Protein AF-0000000071635641 (afdb_homodimer)

Organism: Cannabis sativa (NCBI:txid3483)

Solvent-accessible surface area (backbone atoms only — not comparable to full-atom values): 49180 Å² total; per-residue (Å²): 114,95,38,60,38,54,33,76,76,49,72,54,64,50,75,26,35,30,40,36,37,22,28,14,36,19,24,20,24,27,49,13,51,50,11,67,81,34,40,28,39,36,31,14,57,19,48,56,54,81,81,41,60,44,49,42,29,59,92,30,42,60,55,54,38,51,50,77,66,79,86,70,42,48,49,39,73,48,61,37,75,84,66,41,44,42,65,47,42,29,22,45,6,13,44,48,36,66,54,74,35,61,32,28,29,50,28,67,64,42,58,69,66,42,60,38,84,74,53,64,67,59,50,51,50,27,43,48,60,49,44,77,69,36,49,30,77,68,83,76,48,72,66,53,46,30,50,50,50,12,38,45,73,58,64,36,47,53,80,65,48,80,44,42,67,55,58,75,5,23,33,34,39,31,20,20,37,40,92,85,31,42,51,38,39,24,47,60,42,38,71,76,24,35,62,89,27,32,41,30,25,26,38,22,42,67,55,34,58,37,69,41,72,87,51,98,41,41,26,45,44,31,35,35,28,29,24,86,85,66,48,71,27,38,43,31,42,39,94,92,24,35,42,34,35,15,41,34,31,63,43,34,31,50,42,36,44,62,40,11,37,20,30,56,71,57,35,54,75,61,70,40,69,77,69,40,78,33,75,48,45,18,34,54,17,27,49,30,45,19,42,67,50,37,33,45,38,45,38,86,56,83,54,39,69,47,46,43,37,34,32,55,94,46,32,33,37,40,40,37,30,41,68,44,48,32,34,60,74,68,65,45,64,29,76,57,39,85,84,66,52,60,34,74,44,19,35,42,35,43,36,36,36,38,54,62,49,77,25,48,26,37,50,43,78,66,45,86,80,45,72,86,49,72,56,46,34,33,34,44,83,58,66,32,64,66,43,40,51,30,44,38,53,47,53,45,49,50,56,45,30,68,68,25,74,50,44,48,77,52,36,26,63,36,98,85,64,53,67,47,77,44,48,53,33,80,67,77,71,80,64,58,85,52,59,66,61,60,45,46,49,47,50,68,68,41,42,34,53,65,75,46,50,22,8,10,35,28,39,78,70,35,13,37,59,82,28,33,33,66,76,47,38,38,35,32,50,51,40,40,12,31,28,84,51,66,27,42,87,40,46,60,42,46,34,32,27,69,19,84,114,96,36,60,38,56,33,76,76,51,71,54,64,49,74,26,35,29,38,37,38,22,27,14,36,18,24,20,24,27,49,12,52,49,11,66,79,33,39,28,37,36,30,14,57,19,48,57,53,83,82,40,60,44,48,42,30,58,94,30,41,59,56,53,39,50,49,79,66,79,85,71,43,49,49,40,71,47,62,37,74,85,64,41,44,42,62,46,41,29,23,46,6,13,43,49,36,67,55,74,35,60,32,28,31,52,28,68,64,43,58,69,65,42,59,36,86,75,54,66,69,60,49,50,52,27,43,47,60,50,44,77,69,36,49,29,77,70,80,76,48,73,66,53,47,31,49,51,50,12,40,45,72,57,65,36,45,54,80,65,47,80,42,42,65,54,58,76,5,22,33,33,39,31,20,21,36,41,93,86,32,42,50,37,36,26,48,61,41,39,72,76,23,35,61,90,27,34,42,33,26,25,37,21,42,68,54,33,57,36,68,42,73,86,50,97,41,42,25,46,46,33,35,36,29,30,23,86,85,68,49,73,27,39,43,32,42,39,93,93,24,35,42,33,36,15,41,35,30,62,42,32,30,50,42,36,43,60,39,12,37,18,29,56,71,58,35,53,76,62,71,39,68,78,68,40,78,33,76,47,44,17,33,54,17,27,49,28,47,19,42,67,49,36,32,45,38,47,37,86,57,83,57,38,70,47,49,43,38,35,31,56,94,46,31,33,36,41,41,36,31,41,68,45,47,31,35,62,75,69,64,45,64,30,77,58,41,86,83,67,52,60,33,72,45,17,34,42,38,43,36,36,36,37,53,62,50,77,26,48,26,35,51,43,77,67,45,86,81,45,70,85,49,70,55,46,34,32,36,44,83,57,68,32,65,66,43,40,52,30,45,37,52,48,52,43,47,50,57,45,29,69,67,25,74,51,44,48,78,52,35,27,63,36,97,84,64,52,68,46,78,44,49,54,34,79,66,76,70,81,58,58,89,39,64,68,60,62,46,47,49,49,49,68,69,39,41,36,53,66,75,46,51,23,7,9,34,28,38,79,70,34,13,37,60,82,28,33,33,65,75,47,37,38,35,32,51,51,42,40,13,32,28,84,52,66,28,41,88,38,45,60,42,45,34,32,26,69,19,82

Foldseek 3Di:
DVQEAAPVPDDQEEAWQEEEEALALQRLLLLQVCQQPIFYEYEAQAEACVVPVLLFFLQSLVVLVVDDCPLHRQWAWDAAPVGFIDTWGRYRHIRQSRALFFAAFFAPVQCVVQQFDDDVVLLVVLLCLVCVQQWEADDDFLLQVLLLVLCVVLPQDDEPEEDRYFDGGKYFYIGSAYPRRTGDGSNRSNVSHDSVSYHYHYSKAWQAFDWDPPDPFTATFWTWIAGPVGRIHTYGYDVNGFYEYANAQQQRLQRCLLHQEEAPVQNVVQVRHHRYHFHFFFWFKAFWKKFKWKFWFPDDDDWFGWGMWRDDPFKIKIKTKHKDFDDDPDDDPPPDDPPDGTDIIIMIMMMMTTFLDPQAWGWDAPHSGDSSDGIHHDRRQCVDVSSLVSQLVVLVSVLSSQPDPSCQVRWDQDPVRDTDTHTDPDDRDNPSVPDSVVSSVSSVVRIHGPNQIEARQADPRQADNVQHGPRYHRYGYQYRNHGSTAGRPHNSSVSSSSSD/DVQEAAPVPDDQEEAWQEEEEALALQRLLLLQVCQQPIFYEYEAQAEACVVPVLLFFLQSLVVLVVDDCPLHRQWAWDAAPVGFIDTWGRYRHIRQSRALFFAAFFDPCQCVVQQFDDDVVLLVVLLCLVCVQQWEADDDFLLQVLLLVLCVVLPQDDEPEEDRYFDGGKYFYIGSAYPRRTGDGSNRSNVSHDSVSYHYHYSKAWQAFDWDPPDPFTATFWTWIAGPVGRIHTYGYDDNGFYEYANAQQQRLQRCLLHQEEAPVQNVVQVRHHRYHFHFFFWFKAFWKKFKWKFWFPDDDDWFGWGMWRDDPFKIKIKTKHKDFDDDPDDDPPPDDPPDGTDIIIMIMMMMTTFLDPQAWGWDAPHSGDSSDGIHHDRRQCVDVSSLVSQLVVLVSVLSSQPDPSNQVRWDQDPVRDTDTHTDPDDRDNCSVPDSVVSSVSSVVRIHGPNQIEASQADPRQAHNVQHGPRYHRYGYQYRRHGSTAGRPHNSSVSSSSSD

InterPro domains:
  IPR000172 Glucose-methanol-choline oxidoreductase, N-terminal [PF00732] (16-286)
  IPR000172 Glucose-methanol-choline oxidoreductase, N-terminal [PS00624] (248-262)
  IPR007867 Glucose-methanol-choline oxidoreductase, C-terminal [PF05199] (357-499)
  IPR012132 Glucose-methanol-choline oxidoreductase [PIRSF000137] (14-499)
  IPR036188 FAD/NAD(P)-binding domain superfamily [G3DSA:3.50.50.60] (16-499)
  IPR036188 FAD/NAD(P)-binding domain superfamily [SSF51905] (14-500)
  IPR051871 GMC Oxidoreductase-Related Enzymes [PTHR45968] (3-500)

Structure (mmCIF, N/CA/C/O backbone):
data_AF-0000000071635641-model_v1
#
loop_
_entity.id
_entity.type
_entity.pdbx_description
1 polymer '(R)-mandelonitrile lyase'
#
loop_
_atom_site.group_PDB
_atom_site.id
_atom_site.type_symbol
_atom_site.label_atom_id
_atom_site.label_alt_id
_atom_site.label_comp_id
_atom_site.label_asym_id
_atom_site.label_entity_id
_atom_site.label_seq_id
_atom_site.pdbx_PDB_ins_code
_atom_site.Cartn_x
_atom_site.Cartn_y
_atom_site.Cartn_z
_atom_site.occupancy
_atom_site.B_iso_or_equiv
_atom_site.auth_seq_id
_atom_site.auth_comp_id
_atom_site.auth_asym_id
_atom_site.auth_atom_id
_atom_site.pdbx_PDB_model_num
ATOM 1 N N . MET A 1 1 ? 13.797 -38 6.281 1 60.38 1 MET A N 1
ATOM 2 C CA . MET A 1 1 ? 13.688 -39.062 5.309 1 60.38 1 MET A CA 1
ATOM 3 C C . MET A 1 1 ? 15.031 -39.781 5.137 1 60.38 1 MET A C 1
ATOM 5 O O . MET A 1 1 ? 16.031 -39.156 4.77 1 60.38 1 MET A O 1
ATOM 9 N N . LYS A 1 2 ? 15.234 -40.906 5.574 1 65.62 2 LYS A N 1
ATOM 10 C CA . LYS A 1 2 ? 16.469 -41.688 5.688 1 65.62 2 LYS A CA 1
ATOM 11 C C . LYS A 1 2 ? 17.109 -41.906 4.32 1 65.62 2 LYS A C 1
ATOM 13 O O . LYS A 1 2 ? 18.312 -42.125 4.227 1 65.62 2 LYS A O 1
ATOM 18 N N . SER A 1 3 ? 16.531 -41.5 3.287 1 87.69 3 SER A N 1
ATOM 19 C CA . SER A 1 3 ? 17.078 -41.812 1.966 1 87.69 3 SER A CA 1
ATOM 20 C C . SER A 1 3 ? 17.406 -40.531 1.21 1 87.69 3 SER A C 1
ATOM 22 O O . SER A 1 3 ? 17.672 -40.562 0.009 1 87.69 3 SER A O 1
ATOM 24 N N . VAL A 1 4 ? 17.375 -39.406 1.879 1 94.56 4 VAL A N 1
ATOM 25 C CA . VAL A 1 4 ? 17.688 -38.094 1.285 1 94.56 4 VAL A CA 1
ATOM 26 C C . VAL A 1 4 ? 19.094 -37.656 1.697 1 94.56 4 VAL A C 1
ATOM 28 O O . VAL A 1 4 ? 19.422 -37.656 2.887 1 94.56 4 VAL A O 1
ATOM 31 N N . TYR A 1 5 ? 19.906 -37.344 0.801 1 96.56 5 TYR A N 1
ATOM 32 C CA . TYR A 1 5 ? 21.281 -36.906 1.033 1 96.56 5 TYR A CA 1
ATOM 33 C C . TYR A 1 5 ? 21.562 -35.594 0.341 1 96.56 5 TYR A C 1
ATOM 35 O O . TYR A 1 5 ? 21.031 -35.312 -0.734 1 96.56 5 TYR A O 1
ATOM 43 N N . ASN A 1 6 ? 22.344 -34.812 1.031 1 97.44 6 ASN A N 1
ATOM 44 C CA . ASN A 1 6 ? 22.953 -33.719 0.268 1 97.44 6 ASN A CA 1
ATOM 45 C C . ASN A 1 6 ? 23.906 -34.25 -0.802 1 97.44 6 ASN A C 1
ATOM 47 O O . ASN A 1 6 ? 24.672 -35.188 -0.553 1 97.44 6 ASN A O 1
ATOM 51 N N . ALA A 1 7 ? 23.812 -33.688 -1.946 1 97.69 7 ALA A N 1
ATOM 52 C CA . ALA A 1 7 ? 24.656 -34.156 -3.039 1 97.69 7 ALA A CA 1
ATOM 53 C C . ALA A 1 7 ? 26.125 -34.188 -2.623 1 97.69 7 ALA A C 1
ATOM 55 O O . ALA A 1 7 ? 26.906 -35.031 -3.088 1 97.69 7 ALA A O 1
ATOM 56 N N . THR A 1 8 ? 26.516 -33.281 -1.779 1 97.31 8 THR A N 1
ATOM 57 C CA . THR A 1 8 ? 27.906 -33.219 -1.312 1 97.31 8 THR A CA 1
ATOM 58 C C . THR A 1 8 ? 28.297 -34.5 -0.591 1 97.31 8 THR A C 1
ATOM 60 O O . THR A 1 8 ? 29.484 -34.781 -0.458 1 97.31 8 THR A O 1
ATOM 63 N N . ASP A 1 9 ? 27.344 -35.219 -0.092 1 96.62 9 ASP A N 1
ATOM 64 C CA . ASP A 1 9 ? 27.625 -36.406 0.734 1 96.62 9 ASP A CA 1
ATOM 65 C C . ASP A 1 9 ? 27.672 -37.656 -0.111 1 96.62 9 ASP A C 1
ATOM 67 O O . ASP A 1 9 ? 27.969 -38.75 0.403 1 96.62 9 ASP A O 1
ATOM 71 N N . LEU A 1 10 ? 27.359 -37.594 -1.36 1 96.81 10 LEU A N 1
ATOM 72 C CA . LEU A 1 10 ? 27.344 -38.75 -2.232 1 96.81 10 LEU A CA 1
ATOM 73 C C . LEU A 1 10 ? 28.719 -38.969 -2.863 1 96.81 10 LEU A C 1
ATOM 75 O O . LEU A 1 10 ? 29.516 -38.031 -2.977 1 96.81 10 LEU A O 1
ATOM 79 N N . PRO A 1 11 ? 28.984 -40.219 -3.275 1 95.75 11 PRO A N 1
ATOM 80 C CA . PRO A 1 11 ? 30.266 -40.5 -3.957 1 95.75 11 PRO A CA 1
ATOM 81 C C . PRO A 1 11 ? 30.375 -39.781 -5.293 1 95.75 11 PRO A C 1
ATOM 83 O O . PRO A 1 11 ? 29.359 -39.438 -5.91 1 95.75 11 PRO A O 1
ATOM 86 N N . LEU A 1 12 ? 31.641 -39.594 -5.707 1 96.94 12 LEU A N 1
ATOM 87 C CA . LEU A 1 12 ? 31.906 -38.875 -6.957 1 96.94 12 LEU A CA 1
ATOM 88 C C . LEU A 1 12 ? 31.484 -39.719 -8.156 1 96.94 12 LEU A C 1
ATOM 90 O O . LEU A 1 12 ? 31.172 -39.188 -9.219 1 96.94 12 LEU A O 1
ATOM 94 N N . VAL A 1 13 ? 31.562 -41 -8.008 1 97.62 13 VAL A N 1
ATOM 95 C CA . VAL A 1 13 ? 31.125 -41.906 -9.062 1 97.62 13 VAL A CA 1
ATOM 96 C C . VAL A 1 13 ? 30.344 -43.062 -8.461 1 97.62 13 VAL A C 1
ATOM 98 O O . VAL A 1 13 ? 30.781 -43.656 -7.488 1 97.62 13 VAL A O 1
ATOM 101 N N . GLU A 1 14 ? 29.203 -43.344 -9.047 1 96.88 14 GLU A N 1
ATOM 102 C CA . GLU A 1 14 ? 28.375 -44.438 -8.594 1 96.88 14 GLU A CA 1
ATOM 103 C C . GLU A 1 14 ? 27.469 -44.938 -9.711 1 96.88 14 GLU A C 1
ATOM 105 O O . GLU A 1 14 ? 27.25 -44.219 -10.703 1 96.88 14 GLU A O 1
ATOM 110 N N . GLU A 1 15 ? 26.938 -46.188 -9.547 1 97.75 15 GLU A N 1
ATOM 111 C CA . GLU A 1 15 ? 26.078 -46.781 -10.57 1 97.75 15 GLU A CA 1
ATOM 112 C C . GLU A 1 15 ? 24.719 -47.156 -10.008 1 97.75 15 GLU A C 1
ATOM 114 O O . GLU A 1 15 ? 24.609 -47.625 -8.867 1 97.75 15 GLU A O 1
ATOM 119 N N . TYR A 1 16 ? 23.734 -47.062 -10.781 1 98.38 16 TYR A N 1
ATOM 120 C CA . TYR A 1 16 ? 22.344 -47.375 -10.445 1 98.38 16 TYR A CA 1
ATOM 121 C C . TYR A 1 16 ? 21.641 -48.031 -11.633 1 98.38 16 TYR A C 1
ATOM 123 O O . TYR A 1 16 ? 22.094 -47.906 -12.773 1 98.38 16 TYR A O 1
ATOM 131 N N . ASP A 1 17 ? 20.531 -48.75 -11.398 1 98.5 17 ASP A N 1
ATOM 132 C CA . ASP A 1 17 ? 19.703 -49.219 -12.492 1 98.5 17 ASP A CA 1
ATOM 133 C C . ASP A 1 17 ? 19.016 -48.062 -13.211 1 98.5 17 ASP A C 1
ATOM 135 O O . ASP A 1 17 ? 19.031 -48 -14.438 1 98.5 17 ASP A O 1
ATOM 139 N N . TYR A 1 18 ? 18.422 -47.156 -12.445 1 98.75 18 TYR A N 1
ATOM 140 C CA . TYR A 1 18 ? 17.75 -46 -13.008 1 98.75 18 TYR A CA 1
ATOM 141 C C . TYR A 1 18 ? 18.234 -44.719 -12.352 1 98.75 18 TYR A C 1
ATOM 143 O O . TYR A 1 18 ? 18.484 -44.688 -11.141 1 98.75 18 TYR A O 1
ATOM 151 N N . ILE A 1 19 ? 18.406 -43.688 -13.125 1 98.88 19 ILE A N 1
ATOM 152 C CA . ILE A 1 19 ? 18.656 -42.344 -12.672 1 98.88 19 ILE A CA 1
ATOM 153 C C . ILE A 1 19 ? 17.5 -41.438 -13.086 1 98.88 19 ILE A C 1
ATOM 155 O O . ILE A 1 19 ? 17.219 -41.281 -14.281 1 98.88 19 ILE A O 1
ATOM 159 N N . VAL A 1 20 ? 16.797 -40.906 -12.133 1 98.88 20 VAL A N 1
ATOM 160 C CA . VAL A 1 20 ? 15.703 -39.969 -12.383 1 98.88 20 VAL A CA 1
ATOM 161 C C . VAL A 1 20 ? 16.172 -38.531 -12.109 1 98.88 20 VAL A C 1
ATOM 163 O O . VAL A 1 20 ? 16.609 -38.219 -11 1 98.88 20 VAL A O 1
ATOM 166 N N . ILE A 1 21 ? 16.078 -37.688 -13.141 1 98.88 21 ILE A N 1
ATOM 167 C CA . ILE A 1 21 ? 16.516 -36.312 -13.023 1 98.88 21 ILE A CA 1
ATOM 168 C C . ILE A 1 21 ? 15.305 -35.406 -12.75 1 98.88 21 ILE A C 1
ATOM 170 O O . ILE A 1 21 ? 14.508 -35.156 -13.648 1 98.88 21 ILE A O 1
ATOM 174 N N . GLY A 1 22 ? 15.242 -34.875 -11.531 1 98.69 22 GLY A N 1
ATOM 175 C CA . GLY A 1 22 ? 14.125 -34.062 -11.102 1 98.69 22 GLY A CA 1
ATOM 176 C C . GLY A 1 22 ? 13.203 -34.75 -10.125 1 98.69 22 GLY A C 1
ATOM 177 O O . GLY A 1 22 ? 12.43 -35.625 -10.516 1 98.69 22 GLY A O 1
ATOM 178 N N . GLY A 1 23 ? 13.305 -34.375 -8.922 1 98.56 23 GLY A N 1
ATOM 179 C CA . GLY A 1 23 ? 12.398 -34.844 -7.902 1 98.56 23 GLY A CA 1
ATOM 180 C C . GLY A 1 23 ? 11.125 -34.031 -7.793 1 98.56 23 GLY A C 1
ATOM 181 O O . GLY A 1 23 ? 10.766 -33.594 -6.703 1 98.56 23 GLY A O 1
ATOM 182 N N . GLY A 1 24 ? 10.5 -33.844 -8.906 1 98.5 24 GLY A N 1
ATOM 183 C CA . GLY A 1 24 ? 9.297 -33.031 -8.969 1 98.5 24 GLY A CA 1
ATOM 184 C C . GLY A 1 24 ? 8.023 -33.844 -8.938 1 98.5 24 GLY A C 1
ATOM 185 O O . GLY A 1 24 ? 7.98 -34.906 -8.32 1 98.5 24 GLY A O 1
ATOM 186 N N . THR A 1 25 ? 6.996 -33.344 -9.586 1 98.75 25 THR A N 1
ATOM 187 C CA . THR A 1 25 ? 5.645 -33.875 -9.531 1 98.75 25 THR A CA 1
ATOM 188 C C . THR A 1 25 ? 5.594 -35.281 -10.148 1 98.75 25 THR A C 1
ATOM 190 O O . THR A 1 25 ? 4.91 -36.188 -9.641 1 98.75 25 THR A O 1
ATOM 193 N N . ALA A 1 26 ? 6.27 -35.5 -11.203 1 98.75 26 ALA A N 1
ATOM 194 C CA . ALA A 1 26 ? 6.297 -36.812 -11.836 1 98.75 26 ALA A CA 1
ATOM 195 C C . ALA A 1 26 ? 7.469 -37.656 -11.328 1 98.75 26 ALA A C 1
ATOM 197 O O . ALA A 1 26 ? 7.363 -38.875 -11.203 1 98.75 26 ALA A O 1
ATOM 198 N N . GLY A 1 27 ? 8.57 -37.031 -11 1 98.81 27 GLY A N 1
ATOM 199 C CA . GLY A 1 27 ? 9.797 -37.719 -10.641 1 98.81 27 GLY A CA 1
ATOM 200 C C . GLY A 1 27 ? 9.695 -38.469 -9.336 1 98.81 27 GLY A C 1
ATOM 201 O O . GLY A 1 27 ? 10.242 -39.562 -9.203 1 98.81 27 GLY A O 1
ATOM 202 N N . CYS A 1 28 ? 9.031 -37.938 -8.398 1 98.69 28 CYS A N 1
ATOM 203 C CA . CYS A 1 28 ? 8.914 -38.594 -7.09 1 98.69 28 CYS A CA 1
ATOM 204 C C . CYS A 1 28 ? 8.156 -39.906 -7.188 1 98.69 28 CYS A C 1
ATOM 206 O O . CYS A 1 28 ? 8.68 -40.938 -6.805 1 98.69 28 CYS A O 1
ATOM 208 N N . PRO A 1 29 ? 6.938 -39.875 -7.703 1 98.69 29 PRO A N 1
ATOM 209 C CA . PRO A 1 29 ? 6.254 -41.188 -7.816 1 98.69 29 PRO A CA 1
ATOM 210 C C . PRO A 1 29 ? 6.988 -42.156 -8.734 1 98.69 29 PRO A C 1
ATOM 212 O O . PRO A 1 29 ? 6.941 -43.375 -8.508 1 98.69 29 PRO A O 1
ATOM 215 N N . LEU A 1 30 ? 7.633 -41.656 -9.766 1 98.69 30 LEU A N 1
ATOM 216 C CA . LEU A 1 30 ? 8.391 -42.531 -10.664 1 98.69 30 LEU A CA 1
ATOM 217 C C . LEU A 1 30 ? 9.516 -43.25 -9.922 1 98.69 30 LEU A C 1
ATOM 219 O O . LEU A 1 30 ? 9.672 -44.469 -10.047 1 98.69 30 LEU A O 1
ATOM 223 N N . ALA A 1 31 ? 10.266 -42.469 -9.188 1 98.69 31 ALA A N 1
ATOM 224 C CA . ALA A 1 31 ? 11.352 -43.062 -8.398 1 98.69 31 ALA A CA 1
ATOM 225 C C . ALA A 1 31 ? 10.812 -44.094 -7.402 1 98.69 31 ALA A C 1
ATOM 227 O O . ALA A 1 31 ? 11.406 -45.156 -7.23 1 98.69 31 ALA A O 1
ATOM 228 N N . ALA A 1 32 ? 9.734 -43.75 -6.789 1 98.38 32 ALA A N 1
ATOM 229 C CA . ALA A 1 32 ? 9.109 -44.656 -5.855 1 98.38 32 ALA A CA 1
ATOM 230 C C . ALA A 1 32 ? 8.742 -45.969 -6.543 1 98.38 32 ALA A C 1
ATOM 232 O O . ALA A 1 32 ? 9.062 -47.062 -6.039 1 98.38 32 ALA A O 1
ATOM 233 N N . THR A 1 33 ? 8.086 -45.875 -7.641 1 98.19 33 THR A N 1
ATOM 234 C CA . THR A 1 33 ? 7.621 -47.031 -8.383 1 98.19 33 THR A CA 1
ATOM 235 C C . THR A 1 33 ? 8.797 -47.906 -8.836 1 98.19 33 THR A C 1
ATOM 237 O O . THR A 1 33 ? 8.789 -49.125 -8.648 1 98.19 33 THR A O 1
ATOM 240 N N . LEU A 1 34 ? 9.82 -47.312 -9.398 1 98 34 LEU A N 1
ATOM 241 C CA . LEU A 1 34 ? 10.992 -48 -9.898 1 98 34 LEU A CA 1
ATOM 242 C C . LEU A 1 34 ? 11.742 -48.688 -8.758 1 98 34 LEU A C 1
ATOM 244 O O . LEU A 1 34 ? 12.297 -49.781 -8.93 1 98 34 LEU A O 1
ATOM 248 N N . SER A 1 35 ? 11.789 -48.094 -7.648 1 97.88 35 SER A N 1
ATOM 249 C CA . SER A 1 35 ? 12.586 -48.562 -6.52 1 97.88 35 SER A CA 1
ATOM 250 C C . SER A 1 35 ? 12.055 -49.906 -5.984 1 97.88 35 SER A C 1
ATOM 252 O O . SER A 1 35 ? 12.734 -50.562 -5.211 1 97.88 35 SER A O 1
ATOM 254 N N . GLU A 1 36 ? 10.805 -50.156 -6.336 1 96.88 36 GLU A N 1
ATOM 255 C CA . GLU A 1 36 ? 10.234 -51.438 -5.898 1 96.88 36 GLU A CA 1
ATOM 256 C C . GLU A 1 36 ? 11.094 -52.625 -6.348 1 96.88 36 GLU A C 1
ATOM 258 O O . GLU A 1 36 ? 11.164 -53.625 -5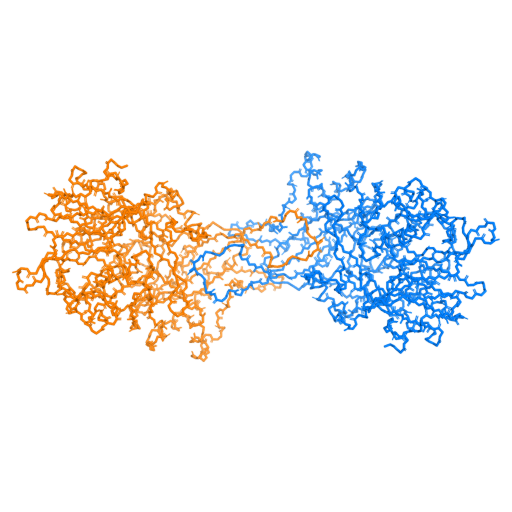.66 1 96.88 36 GLU A O 1
ATOM 263 N N . LYS A 1 37 ? 11.75 -52.438 -7.438 1 96.75 37 LYS A N 1
ATOM 264 C CA . LYS A 1 37 ? 12.477 -53.594 -7.996 1 96.75 37 LYS A CA 1
ATOM 265 C C . LYS A 1 37 ? 13.914 -53.219 -8.336 1 96.75 37 LYS A C 1
ATOM 267 O O . LYS A 1 37 ? 14.766 -54.094 -8.484 1 96.75 37 LYS A O 1
ATOM 272 N N . TYR A 1 38 ? 14.203 -51.969 -8.43 1 97.94 38 TYR A N 1
ATOM 273 C CA . TYR A 1 38 ? 15.484 -51.562 -8.984 1 97.94 38 TYR A CA 1
ATOM 274 C C . TYR A 1 38 ? 16.156 -50.531 -8.07 1 97.94 38 TYR A C 1
ATOM 276 O O . TYR A 1 38 ? 15.492 -49.906 -7.25 1 97.94 38 TYR A O 1
ATOM 284 N N . SER A 1 39 ? 17.484 -50.438 -8.18 1 97.81 39 SER A N 1
ATOM 285 C CA . SER A 1 39 ? 18.188 -49.344 -7.531 1 97.81 39 SER A CA 1
ATOM 286 C C . SER A 1 39 ? 18 -48.031 -8.289 1 97.81 39 SER A C 1
ATOM 288 O O . SER A 1 39 ? 18.156 -48 -9.508 1 97.81 39 SER A O 1
ATOM 290 N N . VAL A 1 40 ? 17.609 -47 -7.57 1 98.38 40 VAL A N 1
ATOM 291 C CA . VAL A 1 40 ? 17.234 -45.75 -8.211 1 98.38 40 VAL A CA 1
ATOM 292 C C . VAL A 1 40 ? 17.953 -44.594 -7.539 1 98.38 40 VAL A C 1
ATOM 294 O O . VAL A 1 40 ? 18.047 -44.531 -6.312 1 98.38 40 VAL A O 1
ATOM 297 N N . LEU A 1 41 ? 18.578 -43.656 -8.336 1 98.62 41 LEU A N 1
ATOM 298 C CA . LEU A 1 41 ? 19.047 -42.344 -7.879 1 98.62 41 LEU A CA 1
ATOM 299 C C . LEU A 1 41 ? 18.109 -41.25 -8.352 1 98.62 41 LEU A C 1
ATOM 301 O O . LEU A 1 41 ? 17.875 -41.094 -9.547 1 98.62 41 LEU A O 1
ATOM 305 N N . LEU A 1 42 ? 17.516 -40.594 -7.426 1 98.75 42 LEU A N 1
ATOM 306 C CA . LEU A 1 42 ? 16.719 -39.406 -7.719 1 98.75 42 LEU A CA 1
ATOM 307 C C . LEU A 1 42 ? 17.5 -38.125 -7.43 1 98.75 42 LEU A C 1
ATOM 309 O O . LEU A 1 42 ? 18 -37.938 -6.32 1 98.75 42 LEU A O 1
ATOM 313 N N . LEU A 1 43 ? 17.641 -37.25 -8.453 1 98.81 43 LEU A N 1
ATOM 314 C CA . LEU A 1 43 ? 18.391 -36.031 -8.32 1 98.81 43 LEU A CA 1
ATOM 315 C C . LEU A 1 43 ? 17.469 -34.812 -8.297 1 98.81 43 LEU A C 1
ATOM 317 O O . LEU A 1 43 ? 16.609 -34.656 -9.164 1 98.81 43 LEU A O 1
ATOM 321 N N . GLU A 1 44 ? 17.547 -33.969 -7.301 1 98.69 44 GLU A N 1
ATOM 322 C CA . GLU A 1 44 ? 16.75 -32.781 -7.133 1 98.69 44 GLU A CA 1
ATOM 323 C C . GLU A 1 44 ? 17.625 -31.547 -6.848 1 98.69 44 GLU A C 1
ATOM 325 O O . GLU A 1 44 ? 18.453 -31.578 -5.945 1 98.69 44 GLU A O 1
ATOM 330 N N . ARG A 1 45 ? 17.391 -30.5 -7.625 1 97.44 45 ARG A N 1
ATOM 331 C CA . ARG A 1 45 ? 18.219 -29.312 -7.52 1 97.44 45 ARG A CA 1
ATOM 332 C C . ARG A 1 45 ? 17.891 -28.516 -6.262 1 97.44 45 ARG A C 1
ATOM 334 O O . ARG A 1 45 ? 18.719 -27.766 -5.754 1 97.44 45 ARG A O 1
ATOM 341 N N . GLY A 1 46 ? 16.688 -28.641 -5.773 1 97.44 46 GLY A N 1
ATOM 342 C CA . GLY A 1 46 ? 16.25 -27.891 -4.605 1 97.44 46 GLY A CA 1
ATOM 343 C C . GLY A 1 46 ? 16.5 -28.609 -3.299 1 97.44 46 GLY A C 1
ATOM 344 O O . GLY A 1 46 ? 17.125 -29.688 -3.287 1 97.44 46 GLY A O 1
ATOM 345 N N . ASN A 1 47 ? 16.016 -28.031 -2.205 1 97.62 47 ASN A N 1
ATOM 346 C CA . ASN A 1 47 ? 16.109 -28.578 -0.861 1 97.62 47 ASN A CA 1
ATOM 347 C C . ASN A 1 47 ? 14.867 -29.406 -0.518 1 97.62 47 ASN A C 1
ATOM 349 O O . ASN A 1 47 ? 13.992 -29.594 -1.361 1 97.62 47 ASN A O 1
ATOM 353 N N . THR A 1 48 ? 14.852 -30 0.649 1 97.38 48 THR A N 1
ATOM 354 C CA . THR A 1 48 ? 13.664 -30.703 1.147 1 97.38 48 THR A CA 1
ATOM 355 C C . THR A 1 48 ? 12.594 -29.703 1.566 1 97.38 48 THR A C 1
ATOM 357 O O . THR A 1 48 ? 12.891 -28.531 1.84 1 97.38 48 THR A O 1
ATOM 360 N N . PRO A 1 49 ? 11.336 -30.172 1.594 1 96.81 49 PRO A N 1
ATOM 361 C CA . PRO A 1 49 ? 10.258 -29.266 2.021 1 96.81 49 PRO A CA 1
ATOM 362 C C . PRO A 1 49 ? 10.445 -28.766 3.451 1 96.81 49 PRO A C 1
ATOM 364 O O . PRO A 1 49 ? 10.039 -27.641 3.771 1 96.81 49 PRO A O 1
ATOM 367 N N . LEU A 1 50 ? 11.078 -29.484 4.32 1 95.56 50 LEU A N 1
ATOM 368 C CA . LEU A 1 50 ? 11.258 -29.109 5.723 1 95.56 50 LEU A CA 1
ATOM 369 C C . LEU A 1 50 ? 12.117 -27.859 5.852 1 95.56 50 LEU A C 1
ATOM 371 O O . LEU A 1 50 ? 12 -27.125 6.828 1 95.56 50 LEU A O 1
ATOM 375 N N . ALA A 1 51 ? 12.938 -27.656 4.832 1 95.94 51 ALA A N 1
ATOM 376 C CA . ALA A 1 51 ? 13.781 -26.453 4.832 1 95.94 51 ALA A CA 1
ATOM 377 C C . ALA A 1 51 ? 12.961 -25.203 4.488 1 95.94 51 ALA A C 1
ATOM 379 O O . ALA A 1 51 ? 13.422 -24.078 4.688 1 95.94 51 ALA A O 1
ATOM 380 N N . HIS A 1 52 ? 11.781 -25.375 3.965 1 95.94 52 HIS A N 1
ATOM 381 C CA . HIS A 1 52 ? 10.852 -24.312 3.594 1 95.94 52 HIS A CA 1
ATOM 382 C C . HIS A 1 52 ? 9.477 -24.547 4.215 1 95.94 52 HIS A C 1
ATOM 384 O O . HIS A 1 52 ? 8.516 -24.844 3.506 1 95.94 52 HIS A O 1
ATOM 390 N N . PRO A 1 53 ? 9.336 -24.281 5.426 1 94.94 53 PRO A N 1
ATOM 391 C CA . PRO A 1 53 ? 8.125 -24.688 6.141 1 94.94 53 PRO A CA 1
ATOM 392 C C . PRO A 1 53 ? 6.848 -24.109 5.527 1 94.94 53 PRO A C 1
ATOM 394 O O . PRO A 1 53 ? 5.785 -24.734 5.617 1 94.94 53 PRO A O 1
ATOM 397 N N . ASN A 1 54 ? 6.914 -22.984 4.871 1 95 54 ASN A N 1
ATOM 398 C CA . ASN A 1 54 ? 5.73 -22.375 4.285 1 95 54 ASN A CA 1
ATOM 399 C C . ASN A 1 54 ? 5.117 -23.25 3.201 1 95 54 ASN A C 1
ATOM 401 O O . ASN A 1 54 ? 3.916 -23.188 2.945 1 95 54 ASN A O 1
ATOM 405 N N . VAL A 1 55 ? 5.895 -24.156 2.557 1 97.31 55 VAL A N 1
ATOM 406 C CA . VAL A 1 55 ? 5.383 -24.953 1.443 1 97.31 55 VAL A CA 1
ATOM 407 C C . VAL A 1 55 ? 4.465 -26.047 1.973 1 97.31 55 VAL A C 1
ATOM 409 O O . VAL A 1 55 ? 3.732 -26.672 1.205 1 97.31 55 VAL A O 1
ATOM 412 N N . LEU A 1 56 ? 4.484 -26.281 3.309 1 96.88 56 LEU A N 1
ATOM 413 C CA . LEU A 1 56 ? 3.762 -27.406 3.902 1 96.88 56 LEU A CA 1
ATOM 414 C C . LEU A 1 56 ? 2.387 -26.969 4.395 1 96.88 56 LEU A C 1
ATOM 416 O O . LEU A 1 56 ? 1.562 -27.812 4.773 1 96.88 56 LEU A O 1
ATOM 420 N N . ILE A 1 57 ? 2.168 -25.656 4.312 1 95.19 57 ILE A N 1
ATOM 421 C CA . ILE A 1 57 ? 0.983 -25.094 4.965 1 95.19 57 ILE A CA 1
ATOM 422 C C . ILE A 1 57 ? 0.16 -24.312 3.951 1 95.19 57 ILE A C 1
ATOM 424 O O . ILE A 1 57 ? 0.672 -23.391 3.309 1 95.19 57 ILE A O 1
ATOM 428 N N . ALA A 1 58 ? -1.157 -24.625 3.906 1 92.38 58 ALA A N 1
ATOM 429 C CA . ALA A 1 58 ? -2.059 -24 2.943 1 92.38 58 ALA A CA 1
ATOM 430 C C . ALA A 1 58 ? -2.129 -22.484 3.16 1 92.38 58 ALA A C 1
ATOM 432 O O . ALA A 1 58 ? -2.062 -21.703 2.203 1 92.38 58 ALA A O 1
ATOM 433 N N . SER A 1 59 ? -2.217 -22.016 4.387 1 89.25 59 SER A N 1
ATOM 434 C CA . SER A 1 59 ? -2.41 -20.609 4.711 1 89.25 59 SER A CA 1
ATOM 435 C C . SER A 1 59 ? -1.155 -19.797 4.414 1 89.25 59 SER A C 1
ATOM 437 O O . SER A 1 59 ? -1.191 -18.562 4.426 1 89.25 59 SER A O 1
ATOM 439 N N . LYS A 1 60 ? -0.054 -20.469 4.105 1 90.38 60 LYS A N 1
ATOM 440 C CA . LYS A 1 60 ? 1.198 -19.781 3.836 1 90.38 60 LYS A CA 1
ATOM 441 C C . LYS A 1 60 ? 1.604 -19.922 2.371 1 90.38 60 LYS A C 1
ATOM 443 O O . LYS A 1 60 ? 2.742 -19.625 2.004 1 90.38 60 LYS A O 1
ATOM 448 N N . ASN A 1 61 ? 0.702 -20.391 1.619 1 89.44 61 ASN A N 1
ATOM 449 C CA . ASN A 1 61 ? 0.989 -20.594 0.204 1 89.44 61 ASN A CA 1
ATOM 450 C C . ASN A 1 61 ? 1.404 -19.297 -0.482 1 89.44 61 ASN A C 1
ATOM 452 O O . ASN A 1 61 ? 2.391 -19.266 -1.219 1 89.44 61 ASN A O 1
ATOM 456 N N . LEU A 1 62 ? 0.697 -18.25 -0.204 1 89.56 62 LEU A N 1
ATOM 457 C CA . LEU A 1 62 ? 1.012 -16.969 -0.83 1 89.56 62 LEU A CA 1
ATOM 458 C C . LEU A 1 62 ? 2.338 -16.422 -0.312 1 89.56 62 LEU A C 1
ATOM 460 O O . LEU A 1 62 ? 3.051 -15.727 -1.035 1 89.56 62 LEU A O 1
ATOM 464 N N . ALA A 1 63 ? 2.631 -16.719 0.921 1 90.56 63 ALA A N 1
ATOM 465 C CA . ALA A 1 63 ? 3.883 -16.266 1.515 1 90.56 63 ALA A CA 1
ATOM 466 C C . ALA A 1 63 ? 5.086 -16.766 0.717 1 90.56 63 ALA A C 1
ATOM 468 O O . ALA A 1 63 ? 6.086 -16.047 0.583 1 90.56 63 ALA A O 1
ATOM 469 N N . ASN A 1 64 ? 4.977 -17.938 0.12 1 92.25 64 ASN A N 1
ATOM 470 C CA . ASN A 1 64 ? 6.039 -18.484 -0.717 1 92.25 64 ASN A CA 1
ATOM 471 C C . ASN A 1 64 ? 6.297 -17.609 -1.937 1 92.25 64 ASN A C 1
ATOM 473 O O . ASN A 1 64 ? 7.445 -17.422 -2.342 1 92.25 64 ASN A O 1
ATOM 477 N N . LEU A 1 65 ? 5.266 -17.047 -2.4 1 93.06 65 LEU A N 1
ATOM 478 C CA . LEU A 1 65 ? 5.348 -16.266 -3.627 1 93.06 65 LEU A CA 1
ATOM 479 C C . LEU A 1 65 ? 5.703 -14.82 -3.32 1 93.06 65 LEU A C 1
ATOM 481 O O . LEU A 1 65 ? 6.031 -14.047 -4.227 1 93.06 65 LEU A O 1
ATOM 485 N N . MET A 1 66 ? 5.664 -14.484 -2.084 1 92.88 66 MET A N 1
ATOM 486 C CA . MET A 1 66 ? 6.004 -13.125 -1.687 1 92.88 66 MET A CA 1
ATOM 487 C C . MET A 1 66 ? 7.473 -13.023 -1.282 1 92.88 66 MET A C 1
ATOM 489 O O . MET A 1 66 ? 8.023 -11.922 -1.197 1 92.88 66 MET A O 1
ATOM 493 N N . GLU A 1 67 ? 8.047 -14.156 -1.052 1 91.75 67 GLU A N 1
ATOM 494 C CA . GLU A 1 67 ? 9.461 -14.172 -0.688 1 91.75 67 GLU A CA 1
ATOM 495 C C . GLU A 1 67 ? 10.344 -13.781 -1.872 1 91.75 67 GLU A C 1
ATOM 497 O O . GLU A 1 67 ? 10.086 -14.188 -3.006 1 91.75 67 GLU A O 1
ATOM 502 N N . GLU A 1 68 ? 11.336 -12.969 -1.589 1 91.38 68 GLU A N 1
ATOM 503 C CA . GLU A 1 68 ? 12.312 -12.656 -2.627 1 91.38 68 GLU A CA 1
ATOM 504 C C . GLU A 1 68 ? 13.109 -13.898 -3.02 1 91.38 68 GLU A C 1
ATOM 506 O O . GLU A 1 68 ? 13.539 -14.664 -2.156 1 91.38 68 GLU A O 1
ATOM 511 N N . ASP A 1 69 ? 13.195 -14.133 -4.262 1 92.75 69 ASP A N 1
ATOM 512 C CA . ASP A 1 69 ? 13.961 -15.281 -4.746 1 92.75 69 ASP A CA 1
ATOM 513 C C . ASP A 1 69 ? 15.469 -15.023 -4.629 1 92.75 69 ASP A C 1
ATOM 515 O O . ASP A 1 69 ? 16.031 -14.258 -5.414 1 92.75 69 ASP A O 1
ATOM 519 N N . ASP A 1 70 ? 16.156 -15.672 -3.727 1 90.75 70 ASP A N 1
ATOM 520 C CA . ASP A 1 70 ? 17.578 -15.484 -3.486 1 90.75 70 ASP A CA 1
ATOM 521 C C . ASP A 1 70 ? 18.391 -16.625 -4.094 1 90.75 70 ASP A C 1
ATOM 523 O O . ASP A 1 70 ? 19.578 -16.781 -3.797 1 90.75 70 ASP A O 1
ATOM 527 N N . GLY A 1 71 ? 17.766 -17.5 -4.836 1 91.06 71 GLY A N 1
ATOM 528 C CA . GLY A 1 71 ? 18.453 -18.641 -5.438 1 91.06 71 GLY A CA 1
ATOM 529 C C . GLY A 1 71 ? 18.203 -19.938 -4.699 1 91.06 71 GLY A C 1
ATOM 530 O O . GLY A 1 71 ? 18.531 -21.016 -5.215 1 91.06 71 GLY A O 1
ATOM 531 N N . ASP A 1 72 ? 17.578 -19.828 -3.578 1 91.44 72 ASP A N 1
ATOM 532 C CA . ASP A 1 72 ? 17.375 -21.031 -2.795 1 91.44 72 ASP A CA 1
ATOM 533 C C . ASP A 1 72 ? 15.914 -21.188 -2.381 1 91.44 72 ASP A C 1
ATOM 535 O O . ASP A 1 72 ? 15.531 -22.203 -1.8 1 91.44 72 ASP A O 1
ATOM 539 N N . THR A 1 73 ? 15.133 -20.234 -2.662 1 95.12 73 THR A N 1
ATOM 540 C CA . THR A 1 73 ? 13.719 -20.297 -2.299 1 95.12 73 THR A CA 1
ATOM 541 C C . THR A 1 73 ? 13.016 -21.406 -3.082 1 95.12 73 THR A C 1
ATOM 543 O O . THR A 1 73 ? 13.461 -21.781 -4.168 1 95.12 73 THR A O 1
ATOM 546 N N . PRO A 1 74 ? 11.938 -21.938 -2.547 1 97 74 PRO A N 1
ATOM 547 C CA . PRO A 1 74 ? 11.258 -23.062 -3.207 1 97 74 PRO A CA 1
ATOM 548 C C . PRO A 1 74 ? 10.555 -22.656 -4.5 1 97 74 PRO A C 1
ATOM 550 O O . PRO A 1 74 ? 10.305 -23.484 -5.363 1 97 74 PRO A O 1
ATOM 553 N N . ALA A 1 75 ? 10.203 -21.406 -4.559 1 96.69 75 ALA A N 1
ATOM 554 C CA . ALA A 1 75 ? 9.625 -20.875 -5.797 1 96.69 75 ALA A CA 1
ATOM 555 C C . ALA A 1 75 ? 10.672 -20.125 -6.617 1 96.69 75 ALA A C 1
ATOM 557 O O . ALA A 1 75 ? 11.031 -19 -6.285 1 96.69 75 ALA A O 1
ATOM 558 N N . GLN A 1 76 ? 11.133 -20.766 -7.664 1 96.75 76 GLN A N 1
ATOM 559 C CA . GLN A 1 76 ? 12.055 -20.094 -8.57 1 96.75 76 GLN A CA 1
ATOM 560 C C . GLN A 1 76 ? 11.312 -19.156 -9.523 1 96.75 76 GLN A C 1
ATOM 562 O O . GLN A 1 76 ? 10.477 -19.609 -10.312 1 96.75 76 GLN A O 1
ATOM 567 N N . ARG A 1 77 ? 11.664 -17.922 -9.453 1 96.25 77 ARG A N 1
ATOM 568 C CA . ARG A 1 77 ? 10.977 -16.922 -10.258 1 96.25 77 ARG A CA 1
ATOM 569 C C . ARG A 1 77 ? 11.609 -16.797 -11.641 1 96.25 77 ARG A C 1
ATOM 571 O O . ARG A 1 77 ? 12.82 -16.969 -11.789 1 96.25 77 ARG A O 1
ATOM 578 N N . PHE A 1 78 ? 10.727 -16.562 -12.656 1 96.25 78 PHE A N 1
ATOM 579 C CA . PHE A 1 78 ? 11.195 -16.156 -13.977 1 96.25 78 PHE A CA 1
ATOM 580 C C . PHE A 1 78 ? 10.125 -15.359 -14.711 1 96.25 78 PHE A C 1
ATOM 582 O O . PHE A 1 78 ? 8.961 -15.344 -14.297 1 96.25 78 PHE A O 1
ATOM 589 N N . THR A 1 79 ? 10.484 -14.625 -15.688 1 96.62 79 THR A N 1
ATOM 590 C CA . THR A 1 79 ? 9.562 -13.883 -16.547 1 96.62 79 THR A CA 1
ATOM 591 C C . THR A 1 79 ? 9.656 -14.359 -17.984 1 96.62 79 THR A C 1
ATOM 593 O O . THR A 1 79 ? 10.758 -14.445 -18.547 1 96.62 79 THR A O 1
ATOM 596 N N . SER A 1 80 ? 8.562 -14.805 -18.516 1 97.31 80 SER A N 1
ATOM 597 C CA . SER A 1 80 ? 8.57 -15.211 -19.922 1 97.31 80 SER A CA 1
ATOM 598 C C . SER A 1 80 ? 8.969 -14.047 -20.828 1 97.31 80 SER A C 1
ATOM 600 O O . SER A 1 80 ? 9.008 -12.898 -20.391 1 97.31 80 SER A O 1
ATOM 602 N N . MET A 1 81 ? 9.281 -14.312 -22.031 1 96.88 81 MET A N 1
ATOM 603 C CA . MET A 1 81 ? 9.781 -13.289 -22.953 1 96.88 81 MET A CA 1
ATOM 604 C C . MET A 1 81 ? 8.711 -12.25 -23.25 1 96.88 81 MET A C 1
ATOM 606 O O . MET A 1 81 ? 9.023 -11.125 -23.641 1 96.88 81 MET A O 1
ATOM 610 N N . GLU A 1 82 ? 7.453 -12.602 -23 1 93.62 82 GLU A N 1
ATOM 611 C CA . GLU A 1 82 ? 6.344 -11.68 -23.219 1 93.62 82 GLU A CA 1
ATOM 612 C C . GLU A 1 82 ? 6.133 -10.781 -22 1 93.62 82 GLU A C 1
ATOM 614 O O . GLU A 1 82 ? 5.297 -9.875 -22.016 1 93.62 82 GLU A O 1
ATOM 619 N N . GLY A 1 83 ? 6.785 -11.062 -21.016 1 94.69 83 GLY A N 1
ATOM 620 C CA . GLY A 1 83 ? 6.711 -10.188 -19.844 1 94.69 83 GLY A CA 1
ATOM 621 C C . GLY A 1 83 ? 5.805 -10.727 -18.75 1 94.69 83 GLY A C 1
ATOM 622 O O . GLY A 1 83 ? 5.52 -10.031 -17.781 1 94.69 83 GLY A O 1
ATOM 623 N N . VAL A 1 84 ? 5.332 -11.922 -18.797 1 96.31 84 VAL A N 1
ATOM 624 C CA . VAL A 1 84 ? 4.473 -12.523 -17.781 1 96.31 84 VAL A CA 1
ATOM 625 C C . VAL A 1 84 ? 5.328 -13.133 -16.672 1 96.31 84 VAL A C 1
ATOM 627 O O . VAL A 1 84 ? 6.273 -13.883 -16.953 1 96.31 84 VAL A O 1
ATOM 630 N N . GLN A 1 85 ? 5.043 -12.789 -15.422 1 96.06 85 GLN A N 1
ATOM 631 C CA . GLN A 1 85 ? 5.762 -13.32 -14.266 1 96.06 85 GLN A CA 1
ATOM 632 C C . GLN A 1 85 ? 5.34 -14.758 -13.969 1 96.06 85 GLN A C 1
ATOM 634 O O . GLN A 1 85 ? 4.148 -15.055 -13.875 1 96.06 85 GLN A O 1
ATOM 639 N N . ASN A 1 86 ? 6.336 -15.625 -13.867 1 96.81 86 ASN A N 1
ATOM 640 C CA . ASN A 1 86 ? 6.125 -17.047 -13.648 1 96.81 86 ASN A CA 1
ATOM 641 C C . ASN A 1 86 ? 7 -17.578 -12.516 1 96.81 86 ASN A C 1
ATOM 643 O O . ASN A 1 86 ? 7.867 -16.859 -12.008 1 96.81 86 ASN A O 1
ATOM 647 N N . PHE A 1 87 ? 6.664 -18.797 -12.094 1 96.62 87 PHE A N 1
ATOM 648 C CA . PHE A 1 87 ? 7.523 -19.484 -11.141 1 96.62 87 PHE A CA 1
ATOM 649 C C . PHE A 1 87 ? 7.473 -21 -11.344 1 96.62 87 PHE A C 1
ATOM 651 O O . PHE A 1 87 ? 6.555 -21.516 -11.992 1 96.62 87 PHE A O 1
ATOM 658 N N . ARG A 1 88 ? 8.438 -21.703 -10.938 1 97 88 ARG A N 1
ATOM 659 C CA . ARG A 1 88 ? 8.469 -23.172 -10.891 1 97 88 ARG A CA 1
ATOM 660 C C . ARG A 1 88 ? 9.141 -23.656 -9.617 1 97 88 ARG A C 1
ATOM 662 O O . ARG A 1 88 ? 9.938 -22.953 -9.008 1 97 88 ARG A O 1
ATOM 669 N N . GLY A 1 89 ? 8.82 -24.812 -9.266 1 97.19 89 GLY A N 1
ATOM 670 C CA . GLY A 1 89 ? 9.289 -25.344 -7.992 1 97.19 89 GLY A CA 1
ATOM 671 C C . GLY A 1 89 ? 10.766 -25.672 -7.992 1 97.19 89 GLY A C 1
ATOM 672 O O . GLY A 1 89 ? 11.289 -26.188 -8.984 1 97.19 89 GLY A O 1
ATOM 673 N N . ARG A 1 90 ? 11.445 -25.297 -6.949 1 97.44 90 ARG A N 1
ATOM 674 C CA . ARG A 1 90 ? 12.812 -25.672 -6.602 1 97.44 90 ARG A CA 1
ATOM 675 C C . ARG A 1 90 ? 12.875 -26.266 -5.203 1 97.44 90 ARG A C 1
ATOM 677 O O . ARG A 1 90 ? 13.414 -25.641 -4.281 1 97.44 90 ARG A O 1
ATOM 684 N N . VAL A 1 91 ? 12.312 -27.375 -5.105 1 98.25 91 VAL A N 1
ATOM 685 C CA . VAL A 1 91 ? 12.141 -28.109 -3.857 1 98.25 91 VAL A CA 1
ATOM 686 C C . VAL A 1 91 ? 11.773 -29.562 -4.156 1 98.25 91 VAL A C 1
ATOM 688 O O . VAL A 1 91 ? 11.078 -29.844 -5.137 1 98.25 91 VAL A O 1
ATOM 691 N N . LEU A 1 92 ? 12.242 -30.469 -3.314 1 98.56 92 LEU A N 1
ATOM 692 C CA . LEU A 1 92 ? 11.836 -31.859 -3.484 1 98.56 92 LEU A CA 1
ATOM 693 C C . LEU A 1 92 ? 10.32 -32 -3.473 1 98.56 92 LEU A C 1
ATOM 695 O O . LEU A 1 92 ? 9.664 -31.531 -2.537 1 98.56 92 LEU A O 1
ATOM 699 N N . GLY A 1 93 ? 9.781 -32.531 -4.477 1 98.25 93 GLY A N 1
ATOM 700 C CA . GLY A 1 93 ? 8.352 -32.531 -4.75 1 98.25 93 GLY A CA 1
ATOM 701 C C . GLY A 1 93 ? 7.969 -31.578 -5.875 1 98.25 93 GLY A C 1
ATOM 702 O O . GLY A 1 93 ? 6.863 -31.656 -6.414 1 98.25 93 GLY A O 1
ATOM 703 N N . GLY A 1 94 ? 8.867 -30.688 -6.184 1 97.88 94 GLY A N 1
ATOM 704 C CA . GLY A 1 94 ? 8.695 -29.781 -7.305 1 97.88 94 GLY A CA 1
ATOM 705 C C . GLY A 1 94 ? 7.555 -28.797 -7.102 1 97.88 94 GLY A C 1
ATOM 706 O O . GLY A 1 94 ? 7.34 -28.312 -5.988 1 97.88 94 GLY A O 1
ATOM 707 N N . THR A 1 95 ? 6.852 -28.484 -8.211 1 97.69 95 THR A N 1
ATOM 708 C CA . THR A 1 95 ? 5.816 -27.453 -8.188 1 97.69 95 THR A CA 1
ATOM 709 C C . THR A 1 95 ? 4.594 -27.922 -7.41 1 97.69 95 THR A C 1
ATOM 711 O O . THR A 1 95 ? 3.777 -27.109 -6.969 1 97.69 95 THR A O 1
ATOM 714 N N . SER A 1 96 ? 4.477 -29.219 -7.117 1 97.81 96 SER A N 1
ATOM 715 C CA . SER A 1 96 ? 3.391 -29.734 -6.289 1 97.81 96 SER A CA 1
ATOM 716 C C . SER A 1 96 ? 3.512 -29.234 -4.852 1 97.81 96 SER A C 1
ATOM 718 O O . SER A 1 96 ? 2.557 -29.328 -4.078 1 97.81 96 SER A O 1
ATOM 720 N N . MET A 1 97 ? 4.688 -28.656 -4.5 1 97.56 97 MET A N 1
ATOM 721 C CA . MET A 1 97 ? 4.938 -28.203 -3.137 1 97.56 97 MET A CA 1
ATOM 722 C C . MET A 1 97 ? 4.656 -26.703 -3.006 1 97.56 97 MET A C 1
ATOM 724 O O . MET A 1 97 ? 4.695 -26.156 -1.903 1 97.56 97 MET A O 1
ATOM 728 N N . ILE A 1 98 ? 4.32 -26.062 -4.125 1 96.31 98 ILE A N 1
ATOM 729 C CA . ILE A 1 98 ? 4.137 -24.609 -4.035 1 96.31 98 ILE A CA 1
ATOM 730 C C . ILE A 1 98 ? 2.869 -24.203 -4.781 1 96.31 98 ILE A C 1
ATOM 732 O O . ILE A 1 98 ? 2.557 -23.016 -4.883 1 96.31 98 ILE A O 1
ATOM 736 N N . ASN A 1 99 ? 2.129 -25.172 -5.344 1 95.62 99 ASN A N 1
ATOM 737 C CA . ASN A 1 99 ? 0.918 -24.844 -6.086 1 95.62 99 ASN A CA 1
ATOM 738 C C . ASN A 1 99 ? -0.295 -24.734 -5.168 1 95.62 99 ASN A C 1
ATOM 740 O O . ASN A 1 99 ? -0.156 -24.766 -3.943 1 95.62 99 ASN A O 1
ATOM 744 N N . GLY A 1 100 ? -1.477 -24.609 -5.77 1 93.62 100 GLY A N 1
ATOM 745 C CA . GLY A 1 100 ? -2.697 -24.375 -5.016 1 93.62 100 GLY A CA 1
ATOM 746 C C . GLY A 1 100 ? -3.32 -25.656 -4.488 1 93.62 100 GLY A C 1
ATOM 747 O O . GLY A 1 100 ? -4.324 -25.625 -3.773 1 93.62 100 GLY A O 1
ATOM 748 N N . GLY A 1 101 ? -2.771 -26.781 -4.824 1 95.31 101 GLY A N 1
ATOM 749 C CA . GLY A 1 101 ? -3.146 -28.047 -4.23 1 95.31 101 GLY A CA 1
ATOM 750 C C . GLY A 1 101 ? -4.406 -28.641 -4.832 1 95.31 101 GLY A C 1
ATOM 751 O O . GLY A 1 101 ? -4.938 -29.625 -4.32 1 95.31 101 GLY A O 1
ATOM 752 N N . PHE A 1 102 ? -4.934 -28.047 -5.891 1 95.19 102 PHE A N 1
ATOM 753 C CA . PHE A 1 102 ? -6.141 -28.547 -6.543 1 95.19 102 PHE A CA 1
ATOM 754 C C . PHE A 1 102 ? -5.855 -29.859 -7.273 1 95.19 102 PHE A C 1
ATOM 756 O O . PHE A 1 102 ? -4.848 -29.969 -7.969 1 95.19 102 PHE A O 1
ATOM 763 N N . PHE A 1 103 ? -6.664 -30.891 -7.066 1 96.5 103 PHE A N 1
ATOM 764 C CA . PHE A 1 103 ? -6.434 -32.219 -7.617 1 96.5 103 PHE A CA 1
ATOM 765 C C . PHE A 1 103 ? -7.578 -32.625 -8.539 1 96.5 103 PHE A C 1
ATOM 767 O O . PHE A 1 103 ? -8.703 -32.844 -8.086 1 96.5 103 PHE A O 1
ATOM 774 N N . SER A 1 104 ? -7.281 -32.812 -9.773 1 96.06 104 SER A N 1
ATOM 775 C CA . SER A 1 104 ? -8.242 -33.219 -10.797 1 96.06 104 SER A CA 1
ATOM 776 C C . SER A 1 104 ? -7.586 -34.125 -11.836 1 96.06 104 SER A C 1
ATOM 778 O O . SER A 1 104 ? -6.449 -33.875 -12.242 1 96.06 104 SER A O 1
ATOM 780 N N . GLU A 1 105 ? -8.352 -35.125 -12.281 1 97.69 105 GLU A N 1
ATOM 781 C CA . GLU A 1 105 ? -7.824 -36.094 -13.234 1 97.69 105 GLU A CA 1
ATOM 782 C C . GLU A 1 105 ? -7.953 -35.594 -14.672 1 97.69 105 GLU A C 1
ATOM 784 O O . GLU A 1 105 ? -8.586 -34.562 -14.914 1 97.69 105 GLU A O 1
ATOM 789 N N . ALA A 1 106 ? -7.316 -36.281 -15.578 1 97.38 106 ALA A N 1
ATOM 790 C CA . ALA A 1 106 ? -7.273 -35.875 -16.969 1 97.38 106 ALA A CA 1
ATOM 791 C C . ALA A 1 106 ? -8.633 -36.062 -17.641 1 97.38 106 ALA A C 1
ATOM 793 O O . ALA A 1 106 ? -9.453 -36.875 -17.172 1 97.38 106 ALA A O 1
ATOM 794 N N . ASP A 1 107 ? -8.875 -35.344 -18.625 1 94.81 107 ASP A N 1
ATOM 795 C CA . ASP A 1 107 ? -10.039 -35.531 -19.484 1 94.81 107 ASP A CA 1
ATOM 796 C C . ASP A 1 107 ? -9.758 -36.562 -20.594 1 94.81 107 ASP A C 1
ATOM 798 O O . ASP A 1 107 ? -8.609 -36.938 -20.812 1 94.81 107 ASP A O 1
ATOM 802 N N . ASN A 1 108 ? -10.781 -36.969 -21.25 1 92.06 108 ASN A N 1
ATOM 803 C CA . ASN A 1 108 ? -10.648 -37.906 -22.344 1 92.06 108 ASN A CA 1
ATOM 804 C C . ASN A 1 108 ? -9.852 -37.344 -23.516 1 92.06 108 ASN A C 1
ATOM 806 O O . ASN A 1 108 ? -9.156 -38.062 -24.219 1 92.06 108 ASN A O 1
ATOM 810 N N . ASP A 1 109 ? -10.016 -36.094 -23.688 1 91.94 109 ASP A N 1
ATOM 811 C CA . ASP A 1 109 ? -9.289 -35.469 -24.781 1 91.94 109 ASP A CA 1
ATOM 812 C C . ASP A 1 109 ? -7.781 -35.656 -24.625 1 91.94 109 ASP A C 1
ATOM 814 O O . ASP A 1 109 ? -7.094 -36.031 -25.594 1 91.94 109 ASP A O 1
ATOM 818 N N . PHE A 1 110 ? -7.324 -35.406 -23.469 1 94.81 110 PHE A N 1
ATOM 819 C CA . PHE A 1 110 ? -5.906 -35.625 -23.219 1 94.81 110 PHE A CA 1
ATOM 820 C C . PHE A 1 110 ? -5.523 -37.094 -23.469 1 94.81 110 PHE A C 1
ATOM 822 O O . PHE A 1 110 ? -4.535 -37.344 -24.156 1 94.81 110 PHE A O 1
ATOM 829 N N . LEU A 1 111 ? -6.18 -38 -22.953 1 94.44 111 LEU A N 1
ATOM 830 C CA . LEU A 1 111 ? -5.855 -39.438 -23.047 1 94.44 111 LEU A CA 1
ATOM 831 C C . LEU A 1 111 ? -5.859 -39.875 -24.5 1 94.44 111 LEU A C 1
ATOM 833 O O . LEU A 1 111 ? -5.035 -40.719 -24.906 1 94.44 111 LEU A O 1
ATOM 837 N N . THR A 1 112 ? -6.723 -39.25 -25.25 1 94.12 112 THR A N 1
ATOM 838 C CA . THR A 1 112 ? -6.863 -39.688 -26.625 1 94.12 112 THR A CA 1
ATOM 839 C C . THR A 1 112 ? -5.852 -39 -27.531 1 94.12 112 THR A C 1
ATOM 841 O O . THR A 1 112 ? -5.352 -39.562 -28.484 1 94.12 112 THR A O 1
ATOM 844 N N . LYS A 1 113 ? -5.496 -37.781 -27.172 1 93.88 113 LYS A N 1
ATOM 845 C CA . LYS A 1 113 ? -4.699 -36.969 -28.078 1 93.88 113 LYS A CA 1
ATOM 846 C C . LYS A 1 113 ? -3.234 -36.938 -27.656 1 93.88 113 LYS A C 1
ATOM 848 O O . LYS A 1 113 ? -2.391 -36.375 -28.344 1 93.88 113 LYS A O 1
ATOM 853 N N . SER A 1 114 ? -2.891 -37.562 -26.609 1 94.31 114 SER A N 1
ATOM 854 C CA . SER A 1 114 ? -1.554 -37.469 -26.031 1 94.31 114 SER A CA 1
ATOM 855 C C . SER A 1 114 ? -0.539 -38.25 -26.875 1 94.31 114 SER A C 1
ATOM 857 O O . SER A 1 114 ? 0.67 -38.062 -26.703 1 94.31 114 SER A O 1
ATOM 859 N N . GLY A 1 115 ? -0.917 -39.062 -27.766 1 94.38 115 GLY A N 1
ATOM 860 C CA . GLY A 1 115 ? -0.021 -39.906 -28.562 1 94.38 115 GLY A CA 1
ATOM 861 C C . GLY A 1 115 ? 0.446 -41.156 -27.812 1 94.38 115 GLY A C 1
ATOM 862 O O . GLY A 1 115 ? 1.267 -41.906 -28.328 1 94.38 115 GLY A O 1
ATOM 863 N N . VAL A 1 116 ? 0.011 -41.375 -26.641 1 96.38 116 VAL A N 1
ATOM 864 C CA . VAL A 1 116 ? 0.327 -42.531 -25.828 1 96.38 116 VAL A CA 1
ATOM 865 C C . VAL A 1 116 ? -0.829 -43.531 -25.875 1 96.38 116 VAL A C 1
ATOM 867 O O . VAL A 1 116 ? -1.997 -43.156 -25.812 1 96.38 116 VAL A O 1
ATOM 870 N N . GLU A 1 117 ? -0.516 -44.781 -26.109 1 95.44 117 GLU A N 1
ATOM 871 C CA . GLU A 1 117 ? -1.536 -45.812 -26 1 95.44 117 GLU A CA 1
ATOM 872 C C . GLU A 1 117 ? -1.754 -46.219 -24.531 1 95.44 117 GLU A C 1
ATOM 874 O O . GLU A 1 117 ? -1.086 -47.125 -24.031 1 95.44 117 GLU A O 1
ATOM 879 N N . TRP A 1 118 ? -2.756 -45.656 -23.984 1 96.06 118 TRP A N 1
ATOM 880 C CA . TRP A 1 118 ? -3 -45.812 -22.547 1 96.06 118 TRP A CA 1
ATOM 881 C C . TRP A 1 118 ? -3.766 -47.094 -22.266 1 96.06 118 TRP A C 1
ATOM 883 O O . TRP A 1 118 ? -4.715 -47.438 -22.984 1 96.06 118 TRP A O 1
ATOM 893 N N . ASP A 1 119 ? -3.352 -47.844 -21.312 1 95.88 119 ASP A N 1
ATOM 894 C CA . ASP A 1 119 ? -4.191 -48.844 -20.656 1 95.88 119 ASP A CA 1
ATOM 895 C C . ASP A 1 119 ? -5.07 -48.219 -19.594 1 95.88 119 ASP A C 1
ATOM 897 O O . ASP A 1 119 ? -4.602 -47.938 -18.484 1 95.88 119 ASP A O 1
ATOM 901 N N . LEU A 1 120 ? -6.309 -48.094 -19.891 1 96 120 LEU A N 1
ATOM 902 C CA . LEU A 1 120 ? -7.203 -47.281 -19.062 1 96 120 LEU A CA 1
ATOM 903 C C . LEU A 1 120 ? -7.359 -47.906 -17.688 1 96 120 LEU A C 1
ATOM 905 O O . LEU A 1 120 ? -7.551 -47.188 -16.703 1 96 120 LEU A O 1
ATOM 909 N N . ASP A 1 121 ? -7.289 -49.188 -17.609 1 96.94 121 ASP A N 1
ATOM 910 C CA . ASP A 1 121 ? -7.332 -49.875 -16.312 1 96.94 121 ASP A CA 1
ATOM 911 C C . ASP A 1 121 ? -6.109 -49.5 -15.469 1 96.94 121 ASP A C 1
ATOM 913 O O . ASP A 1 121 ? -6.234 -49.219 -14.273 1 96.94 121 ASP A O 1
ATOM 917 N N . GLU A 1 122 ? -4.977 -49.5 -16.078 1 96.44 122 GLU A N 1
ATOM 918 C CA . GLU A 1 122 ? -3.754 -49.125 -15.375 1 96.44 122 GLU A CA 1
ATOM 919 C C . GLU A 1 122 ? -3.76 -47.656 -14.992 1 96.44 122 GLU A C 1
ATOM 921 O O . GLU A 1 122 ? -3.223 -47.281 -13.953 1 96.44 122 GLU A O 1
ATOM 926 N N . VAL A 1 123 ? -4.332 -46.875 -15.914 1 97.5 123 VAL A N 1
ATOM 927 C CA . VAL A 1 123 ? -4.461 -45.469 -15.633 1 97.5 123 VAL A CA 1
ATOM 928 C C . VAL A 1 123 ? -5.293 -45.25 -14.367 1 97.5 123 VAL A C 1
ATOM 930 O O . VAL A 1 123 ? -4.883 -44.531 -13.461 1 97.5 123 VAL A O 1
ATOM 933 N N . GLU A 1 124 ? -6.391 -45.906 -14.281 1 97.5 124 GLU A N 1
ATOM 934 C CA . GLU A 1 124 ? -7.266 -45.75 -13.117 1 97.5 124 GLU A CA 1
ATOM 935 C C . GLU A 1 124 ? -6.578 -46.25 -11.844 1 97.5 124 GLU A C 1
ATOM 937 O O . GLU A 1 124 ? -6.691 -45.625 -10.789 1 97.5 124 GLU A O 1
ATOM 942 N N . LYS A 1 125 ? -5.914 -47.344 -11.961 1 98.06 125 LYS A N 1
ATOM 943 C CA . LYS A 1 125 ? -5.184 -47.875 -10.805 1 98.06 125 LYS A CA 1
ATOM 944 C C . LYS A 1 125 ? -4.121 -46.875 -10.336 1 98.06 125 LYS A C 1
ATOM 946 O O . LYS A 1 125 ? -3.908 -46.719 -9.133 1 98.06 125 LYS A O 1
ATOM 951 N N . ALA A 1 126 ? -3.479 -46.281 -11.281 1 98.12 126 ALA A N 1
ATOM 952 C CA . ALA A 1 126 ? -2.439 -45.312 -10.945 1 98.12 126 ALA A CA 1
ATOM 953 C C . ALA A 1 126 ? -3.035 -44.062 -10.281 1 98.12 126 ALA A C 1
ATOM 955 O O . ALA A 1 126 ? -2.5 -43.594 -9.289 1 98.12 126 ALA A O 1
ATOM 956 N N . TYR A 1 127 ? -4.156 -43.594 -10.828 1 98.12 127 TYR A N 1
ATOM 957 C CA . TYR A 1 127 ? -4.84 -42.469 -10.195 1 98.12 127 TYR A CA 1
ATOM 958 C C . TYR A 1 127 ? -5.25 -42.812 -8.773 1 98.12 127 TYR A C 1
ATOM 960 O O . TYR A 1 127 ? -5.09 -42 -7.855 1 98.12 127 TYR A O 1
ATOM 968 N N . LYS A 1 128 ? -5.793 -43.969 -8.617 1 97.94 128 LYS A N 1
ATOM 969 C CA . LYS A 1 128 ? -6.219 -44.406 -7.297 1 97.94 128 LYS A CA 1
ATOM 970 C C . LYS A 1 128 ? -5.043 -44.469 -6.328 1 97.94 128 LYS A C 1
ATOM 972 O O . LYS A 1 128 ? -5.164 -44.094 -5.168 1 97.94 128 LYS A O 1
ATOM 977 N N . TRP A 1 129 ? -3.928 -45 -6.82 1 97.88 129 TRP A N 1
ATOM 978 C CA . TRP A 1 129 ? -2.701 -45.094 -6.035 1 97.88 129 TRP A CA 1
ATOM 979 C C . TRP A 1 129 ? -2.312 -43.688 -5.504 1 97.88 129 TRP A C 1
ATOM 981 O O . TRP A 1 129 ? -1.922 -43.562 -4.344 1 97.88 129 TRP A O 1
ATOM 991 N N . VAL A 1 130 ? -2.459 -42.688 -6.32 1 98.06 130 VAL A N 1
ATOM 992 C CA . VAL A 1 130 ? -2.127 -41.312 -5.949 1 98.06 130 VAL A CA 1
ATOM 993 C C . VAL A 1 130 ? -3.193 -40.75 -5.008 1 98.06 130 VAL A C 1
ATOM 995 O O . VAL A 1 130 ? -2.881 -40.281 -3.908 1 98.06 130 VAL A O 1
ATOM 998 N N . ARG A 1 131 ? -4.465 -40.844 -5.359 1 96.31 131 ARG A N 1
ATOM 999 C CA . ARG A 1 131 ? -5.59 -40.281 -4.621 1 96.31 131 ARG A CA 1
ATOM 1000 C C . ARG A 1 131 ? -5.637 -40.812 -3.193 1 96.31 131 ARG A C 1
ATOM 1002 O O . ARG A 1 131 ? -5.82 -40.031 -2.244 1 96.31 131 ARG A O 1
ATOM 1009 N N . ASP A 1 132 ? -5.41 -42.062 -3.074 1 95.75 132 ASP A N 1
ATOM 1010 C CA . ASP A 1 132 ? -5.52 -42.719 -1.77 1 95.75 132 ASP A CA 1
ATOM 1011 C C . ASP A 1 132 ? -4.379 -42.312 -0.848 1 95.75 132 ASP A C 1
ATOM 1013 O O . ASP A 1 132 ? -4.457 -42.5 0.368 1 95.75 132 ASP A O 1
ATOM 1017 N N . SER A 1 133 ? -3.4 -41.719 -1.431 1 95.44 133 SER A N 1
ATOM 1018 C CA . SER A 1 133 ? -2.213 -41.375 -0.646 1 95.44 133 SER A CA 1
ATOM 1019 C C . SER A 1 133 ? -2.232 -39.938 -0.189 1 95.44 133 SER A C 1
ATOM 1021 O O . SER A 1 133 ? -1.814 -39.625 0.928 1 95.44 133 SER A O 1
ATOM 1023 N N . ILE A 1 134 ? -2.748 -39.031 -1.07 1 96.56 134 ILE A N 1
ATOM 1024 C CA . ILE A 1 134 ? -2.393 -37.656 -0.758 1 96.56 134 ILE A CA 1
ATOM 1025 C C . ILE A 1 134 ? -3.619 -36.75 -0.909 1 96.56 134 ILE A C 1
ATOM 1027 O O . ILE A 1 134 ? -3.551 -35.562 -0.661 1 96.56 134 ILE A O 1
ATOM 1031 N N . VAL A 1 135 ? -4.738 -37.219 -1.356 1 97.19 135 VAL A N 1
ATOM 1032 C CA . VAL A 1 135 ? -5.859 -36.375 -1.706 1 97.19 135 VAL A CA 1
ATOM 1033 C C . VAL A 1 135 ? -6.887 -36.375 -0.574 1 97.19 135 VAL A C 1
ATOM 1035 O O . VAL A 1 135 ? -7.184 -37.406 0.003 1 97.19 135 VAL A O 1
ATOM 1038 N N . SER A 1 136 ? -7.371 -35.219 -0.227 1 96.38 136 SER A N 1
ATOM 1039 C CA . SER A 1 136 ? -8.43 -35.031 0.753 1 96.38 136 SER A CA 1
ATOM 1040 C C . SER A 1 136 ? -9.594 -34.219 0.159 1 96.38 136 SER A C 1
ATOM 1042 O O . SER A 1 136 ? -9.453 -33.625 -0.899 1 96.38 136 SER A O 1
ATOM 1044 N N . TYR A 1 137 ? -10.688 -34.344 0.8 1 93.69 137 TYR A N 1
ATOM 1045 C CA . TYR A 1 137 ? -11.891 -33.594 0.44 1 93.69 137 TYR A CA 1
ATOM 1046 C C . TYR A 1 137 ? -12.414 -32.781 1.624 1 93.69 137 TYR A C 1
ATOM 1048 O O . TYR A 1 137 ? -12.719 -33.344 2.68 1 93.69 137 TYR A O 1
ATOM 1056 N N . SER A 1 138 ? -12.391 -31.578 1.521 1 90.31 138 SER A N 1
ATOM 1057 C CA . SER A 1 138 ? -12.805 -30.734 2.631 1 90.31 138 SER A CA 1
ATOM 1058 C C . SER A 1 138 ? -14.156 -30.078 2.348 1 90.31 138 SER A C 1
ATOM 1060 O O . SER A 1 138 ? -14.609 -30.047 1.202 1 90.31 138 SER A O 1
ATOM 1062 N N . ASN A 1 139 ? -14.75 -29.609 3.441 1 93.19 139 ASN A N 1
ATOM 1063 C CA . ASN A 1 139 ? -15.945 -28.797 3.277 1 93.19 139 ASN A CA 1
ATOM 1064 C C . ASN A 1 139 ? -15.656 -27.5 2.525 1 93.19 139 ASN A C 1
ATOM 1066 O O . ASN A 1 139 ? -14.57 -26.938 2.654 1 93.19 139 ASN A O 1
ATOM 1070 N N . LEU A 1 140 ? -16.656 -27.156 1.809 1 95.25 140 LEU A N 1
ATOM 1071 C CA . LEU A 1 140 ? -16.484 -25.938 1.036 1 95.25 140 LEU A CA 1
ATOM 1072 C C . LEU A 1 140 ? -16.438 -24.719 1.952 1 95.25 140 LEU A C 1
ATOM 1074 O O . LEU A 1 140 ? -17.203 -24.625 2.916 1 95.25 140 LEU A O 1
ATOM 1078 N N . SER A 1 141 ? -15.539 -23.844 1.706 1 94.44 141 SER A N 1
ATOM 1079 C CA . SER A 1 141 ? -15.531 -22.547 2.365 1 94.44 141 SER A CA 1
ATOM 1080 C C . SER A 1 141 ? -16.719 -21.703 1.924 1 94.44 141 SER A C 1
ATOM 1082 O O . SER A 1 141 ? -17.375 -22 0.921 1 94.44 141 SER A O 1
ATOM 1084 N N . VAL A 1 142 ? -17 -20.656 2.602 1 94.75 142 VAL A N 1
ATOM 1085 C CA . VAL A 1 142 ? -18.109 -19.75 2.289 1 94.75 142 VAL A CA 1
ATOM 1086 C C . VAL A 1 142 ? -17.906 -19.156 0.896 1 94.75 142 VAL A C 1
ATOM 1088 O O . VAL A 1 142 ? -18.844 -19.125 0.096 1 94.75 142 VAL A O 1
ATOM 1091 N N . TRP A 1 143 ? -16.75 -18.703 0.613 1 96.88 143 TRP A N 1
ATOM 1092 C CA . TRP A 1 143 ? -16.469 -18.109 -0.685 1 96.88 143 TRP A CA 1
ATOM 1093 C C . TRP A 1 143 ? -16.672 -19.109 -1.81 1 96.88 143 TRP A C 1
ATOM 1095 O O . TRP A 1 143 ? -17.344 -18.828 -2.799 1 96.88 143 TRP A O 1
ATOM 1105 N N . ASN A 1 144 ? -16.078 -20.297 -1.659 1 97.38 144 ASN A N 1
ATOM 1106 C CA . ASN A 1 144 ? -16.188 -21.328 -2.689 1 97.38 144 ASN A CA 1
ATOM 1107 C C . ASN A 1 144 ? -17.641 -21.75 -2.895 1 97.38 144 ASN A C 1
ATOM 1109 O O . ASN A 1 144 ? -18.078 -22 -4.023 1 97.38 144 ASN A O 1
ATOM 1113 N N . LEU A 1 145 ? -18.359 -21.844 -1.833 1 97.5 145 LEU A N 1
ATOM 1114 C CA . LEU A 1 145 ? -19.766 -22.188 -1.939 1 97.5 145 LEU A CA 1
ATOM 1115 C C . LEU A 1 145 ? -20.531 -21.125 -2.717 1 97.5 145 LEU A C 1
ATOM 1117 O O . LEU A 1 145 ? -21.344 -21.438 -3.592 1 97.5 145 LEU A O 1
ATOM 1121 N N . ALA A 1 146 ? -20.312 -19.859 -2.381 1 97.69 146 ALA A N 1
ATOM 1122 C CA . ALA A 1 146 ? -20.984 -18.75 -3.064 1 97.69 146 ALA A CA 1
ATOM 1123 C C . ALA A 1 146 ? -20.672 -18.766 -4.559 1 97.69 146 ALA A C 1
ATOM 1125 O O . ALA A 1 146 ? -21.562 -18.594 -5.391 1 97.69 146 ALA A O 1
ATOM 1126 N N . VAL A 1 147 ? -19.422 -18.953 -4.895 1 98.56 147 VAL A N 1
ATOM 1127 C CA . VAL A 1 147 ? -19.031 -18.938 -6.301 1 98.56 147 VAL A CA 1
ATOM 1128 C C . VAL A 1 147 ? -19.578 -20.172 -7.008 1 98.56 147 VAL A C 1
ATOM 1130 O O . VAL A 1 147 ? -19.969 -20.109 -8.18 1 98.56 147 VAL A O 1
ATOM 1133 N N . LYS A 1 148 ? -19.578 -21.328 -6.297 1 98.69 148 LYS A N 1
ATOM 1134 C CA . LYS A 1 148 ? -20.188 -22.516 -6.871 1 98.69 148 LYS A CA 1
ATOM 1135 C C . LYS A 1 148 ? -21.641 -22.234 -7.277 1 98.69 148 LYS A C 1
ATOM 1137 O O . LYS A 1 148 ? -22.031 -22.531 -8.406 1 98.69 148 LYS A O 1
ATOM 1142 N N . GLU A 1 149 ? -22.391 -21.703 -6.398 1 98.69 149 GLU A N 1
ATOM 1143 C CA . GLU A 1 149 ? -23.781 -21.375 -6.68 1 98.69 149 GLU A CA 1
ATOM 1144 C C . GLU A 1 149 ? -23.891 -20.344 -7.801 1 98.69 149 GLU A C 1
ATOM 1146 O O . GLU A 1 149 ? -24.797 -20.438 -8.648 1 98.69 149 GLU A O 1
ATOM 1151 N N . ALA A 1 150 ? -23.016 -19.391 -7.789 1 98.81 150 ALA A N 1
ATOM 1152 C CA . ALA A 1 150 ? -23 -18.375 -8.844 1 98.81 150 ALA A CA 1
ATOM 1153 C C . ALA A 1 150 ? -22.766 -19.016 -10.211 1 98.81 150 ALA A C 1
ATOM 1155 O O . ALA A 1 150 ? -23.391 -18.625 -11.203 1 98.81 150 ALA A O 1
ATOM 1156 N N . LEU A 1 151 ? -21.797 -19.953 -10.258 1 98.88 151 LEU A N 1
ATOM 1157 C CA . LEU A 1 151 ? -21.516 -20.672 -11.5 1 98.88 151 LEU A CA 1
ATOM 1158 C C . LEU A 1 151 ? -22.766 -21.375 -12 1 98.88 151 LEU A C 1
ATOM 1160 O O . LEU A 1 151 ? -23.109 -21.281 -13.188 1 98.88 151 LEU A O 1
ATOM 1164 N N . LEU A 1 152 ? -23.484 -22 -11.102 1 98.75 152 LEU A N 1
ATOM 1165 C CA . LEU A 1 152 ? -24.703 -22.719 -11.461 1 98.75 152 LEU A CA 1
ATOM 1166 C C . LEU A 1 152 ? -25.797 -21.75 -11.914 1 98.75 152 LEU A C 1
ATOM 1168 O O . LEU A 1 152 ? -26.469 -21.984 -12.922 1 98.75 152 LEU A O 1
ATOM 1172 N N . GLU A 1 153 ? -25.938 -20.625 -11.211 1 98.56 153 GLU A N 1
ATOM 1173 C CA . GLU A 1 153 ? -26.891 -19.594 -11.578 1 98.56 153 GLU A CA 1
ATOM 1174 C C . GLU A 1 153 ? -26.578 -19.031 -12.969 1 98.56 153 GLU A C 1
ATOM 1176 O O . GLU A 1 153 ? -27.5 -18.672 -13.711 1 98.56 153 GLU A O 1
ATOM 1181 N N . ALA A 1 154 ? -25.344 -18.969 -13.266 1 97.94 154 ALA A N 1
ATOM 1182 C CA . ALA A 1 154 ? -24.906 -18.391 -14.531 1 97.94 154 ALA A CA 1
ATOM 1183 C C . ALA A 1 154 ? -24.906 -19.422 -15.648 1 97.94 154 ALA A C 1
ATOM 1185 O O . ALA A 1 154 ? -24.422 -19.172 -16.75 1 97.94 154 ALA A O 1
ATOM 1186 N N . GLY A 1 155 ? -25.266 -20.625 -15.383 1 98.19 155 GLY A N 1
ATOM 1187 C CA . GLY A 1 155 ? -25.516 -21.609 -16.422 1 98.19 155 GLY A CA 1
ATOM 1188 C C . GLY A 1 155 ? -24.359 -22.578 -16.625 1 98.19 155 GLY A C 1
ATOM 1189 O O . GLY A 1 155 ? -24.328 -23.312 -17.609 1 98.19 155 GLY A O 1
ATOM 1190 N N . VAL A 1 156 ? -23.375 -22.609 -15.719 1 98.62 156 VAL A N 1
ATOM 1191 C CA . VAL A 1 156 ? -22.266 -23.562 -15.828 1 98.62 156 VAL A CA 1
ATOM 1192 C C . VAL A 1 156 ? -22.609 -24.844 -15.078 1 98.62 156 VAL A C 1
ATOM 1194 O O . VAL A 1 156 ? -21.969 -25.188 -14.078 1 98.62 156 VAL A O 1
ATOM 1197 N N . GLY A 1 157 ? -23.594 -25.516 -15.5 1 97.44 157 GLY A N 1
ATOM 1198 C CA . GLY A 1 157 ? -24.047 -26.781 -14.93 1 97.44 157 GLY A CA 1
ATOM 1199 C C . GLY A 1 157 ? -23.672 -27.984 -15.766 1 97.44 157 GLY A C 1
ATOM 1200 O O . GLY A 1 157 ? -23.094 -27.844 -16.844 1 97.44 157 GLY A O 1
ATOM 1201 N N . PRO A 1 158 ? -24 -29.172 -15.328 1 98.31 158 PRO A N 1
ATOM 1202 C CA . PRO A 1 158 ? -24.703 -29.453 -14.078 1 98.31 158 PRO A CA 1
ATOM 1203 C C . PRO A 1 158 ? -23.766 -29.406 -12.859 1 98.31 158 PRO A C 1
ATOM 1205 O O . PRO A 1 158 ? -22.562 -29.188 -13 1 98.31 158 PRO A O 1
ATOM 1208 N N . ASP A 1 159 ? -24.375 -29.469 -11.68 1 98.62 159 ASP A N 1
ATOM 1209 C CA . ASP A 1 159 ? -23.625 -29.734 -10.461 1 98.62 159 ASP A CA 1
ATOM 1210 C C . ASP A 1 159 ? -23.172 -31.188 -10.406 1 98.62 159 ASP A C 1
ATOM 1212 O O . ASP A 1 159 ? -23.984 -32.094 -10.18 1 98.62 159 ASP A O 1
ATOM 1216 N N . ASN A 1 160 ? -21.906 -31.453 -10.547 1 98.38 160 ASN A N 1
ATOM 1217 C CA . ASN A 1 160 ? -21.359 -32.812 -10.609 1 98.38 160 ASN A CA 1
ATOM 1218 C C . ASN A 1 160 ? -20.953 -33.312 -9.219 1 98.38 160 ASN A C 1
ATOM 1220 O O . ASN A 1 160 ? -20.344 -34.375 -9.094 1 98.38 160 ASN A O 1
ATOM 1224 N N . GLY A 1 161 ? -21.188 -32.5 -8.18 1 97.88 161 GLY A N 1
ATOM 1225 C CA . GLY A 1 161 ? -20.828 -32.906 -6.828 1 97.88 161 GLY A CA 1
ATOM 1226 C C . GLY A 1 161 ? -19.328 -33 -6.617 1 97.88 161 GLY A C 1
ATOM 1227 O O . GLY A 1 161 ? -18.562 -32.188 -7.113 1 97.88 161 GLY A O 1
ATOM 1228 N N . VAL A 1 162 ? -18.922 -33.906 -5.723 1 97.75 162 VAL A N 1
ATOM 1229 C CA . VAL A 1 162 ? -17.516 -34.094 -5.383 1 97.75 162 VAL A CA 1
ATOM 1230 C C . VAL A 1 162 ? -16.938 -35.219 -6.242 1 97.75 162 VAL A C 1
ATOM 1232 O O . VAL A 1 162 ? -17.328 -36.375 -6.113 1 97.75 162 VAL A O 1
ATOM 1235 N N . THR A 1 163 ? -16.016 -34.875 -7.125 1 97.25 163 THR A N 1
ATOM 1236 C CA . THR A 1 163 ? -15.391 -35.875 -7.984 1 97.25 163 THR A CA 1
ATOM 1237 C C . THR A 1 163 ? -14.031 -35.375 -8.469 1 97.25 163 THR A C 1
ATOM 1239 O O . THR A 1 163 ? -13.844 -34.188 -8.727 1 97.25 163 THR A O 1
ATOM 1242 N N . THR A 1 164 ? -13.078 -36.312 -8.594 1 97.19 164 THR A N 1
ATOM 1243 C CA . THR A 1 164 ? -11.773 -35.969 -9.148 1 97.19 164 THR A CA 1
ATOM 1244 C C . THR A 1 164 ? -11.781 -36.094 -10.672 1 97.19 164 THR A C 1
ATOM 1246 O O . THR A 1 164 ? -10.82 -35.719 -11.336 1 97.19 164 THR A O 1
ATOM 1249 N N . LYS A 1 165 ? -12.859 -36.594 -11.234 1 96.94 165 LYS A N 1
ATOM 1250 C CA . LYS A 1 165 ? -12.977 -36.75 -12.68 1 96.94 165 LYS A CA 1
ATOM 1251 C C . LYS A 1 165 ? -13.219 -35.406 -13.383 1 96.94 165 LYS A C 1
ATOM 1253 O O . LYS A 1 165 ? -13.836 -34.531 -12.805 1 96.94 165 LYS A O 1
ATOM 1258 N N . HIS A 1 166 ? -12.688 -35.344 -14.539 1 96.81 166 HIS A N 1
ATOM 1259 C CA . HIS A 1 166 ? -12.953 -34.156 -15.359 1 96.81 166 HIS A CA 1
ATOM 1260 C C . HIS A 1 166 ? -14.32 -34.25 -16.031 1 96.81 166 HIS A C 1
ATOM 1262 O O . HIS A 1 166 ? -14.516 -35.094 -16.922 1 96.81 166 HIS A O 1
ATOM 1268 N N . LYS A 1 167 ? -15.211 -33.406 -15.617 1 96.75 167 LYS A N 1
ATOM 1269 C CA . LYS A 1 167 ? -16.578 -33.406 -16.141 1 96.75 167 LYS A CA 1
ATOM 1270 C C . LYS A 1 167 ? -17.062 -32 -16.406 1 96.75 167 LYS A C 1
ATOM 1272 O O . LYS A 1 167 ? -16.922 -31.109 -15.555 1 96.75 167 LYS A O 1
ATOM 1277 N N . VAL A 1 168 ? -17.656 -31.812 -17.578 1 97.56 168 VAL A N 1
ATOM 1278 C CA . VAL A 1 168 ? -18.25 -30.516 -17.891 1 97.56 168 VAL A CA 1
ATOM 1279 C C . VAL A 1 168 ? -19.312 -30.156 -16.828 1 97.56 168 VAL A C 1
ATOM 1281 O O . VAL A 1 168 ? -20.078 -31.016 -16.406 1 97.56 168 VAL A O 1
ATOM 1284 N N . GLY A 1 169 ? -19.391 -28.938 -16.469 1 98.56 169 GLY A N 1
ATOM 1285 C CA . GLY A 1 169 ? -20.219 -28.484 -15.352 1 98.56 169 GLY A CA 1
ATOM 1286 C C . GLY A 1 169 ? -19.406 -28 -14.164 1 98.56 169 GLY A C 1
ATOM 1287 O O . GLY A 1 169 ? -18.219 -27.703 -14.297 1 98.56 169 GLY A O 1
ATOM 1288 N N . THR A 1 170 ? -20.094 -27.812 -13.07 1 98.81 170 THR A N 1
ATOM 1289 C CA . THR A 1 170 ? -19.453 -27.344 -11.844 1 98.81 170 THR A CA 1
ATOM 1290 C C . THR A 1 170 ? -19.234 -28.5 -10.867 1 98.81 170 THR A C 1
ATOM 1292 O O . THR A 1 170 ? -20.109 -29.344 -10.695 1 98.81 170 THR A O 1
ATOM 1295 N N . LYS A 1 171 ? -18.062 -28.5 -10.281 1 98.31 171 LYS A N 1
ATOM 1296 C CA . LYS A 1 171 ? -17.766 -29.578 -9.336 1 98.31 171 LYS A CA 1
ATOM 1297 C C . LYS A 1 171 ? -16.844 -29.094 -8.227 1 98.31 171 LYS A C 1
ATOM 1299 O O . LYS A 1 171 ? -16.141 -28.094 -8.383 1 98.31 171 LYS A O 1
ATOM 1304 N N . GLN A 1 172 ? -16.922 -29.766 -7.098 1 97.94 172 GLN A N 1
ATOM 1305 C CA . GLN A 1 172 ? -15.867 -29.75 -6.098 1 97.94 172 GLN A CA 1
ATOM 1306 C C . GLN A 1 172 ? -14.852 -30.859 -6.375 1 97.94 172 GLN A C 1
ATOM 1308 O O . GLN A 1 172 ? -15.219 -31.969 -6.746 1 97.94 172 GLN A O 1
ATOM 1313 N N . SER A 1 173 ? -13.562 -30.531 -6.285 1 96.31 173 SER A N 1
ATOM 1314 C CA . SER A 1 173 ? -12.555 -31.547 -6.562 1 96.31 173 SER A CA 1
ATOM 1315 C C . SER A 1 173 ? -11.711 -31.844 -5.328 1 96.31 173 SER A C 1
ATOM 1317 O O . SER A 1 173 ? -12.016 -31.359 -4.234 1 96.31 173 SER A O 1
ATOM 1319 N N . GLY A 1 174 ? -10.766 -32.781 -5.484 1 95.38 174 GLY A N 1
ATOM 1320 C CA . GLY A 1 174 ? -9.859 -33.125 -4.398 1 95.38 174 GLY A CA 1
ATOM 1321 C C . GLY A 1 174 ? -8.766 -32.094 -4.195 1 95.38 174 GLY A C 1
ATOM 1322 O O . GLY A 1 174 ? -8.594 -31.188 -5.02 1 95.38 174 GLY A O 1
ATOM 1323 N N . SER A 1 175 ? -8.125 -32.156 -3.053 1 96.56 175 SER A N 1
ATOM 1324 C CA . SER A 1 175 ? -7.043 -31.266 -2.684 1 96.56 175 SER A CA 1
ATOM 1325 C C . SER A 1 175 ? -5.875 -32.031 -2.064 1 96.56 175 SER A C 1
ATOM 1327 O O . SER A 1 175 ? -6.078 -33.031 -1.388 1 96.56 175 SER A O 1
ATOM 1329 N N . THR A 1 176 ? -4.703 -31.516 -2.314 1 97.5 176 THR A N 1
ATOM 1330 C CA . THR A 1 176 ? -3.537 -32.094 -1.666 1 97.5 176 THR A CA 1
ATOM 1331 C C . THR A 1 176 ? -3.338 -31.516 -0.273 1 97.5 176 THR A C 1
ATOM 1333 O O . THR A 1 176 ? -2.385 -31.859 0.426 1 97.5 176 THR A O 1
ATOM 1336 N N . PHE A 1 177 ? -4.191 -30.594 0.11 1 96.12 177 PHE A N 1
ATOM 1337 C CA . PHE A 1 177 ? -4.242 -30.125 1.49 1 96.12 177 PHE A CA 1
ATOM 1338 C C . PHE A 1 177 ? -5.254 -30.938 2.297 1 96.12 177 PHE A C 1
ATOM 1340 O O . PHE A 1 177 ? -6.355 -31.219 1.82 1 96.12 177 PHE A O 1
ATOM 1347 N N . ASP A 1 178 ? -4.871 -31.266 3.461 1 95.19 178 ASP A N 1
ATOM 1348 C CA . ASP A 1 178 ? -5.816 -31.984 4.312 1 95.19 178 ASP A CA 1
ATOM 1349 C C . ASP A 1 178 ? -6.652 -31.016 5.145 1 95.19 178 ASP A C 1
ATOM 1351 O O . ASP A 1 178 ? -6.613 -29.812 4.922 1 95.19 178 ASP A O 1
ATOM 1355 N N . ASP A 1 179 ? -7.461 -31.547 6 1 90.56 179 ASP A N 1
ATOM 1356 C CA . ASP A 1 179 ? -8.43 -30.75 6.754 1 90.56 179 ASP A CA 1
ATOM 1357 C C . ASP A 1 179 ? -7.727 -29.781 7.695 1 90.56 179 ASP A C 1
ATOM 1359 O O . ASP A 1 179 ? -8.32 -28.797 8.141 1 90.56 179 ASP A O 1
ATOM 1363 N N . LYS A 1 180 ? -6.438 -30.047 8.047 1 91.94 180 LYS A N 1
ATOM 1364 C CA . LYS A 1 180 ? -5.68 -29.172 8.938 1 91.94 180 LYS A CA 1
ATOM 1365 C C . LYS A 1 180 ? -4.859 -28.156 8.148 1 91.94 180 LYS A C 1
ATOM 1367 O O . LYS A 1 180 ? -4.125 -27.359 8.734 1 91.94 180 LYS A O 1
ATOM 1372 N N . GLY A 1 181 ? -5.012 -28.234 6.812 1 92.88 181 GLY A N 1
ATOM 1373 C CA . GLY A 1 181 ? -4.285 -27.297 5.977 1 92.88 181 GLY A CA 1
ATOM 1374 C C . GLY A 1 181 ? -2.871 -27.75 5.656 1 92.88 181 GLY A C 1
ATOM 1375 O O . GLY A 1 181 ? -2.061 -26.969 5.156 1 92.88 181 GLY A O 1
ATOM 1376 N N . ARG A 1 182 ? -2.523 -28.938 6.031 1 95.12 182 ARG A N 1
ATOM 1377 C CA . ARG A 1 182 ? -1.195 -29.469 5.738 1 95.12 182 ARG A CA 1
ATOM 1378 C C . ARG A 1 182 ? -1.117 -30.016 4.312 1 95.12 182 ARG A C 1
ATOM 1380 O O . ARG A 1 182 ? -2.002 -30.75 3.871 1 95.12 182 ARG A O 1
ATOM 1387 N N . ARG A 1 183 ? -0.104 -29.719 3.609 1 97.06 183 ARG A N 1
ATOM 1388 C CA . ARG A 1 183 ? 0.087 -30.141 2.225 1 97.06 183 ARG A CA 1
ATOM 1389 C C . ARG A 1 183 ? 0.634 -31.562 2.148 1 97.06 183 ARG A C 1
ATOM 1391 O O . ARG A 1 183 ? 1.536 -31.922 2.906 1 97.06 183 ARG A O 1
ATOM 1398 N N . HIS A 1 184 ? 0.146 -32.25 1.235 1 97 184 HIS A N 1
ATOM 1399 C CA . HIS A 1 184 ? 0.67 -33.562 0.83 1 97 184 HIS A CA 1
ATOM 1400 C C . HIS A 1 184 ? 1.007 -33.562 -0.658 1 97 184 HIS A C 1
ATOM 1402 O O . HIS A 1 184 ? 0.172 -33.938 -1.483 1 97 184 HIS A O 1
ATOM 1408 N N . GLY A 1 185 ? 2.23 -33.219 -1.003 1 96.69 185 GLY A N 1
ATOM 1409 C CA . GLY A 1 185 ? 2.639 -33.125 -2.396 1 96.69 185 GLY A CA 1
ATOM 1410 C C . GLY A 1 185 ? 3.305 -34.375 -2.898 1 96.69 185 GLY A C 1
ATOM 1411 O O . GLY A 1 185 ? 3.18 -35.438 -2.281 1 96.69 185 GLY A O 1
ATOM 1412 N N . ALA A 1 186 ? 3.947 -34.344 -4.051 1 98.06 186 ALA A N 1
ATOM 1413 C CA . ALA A 1 186 ? 4.551 -35.5 -4.723 1 98.06 186 ALA A CA 1
ATOM 1414 C C . ALA A 1 186 ? 5.613 -36.156 -3.846 1 98.06 186 ALA A C 1
ATOM 1416 O O . ALA A 1 186 ? 5.84 -37.344 -3.932 1 98.06 186 ALA A O 1
ATOM 1417 N N . VAL A 1 187 ? 6.234 -35.375 -2.988 1 97.62 187 VAL A N 1
ATOM 1418 C CA . VAL A 1 187 ? 7.297 -35.844 -2.111 1 97.62 187 VAL A CA 1
ATOM 1419 C C . VAL A 1 187 ? 6.762 -36.969 -1.229 1 97.62 187 VAL A C 1
ATOM 1421 O O . VAL A 1 187 ? 7.484 -37.938 -0.912 1 97.62 187 VAL A O 1
ATOM 1424 N N . GLU A 1 188 ? 5.562 -36.938 -0.857 1 97 188 GLU A N 1
ATOM 1425 C CA . GLU A 1 188 ? 4.973 -37.938 0.021 1 97 188 GLU A CA 1
ATOM 1426 C C . GLU A 1 188 ? 4.859 -39.312 -0.683 1 97 188 GLU A C 1
ATOM 1428 O O . GLU A 1 188 ? 4.887 -40.344 -0.034 1 97 188 GLU A O 1
ATOM 1433 N N . LEU A 1 189 ? 4.75 -39.281 -1.946 1 97.69 189 LEU A N 1
ATOM 1434 C CA . LEU A 1 189 ? 4.621 -40.531 -2.711 1 97.69 189 LEU A CA 1
ATOM 1435 C C . LEU A 1 189 ? 5.926 -41.312 -2.693 1 97.69 189 LEU A C 1
ATOM 1437 O O . LEU A 1 189 ? 5.934 -42.531 -2.977 1 97.69 189 LEU A O 1
ATOM 1441 N N . LEU A 1 190 ? 7.027 -40.656 -2.402 1 97.25 190 LEU A N 1
ATOM 1442 C CA . LEU A 1 190 ? 8.305 -41.344 -2.264 1 97.25 190 LEU A CA 1
ATOM 1443 C C . LEU A 1 190 ? 8.227 -42.406 -1.175 1 97.25 190 LEU A C 1
ATOM 1445 O O . LEU A 1 190 ? 8.906 -43.438 -1.256 1 97.25 190 LEU A O 1
ATOM 1449 N N . ASN A 1 191 ? 7.406 -42.188 -0.229 1 95.19 191 ASN A N 1
ATOM 1450 C CA . ASN A 1 191 ? 7.27 -43.125 0.902 1 95.19 191 ASN A CA 1
ATOM 1451 C C . ASN A 1 191 ? 6.66 -44.438 0.477 1 95.19 191 ASN A C 1
ATOM 1453 O O . ASN A 1 191 ? 6.715 -45.438 1.226 1 95.19 191 ASN A O 1
ATOM 1457 N N . LYS A 1 192 ? 6.117 -44.469 -0.638 1 95.69 192 LYS A N 1
ATOM 1458 C CA . LYS A 1 192 ? 5.488 -45.688 -1.128 1 95.69 192 LYS A CA 1
ATOM 1459 C C . LYS A 1 192 ? 6.504 -46.594 -1.832 1 95.69 192 LYS A C 1
ATOM 1461 O O . LYS A 1 192 ? 6.191 -47.75 -2.193 1 95.69 192 LYS A O 1
ATOM 1466 N N . GLY A 1 193 ? 7.688 -46.094 -2.062 1 95.88 193 GLY A N 1
ATOM 1467 C CA . GLY A 1 193 ? 8.742 -46.875 -2.672 1 95.88 193 GLY A CA 1
ATOM 1468 C C . GLY A 1 193 ? 9.578 -47.625 -1.66 1 95.88 193 GLY A C 1
ATOM 1469 O O . GLY A 1 193 ? 9.297 -47.594 -0.46 1 95.88 193 GLY A O 1
ATOM 1470 N N . ASP A 1 194 ? 10.578 -48.438 -2.152 1 96.5 194 ASP A N 1
ATOM 1471 C CA . ASP A 1 194 ? 11.547 -49.125 -1.3 1 96.5 194 ASP A CA 1
ATOM 1472 C C . ASP A 1 194 ? 12.742 -48.219 -0.988 1 96.5 194 ASP A C 1
ATOM 1474 O O . ASP A 1 194 ? 13.625 -48.031 -1.826 1 96.5 194 ASP A O 1
ATOM 1478 N N . LEU A 1 195 ? 12.781 -47.781 0.137 1 90.62 195 LEU A N 1
ATOM 1479 C CA . LEU A 1 195 ? 13.773 -46.781 0.547 1 90.62 195 LEU A CA 1
ATOM 1480 C C . LEU A 1 195 ? 15.18 -47.375 0.521 1 90.62 195 LEU A C 1
ATOM 1482 O O . LEU A 1 195 ? 16.172 -46.656 0.454 1 90.62 195 LEU A O 1
ATOM 1486 N N . LYS A 1 196 ? 15.297 -48.688 0.562 1 94.44 196 LYS A N 1
ATOM 1487 C CA . LYS A 1 196 ? 16.594 -49.344 0.507 1 94.44 196 LYS A CA 1
ATOM 1488 C C . LYS A 1 196 ? 17.188 -49.281 -0.903 1 94.44 196 LYS A C 1
ATOM 1490 O O . LYS A 1 196 ? 18.406 -49.312 -1.08 1 94.44 196 LYS A O 1
ATOM 1495 N N . ASN A 1 197 ? 16.281 -49.188 -1.836 1 96.56 197 ASN A N 1
ATOM 1496 C CA . ASN A 1 197 ? 16.703 -49.188 -3.234 1 96.56 197 ASN A CA 1
ATOM 1497 C C . ASN A 1 197 ? 16.75 -47.781 -3.807 1 96.56 197 ASN A C 1
ATOM 1499 O O . ASN A 1 197 ? 17 -47.594 -5 1 96.56 197 ASN A O 1
ATOM 1503 N N . MET A 1 198 ? 16.5 -46.781 -2.965 1 96.44 198 MET A N 1
ATOM 1504 C CA . MET A 1 198 ? 16.359 -45.438 -3.48 1 96.44 198 MET A CA 1
ATOM 1505 C C . MET A 1 198 ? 17.297 -44.469 -2.768 1 96.44 198 MET A C 1
ATOM 1507 O O . MET A 1 198 ? 17.375 -44.469 -1.537 1 96.44 198 MET A O 1
ATOM 1511 N N . LYS A 1 199 ? 18.047 -43.719 -3.5 1 97.06 199 LYS A N 1
ATOM 1512 C CA . LYS A 1 199 ? 18.844 -42.594 -2.998 1 97.06 199 LYS A CA 1
ATOM 1513 C C . LYS A 1 199 ? 18.375 -41.281 -3.594 1 97.06 199 LYS A C 1
ATOM 1515 O O . LYS A 1 199 ? 18.25 -41.156 -4.812 1 97.06 199 LYS A O 1
ATOM 1520 N N . ILE A 1 200 ? 18.078 -40.344 -2.715 1 98.31 200 ILE A N 1
ATOM 1521 C CA . ILE A 1 200 ? 17.656 -39.031 -3.139 1 98.31 200 ILE A CA 1
ATOM 1522 C C . ILE A 1 200 ? 18.75 -38 -2.84 1 98.31 200 ILE A C 1
ATOM 1524 O O . ILE A 1 200 ? 19.125 -37.812 -1.683 1 98.31 200 ILE A O 1
ATOM 1528 N N . ALA A 1 201 ? 19.234 -37.406 -3.867 1 98.56 201 ALA A N 1
ATOM 1529 C CA . ALA A 1 201 ? 20.25 -36.344 -3.709 1 98.56 201 ALA A CA 1
ATOM 1530 C C . ALA A 1 201 ? 19.641 -34.969 -3.914 1 98.56 201 ALA A C 1
ATOM 1532 O O . ALA A 1 201 ? 19.172 -34.656 -5.012 1 98.56 201 ALA A O 1
ATOM 1533 N N . ILE A 1 202 ? 19.656 -34.156 -2.908 1 98.31 202 ILE A N 1
ATOM 1534 C CA . ILE A 1 202 ? 19.203 -32.781 -3.004 1 98.31 202 ILE A CA 1
ATOM 1535 C C . ILE A 1 202 ? 20.391 -31.859 -3.252 1 98.31 202 ILE A C 1
ATOM 1537 O O . ILE A 1 202 ? 21.547 -32.281 -3.127 1 98.31 202 ILE A O 1
ATOM 1541 N N . HIS A 1 203 ? 20.078 -30.656 -3.658 1 97.81 203 HIS A N 1
ATOM 1542 C CA . HIS A 1 203 ? 21.109 -29.719 -4.07 1 97.81 203 HIS A CA 1
ATOM 1543 C C . HIS A 1 203 ? 22 -30.312 -5.152 1 97.81 203 HIS A C 1
ATOM 1545 O O . HIS A 1 203 ? 23.219 -30.141 -5.121 1 97.81 203 HIS A O 1
ATOM 1551 N N . ALA A 1 204 ? 21.375 -31.047 -5.996 1 98.25 204 ALA A N 1
ATOM 1552 C CA . ALA A 1 204 ? 22.062 -31.703 -7.109 1 98.25 204 ALA A CA 1
ATOM 1553 C C . ALA A 1 204 ? 21.625 -31.109 -8.445 1 98.25 204 ALA A C 1
ATOM 1555 O O . ALA A 1 204 ? 20.516 -31.375 -8.914 1 98.25 204 ALA A O 1
ATOM 1556 N N . TYR A 1 205 ? 22.484 -30.375 -9.055 1 97.31 205 TYR A N 1
ATOM 1557 C CA . TYR A 1 205 ? 22.203 -29.781 -10.352 1 97.31 205 TYR A CA 1
ATOM 1558 C C . TYR A 1 205 ? 22.766 -30.625 -11.477 1 97.31 205 TYR A C 1
ATOM 1560 O O . TYR A 1 205 ? 23.984 -30.719 -11.648 1 97.31 205 TYR A O 1
ATOM 1568 N N . VAL A 1 206 ? 21.891 -31.266 -12.195 1 98.38 206 VAL A N 1
ATOM 1569 C CA . VAL A 1 206 ? 22.359 -32.094 -13.305 1 98.38 206 VAL A CA 1
ATOM 1570 C C . VAL A 1 206 ? 22.781 -31.188 -14.469 1 98.38 206 VAL A C 1
ATOM 1572 O O . VAL A 1 206 ? 21.984 -30.344 -14.93 1 98.38 206 VAL A O 1
ATOM 1575 N N . LYS A 1 207 ? 23.953 -31.375 -14.945 1 96.25 207 LYS A N 1
ATOM 1576 C CA . LYS A 1 207 ? 24.547 -30.516 -15.969 1 96.25 207 LYS A CA 1
ATOM 1577 C C . LYS A 1 207 ? 24.359 -31.109 -17.359 1 96.25 207 LYS A C 1
ATOM 1579 O O . LYS A 1 207 ? 24.125 -30.391 -18.328 1 96.25 207 LYS A O 1
ATOM 1584 N N . LYS A 1 208 ? 24.578 -32.406 -17.359 1 96.25 208 LYS A N 1
ATOM 1585 C CA . LYS A 1 208 ? 24.562 -33.031 -18.688 1 96.25 208 LYS A CA 1
ATOM 1586 C C . LYS A 1 208 ? 24.328 -34.531 -18.578 1 96.25 208 LYS A C 1
ATOM 1588 O O . LYS A 1 208 ? 24.641 -35.156 -17.562 1 96.25 208 LYS A O 1
ATOM 1593 N N . ILE A 1 209 ? 23.734 -35.062 -19.656 1 98.25 209 ILE A N 1
ATOM 1594 C CA . ILE A 1 209 ? 23.625 -36.5 -19.828 1 98.25 209 ILE A CA 1
ATOM 1595 C C . ILE A 1 209 ? 24.844 -37.031 -20.594 1 98.25 209 ILE A C 1
ATOM 1597 O O . ILE A 1 209 ? 25.297 -36.406 -21.547 1 98.25 209 ILE A O 1
ATOM 1601 N N . ILE A 1 210 ? 25.359 -38.156 -20.125 1 97.94 210 ILE A N 1
ATOM 1602 C CA . ILE A 1 210 ? 26.516 -38.781 -20.766 1 97.94 210 ILE A CA 1
ATOM 1603 C C . ILE A 1 210 ? 26.047 -39.812 -21.797 1 97.94 210 ILE A C 1
ATOM 1605 O O . ILE A 1 210 ? 25.203 -40.656 -21.484 1 97.94 210 ILE A O 1
ATOM 1609 N N . PHE A 1 211 ? 26.641 -39.75 -23.016 1 97.69 211 PHE A N 1
ATOM 1610 C CA . PHE A 1 211 ? 26.234 -40.688 -24.078 1 97.69 211 PHE A CA 1
ATOM 1611 C C . PHE A 1 211 ? 27.422 -41.5 -24.547 1 97.69 211 PHE A C 1
ATOM 1613 O O . PHE A 1 211 ? 28.547 -41.031 -24.578 1 97.69 211 PHE A O 1
ATOM 1620 N N . SER A 1 212 ? 27.141 -42.75 -24.844 1 95.5 212 SER A N 1
ATOM 1621 C CA . SER A 1 212 ? 28.047 -43.594 -25.594 1 95.5 212 SER A CA 1
ATOM 1622 C C . SER A 1 212 ? 27.641 -43.656 -27.062 1 95.5 212 SER A C 1
ATOM 1624 O O . SER A 1 212 ? 26.469 -43.781 -27.391 1 95.5 212 SER A O 1
ATOM 1626 N N . THR A 1 213 ? 28.609 -43.531 -27.969 1 88.44 213 THR A N 1
ATOM 1627 C CA . THR A 1 213 ? 28.312 -43.562 -29.406 1 88.44 213 THR A CA 1
ATOM 1628 C C . THR A 1 213 ? 28.844 -44.844 -30.031 1 88.44 213 THR A C 1
ATOM 1630 O O . THR A 1 213 ? 29.125 -44.906 -31.234 1 88.44 213 THR A O 1
ATOM 1633 N N . LYS A 1 214 ? 28.938 -45.875 -29.344 1 86.94 214 LYS A N 1
ATOM 1634 C CA . LYS A 1 214 ? 29.484 -47.125 -29.828 1 86.94 214 LYS A CA 1
ATOM 1635 C C . LYS A 1 214 ? 28.469 -47.906 -30.656 1 86.94 214 LYS A C 1
ATOM 1637 O O . LYS A 1 214 ? 28.828 -48.781 -31.438 1 86.94 214 LYS A O 1
ATOM 1642 N N . SER A 1 215 ? 27.25 -47.656 -30.406 1 85.88 215 SER A N 1
ATOM 1643 C CA . SER A 1 215 ? 26.156 -48.312 -31.125 1 85.88 215 SER A CA 1
ATOM 1644 C C . SER A 1 215 ? 25.562 -47.375 -32.188 1 85.88 215 SER A C 1
ATOM 1646 O O . SER A 1 215 ? 26.016 -46.25 -32.344 1 85.88 215 SER A O 1
ATOM 1648 N N . SER A 1 216 ? 24.672 -47.906 -33 1 89.38 216 SER A N 1
ATOM 1649 C CA . SER A 1 216 ? 24.047 -47.156 -34.062 1 89.38 216 SER A CA 1
ATOM 1650 C C . SER A 1 216 ? 23.391 -45.906 -33.562 1 89.38 216 SER A C 1
ATOM 1652 O O . SER A 1 216 ? 23.531 -44.812 -34.156 1 89.38 216 SER A O 1
ATOM 1654 N N . ASN A 1 217 ? 22.703 -46 -32.438 1 94.56 217 ASN A N 1
ATOM 1655 C CA . ASN A 1 217 ? 22.125 -44.844 -31.766 1 94.56 217 ASN A CA 1
ATOM 1656 C C . ASN A 1 217 ? 22.938 -44.438 -30.531 1 94.56 217 ASN A C 1
ATOM 1658 O O . ASN A 1 217 ? 23.516 -45.281 -29.859 1 94.56 217 ASN A O 1
ATOM 1662 N N . PRO A 1 218 ? 23.047 -43.094 -30.344 1 97 218 PRO A N 1
ATOM 1663 C CA . PRO A 1 218 ? 23.625 -42.719 -29.062 1 97 218 PRO A CA 1
ATOM 1664 C C . PRO A 1 218 ? 22.875 -43.344 -27.875 1 97 218 PRO A C 1
ATOM 1666 O O . PRO A 1 218 ? 21.641 -43.344 -27.859 1 97 218 PRO A O 1
ATOM 1669 N N . THR A 1 219 ? 23.641 -43.875 -26.953 1 97.5 219 THR A N 1
ATOM 1670 C CA . THR A 1 219 ? 23.078 -44.531 -25.781 1 97.5 219 THR A CA 1
ATOM 1671 C C . THR A 1 219 ? 23.438 -43.75 -24.516 1 97.5 219 THR A C 1
ATOM 1673 O O . THR A 1 219 ? 24.609 -43.5 -24.25 1 97.5 219 THR A O 1
ATOM 1676 N N . ALA A 1 220 ? 22.391 -43.344 -23.766 1 98.44 220 ALA A N 1
ATOM 1677 C CA . ALA A 1 220 ? 22.656 -42.719 -22.484 1 98.44 220 ALA A CA 1
ATOM 1678 C C . ALA A 1 220 ? 23.312 -43.688 -21.516 1 98.44 220 ALA A C 1
ATOM 1680 O O . ALA A 1 220 ? 22.844 -44.812 -21.328 1 98.44 220 ALA A O 1
ATOM 1681 N N . ILE A 1 221 ? 24.375 -43.219 -20.812 1 98.19 221 ILE A N 1
ATOM 1682 C CA . ILE A 1 221 ? 25.078 -44.156 -19.938 1 98.19 221 ILE A CA 1
ATOM 1683 C C . ILE A 1 221 ? 25.188 -43.562 -18.547 1 98.19 221 ILE A C 1
ATOM 1685 O O . ILE A 1 221 ? 25.688 -44.219 -17.609 1 98.19 221 ILE A O 1
ATOM 1689 N N . GLY A 1 222 ? 24.797 -42.344 -18.375 1 98.56 222 GLY A N 1
ATOM 1690 C CA . GLY A 1 222 ? 24.844 -41.688 -17.078 1 98.56 222 GLY A CA 1
ATOM 1691 C C . GLY A 1 222 ? 24.641 -40.188 -17.156 1 98.56 222 GLY A C 1
ATOM 1692 O O . GLY A 1 222 ? 24.125 -39.688 -18.141 1 98.56 222 GLY A O 1
ATOM 1693 N N . VAL A 1 223 ? 24.938 -39.5 -15.977 1 98.75 223 VAL A N 1
ATOM 1694 C CA . VAL A 1 223 ? 24.766 -38.062 -15.898 1 98.75 223 VAL A CA 1
ATOM 1695 C C . VAL A 1 223 ? 25.922 -37.469 -15.094 1 98.75 223 VAL A C 1
ATOM 1697 O O . VAL A 1 223 ? 26.562 -38.156 -14.297 1 98.75 223 VAL A O 1
ATOM 1700 N N . ILE A 1 224 ? 26.188 -36.219 -15.383 1 98.25 224 ILE A N 1
ATOM 1701 C CA . ILE A 1 224 ? 27.062 -35.406 -14.562 1 98.25 224 ILE A CA 1
ATOM 1702 C C . ILE A 1 224 ? 26.25 -34.375 -13.797 1 98.25 224 ILE A C 1
ATOM 1704 O O . ILE A 1 224 ? 25.406 -33.656 -14.383 1 98.25 224 ILE A O 1
ATOM 1708 N N . TYR A 1 225 ? 26.391 -34.312 -12.484 1 98.06 225 TYR A N 1
ATOM 1709 C CA . TYR A 1 225 ? 25.734 -33.281 -11.695 1 98.06 225 TYR A CA 1
ATOM 1710 C C . TYR A 1 225 ? 26.719 -32.625 -10.727 1 98.06 225 TYR A C 1
ATOM 1712 O O . TYR A 1 225 ? 27.781 -33.156 -10.445 1 98.06 225 TYR A O 1
ATOM 1720 N N . THR A 1 226 ? 26.359 -31.406 -10.359 1 97 226 THR A N 1
ATOM 1721 C CA . THR A 1 226 ? 27.219 -30.641 -9.461 1 97 226 THR A CA 1
ATOM 1722 C C . THR A 1 226 ? 26.531 -30.453 -8.109 1 97 226 THR A C 1
ATOM 1724 O O . THR A 1 226 ? 25.312 -30.266 -8.039 1 97 226 THR A O 1
ATOM 1727 N N . ASP A 1 227 ? 27.297 -30.453 -7.035 1 96.81 227 ASP A N 1
ATOM 1728 C CA . ASP A 1 227 ? 26.781 -30.203 -5.695 1 96.81 227 ASP A CA 1
ATOM 1729 C C . ASP A 1 227 ? 26.953 -28.734 -5.309 1 96.81 227 ASP A C 1
ATOM 1731 O O . ASP A 1 227 ? 27.297 -27.906 -6.145 1 96.81 227 ASP A O 1
ATOM 1735 N N . THR A 1 228 ? 26.594 -28.328 -4.074 1 94.19 228 THR A N 1
ATOM 1736 C CA . THR A 1 228 ? 26.578 -26.938 -3.639 1 94.19 228 THR A CA 1
ATOM 1737 C C . THR A 1 228 ? 28 -26.406 -3.484 1 94.19 228 THR A C 1
ATOM 1739 O O . THR A 1 228 ? 28.203 -25.188 -3.402 1 94.19 228 THR A O 1
ATOM 1742 N N . LYS A 1 229 ? 28.953 -27.234 -3.424 1 95.19 229 LYS A N 1
ATOM 1743 C CA . LYS A 1 229 ? 30.344 -26.812 -3.301 1 95.19 229 LYS A CA 1
ATOM 1744 C C . LYS A 1 229 ? 31.016 -26.703 -4.672 1 95.19 229 LYS A C 1
ATOM 1746 O O . LYS A 1 229 ? 32.219 -26.406 -4.77 1 95.19 229 LYS A O 1
ATOM 1751 N N . GLY A 1 230 ? 30.312 -27.047 -5.676 1 93.25 230 GLY A N 1
ATOM 1752 C CA . GLY A 1 230 ? 30.844 -26.938 -7.027 1 93.25 230 GLY A CA 1
ATOM 1753 C C . GLY A 1 230 ? 31.516 -28.203 -7.52 1 93.25 230 GLY A C 1
ATOM 1754 O O . GLY A 1 230 ? 32.062 -28.234 -8.625 1 93.25 230 GLY A O 1
ATOM 1755 N N . LYS A 1 231 ? 31.453 -29.219 -6.766 1 96.25 231 LYS A N 1
ATOM 1756 C CA . LYS A 1 231 ? 32.062 -30.484 -7.16 1 96.25 231 LYS A CA 1
ATOM 1757 C C . LYS A 1 231 ? 31.188 -31.25 -8.141 1 96.25 231 LYS A C 1
ATOM 1759 O O . LYS A 1 231 ? 29.969 -31.297 -7.969 1 96.25 231 LYS A O 1
ATOM 1764 N N . SER A 1 232 ? 31.859 -31.844 -9.109 1 96.62 232 SER A N 1
ATOM 1765 C CA . SER A 1 232 ? 31.156 -32.625 -10.117 1 96.62 232 SER A CA 1
ATOM 1766 C C . SER A 1 232 ? 31.078 -34.094 -9.719 1 96.62 232 SER A C 1
ATOM 1768 O O . SER A 1 232 ? 32.062 -34.688 -9.281 1 96.62 232 SER A O 1
ATOM 1770 N N . HIS A 1 233 ? 29.891 -34.625 -9.852 1 98.12 233 HIS A N 1
ATOM 1771 C CA . HIS A 1 233 ? 29.625 -36.031 -9.625 1 98.12 233 HIS A CA 1
ATOM 1772 C C . HIS A 1 233 ? 29.203 -36.719 -10.914 1 98.12 233 HIS A C 1
ATOM 1774 O O . HIS A 1 233 ? 28.609 -36.094 -11.797 1 98.12 233 HIS A O 1
ATOM 1780 N N . LYS A 1 234 ? 29.578 -38.031 -11.055 1 98.12 234 LYS A N 1
ATOM 1781 C CA . LYS A 1 234 ? 29.141 -38.844 -12.172 1 98.12 234 LYS A CA 1
ATOM 1782 C C . LYS A 1 234 ? 28.297 -40.031 -11.688 1 98.12 234 LYS A C 1
ATOM 1784 O O . LYS A 1 234 ? 28.766 -40.844 -10.891 1 98.12 234 LYS A O 1
ATOM 1789 N N . ALA A 1 235 ? 27.094 -40.062 -12.047 1 98.56 235 ALA A N 1
ATOM 1790 C CA . ALA A 1 235 ? 26.234 -41.219 -11.82 1 98.56 235 ALA A CA 1
ATOM 1791 C C . ALA A 1 235 ? 26.031 -42 -13.109 1 98.56 235 ALA A C 1
ATOM 1793 O O . ALA A 1 235 ? 25.656 -41.438 -14.141 1 98.56 235 ALA A O 1
ATOM 1794 N N . LEU A 1 236 ? 26.281 -43.25 -13.094 1 98.38 236 LEU A N 1
ATOM 1795 C CA . LEU A 1 236 ? 26.203 -44.125 -14.266 1 98.38 236 LEU A CA 1
ATOM 1796 C C . LEU A 1 236 ? 25.078 -45.156 -14.125 1 98.38 236 LEU A C 1
ATOM 1798 O O . LEU A 1 236 ? 24.625 -45.406 -13.016 1 98.38 236 LEU A O 1
ATOM 1802 N N . ILE A 1 237 ? 24.562 -45.625 -15.273 1 98 237 ILE A N 1
ATOM 1803 C CA . ILE A 1 237 ? 23.516 -46.625 -15.203 1 98 237 ILE A CA 1
ATOM 1804 C C . ILE A 1 237 ? 24.125 -48 -15.453 1 98 237 ILE A C 1
ATOM 1806 O O . ILE A 1 237 ? 25.094 -48.156 -16.219 1 98 237 ILE A O 1
ATOM 1810 N N . CYS A 1 238 ? 23.547 -49 -14.812 1 94.69 238 CYS A N 1
ATOM 1811 C CA . CYS A 1 238 ? 23.906 -50.375 -15.047 1 94.69 238 CYS A CA 1
ATOM 1812 C C . CYS A 1 238 ? 23.406 -50.844 -16.406 1 94.69 238 CYS A C 1
ATOM 1814 O O . CYS A 1 238 ? 22.656 -50.156 -17.078 1 94.69 238 CYS A O 1
ATOM 1816 N N . ASN A 1 239 ? 23.875 -52.125 -16.688 1 86.44 239 ASN A N 1
ATOM 1817 C CA . ASN A 1 239 ? 23.406 -52.719 -17.938 1 86.44 239 ASN A CA 1
ATOM 1818 C C . ASN A 1 239 ? 21.875 -52.812 -17.969 1 86.44 239 ASN A C 1
ATOM 1820 O O . ASN A 1 239 ? 21.25 -53.188 -16.984 1 86.44 239 ASN A O 1
ATOM 1824 N N . LYS A 1 240 ? 21.172 -52.312 -18.938 1 88.88 240 LYS A N 1
ATOM 1825 C CA . LYS A 1 240 ? 19.734 -52.312 -19.172 1 88.88 240 LYS A CA 1
ATOM 1826 C C . LYS A 1 240 ? 19.047 -51.188 -18.391 1 88.88 240 LYS A C 1
ATOM 1828 O O . LYS A 1 240 ? 17.812 -51.156 -18.297 1 88.88 240 LYS A O 1
ATOM 1833 N N . GLY A 1 241 ? 19.844 -50.406 -17.734 1 96.25 241 GLY A N 1
ATOM 1834 C CA . GLY A 1 241 ? 19.281 -49.281 -17.016 1 96.25 241 GLY A CA 1
ATOM 1835 C C . GLY A 1 241 ? 18.922 -48.125 -17.922 1 96.25 241 GLY A C 1
ATOM 1836 O O . GLY A 1 241 ? 19.156 -48.188 -19.141 1 96.25 241 GLY A O 1
ATOM 1837 N N . GLU A 1 242 ? 18.25 -47.094 -17.375 1 98.38 242 GLU A N 1
ATOM 1838 C CA . GLU A 1 242 ? 17.859 -45.906 -18.156 1 98.38 242 GLU A CA 1
ATOM 1839 C C . GLU A 1 242 ? 18.047 -44.625 -17.359 1 98.38 242 GLU A C 1
ATOM 1841 O O . GLU A 1 242 ? 18 -44.656 -16.125 1 98.38 242 GLU A O 1
ATOM 1846 N N . VAL A 1 243 ? 18.359 -43.625 -18.078 1 98.81 243 VAL A N 1
ATOM 1847 C CA . VAL A 1 243 ? 18.25 -42.25 -17.562 1 98.81 243 VAL A CA 1
ATOM 1848 C C . VAL A 1 243 ? 16.875 -41.656 -17.906 1 98.81 243 VAL A C 1
ATOM 1850 O O . VAL A 1 243 ? 16.438 -41.719 -19.047 1 98.81 243 VAL A O 1
ATOM 1853 N N . ILE A 1 244 ? 16.188 -41.188 -16.891 1 98.94 244 ILE A N 1
ATOM 1854 C CA . ILE A 1 244 ? 14.852 -40.656 -17.109 1 98.94 244 ILE A CA 1
ATOM 1855 C C . ILE A 1 244 ? 14.836 -39.156 -16.703 1 98.94 244 ILE A C 1
ATOM 1857 O O . ILE A 1 244 ? 15.039 -38.844 -15.531 1 98.94 244 ILE A O 1
ATOM 1861 N N . VAL A 1 245 ? 14.547 -38.312 -17.688 1 98.88 245 VAL A N 1
ATOM 1862 C CA . VAL A 1 245 ? 14.5 -36.875 -17.469 1 98.88 245 VAL A CA 1
ATOM 1863 C C . VAL A 1 245 ? 13.102 -36.469 -17.016 1 98.88 245 VAL A C 1
ATOM 1865 O O . VAL A 1 245 ? 12.133 -36.656 -17.766 1 98.88 245 VAL A O 1
ATOM 1868 N N . SER A 1 246 ? 12.977 -36 -15.852 1 98.88 246 SER A N 1
ATOM 1869 C CA . SER A 1 246 ? 11.742 -35.469 -15.266 1 98.88 246 SER A CA 1
ATOM 1870 C C . SER A 1 246 ? 11.961 -34.094 -14.633 1 98.88 246 SER A C 1
ATOM 1872 O O . SER A 1 246 ? 11.594 -33.875 -13.477 1 98.88 246 SER A O 1
ATOM 1874 N N . ALA A 1 247 ? 12.586 -33.25 -15.352 1 98.31 247 ALA A N 1
ATOM 1875 C CA . ALA A 1 247 ? 13.023 -31.938 -14.844 1 98.31 247 ALA A CA 1
ATOM 1876 C C . ALA A 1 247 ? 11.977 -30.859 -15.109 1 98.31 247 ALA A C 1
ATOM 1878 O O . ALA A 1 247 ? 12.258 -29.672 -14.977 1 98.31 247 ALA A O 1
ATOM 1879 N N . GLY A 1 248 ? 10.75 -31.281 -15.562 1 97.69 248 GLY A N 1
ATOM 1880 C CA . GLY A 1 248 ? 9.656 -30.344 -15.781 1 97.69 248 GLY A CA 1
ATOM 1881 C C . GLY A 1 248 ? 9.609 -29.797 -17.188 1 97.69 248 GLY A C 1
ATOM 1882 O O . GLY A 1 248 ? 10.523 -30.047 -17.984 1 97.69 248 GLY A O 1
ATOM 1883 N N . ALA A 1 249 ? 8.617 -29.016 -17.453 1 97.62 249 ALA A N 1
ATOM 1884 C CA . ALA A 1 249 ? 8.344 -28.516 -18.797 1 97.62 249 ALA A CA 1
ATOM 1885 C C . ALA A 1 249 ? 9.492 -27.656 -19.312 1 97.62 249 ALA A C 1
ATOM 1887 O O . ALA A 1 249 ? 9.75 -27.609 -20.516 1 97.62 249 ALA A O 1
ATOM 1888 N N . LEU A 1 250 ? 10.18 -26.984 -18.438 1 98.06 250 LEU A N 1
ATOM 1889 C CA . LEU A 1 250 ? 11.281 -26.125 -18.859 1 98.06 250 LEU A CA 1
ATOM 1890 C C . LEU A 1 250 ? 12.617 -26.859 -18.75 1 98.06 250 LEU A C 1
ATOM 1892 O O . LEU A 1 250 ? 13.461 -26.766 -19.641 1 98.06 250 LEU A O 1
ATOM 1896 N N . GLY A 1 251 ? 12.727 -27.578 -17.688 1 97.69 251 GLY A N 1
ATOM 1897 C CA . GLY A 1 251 ? 14.016 -28.188 -17.375 1 97.69 251 GLY A CA 1
ATOM 1898 C C . GLY A 1 251 ? 14.383 -29.312 -18.328 1 97.69 251 GLY A C 1
ATOM 1899 O O . GLY A 1 251 ? 15.555 -29.5 -18.656 1 97.69 251 GLY A O 1
ATOM 1900 N N . SER A 1 252 ? 13.43 -30.094 -18.719 1 98.62 252 SER A N 1
ATOM 1901 C CA . SER A 1 252 ? 13.719 -31.281 -19.531 1 98.62 252 SER A CA 1
ATOM 1902 C C . SER A 1 252 ? 14.234 -30.875 -20.922 1 98.62 252 SER A C 1
ATOM 1904 O O . SER A 1 252 ? 15.297 -31.328 -21.344 1 98.62 252 SER A O 1
ATOM 1906 N N . PRO A 1 253 ? 13.531 -30 -21.672 1 98.56 253 PRO A N 1
ATOM 1907 C CA . PRO A 1 253 ? 14.133 -29.578 -22.938 1 98.56 253 PRO A CA 1
ATOM 1908 C C . PRO A 1 253 ? 15.461 -28.844 -22.75 1 98.56 253 PRO A C 1
ATOM 1910 O O . PRO A 1 253 ? 16.375 -28.984 -23.578 1 98.56 253 PRO A O 1
ATOM 1913 N N . GLN A 1 254 ? 15.594 -28.031 -21.734 1 98.19 254 GLN A N 1
ATOM 1914 C CA . GLN A 1 254 ? 16.859 -27.359 -21.453 1 98.19 254 GLN A CA 1
ATOM 1915 C C . GLN A 1 254 ? 18 -28.375 -21.328 1 98.19 254 GLN A C 1
ATOM 1917 O O . GLN A 1 254 ? 19.047 -28.203 -21.938 1 98.19 254 GLN A O 1
ATOM 1922 N N . LEU A 1 255 ? 17.734 -29.391 -20.516 1 98 255 LEU A N 1
ATOM 1923 C CA . LEU A 1 255 ? 18.766 -30.375 -20.266 1 98 255 LEU A CA 1
ATOM 1924 C C . LEU A 1 255 ? 19.109 -31.156 -21.531 1 98 255 LEU A C 1
ATOM 1926 O O . LEU A 1 255 ? 20.266 -31.453 -21.797 1 98 255 LEU A O 1
ATOM 1930 N N . LEU A 1 256 ? 18.109 -31.516 -22.328 1 98.38 256 LEU A N 1
ATOM 1931 C CA . LEU A 1 256 ? 18.375 -32.188 -23.594 1 98.38 256 LEU A CA 1
ATOM 1932 C C . LEU A 1 256 ? 19.25 -31.328 -24.5 1 98.38 256 LEU A C 1
ATOM 1934 O O . LEU A 1 256 ? 20.234 -31.828 -25.062 1 98.38 256 LEU A O 1
ATOM 1938 N N . LEU A 1 257 ? 18.953 -30.062 -24.594 1 98.12 257 LEU A N 1
ATOM 1939 C CA . LEU A 1 257 ? 19.75 -29.141 -25.406 1 98.12 257 LEU A CA 1
ATOM 1940 C C . LEU A 1 257 ? 21.188 -29.078 -24.906 1 98.12 257 LEU A C 1
ATOM 1942 O O . LEU A 1 257 ? 22.125 -29.203 -25.688 1 98.12 257 LEU A O 1
ATOM 1946 N N . LEU A 1 258 ? 21.297 -28.906 -23.641 1 97.25 258 LEU A N 1
ATOM 1947 C CA . LEU A 1 258 ? 22.625 -28.797 -23.047 1 97.25 258 LEU A CA 1
ATOM 1948 C C . LEU A 1 258 ? 23.422 -30.078 -23.25 1 97.25 258 LEU A C 1
ATOM 1950 O O . LEU A 1 258 ? 24.656 -30.078 -23.203 1 97.25 258 LEU A O 1
ATOM 1954 N N . SER A 1 259 ? 22.688 -31.219 -23.438 1 97.62 259 SER A N 1
ATOM 1955 C CA . SER A 1 259 ? 23.328 -32.531 -23.578 1 97.62 259 SER A CA 1
ATOM 1956 C C . SER A 1 259 ? 23.547 -32.875 -25.047 1 97.62 259 SER A C 1
ATOM 1958 O O . SER A 1 259 ? 23.938 -34 -25.375 1 97.62 259 SER A O 1
ATOM 1960 N N . GLY A 1 260 ? 23.25 -31.969 -25.938 1 97.19 260 GLY A N 1
ATOM 1961 C CA . GLY A 1 260 ? 23.562 -32.125 -27.344 1 97.19 260 GLY A CA 1
ATOM 1962 C C . GLY A 1 260 ? 22.438 -32.781 -28.125 1 97.19 260 GLY A C 1
ATOM 1963 O O . GLY A 1 260 ? 22.641 -33.25 -29.25 1 97.19 260 GLY A O 1
ATOM 1964 N N . ILE A 1 261 ? 21.297 -32.906 -27.594 1 98.31 261 ILE A N 1
ATOM 1965 C CA . ILE A 1 261 ? 20.109 -33.406 -28.281 1 98.31 261 ILE A CA 1
ATOM 1966 C C . ILE A 1 261 ? 19.188 -32.219 -28.641 1 98.31 261 ILE A C 1
ATOM 1968 O O . ILE A 1 261 ? 18.547 -31.641 -27.766 1 98.31 261 ILE A O 1
ATOM 1972 N N . GLY A 1 262 ? 19.047 -31.812 -29.906 1 98.38 262 GLY A N 1
ATOM 1973 C CA . GLY A 1 262 ? 18.266 -30.672 -30.344 1 98.38 262 GLY A CA 1
ATOM 1974 C C . GLY A 1 262 ? 18.469 -30.328 -31.797 1 98.38 262 GLY A C 1
ATOM 1975 O O . GLY A 1 262 ? 19.109 -31.078 -32.531 1 98.38 262 GLY A O 1
ATOM 1976 N N . PRO A 1 263 ? 17.875 -29.234 -32.188 1 98.19 263 PRO A N 1
ATOM 1977 C CA . PRO A 1 263 ? 18.094 -28.812 -33.562 1 98.19 263 PRO A CA 1
ATOM 1978 C C . PRO A 1 263 ? 19.562 -28.578 -33.875 1 98.19 263 PRO A C 1
ATOM 1980 O O . PRO A 1 263 ? 20.234 -27.812 -33.188 1 98.19 263 PRO A O 1
ATOM 1983 N N . LYS A 1 264 ? 19.969 -29.203 -34.938 1 97.88 264 LYS A N 1
ATOM 1984 C CA . LYS A 1 264 ? 21.391 -29.188 -35.312 1 97.88 264 LYS A CA 1
ATOM 1985 C C . LYS A 1 264 ? 21.922 -27.766 -35.438 1 97.88 264 LYS A C 1
ATOM 1987 O O . LYS A 1 264 ? 22.938 -27.422 -34.844 1 97.88 264 LYS A O 1
ATOM 1992 N N . SER A 1 265 ? 21.234 -26.969 -36.219 1 97.69 265 SER A N 1
ATOM 1993 C CA . SER A 1 265 ? 21.672 -25.594 -36.469 1 97.69 265 SER A CA 1
ATOM 1994 C C . SER A 1 265 ? 21.766 -24.797 -35.188 1 97.69 265 SER A C 1
ATOM 1996 O O . SER A 1 265 ? 22.688 -24.016 -34.969 1 97.69 265 SER A O 1
ATOM 1998 N N . TYR A 1 266 ? 20.844 -25 -34.344 1 97 266 TYR A N 1
ATOM 1999 C CA . TYR A 1 266 ? 20.812 -24.281 -33.094 1 97 266 TYR A CA 1
ATOM 2000 C C . TYR A 1 266 ? 21.969 -24.719 -32.188 1 97 266 TYR A C 1
ATOM 2002 O O . TYR A 1 266 ? 22.672 -23.875 -31.625 1 97 266 TYR A O 1
ATOM 2010 N N . LEU A 1 267 ? 22.156 -25.984 -32 1 97.31 267 LEU A N 1
ATOM 2011 C CA . LEU A 1 267 ? 23.25 -26.5 -31.172 1 97.31 267 LEU A CA 1
ATOM 2012 C C . LEU A 1 267 ? 24.594 -26 -31.688 1 97.31 267 LEU A C 1
ATOM 2014 O O . LEU A 1 267 ? 25.453 -25.594 -30.891 1 97.31 267 LEU A O 1
ATOM 2018 N N . SER A 1 268 ? 24.688 -26.016 -33 1 97.38 268 SER A N 1
ATOM 2019 C CA . SER A 1 268 ? 25.922 -25.531 -33.594 1 97.38 268 SER A CA 1
ATOM 2020 C C . SER A 1 268 ? 26.141 -24.047 -33.281 1 97.38 268 SER A C 1
ATOM 2022 O O . SER A 1 268 ? 27.266 -23.641 -32.969 1 97.38 268 SER A O 1
ATOM 2024 N N . SER A 1 269 ? 25.141 -23.344 -33.406 1 96.5 269 SER A N 1
ATOM 2025 C CA . SER A 1 269 ? 25.234 -21.906 -33.156 1 96.5 269 SER A CA 1
ATOM 2026 C C . SER A 1 269 ? 25.625 -21.641 -31.688 1 96.5 269 SER A C 1
ATOM 2028 O O . SER A 1 269 ? 26.234 -20.625 -31.375 1 96.5 269 SER A O 1
ATOM 2030 N N . GLN A 1 270 ? 25.281 -22.531 -30.781 1 95.5 270 GLN A N 1
ATOM 2031 C CA . GLN A 1 270 ? 25.594 -22.406 -29.359 1 95.5 270 GLN A CA 1
ATOM 2032 C C . GLN A 1 270 ? 26.922 -23.078 -29.016 1 95.5 270 GLN A C 1
ATOM 2034 O O . GLN A 1 270 ? 27.344 -23.109 -27.859 1 95.5 270 GLN A O 1
ATOM 2039 N N . HIS A 1 271 ? 27.531 -23.656 -29.984 1 96.38 271 HIS A N 1
ATOM 2040 C CA . HIS A 1 271 ? 28.797 -24.391 -29.812 1 96.38 271 HIS A CA 1
ATOM 2041 C C . HIS A 1 271 ? 28.641 -25.547 -28.844 1 96.38 271 HIS A C 1
ATOM 2043 O O . HIS A 1 271 ? 29.516 -25.797 -28.016 1 96.38 271 HIS A O 1
ATOM 2049 N N . ILE A 1 272 ? 27.516 -26.203 -28.906 1 96.44 272 ILE A N 1
ATOM 2050 C CA . ILE A 1 272 ? 27.266 -27.406 -28.141 1 96.44 272 ILE A CA 1
ATOM 2051 C C . ILE A 1 272 ? 27.5 -28.641 -29.016 1 96.44 272 ILE A C 1
ATOM 2053 O O . ILE A 1 272 ? 26.953 -28.75 -30.109 1 96.44 272 ILE A O 1
ATOM 2057 N N . PRO A 1 273 ? 28.391 -29.547 -28.547 1 96 273 PRO A N 1
ATOM 2058 C CA . PRO A 1 273 ? 28.594 -30.766 -29.344 1 96 273 PRO A CA 1
ATOM 2059 C C . PRO A 1 273 ? 27.297 -31.516 -29.625 1 96 273 PRO A C 1
ATOM 2061 O O . PRO A 1 273 ? 26.5 -31.734 -28.703 1 96 273 PRO A O 1
ATOM 2064 N N . ILE A 1 274 ? 27.125 -31.938 -30.906 1 97.12 274 ILE A N 1
ATOM 2065 C CA . ILE A 1 274 ? 25.875 -32.562 -31.312 1 97.12 274 ILE A CA 1
ATOM 2066 C C . ILE A 1 274 ? 25.938 -34.062 -31.078 1 97.12 274 ILE A C 1
ATOM 2068 O O . ILE A 1 274 ? 26.812 -34.75 -31.609 1 97.12 274 ILE A O 1
ATOM 2072 N N . VAL A 1 275 ? 25.094 -34.531 -30.281 1 97.75 275 VAL A N 1
ATOM 2073 C CA . VAL A 1 275 ? 24.938 -35.969 -30.047 1 97.75 275 VAL A CA 1
ATOM 2074 C C . VAL A 1 275 ? 23.891 -36.562 -31 1 97.75 275 VAL A C 1
ATOM 2076 O O . VAL A 1 275 ? 24.094 -37.594 -31.594 1 97.75 275 VAL A O 1
ATOM 2079 N N . LEU A 1 276 ? 22.75 -35.875 -31.078 1 97.69 276 LEU A N 1
ATOM 2080 C CA . LEU A 1 276 ? 21.656 -36.281 -31.938 1 97.69 276 LEU A CA 1
ATOM 2081 C C . LEU A 1 276 ? 20.875 -35.062 -32.438 1 97.69 276 LEU A C 1
ATOM 2083 O O . LEU A 1 276 ? 20.484 -34.219 -31.641 1 97.69 276 LEU A O 1
ATOM 2087 N N . SER A 1 277 ? 20.688 -35.031 -33.719 1 97.69 277 SER A N 1
ATOM 2088 C CA . SER A 1 277 ? 19.812 -34 -34.281 1 97.69 277 SER A CA 1
ATOM 2089 C C . SER A 1 277 ? 18.344 -34.312 -34 1 97.69 277 SER A C 1
ATOM 2091 O O . SER A 1 277 ? 17.828 -35.344 -34.438 1 97.69 277 SER A O 1
ATOM 2093 N N . GLN A 1 278 ? 17.75 -33.562 -33.25 1 97.69 278 GLN A N 1
ATOM 2094 C CA . GLN A 1 278 ? 16.328 -33.594 -32.906 1 97.69 278 GLN A CA 1
ATOM 2095 C C . GLN A 1 278 ? 15.68 -32.25 -33.094 1 97.69 278 GLN A C 1
ATOM 2097 O O . GLN A 1 278 ? 15.641 -31.438 -32.125 1 97.69 278 GLN A O 1
ATOM 2102 N N . PRO A 1 279 ? 14.977 -31.938 -34.125 1 97.88 279 PRO A N 1
ATOM 2103 C CA . PRO A 1 279 ? 14.586 -30.578 -34.5 1 97.88 279 PRO A CA 1
ATOM 2104 C C . PRO A 1 279 ? 13.5 -30.016 -33.625 1 97.88 279 PRO A C 1
ATOM 2106 O O . PRO A 1 279 ? 13.273 -28.797 -33.594 1 97.88 279 PRO A O 1
ATOM 2109 N N . ASN A 1 280 ? 12.82 -30.828 -32.844 1 98.56 280 ASN A N 1
ATOM 2110 C CA . ASN A 1 280 ? 11.617 -30.344 -32.156 1 98.56 280 ASN A CA 1
ATOM 2111 C C . ASN A 1 280 ? 11.867 -30.094 -30.688 1 98.56 280 ASN A C 1
ATOM 2113 O O . ASN A 1 280 ? 10.969 -29.641 -29.969 1 98.56 280 ASN A O 1
ATOM 2117 N N . VAL A 1 281 ? 13.094 -30.375 -30.203 1 98.81 281 VAL A N 1
ATOM 2118 C CA . VAL A 1 281 ? 13.391 -30.094 -28.797 1 98.81 281 VAL A CA 1
ATOM 2119 C C . VAL A 1 281 ? 13.266 -28.609 -28.531 1 98.81 281 VAL A C 1
ATOM 2121 O O . VAL A 1 281 ? 13.844 -27.781 -29.25 1 98.81 281 VAL A O 1
ATOM 2124 N N . GLY A 1 282 ? 12.477 -28.203 -27.531 1 98.56 282 GLY A N 1
ATOM 2125 C CA . GLY A 1 282 ? 12.312 -26.797 -27.156 1 98.56 282 GLY A CA 1
ATOM 2126 C C . GLY A 1 282 ? 11.234 -26.094 -27.953 1 98.56 282 GLY A C 1
ATOM 2127 O O . GLY A 1 282 ? 10.992 -24.906 -27.75 1 98.56 282 GLY A O 1
ATOM 2128 N N . LYS A 1 283 ? 10.586 -26.812 -28.812 1 98.44 283 LYS A N 1
ATOM 2129 C CA . LYS A 1 283 ? 9.516 -26.234 -29.609 1 98.44 283 LYS A CA 1
ATOM 2130 C C . LYS A 1 283 ? 8.148 -26.547 -29.016 1 98.44 283 LYS A C 1
ATOM 2132 O O . LYS A 1 283 ? 8.039 -27.375 -28.094 1 98.44 283 LYS A O 1
ATOM 2137 N N . PHE A 1 284 ? 7.098 -25.812 -29.359 1 98.38 284 PHE A N 1
ATOM 2138 C CA . PHE A 1 284 ? 5.703 -26.016 -29 1 98.38 284 PHE A CA 1
ATOM 2139 C C . PHE A 1 284 ? 5.492 -25.781 -27.516 1 98.38 284 PHE A C 1
ATOM 2141 O O . PHE A 1 284 ? 4.676 -26.469 -26.875 1 98.38 284 PHE A O 1
ATOM 2148 N N . MET A 1 285 ? 6.305 -24.891 -26.953 1 98.69 285 MET A N 1
ATOM 2149 C CA . MET A 1 285 ? 6.082 -24.516 -25.562 1 98.69 285 MET A CA 1
ATOM 2150 C C . MET A 1 285 ? 4.727 -23.828 -25.406 1 98.69 285 MET A C 1
ATOM 2152 O O . MET A 1 285 ? 4.375 -22.938 -26.188 1 98.69 285 MET A O 1
ATOM 2156 N N . ALA A 1 286 ? 3.975 -24.234 -24.375 1 98.5 286 ALA A N 1
ATOM 2157 C CA . ALA A 1 286 ? 2.674 -23.609 -24.141 1 98.5 286 ALA A CA 1
ATOM 2158 C C . ALA A 1 286 ? 2.391 -23.484 -22.641 1 98.5 286 ALA A C 1
ATOM 2160 O O . ALA A 1 286 ? 2.992 -24.188 -21.828 1 98.5 286 ALA A O 1
ATOM 2161 N N . ASP A 1 287 ? 1.608 -22.547 -22.281 1 98.25 287 ASP A N 1
ATOM 2162 C CA . ASP A 1 287 ? 1.014 -22.344 -20.953 1 98.25 287 ASP A CA 1
ATOM 2163 C C . ASP A 1 287 ? -0.445 -21.906 -21.078 1 98.25 287 ASP A C 1
ATOM 2165 O O . ASP A 1 287 ? -0.829 -21.266 -22.062 1 98.25 287 ASP A O 1
ATOM 2169 N N . ASN A 1 288 ? -1.238 -22.344 -20.172 1 97.94 288 ASN A N 1
ATOM 2170 C CA . ASN A 1 288 ? -2.623 -21.891 -20.172 1 97.94 288 ASN A CA 1
ATOM 2171 C C . ASN A 1 288 ? -2.738 -20.438 -19.703 1 97.94 288 ASN A C 1
ATOM 2173 O O . ASN A 1 288 ? -2.379 -20.125 -18.562 1 97.94 288 ASN A O 1
ATOM 2177 N N . PRO A 1 289 ? -3.283 -19.578 -20.625 1 97.31 289 PRO A N 1
ATOM 2178 C CA . PRO A 1 289 ? -3.504 -18.203 -20.172 1 97.31 289 PRO A CA 1
ATOM 2179 C C . PRO A 1 289 ? -4.527 -18.109 -19.031 1 97.31 289 PRO A C 1
ATOM 2181 O O . PRO A 1 289 ? -5.52 -18.828 -19.031 1 97.31 289 PRO A O 1
ATOM 2184 N N . ARG A 1 290 ? -4.246 -17.219 -18.094 1 97.5 290 ARG A N 1
ATOM 2185 C CA . ARG A 1 290 ? -5.148 -16.953 -16.984 1 97.5 290 ARG A CA 1
ATOM 2186 C C . ARG A 1 290 ? -5.547 -15.477 -16.938 1 97.5 290 ARG A C 1
ATOM 2188 O O . ARG A 1 290 ? -4.691 -14.594 -17.016 1 97.5 290 ARG A O 1
ATOM 2195 N N . ASN A 1 291 ? -6.738 -15.203 -16.922 1 96 291 ASN A N 1
ATOM 2196 C CA . ASN A 1 291 ? -7.312 -13.898 -16.641 1 96 291 ASN A CA 1
ATOM 2197 C C . ASN A 1 291 ? -8.336 -13.969 -15.508 1 96 291 ASN A C 1
ATOM 2199 O O . ASN A 1 291 ? -8.898 -15.031 -15.242 1 96 291 ASN A O 1
ATOM 2203 N N . GLY A 1 292 ? -8.477 -12.914 -14.82 1 94.12 292 GLY A N 1
ATOM 2204 C CA . GLY A 1 292 ? -9.438 -12.977 -13.727 1 94.12 292 GLY A CA 1
ATOM 2205 C C . GLY A 1 292 ? -9.805 -11.602 -13.188 1 94.12 292 GLY A C 1
ATOM 2206 O O . GLY A 1 292 ? -9.484 -10.586 -13.797 1 94.12 292 GLY A O 1
ATOM 2207 N N . ILE A 1 293 ? -10.664 -11.609 -12.195 1 94.5 293 ILE A N 1
ATOM 2208 C CA . ILE A 1 293 ? -11.047 -10.422 -11.438 1 94.5 293 ILE A CA 1
ATOM 2209 C C . ILE A 1 293 ? -10.758 -10.641 -9.953 1 94.5 293 ILE A C 1
ATOM 2211 O O . ILE A 1 293 ? -10.867 -11.766 -9.453 1 94.5 293 ILE A O 1
ATOM 2215 N N . ASP A 1 294 ? -10.352 -9.617 -9.336 1 94.94 294 ASP A N 1
ATOM 2216 C CA . ASP A 1 294 ? -10.133 -9.594 -7.891 1 94.94 294 ASP A CA 1
ATOM 2217 C C . ASP A 1 294 ? -11.086 -8.617 -7.207 1 94.94 294 ASP A C 1
ATOM 2219 O O . ASP A 1 294 ? -11.086 -7.426 -7.516 1 94.94 294 ASP A O 1
ATOM 2223 N N . LEU A 1 295 ? -11.875 -9.125 -6.34 1 96.19 295 LEU A N 1
ATOM 2224 C CA . LEU A 1 295 ? -12.859 -8.328 -5.621 1 96.19 295 LEU A CA 1
ATOM 2225 C C . LEU A 1 295 ? -12.391 -8.039 -4.203 1 96.19 295 LEU A C 1
ATOM 2227 O O . LEU A 1 295 ? -12.031 -8.953 -3.461 1 96.19 295 LEU A O 1
ATOM 2231 N N . ILE A 1 296 ? -12.375 -6.816 -3.848 1 95.44 296 ILE A N 1
ATOM 2232 C CA . ILE A 1 296 ? -12.164 -6.449 -2.451 1 95.44 296 ILE A CA 1
ATOM 2233 C C . ILE A 1 296 ? -13.469 -6.633 -1.672 1 95.44 296 ILE A C 1
ATOM 2235 O O . ILE A 1 296 ? -14.445 -5.926 -1.916 1 95.44 296 ILE A O 1
ATOM 2239 N N . ILE A 1 297 ? -13.477 -7.547 -0.758 1 96.5 297 ILE A N 1
ATOM 2240 C CA . ILE A 1 297 ? -14.656 -7.84 0.05 1 96.5 297 ILE A CA 1
ATOM 2241 C C . ILE A 1 297 ? -14.789 -6.805 1.165 1 96.5 297 ILE A C 1
ATOM 2243 O O . ILE A 1 297 ? -13.82 -6.535 1.886 1 96.5 297 ILE A O 1
ATOM 2247 N N . PRO A 1 298 ? -15.969 -6.172 1.297 1 95.06 298 PRO A N 1
ATOM 2248 C CA . PRO A 1 298 ? -16.094 -5.023 2.199 1 95.06 298 PRO A CA 1
ATOM 2249 C C . PRO A 1 298 ? -16.188 -5.434 3.666 1 95.06 298 PRO A C 1
ATOM 2251 O O . PRO A 1 298 ? -16.594 -4.633 4.512 1 95.06 298 PRO A O 1
ATOM 2254 N N . PHE A 1 299 ? -15.883 -6.668 4.086 1 95.19 299 PHE A N 1
ATOM 2255 C CA . PHE A 1 299 ? -15.82 -7.184 5.445 1 95.19 299 PHE A CA 1
ATOM 2256 C C . PHE A 1 299 ? -14.773 -8.281 5.562 1 95.19 299 PHE A C 1
ATOM 2258 O O . PHE A 1 299 ? -14.391 -8.898 4.562 1 95.19 299 PHE A O 1
ATOM 2265 N N . PRO A 1 300 ? -14.219 -8.484 6.785 1 90.75 300 PRO A N 1
ATOM 2266 C CA . PRO A 1 300 ? -13.258 -9.578 6.949 1 90.75 300 PRO A CA 1
ATOM 2267 C C . PRO A 1 300 ? -13.867 -10.945 6.645 1 90.75 300 PRO A C 1
ATOM 2269 O O . PRO A 1 300 ? -15.031 -11.195 6.961 1 90.75 300 PRO A O 1
ATOM 2272 N N . PHE A 1 301 ? -13.016 -11.648 5.957 1 88 301 PHE A N 1
ATOM 2273 C CA . PHE A 1 301 ? -13.477 -12.984 5.598 1 88 301 PHE A CA 1
ATOM 2274 C C . PHE A 1 301 ? -12.32 -13.977 5.59 1 88 301 PHE A C 1
ATOM 2276 O O . PHE A 1 301 ? -11.164 -13.586 5.395 1 88 301 PHE A O 1
ATOM 2283 N N . GLN A 1 302 ? -12.648 -15.258 5.859 1 88.5 302 GLN A N 1
ATOM 2284 C CA . GLN A 1 302 ? -11.602 -16.266 5.91 1 88.5 302 GLN A CA 1
ATOM 2285 C C . GLN A 1 302 ? -11.125 -16.641 4.508 1 88.5 302 GLN A C 1
ATOM 2287 O O . GLN A 1 302 ? -11.945 -16.922 3.625 1 88.5 302 GLN A O 1
ATOM 2292 N N . GLY A 1 303 ? -9.812 -16.641 4.371 1 90.69 303 GLY A N 1
ATOM 2293 C CA . GLY A 1 303 ? -9.25 -17.094 3.105 1 90.69 303 GLY A CA 1
ATOM 2294 C C . GLY A 1 303 ? -9.492 -18.562 2.828 1 90.69 303 GLY A C 1
ATOM 2295 O O . GLY A 1 303 ? -9.805 -19.328 3.742 1 90.69 303 GLY A O 1
ATOM 2296 N N . SER A 1 304 ? -9.375 -18.922 1.559 1 92.5 304 SER A N 1
ATOM 2297 C CA . SER A 1 304 ? -9.562 -20.312 1.161 1 92.5 304 SER A CA 1
ATOM 2298 C C . SER A 1 304 ? -8.852 -20.609 -0.156 1 92.5 304 SER A C 1
ATOM 2300 O O . SER A 1 304 ? -8.828 -19.781 -1.059 1 92.5 304 SER A O 1
ATOM 2302 N N . SER A 1 305 ? -8.312 -21.812 -0.217 1 92.5 305 SER A N 1
ATOM 2303 C CA . SER A 1 305 ? -7.758 -22.312 -1.474 1 92.5 305 SER A CA 1
ATOM 2304 C C . SER A 1 305 ? -8.859 -22.688 -2.457 1 92.5 305 SER A C 1
ATOM 2306 O O . SER A 1 305 ? -10.047 -22.641 -2.115 1 92.5 305 SER A O 1
ATOM 2308 N N . ALA A 1 306 ? -8.469 -22.984 -3.686 1 94.81 306 ALA A N 1
ATOM 2309 C CA . ALA A 1 306 ? -9.422 -23.406 -4.699 1 94.81 306 ALA A CA 1
ATOM 2310 C C . ALA A 1 306 ? -10.016 -24.766 -4.344 1 94.81 306 ALA A C 1
ATOM 2312 O O . ALA A 1 306 ? -9.289 -25.703 -4.004 1 94.81 306 ALA A O 1
ATOM 2313 N N . GLN A 1 307 ? -11.352 -24.906 -4.43 1 96.31 307 GLN A N 1
ATOM 2314 C CA . GLN A 1 307 ? -12.039 -26.141 -4.102 1 96.31 307 GLN A CA 1
ATOM 2315 C C . GLN A 1 307 ? -12.992 -26.562 -5.215 1 96.31 307 GLN A C 1
ATOM 2317 O O . GLN A 1 307 ? -13.359 -27.734 -5.332 1 96.31 307 GLN A O 1
ATOM 2322 N N . ILE A 1 308 ? -13.414 -25.562 -5.973 1 98.06 308 ILE A N 1
ATOM 2323 C CA . ILE A 1 308 ? -14.406 -25.828 -7.012 1 98.06 308 ILE A CA 1
ATOM 2324 C C . ILE A 1 308 ? -13.867 -25.406 -8.367 1 98.06 308 ILE A C 1
ATOM 2326 O O . ILE A 1 308 ? -12.906 -24.641 -8.445 1 98.06 308 ILE A O 1
ATOM 2330 N N . VAL A 1 309 ? -14.453 -25.922 -9.406 1 98.56 309 VAL A N 1
ATOM 2331 C CA . VAL A 1 309 ? -14.141 -25.516 -10.773 1 98.56 309 VAL A CA 1
ATOM 2332 C C . VAL A 1 309 ? -15.383 -25.625 -11.648 1 98.56 309 VAL A C 1
ATOM 2334 O O . VAL A 1 309 ? -16.172 -26.562 -11.5 1 98.56 309 VAL A O 1
ATOM 2337 N N . GLY A 1 310 ? -15.688 -24.562 -12.391 1 98.81 310 GLY A N 1
ATOM 2338 C CA . GLY A 1 310 ? -16.625 -24.625 -13.5 1 98.81 310 GLY A CA 1
ATOM 2339 C C . GLY A 1 310 ? -15.961 -24.984 -14.82 1 98.81 310 GLY A C 1
ATOM 2340 O O . GLY A 1 310 ? -15.055 -24.297 -15.273 1 98.81 310 GLY A O 1
ATOM 2341 N N . ILE A 1 311 ? -16.406 -26.109 -15.438 1 98.56 311 ILE A N 1
ATOM 2342 C CA . ILE A 1 311 ? -15.773 -26.625 -16.641 1 98.56 311 ILE A CA 1
ATOM 2343 C C . ILE A 1 311 ? -16.703 -26.453 -17.844 1 98.56 311 ILE A C 1
ATOM 2345 O O . ILE A 1 311 ? -17.844 -26.922 -17.828 1 98.56 311 ILE A O 1
ATOM 2349 N N . THR A 1 312 ? -16.234 -25.719 -18.797 1 98.12 312 THR A N 1
ATOM 2350 C CA . THR A 1 312 ? -16.891 -25.594 -20.094 1 98.12 312 THR A CA 1
ATOM 2351 C C . THR A 1 312 ? -16.016 -26.125 -21.219 1 98.12 312 THR A C 1
ATOM 2353 O O . THR A 1 312 ? -14.898 -26.594 -20.969 1 98.12 312 THR A O 1
ATOM 2356 N N . LYS A 1 313 ? -16.5 -26.047 -22.438 1 94.5 313 LYS A N 1
ATOM 2357 C CA . LYS A 1 313 ? -15.75 -26.516 -23.594 1 94.5 313 LYS A CA 1
ATOM 2358 C C . LYS A 1 313 ? -14.602 -25.562 -23.922 1 94.5 313 LYS A C 1
ATOM 2360 O O . LYS A 1 313 ? -13.578 -25.984 -24.453 1 94.5 313 LYS A O 1
ATOM 2365 N N . ASP A 1 314 ? -14.766 -24.344 -23.5 1 95.88 314 ASP A N 1
ATOM 2366 C CA . ASP A 1 314 ? -13.844 -23.312 -23.969 1 95.88 314 ASP A CA 1
ATOM 2367 C C . ASP A 1 314 ? -12.938 -22.828 -22.844 1 95.88 314 ASP A C 1
ATOM 2369 O O . ASP A 1 314 ? -11.828 -22.359 -23.078 1 95.88 314 ASP A O 1
ATOM 2373 N N . TYR A 1 315 ? -13.383 -22.844 -21.672 1 97.62 315 TYR A N 1
ATOM 2374 C CA . TYR A 1 315 ? -12.648 -22.297 -20.531 1 97.62 315 TYR A CA 1
ATOM 2375 C C . TYR A 1 315 ? -13.062 -23 -19.234 1 97.62 315 TYR A C 1
ATOM 2377 O O . TYR A 1 315 ? -14.125 -23.609 -19.172 1 97.62 315 TYR A O 1
ATOM 2385 N N . TYR A 1 316 ? -12.211 -22.969 -18.25 1 98.5 316 TYR A N 1
ATOM 2386 C CA . TYR A 1 316 ? -12.484 -23.391 -16.891 1 98.5 316 TYR A CA 1
ATOM 2387 C C . TYR A 1 316 ? -12.445 -22.188 -15.938 1 98.5 316 TYR A C 1
ATOM 2389 O O . TYR A 1 316 ? -11.648 -21.266 -16.125 1 98.5 316 TYR A O 1
ATOM 2397 N N . ILE A 1 317 ? -13.305 -22.125 -14.961 1 98.69 317 ILE A N 1
ATOM 2398 C CA . ILE A 1 317 ? -13.328 -21.062 -13.969 1 98.69 317 ILE A CA 1
ATOM 2399 C C . ILE A 1 317 ? -13.016 -21.625 -12.586 1 98.69 317 ILE A C 1
ATOM 2401 O O . ILE A 1 317 ? -13.641 -22.594 -12.148 1 98.69 317 ILE A O 1
ATOM 2405 N N . GLU A 1 318 ? -12.047 -21.094 -11.953 1 97.94 318 GLU A N 1
ATOM 2406 C CA . GLU A 1 318 ? -11.68 -21.422 -10.578 1 97.94 318 GLU A CA 1
ATOM 2407 C C . GLU A 1 318 ? -11.719 -20.172 -9.695 1 97.94 318 GLU A C 1
ATOM 2409 O O . GLU A 1 318 ? -11.898 -19.062 -10.188 1 97.94 318 GLU A O 1
ATOM 2414 N N . THR A 1 319 ? -11.648 -20.469 -8.375 1 97.62 319 THR A N 1
ATOM 2415 C CA . THR A 1 319 ? -11.766 -19.344 -7.441 1 97.62 319 THR A CA 1
ATOM 2416 C C . THR A 1 319 ? -10.992 -19.641 -6.156 1 97.62 319 THR A C 1
ATOM 2418 O O . THR A 1 319 ? -10.742 -20.797 -5.828 1 97.62 319 THR A O 1
ATOM 2421 N N . PHE A 1 320 ? -10.562 -18.641 -5.488 1 95.5 320 PHE A N 1
ATOM 2422 C CA . PHE A 1 320 ? -9.977 -18.688 -4.156 1 95.5 320 PHE A CA 1
ATOM 2423 C C . PHE A 1 320 ? -10.094 -17.344 -3.459 1 95.5 320 PHE A C 1
ATOM 2425 O O . PHE A 1 320 ? -10.453 -16.344 -4.086 1 95.5 320 PHE A O 1
ATOM 2432 N N . ALA A 1 321 ? -9.953 -17.359 -2.186 1 95.69 321 ALA A N 1
ATOM 2433 C CA . ALA A 1 321 ? -9.984 -16.156 -1.371 1 95.69 321 ALA A CA 1
ATOM 2434 C C . ALA A 1 321 ? -8.734 -16.047 -0.502 1 95.69 321 ALA A C 1
ATOM 2436 O O . ALA A 1 321 ? -8.18 -17.062 -0.078 1 95.69 321 ALA A O 1
ATOM 2437 N N . TYR A 1 322 ? -8.305 -14.883 -0.294 1 93.38 322 TYR A N 1
ATOM 2438 C CA . TYR A 1 322 ? -7.133 -14.68 0.549 1 93.38 322 TYR A CA 1
ATOM 2439 C C . TYR A 1 322 ? -7.152 -13.305 1.197 1 93.38 322 TYR A C 1
ATOM 2441 O O . TYR A 1 322 ? -8 -12.469 0.874 1 93.38 322 TYR A O 1
ATOM 2449 N N . ASN A 1 323 ? -6.309 -13.117 2.197 1 93.12 323 ASN A N 1
ATOM 2450 C CA . ASN A 1 323 ? -6.105 -11.852 2.893 1 93.12 323 ASN A CA 1
ATOM 2451 C C . ASN A 1 323 ? -4.707 -11.289 2.639 1 93.12 323 ASN A C 1
ATOM 2453 O O . ASN A 1 323 ? -3.723 -12.031 2.668 1 93.12 323 ASN A O 1
ATOM 2457 N N . LEU A 1 324 ? -4.672 -10.047 2.303 1 91.88 324 LEU A N 1
ATOM 2458 C CA . LEU A 1 324 ? -3.396 -9.375 2.086 1 91.88 324 LEU A CA 1
ATOM 2459 C C . LEU A 1 324 ? -3.318 -8.086 2.896 1 91.88 324 LEU A C 1
ATOM 2461 O O . LEU A 1 324 ? -4.316 -7.375 3.041 1 91.88 324 LEU A O 1
ATOM 2465 N N . PRO A 1 325 ? -2.107 -7.824 3.418 1 91.62 325 PRO A N 1
ATOM 2466 C CA . PRO A 1 325 ? -1.92 -6.5 4.008 1 91.62 325 PRO A CA 1
ATOM 2467 C C . PRO A 1 325 ? -1.883 -5.387 2.963 1 91.62 325 PRO A C 1
ATOM 2469 O O . PRO A 1 325 ? -1.2 -5.516 1.944 1 91.62 325 PRO A O 1
ATOM 2472 N N . PHE A 1 326 ? -2.641 -4.383 3.213 1 91.94 326 PHE A N 1
ATOM 2473 C CA . PHE A 1 326 ? -2.662 -3.227 2.326 1 91.94 326 PHE A CA 1
ATOM 2474 C C . PHE A 1 326 ? -2.129 -1.988 3.037 1 91.94 326 PHE A C 1
ATOM 2476 O O . PHE A 1 326 ? -2.318 -1.83 4.242 1 91.94 326 PHE A O 1
ATOM 2483 N N . SER A 1 327 ? -1.463 -1.151 2.275 1 90.31 327 SER A N 1
ATOM 2484 C CA . SER A 1 327 ? -1.014 0.148 2.764 1 90.31 327 SER A CA 1
ATOM 2485 C C . SER A 1 327 ? -1.277 1.245 1.738 1 90.31 327 SER A C 1
ATOM 2487 O O . SER A 1 327 ? -1.35 0.976 0.537 1 90.31 327 SER A O 1
ATOM 2489 N N . PRO A 1 328 ? -1.441 2.416 2.279 1 88.81 328 PRO A N 1
ATOM 2490 C CA . PRO A 1 328 ? -1.453 3.51 1.305 1 88.81 328 PRO A CA 1
ATOM 2491 C C . PRO A 1 328 ? -0.185 3.557 0.456 1 88.81 328 PRO A C 1
ATOM 2493 O O . PRO A 1 328 ? 0.912 3.307 0.963 1 88.81 328 PRO A O 1
ATOM 2496 N N . THR A 1 329 ? -0.36 3.771 -0.863 1 85.5 329 THR A N 1
ATOM 2497 C CA . THR A 1 329 ? 0.791 3.832 -1.757 1 85.5 329 THR A CA 1
ATOM 2498 C C . THR A 1 329 ? 1.762 4.922 -1.317 1 85.5 329 THR A C 1
ATOM 2500 O O . THR A 1 329 ? 2.979 4.746 -1.387 1 85.5 329 THR A O 1
ATOM 2503 N N . LYS A 1 330 ? 1.226 6.008 -0.894 1 86.25 330 LYS A N 1
ATOM 2504 C CA . LYS A 1 330 ? 1.952 7.133 -0.307 1 86.25 330 LYS A CA 1
ATOM 2505 C C . LYS A 1 330 ? 1.184 7.73 0.868 1 86.25 330 LYS A C 1
ATOM 2507 O O . LYS A 1 330 ? -0.029 7.934 0.784 1 86.25 330 LYS A O 1
ATOM 2512 N N . LEU A 1 331 ? 1.869 7.918 1.928 1 86.69 331 LEU A N 1
ATOM 2513 C CA . LEU A 1 331 ? 1.249 8.492 3.115 1 86.69 331 LEU A CA 1
ATOM 2514 C C . LEU A 1 331 ? 1.523 9.992 3.201 1 86.69 331 LEU A C 1
ATOM 2516 O O . LEU A 1 331 ? 2.654 10.43 2.984 1 86.69 331 LEU A O 1
ATOM 2520 N N . PRO A 1 332 ? 0.493 10.695 3.414 1 89.88 332 PRO A N 1
ATOM 2521 C CA . PRO A 1 332 ? 0.77 12.102 3.693 1 89.88 332 PRO A CA 1
ATOM 2522 C C . PRO A 1 332 ? 1.643 12.297 4.934 1 89.88 332 PRO A C 1
ATOM 2524 O O . PRO A 1 332 ? 1.305 11.812 6.012 1 89.88 332 PRO A O 1
ATOM 2527 N N . PHE A 1 333 ? 2.684 13.047 4.793 1 88.38 333 PHE A N 1
ATOM 2528 C CA . PHE A 1 333 ? 3.684 13.266 5.832 1 88.38 333 PHE A CA 1
ATOM 2529 C C . PHE A 1 333 ? 3.07 13.969 7.035 1 88.38 333 PHE A C 1
ATOM 2531 O O . PHE A 1 333 ? 2.412 15 6.887 1 88.38 333 PHE A O 1
ATOM 2538 N N . GLY A 1 334 ? 3.18 13.352 8.188 1 90 334 GLY A N 1
ATOM 2539 C CA . GLY A 1 334 ? 2.783 14 9.43 1 90 334 GLY A CA 1
ATOM 2540 C C . GLY A 1 334 ? 1.357 13.68 9.836 1 90 334 GLY A C 1
ATOM 2541 O O . GLY A 1 334 ? 0.932 14.023 10.938 1 90 334 GLY A O 1
ATOM 2542 N N . LEU A 1 335 ? 0.59 13.078 8.961 1 90.69 335 LEU A N 1
ATOM 2543 C CA . LEU A 1 335 ? -0.824 12.852 9.242 1 90.69 335 LEU A CA 1
ATOM 2544 C C . LEU A 1 335 ? -1.017 11.594 10.078 1 90.69 335 LEU A C 1
ATOM 2546 O O . LEU A 1 335 ? -2.006 11.469 10.805 1 90.69 335 LEU A O 1
ATOM 2550 N N . TYR A 1 336 ? -0.065 10.656 9.969 1 89.81 336 TYR A N 1
ATOM 2551 C CA . TYR A 1 336 ? -0.192 9.375 10.648 1 89.81 336 TYR A CA 1
ATOM 2552 C C . TYR A 1 336 ? 1.019 9.109 11.539 1 89.81 336 TYR A C 1
ATOM 2554 O O . TYR A 1 336 ? 2.111 9.617 11.273 1 89.81 336 TYR A O 1
ATOM 2562 N N . PRO A 1 337 ? 0.663 8.305 12.617 1 85.81 337 PRO A N 1
ATOM 2563 C CA . PRO A 1 337 ? 1.825 7.828 13.367 1 85.81 337 PRO A CA 1
ATOM 2564 C C . PRO A 1 337 ? 2.715 6.891 12.555 1 85.81 337 PRO A C 1
ATOM 2566 O O . PRO A 1 337 ? 2.256 6.293 11.578 1 85.81 337 PRO A O 1
ATOM 2569 N N . ASN A 1 338 ? 3.957 6.91 12.859 1 78.38 338 ASN A N 1
ATOM 2570 C CA . ASN A 1 338 ? 4.949 6.051 12.227 1 78.38 338 ASN A CA 1
ATOM 2571 C C . ASN A 1 338 ? 5.613 5.117 13.227 1 78.38 338 ASN A C 1
ATOM 2573 O O . ASN A 1 338 ? 6.25 5.574 14.18 1 78.38 338 ASN A O 1
ATOM 2577 N N . PRO A 1 339 ? 5.473 3.707 13.062 1 79.12 339 PRO A N 1
ATOM 2578 C CA . PRO A 1 339 ? 4.953 3.041 11.867 1 79.12 339 PRO A CA 1
ATOM 2579 C C . PRO A 1 339 ? 3.436 2.863 11.898 1 79.12 339 PRO A C 1
ATOM 2581 O O . PRO A 1 339 ? 2.842 2.811 12.977 1 79.12 339 PRO A O 1
ATOM 2584 N N . LEU A 1 340 ? 2.898 2.877 10.703 1 84.81 340 LEU A N 1
ATOM 2585 C CA . LEU A 1 340 ? 1.478 2.582 10.539 1 84.81 340 LEU A CA 1
ATOM 2586 C C . LEU A 1 340 ? 1.254 1.091 10.312 1 84.81 340 LEU A C 1
ATOM 2588 O O . LEU A 1 340 ? 1.898 0.488 9.453 1 84.81 340 LEU A O 1
ATOM 2592 N N . THR A 1 341 ? 0.395 0.501 11.078 1 84.25 341 THR A N 1
ATOM 2593 C CA . THR A 1 341 ? 0.039 -0.897 10.859 1 84.25 341 THR A CA 1
ATOM 2594 C C . THR A 1 341 ? -0.92 -1.034 9.68 1 84.25 341 THR A C 1
ATOM 2596 O O . THR A 1 341 ? -1.997 -0.433 9.672 1 84.25 341 THR A O 1
ATOM 2599 N N . PRO A 1 342 ? -0.555 -1.871 8.742 1 88.62 342 PRO A N 1
ATOM 2600 C CA . PRO A 1 342 ? -1.453 -2.027 7.598 1 88.62 342 PRO A CA 1
ATOM 2601 C C . PRO A 1 342 ? -2.682 -2.875 7.922 1 88.62 342 PRO A C 1
ATOM 2603 O O . PRO A 1 342 ? -2.59 -3.832 8.695 1 88.62 342 PRO A O 1
ATOM 2606 N N . PRO A 1 343 ? -3.779 -2.506 7.332 1 89.44 343 PRO A N 1
ATOM 2607 C CA . PRO A 1 343 ? -4.953 -3.371 7.465 1 89.44 343 PRO A CA 1
ATOM 2608 C C . PRO A 1 343 ? -4.867 -4.617 6.586 1 89.44 343 PRO A C 1
ATOM 2610 O O . PRO A 1 343 ? -4.152 -4.621 5.582 1 89.44 343 PRO A O 1
ATOM 2613 N N . GLN A 1 344 ? -5.582 -5.668 7.062 1 91 344 GLN A N 1
ATOM 2614 C CA . GLN A 1 344 ? -5.781 -6.848 6.227 1 91 344 GLN A CA 1
ATOM 2615 C C . GLN A 1 344 ? -7.086 -6.75 5.441 1 91 344 GLN A C 1
ATOM 2617 O O . GLN A 1 344 ? -8.164 -6.633 6.031 1 91 344 GLN A O 1
ATOM 2622 N N . LEU A 1 345 ? -6.953 -6.797 4.16 1 93.38 345 LEU A N 1
ATOM 2623 C CA . LEU A 1 345 ? -8.164 -6.781 3.35 1 93.38 345 LEU A CA 1
ATOM 2624 C C . LEU A 1 345 ? -8.445 -8.164 2.766 1 93.38 345 LEU A C 1
ATOM 2626 O O . LEU A 1 345 ? -7.52 -8.867 2.361 1 93.38 345 LEU A O 1
ATOM 2630 N N . SER A 1 346 ? -9.711 -8.531 2.816 1 95.5 346 SER A N 1
ATOM 2631 C CA . SER A 1 346 ? -10.148 -9.797 2.232 1 95.5 346 SER A CA 1
ATOM 2632 C C . SER A 1 346 ? -10.422 -9.648 0.738 1 95.5 346 SER A C 1
ATOM 2634 O O . SER A 1 346 ? -11.07 -8.695 0.31 1 95.5 346 SER A O 1
ATOM 2636 N N . LEU A 1 347 ? -9.898 -10.609 -0.004 1 95.75 347 LEU A N 1
ATOM 2637 C CA . LEU A 1 347 ? -10.055 -10.602 -1.454 1 95.75 347 LEU A CA 1
ATOM 2638 C C . LEU A 1 347 ? -10.695 -11.898 -1.936 1 95.75 347 LEU A C 1
ATOM 2640 O O . LEU A 1 347 ? -10.383 -12.977 -1.43 1 95.75 347 LEU A O 1
ATOM 2644 N N . GLY A 1 348 ? -11.633 -11.773 -2.793 1 96.94 348 GLY A N 1
ATOM 2645 C CA . GLY A 1 348 ? -12.141 -12.883 -3.578 1 96.94 348 GLY A CA 1
ATOM 2646 C C . GLY A 1 348 ? -11.703 -12.844 -5.027 1 96.94 348 GLY A C 1
ATOM 2647 O O . GLY A 1 348 ? -11.883 -11.836 -5.711 1 96.94 348 GLY A O 1
ATOM 2648 N N . THR A 1 349 ? -11.125 -13.922 -5.473 1 96.5 349 THR A N 1
ATOM 2649 C CA . THR A 1 349 ? -10.578 -13.984 -6.82 1 96.5 349 THR A CA 1
ATOM 2650 C C . THR A 1 349 ? -11.312 -15.023 -7.66 1 96.5 349 THR A C 1
ATOM 2652 O O . THR A 1 349 ? -11.562 -16.141 -7.195 1 96.5 349 THR A O 1
ATOM 2655 N N . ILE A 1 350 ? -11.742 -14.656 -8.812 1 97.69 350 ILE A N 1
ATOM 2656 C CA . ILE A 1 350 ? -12.281 -15.562 -9.82 1 97.69 350 ILE A CA 1
ATOM 2657 C C . ILE A 1 350 ? -11.406 -15.523 -11.07 1 97.69 350 ILE A C 1
ATOM 2659 O O . ILE A 1 350 ? -11.141 -14.445 -11.617 1 97.69 350 ILE A O 1
ATOM 2663 N N . VAL A 1 351 ? -10.961 -16.672 -11.484 1 97.5 351 VAL A N 1
ATOM 2664 C CA . VAL A 1 351 ? -10.023 -16.719 -12.609 1 97.5 351 VAL A CA 1
ATOM 2665 C C . VAL A 1 351 ? -10.531 -17.719 -13.656 1 97.5 351 VAL A C 1
ATOM 2667 O O . VAL A 1 351 ? -11.289 -18.625 -13.336 1 97.5 351 VAL A O 1
ATOM 2670 N N . GLU A 1 352 ? -10.117 -17.484 -14.859 1 97.75 352 GLU A N 1
ATOM 2671 C CA . GLU A 1 352 ? -10.414 -18.422 -15.945 1 97.75 352 GLU A CA 1
ATOM 2672 C C . GLU A 1 352 ? -9.141 -19 -16.547 1 97.75 352 GLU A C 1
ATOM 2674 O O . GLU A 1 352 ? -8.094 -18.344 -16.547 1 97.75 352 GLU A O 1
ATOM 2679 N N . LYS A 1 353 ? -9.234 -20.156 -16.938 1 97.62 353 LYS A N 1
ATOM 2680 C CA . LYS A 1 353 ? -8.203 -20.891 -17.672 1 97.62 353 LYS A CA 1
ATOM 2681 C C . LYS A 1 353 ? -8.664 -21.219 -19.094 1 97.62 353 LYS A C 1
ATOM 2683 O O . LYS A 1 353 ? -9.672 -21.922 -19.266 1 97.62 353 LYS A O 1
ATOM 2688 N N . VAL A 1 354 ? -7.922 -20.766 -20.094 1 96.81 354 VAL A N 1
ATOM 2689 C CA . VAL A 1 354 ? -8.211 -21.141 -21.484 1 96.81 354 VAL A CA 1
ATOM 2690 C C . VAL A 1 354 ? -7.809 -22.594 -21.719 1 96.81 354 VAL A C 1
ATOM 2692 O O . VAL A 1 354 ? -6.684 -23 -21.406 1 96.81 354 VAL A O 1
ATOM 2695 N N . VAL A 1 355 ? -8.75 -23.375 -22.281 1 93.25 355 VAL A N 1
ATOM 2696 C CA . VAL A 1 355 ? -8.523 -24.797 -22.484 1 93.25 355 VAL A CA 1
ATOM 2697 C C . VAL A 1 355 ? -7.562 -25.016 -23.656 1 93.25 355 VAL A C 1
ATOM 2699 O O . VAL A 1 355 ? -7.715 -24.375 -24.703 1 93.25 355 VAL A O 1
ATOM 2702 N N . GLY A 1 356 ? -6.637 -25.844 -23.531 1 91.5 356 GLY A N 1
ATOM 2703 C CA . GLY A 1 356 ? -5.82 -26.328 -24.641 1 91.5 356 GLY A CA 1
ATOM 2704 C C . GLY A 1 356 ? -5.336 -25.219 -25.547 1 91.5 356 GLY A C 1
ATOM 2705 O O . GLY A 1 356 ? -5.625 -25.219 -26.75 1 91.5 356 GLY A O 1
ATOM 2706 N N . PRO A 1 357 ? -4.625 -24.297 -25.047 1 96.12 357 PRO A N 1
ATOM 2707 C CA . PRO A 1 357 ? -4.199 -23.188 -25.906 1 96.12 357 PRO A CA 1
ATOM 2708 C C . PRO A 1 357 ? -3.547 -23.672 -27.203 1 96.12 357 PRO A C 1
ATOM 2710 O O . PRO A 1 357 ? -2.811 -24.656 -27.203 1 96.12 357 PRO A O 1
ATOM 2713 N N . LEU A 1 358 ? -3.902 -23 -28.281 1 97.5 358 LEU A N 1
ATOM 2714 C CA . LEU A 1 358 ? -3.332 -23.281 -29.609 1 97.5 358 LEU A CA 1
ATOM 2715 C C . LEU A 1 358 ? -2.062 -22.453 -29.828 1 97.5 358 LEU A C 1
ATOM 2717 O O . LEU A 1 358 ? -1.269 -22.766 -30.719 1 97.5 358 LEU A O 1
ATOM 2721 N N . SER A 1 359 ? -1.942 -21.438 -29.062 1 98.25 359 SER A N 1
ATOM 2722 C CA . SER A 1 359 ? -0.737 -20.625 -29.094 1 98.25 359 SER A CA 1
ATOM 2723 C C . SER A 1 359 ? 0.466 -21.375 -28.547 1 98.25 359 SER A C 1
ATOM 2725 O O . SER A 1 359 ? 0.407 -21.938 -27.453 1 98.25 359 SER A O 1
ATOM 2727 N N . THR A 1 360 ? 1.531 -21.5 -29.266 1 98.12 360 THR A N 1
ATOM 2728 C CA . THR A 1 360 ? 2.752 -22.156 -28.812 1 98.12 360 THR A CA 1
ATOM 2729 C C . THR A 1 360 ? 3.971 -21.281 -29.078 1 98.12 360 THR A C 1
ATOM 2731 O O . THR A 1 360 ? 3.904 -20.344 -29.875 1 98.12 360 THR A O 1
ATOM 2734 N N . GLY A 1 361 ? 4.965 -21.531 -28.344 1 98.5 361 GLY A N 1
ATOM 2735 C CA . GLY A 1 361 ? 6.23 -20.828 -28.516 1 98.5 361 GLY A CA 1
ATOM 2736 C C . GLY A 1 361 ? 7.434 -21.75 -28.469 1 98.5 361 GLY A C 1
ATOM 2737 O O . GLY A 1 361 ? 7.414 -22.844 -29.047 1 98.5 361 GLY A O 1
ATOM 2738 N N . SER A 1 362 ? 8.492 -21.219 -27.891 1 98.5 362 SER A N 1
ATOM 2739 C CA . SER A 1 362 ? 9.742 -21.984 -27.906 1 98.5 362 SER A CA 1
ATOM 2740 C C . SER A 1 362 ? 10.594 -21.656 -26.688 1 98.5 362 SER A C 1
ATOM 2742 O O . SER A 1 362 ? 10.32 -20.688 -25.953 1 98.5 362 SER A O 1
ATOM 2744 N N . LEU A 1 363 ? 11.523 -22.562 -26.453 1 98.5 363 LEU A N 1
ATOM 2745 C CA . LEU A 1 363 ? 12.5 -22.438 -25.375 1 98.5 363 LEU A CA 1
ATOM 2746 C C . LEU A 1 363 ? 13.914 -22.375 -25.922 1 98.5 363 LEU A C 1
ATOM 2748 O O . LEU A 1 363 ? 14.266 -23.125 -26.844 1 98.5 363 LEU A O 1
ATOM 2752 N N . ARG A 1 364 ? 14.688 -21.375 -25.453 1 97.25 364 ARG A N 1
ATOM 2753 C CA . ARG A 1 364 ? 16.094 -21.219 -25.812 1 97.25 364 ARG A CA 1
ATOM 2754 C C . ARG A 1 364 ? 16.969 -21.125 -24.562 1 97.25 364 ARG A C 1
ATOM 2756 O O . ARG A 1 364 ? 16.516 -20.656 -23.516 1 97.25 364 ARG A O 1
ATOM 2763 N N . LEU A 1 365 ? 18.141 -21.609 -24.75 1 97.75 365 LEU A N 1
ATOM 2764 C CA . LEU A 1 365 ? 19.062 -21.594 -23.609 1 97.75 365 LEU A CA 1
ATOM 2765 C C . LEU A 1 365 ? 19.453 -20.156 -23.266 1 97.75 365 LEU A C 1
ATOM 2767 O O . LEU A 1 365 ? 19.672 -19.328 -24.156 1 97.75 365 LEU A O 1
ATOM 2771 N N . ALA A 1 366 ? 19.453 -19.797 -21.953 1 96.19 366 ALA A N 1
ATOM 2772 C CA . ALA A 1 366 ? 20 -18.516 -21.484 1 96.19 366 ALA A CA 1
ATOM 2773 C C . ALA A 1 366 ? 21.516 -18.578 -21.359 1 96.19 366 ALA A C 1
ATOM 2775 O O . ALA A 1 366 ? 22.188 -17.547 -21.469 1 96.19 366 ALA A O 1
ATOM 2776 N N . SER A 1 367 ? 22.031 -19.766 -21.094 1 93.38 367 SER A N 1
ATOM 2777 C CA . SER A 1 367 ? 23.453 -20.031 -20.984 1 93.38 367 SER A CA 1
ATOM 2778 C C . SER A 1 367 ? 23.812 -21.391 -21.547 1 93.38 367 SER A C 1
ATOM 2780 O O . SER A 1 367 ? 23.078 -22.359 -21.359 1 93.38 367 SER A O 1
ATOM 2782 N N . LYS A 1 368 ? 25.016 -21.469 -22.156 1 90 368 LYS A N 1
ATOM 2783 C CA . LYS A 1 368 ? 25.469 -22.719 -22.75 1 90 368 LYS A CA 1
ATOM 2784 C C . LYS A 1 368 ? 26.188 -23.578 -21.719 1 90 368 LYS A C 1
ATOM 2786 O O . LYS A 1 368 ? 26.406 -24.781 -21.938 1 90 368 LYS A O 1
ATOM 2791 N N . THR A 1 369 ? 26.453 -22.969 -20.609 1 85 369 THR A N 1
ATOM 2792 C CA . THR A 1 369 ? 27.312 -23.688 -19.672 1 85 369 THR A CA 1
ATOM 2793 C C . THR A 1 369 ? 26.672 -23.75 -18.297 1 85 369 THR A C 1
ATOM 2795 O O . THR A 1 369 ? 27.031 -24.594 -17.469 1 85 369 THR A O 1
ATOM 2798 N N . ASP A 1 370 ? 25.766 -22.859 -18.016 1 86.06 370 ASP A N 1
ATOM 2799 C CA . ASP A 1 370 ? 25.188 -22.797 -16.672 1 86.06 370 ASP A CA 1
ATOM 2800 C C . ASP A 1 370 ? 23.766 -23.359 -16.672 1 86.06 370 ASP A C 1
ATOM 2802 O O . ASP A 1 370 ? 22.812 -22.688 -17.078 1 86.06 370 ASP A O 1
ATOM 2806 N N . VAL A 1 371 ? 23.594 -24.516 -16.078 1 85.5 371 VAL A N 1
ATOM 2807 C CA . VAL A 1 371 ? 22.297 -25.188 -16.062 1 85.5 371 VAL A CA 1
ATOM 2808 C C . VAL A 1 371 ? 21.375 -24.516 -15.055 1 85.5 371 VAL A C 1
ATOM 2810 O O . VAL A 1 371 ? 20.156 -24.672 -15.109 1 85.5 371 VAL A O 1
ATOM 2813 N N . LYS A 1 372 ? 21.891 -23.656 -14.141 1 89.38 372 LYS A N 1
ATOM 2814 C CA . LYS A 1 372 ? 21.078 -22.984 -13.125 1 89.38 372 LYS A CA 1
ATOM 2815 C C . LYS A 1 372 ? 20.297 -21.812 -13.727 1 89.38 372 LYS A C 1
ATOM 2817 O O . LYS A 1 372 ? 19.328 -21.344 -13.141 1 89.38 372 LYS A O 1
ATOM 2822 N N . ALA A 1 373 ? 20.812 -21.391 -14.883 1 93.12 373 ALA A N 1
ATOM 2823 C CA . ALA A 1 373 ? 20.141 -20.266 -15.547 1 93.12 373 ALA A CA 1
ATOM 2824 C C . ALA A 1 373 ? 18.812 -20.703 -16.141 1 93.12 373 ALA A C 1
ATOM 2826 O O . ALA A 1 373 ? 18.75 -21.625 -16.953 1 93.12 373 ALA A O 1
ATOM 2827 N N . THR A 1 374 ? 17.75 -20.062 -15.734 1 94.38 374 THR A N 1
ATOM 2828 C CA . THR A 1 374 ? 16.438 -20.344 -16.312 1 94.38 374 THR A CA 1
ATOM 2829 C C . THR A 1 374 ? 16.438 -20.031 -17.812 1 94.38 374 THR A C 1
ATOM 2831 O O . THR A 1 374 ? 16.859 -18.938 -18.219 1 94.38 374 THR A O 1
ATOM 2834 N N . PRO A 1 375 ? 16 -20.953 -18.594 1 97.5 375 PRO A N 1
ATOM 2835 C CA . PRO A 1 375 ? 15.984 -20.703 -20.031 1 97.5 375 PRO A CA 1
ATOM 2836 C C . PRO A 1 375 ? 14.984 -19.609 -20.422 1 97.5 375 PRO A C 1
ATOM 2838 O O . PRO A 1 375 ? 14.062 -19.312 -19.656 1 97.5 375 PRO A O 1
ATOM 2841 N N . HIS A 1 376 ? 15.273 -19 -21.578 1 97.88 376 HIS A N 1
ATOM 2842 C CA . HIS A 1 376 ? 14.305 -18.078 -22.172 1 97.88 376 HIS A CA 1
ATOM 2843 C C . HIS A 1 376 ? 13.117 -18.828 -22.75 1 97.88 376 HIS A C 1
ATOM 2845 O O . HIS A 1 376 ? 13.297 -19.734 -23.578 1 97.88 376 HIS A O 1
ATOM 2851 N N . VAL A 1 377 ? 11.992 -18.484 -22.234 1 98.44 377 VAL A N 1
ATOM 2852 C CA . VAL A 1 377 ? 10.828 -19.188 -22.75 1 98.44 377 VAL A CA 1
ATOM 2853 C C . VAL A 1 377 ? 9.789 -18.172 -23.234 1 98.44 377 VAL A C 1
ATOM 2855 O O . VAL A 1 377 ? 9.609 -17.125 -22.609 1 98.44 377 VAL A O 1
ATOM 2858 N N . ARG A 1 378 ? 9.188 -18.391 -24.344 1 97.94 378 ARG A N 1
ATOM 2859 C CA . ARG A 1 378 ? 8.031 -17.688 -24.906 1 97.94 378 ARG A CA 1
ATOM 2860 C C . ARG A 1 378 ? 6.852 -18.641 -25.094 1 97.94 378 ARG A C 1
ATOM 2862 O O . ARG A 1 378 ? 7.004 -19.719 -25.656 1 97.94 378 ARG A O 1
ATOM 2869 N N . PHE A 1 379 ? 5.68 -18.234 -24.656 1 98.38 379 PHE A N 1
ATOM 2870 C CA . PHE A 1 379 ? 4.492 -19.078 -24.766 1 98.38 379 PHE A CA 1
ATOM 2871 C C . PHE A 1 379 ? 3.545 -18.531 -25.828 1 98.38 379 PHE A C 1
ATOM 2873 O O . PHE A 1 379 ? 2.658 -19.25 -26.297 1 98.38 379 PHE A O 1
ATOM 2880 N N . ASN A 1 380 ? 3.684 -17.234 -26.156 1 98.12 380 ASN A N 1
ATOM 2881 C CA . ASN A 1 380 ? 2.893 -16.531 -27.172 1 98.12 380 ASN A CA 1
ATOM 2882 C C . ASN A 1 380 ? 1.41 -16.516 -26.812 1 98.12 380 ASN A C 1
ATOM 2884 O O . ASN A 1 380 ? 0.558 -16.844 -27.641 1 98.12 380 ASN A O 1
ATOM 2888 N N . TYR A 1 381 ? 1.156 -16.031 -25.578 1 97.81 381 TYR A N 1
ATOM 2889 C CA . TYR A 1 381 ? -0.222 -15.945 -25.109 1 97.81 381 TYR A CA 1
ATOM 2890 C C . TYR A 1 381 ? -1.094 -15.195 -26.109 1 97.81 381 TYR A C 1
ATOM 2892 O O . TYR A 1 381 ? -0.76 -14.078 -26.516 1 97.81 381 TYR A O 1
ATOM 2900 N N . PHE A 1 382 ? -2.17 -15.844 -26.578 1 97.56 382 PHE A N 1
ATOM 2901 C CA . PHE A 1 382 ? -3.238 -15.266 -27.391 1 97.56 382 PHE A CA 1
ATOM 2902 C C . PHE A 1 382 ? -2.742 -14.961 -28.797 1 97.56 382 PHE A C 1
ATOM 2904 O O . PHE A 1 382 ? -3.322 -14.125 -29.5 1 97.56 382 PHE A O 1
ATOM 2911 N N . SER A 1 383 ? -1.672 -15.562 -29.172 1 97.62 383 SER A N 1
ATOM 2912 C CA . SER A 1 383 ? -1.255 -15.422 -30.562 1 97.62 383 SER A CA 1
ATOM 2913 C C . SER A 1 383 ? -2.264 -16.062 -31.516 1 97.62 383 SER A C 1
ATOM 2915 O O . SER A 1 383 ? -2.451 -15.594 -32.625 1 97.62 383 SER A O 1
ATOM 2917 N N . HIS A 1 384 ? -2.824 -17.172 -31.156 1 97.81 384 HIS A N 1
ATOM 2918 C CA . HIS A 1 384 ? -3.902 -17.766 -31.938 1 97.81 384 HIS A CA 1
ATOM 2919 C C . HIS A 1 384 ? -5.246 -17.125 -31.594 1 97.81 384 HIS A C 1
ATOM 2921 O O . HIS A 1 384 ? -5.621 -17.031 -30.422 1 97.81 384 HIS A O 1
ATOM 2927 N N . PRO A 1 385 ? -6.004 -16.719 -32.5 1 97.06 385 PRO A N 1
ATOM 2928 C CA . PRO A 1 385 ? -7.25 -16 -32.25 1 97.06 385 PRO A CA 1
ATOM 2929 C C . PRO A 1 385 ? -8.266 -16.828 -31.469 1 97.06 385 PRO A C 1
ATOM 2931 O O . PRO A 1 385 ? -9.07 -16.266 -30.719 1 97.06 385 PRO A O 1
ATOM 2934 N N . THR A 1 386 ? -8.211 -18.109 -31.625 1 97.56 386 THR A N 1
ATOM 2935 C CA . THR A 1 386 ? -9.141 -18.969 -30.906 1 97.56 386 THR A CA 1
ATOM 2936 C C . THR A 1 386 ? -8.93 -18.844 -29.391 1 97.56 386 THR A C 1
ATOM 2938 O O . THR A 1 386 ? -9.898 -18.828 -28.625 1 97.56 386 THR A O 1
ATOM 2941 N N . ASP A 1 387 ? -7.723 -18.781 -28.984 1 98.19 387 ASP A N 1
ATOM 2942 C CA . ASP A 1 387 ? -7.426 -18.625 -27.578 1 98.19 387 ASP A CA 1
ATOM 2943 C C . ASP A 1 387 ? -8.008 -17.312 -27.031 1 98.19 387 ASP A C 1
ATOM 2945 O O . ASP A 1 387 ? -8.578 -17.297 -25.938 1 98.19 387 ASP A O 1
ATOM 2949 N N . LEU A 1 388 ? -7.828 -16.281 -27.812 1 97.19 388 LEU A N 1
ATOM 2950 C CA . LEU A 1 388 ? -8.344 -14.969 -27.422 1 97.19 388 LEU A CA 1
ATOM 2951 C C . LEU A 1 388 ? -9.867 -14.992 -27.344 1 97.19 388 LEU A C 1
ATOM 2953 O O . LEU A 1 388 ? -10.453 -14.445 -26.391 1 97.19 388 LEU A O 1
ATOM 2957 N N . SER A 1 389 ? -10.469 -15.609 -28.328 1 96.75 389 SER A N 1
ATOM 2958 C CA . SER A 1 389 ? -11.93 -15.711 -28.344 1 96.75 389 SER A CA 1
ATOM 2959 C C . SER A 1 389 ? -12.445 -16.469 -27.125 1 96.75 389 SER A C 1
ATOM 2961 O O . SER A 1 389 ? -13.492 -16.125 -26.562 1 96.75 389 SER A O 1
ATOM 2963 N N . ARG A 1 390 ? -11.758 -17.5 -26.703 1 97.38 390 ARG A N 1
ATOM 2964 C CA . ARG A 1 390 ? -12.141 -18.266 -25.5 1 97.38 390 ARG A CA 1
ATOM 2965 C C . ARG A 1 390 ? -12.047 -17.391 -24.266 1 97.38 390 ARG A C 1
ATOM 2967 O O . ARG A 1 390 ? -12.922 -17.453 -23.391 1 97.38 390 ARG A O 1
ATOM 2974 N N . CYS A 1 391 ? -11.023 -16.609 -24.188 1 97 391 CYS A N 1
ATOM 2975 C CA . CYS A 1 391 ? -10.883 -15.695 -23.062 1 97 391 CYS A CA 1
ATOM 2976 C C . CYS A 1 391 ? -12.031 -14.688 -23.016 1 97 391 CYS A C 1
ATOM 2978 O O . CYS A 1 391 ? -12.602 -14.438 -21.953 1 97 391 CYS A O 1
ATOM 2980 N N . VAL A 1 392 ? -12.336 -14.086 -24.172 1 95.31 392 VAL A N 1
ATOM 2981 C CA . VAL A 1 392 ? -13.422 -13.117 -24.25 1 95.31 392 VAL A CA 1
ATOM 2982 C C . VAL A 1 392 ? -14.727 -13.766 -23.781 1 95.31 392 VAL A C 1
ATOM 2984 O O . VAL A 1 392 ? -15.5 -13.156 -23.047 1 95.31 392 VAL A O 1
ATOM 2987 N N . SER A 1 393 ? -14.914 -14.992 -24.234 1 95.31 393 SER A N 1
ATOM 2988 C CA . SER A 1 393 ? -16.094 -15.734 -23.812 1 95.31 393 SER A CA 1
ATOM 2989 C C . SER A 1 393 ? -16.141 -15.891 -22.297 1 95.31 393 SER A C 1
ATOM 2991 O O . SER A 1 393 ? -17.188 -15.75 -21.672 1 95.31 393 SER A O 1
ATOM 2993 N N . ALA A 1 394 ? -15.062 -16.188 -21.719 1 96.5 394 ALA A N 1
ATOM 2994 C CA . ALA A 1 394 ? -14.977 -16.344 -20.266 1 96.5 394 ALA A CA 1
ATOM 2995 C C . ALA A 1 394 ? -15.273 -15.016 -19.562 1 96.5 394 ALA A C 1
ATOM 2997 O O . ALA A 1 394 ? -15.945 -14.992 -18.531 1 96.5 394 ALA A O 1
ATOM 2998 N N . MET A 1 395 ? -14.773 -13.891 -20.109 1 94.38 395 MET A N 1
ATOM 2999 C CA . MET A 1 395 ? -15.023 -12.578 -19.516 1 94.38 395 MET A CA 1
ATOM 3000 C C . MET A 1 395 ? -16.516 -12.25 -19.531 1 94.38 395 MET A C 1
ATOM 3002 O O . MET A 1 395 ? -17.031 -11.648 -18.578 1 94.38 395 MET A O 1
ATOM 3006 N N . ARG A 1 396 ? -17.141 -12.672 -20.562 1 93.81 396 ARG A N 1
ATOM 3007 C CA . ARG A 1 396 ? -18.594 -12.484 -20.609 1 93.81 396 ARG A CA 1
ATOM 3008 C C . ARG A 1 396 ? -19.281 -13.297 -19.516 1 93.81 396 ARG A C 1
ATOM 3010 O O . ARG A 1 396 ? -20.25 -12.828 -18.906 1 93.81 396 ARG A O 1
ATOM 3017 N N . LYS A 1 397 ? -18.828 -14.445 -19.328 1 95.56 397 LYS A N 1
ATOM 3018 C CA . LYS A 1 397 ? -19.375 -15.266 -18.25 1 95.56 397 LYS A CA 1
ATOM 3019 C C . LYS A 1 397 ? -19.141 -14.609 -16.891 1 95.56 397 LYS A C 1
ATOM 3021 O O . LYS A 1 397 ? -20.016 -14.664 -16.016 1 95.56 397 LYS A O 1
ATOM 3026 N N . PHE A 1 398 ? -17.938 -14.031 -16.656 1 96 398 PHE A N 1
ATOM 3027 C CA . PHE A 1 398 ? -17.672 -13.305 -15.422 1 96 398 PHE A CA 1
ATOM 3028 C C . PHE A 1 398 ? -18.734 -12.227 -15.188 1 96 398 PHE A C 1
ATOM 3030 O O . PHE A 1 398 ? -19.188 -12.031 -14.062 1 96 398 PHE A O 1
ATOM 3037 N N . SER A 1 399 ? -19.062 -11.531 -16.281 1 93.62 399 SER A N 1
ATOM 3038 C CA . SER A 1 399 ? -20.109 -10.508 -16.172 1 93.62 399 SER A CA 1
ATOM 3039 C C . SER A 1 399 ? -21.422 -11.102 -15.688 1 93.62 399 SER A C 1
ATOM 3041 O O . SER A 1 399 ? -22.109 -10.492 -14.875 1 93.62 399 SER A O 1
ATOM 3043 N N . GLU A 1 400 ? -21.734 -12.266 -16.188 1 95.56 400 GLU A N 1
ATOM 3044 C CA . GLU A 1 400 ? -22.953 -12.953 -15.75 1 95.56 400 GLU A CA 1
ATOM 3045 C C . GLU A 1 400 ? -22.844 -13.375 -14.289 1 95.56 400 GLU A C 1
ATOM 3047 O O . GLU A 1 400 ? -23.812 -13.234 -13.531 1 95.56 400 GLU A O 1
ATOM 3052 N N . LEU A 1 401 ? -21.703 -13.883 -13.898 1 96.81 401 LEU A N 1
ATOM 3053 C CA . LEU A 1 401 ? -21.484 -14.297 -12.516 1 96.81 401 LEU A CA 1
ATOM 3054 C C . LEU A 1 401 ? -21.703 -13.133 -11.555 1 96.81 401 LEU A C 1
ATOM 3056 O O . LEU A 1 401 ? -22.359 -13.289 -10.523 1 96.81 401 LEU A O 1
ATOM 3060 N N . LEU A 1 402 ? -21.234 -11.969 -11.883 1 95.69 402 LEU A N 1
ATOM 3061 C CA . LEU A 1 402 ? -21.281 -10.797 -11.016 1 95.69 402 LEU A CA 1
ATOM 3062 C C . LEU A 1 402 ? -22.719 -10.305 -10.852 1 95.69 402 LEU A C 1
ATOM 3064 O O . LEU A 1 402 ? -23.016 -9.516 -9.953 1 95.69 402 LEU A O 1
ATOM 3068 N N . LYS A 1 403 ? -23.641 -10.82 -11.688 1 95.44 403 LYS A N 1
ATOM 3069 C CA . LYS A 1 403 ? -25.047 -10.414 -11.625 1 95.44 403 LYS A CA 1
ATOM 3070 C C . LYS A 1 403 ? -25.891 -11.43 -10.859 1 95.44 403 LYS A C 1
ATOM 3072 O O . LYS A 1 403 ? -27.094 -11.234 -10.68 1 95.44 403 LYS A O 1
ATOM 3077 N N . THR A 1 404 ? -25.25 -12.461 -10.406 1 97.75 404 THR A N 1
ATOM 3078 C CA . THR A 1 404 ? -25.984 -13.516 -9.727 1 97.75 404 THR A CA 1
ATOM 3079 C C . THR A 1 404 ? -26.328 -13.102 -8.297 1 97.75 404 THR A C 1
ATOM 3081 O O . THR A 1 404 ? -25.672 -12.234 -7.723 1 97.75 404 THR A O 1
ATOM 3084 N N . LYS A 1 405 ? -27.359 -13.766 -7.77 1 97.75 405 LYS A N 1
ATOM 3085 C CA . LYS A 1 405 ? -27.766 -13.531 -6.387 1 97.75 405 LYS A CA 1
ATOM 3086 C C . LYS A 1 405 ? -26.703 -14 -5.406 1 97.75 405 LYS A C 1
ATOM 3088 O O . LYS A 1 405 ? -26.484 -13.359 -4.375 1 97.75 405 LYS A O 1
ATOM 3093 N N . SER A 1 406 ? -26.016 -15.07 -5.707 1 97.62 406 SER A N 1
ATOM 3094 C CA . SER A 1 406 ? -25.047 -15.695 -4.816 1 97.62 406 SER A CA 1
ATOM 3095 C C . SER A 1 406 ? -23.859 -14.773 -4.559 1 97.62 406 SER A C 1
ATOM 3097 O O . SER A 1 406 ? -23.297 -14.766 -3.461 1 97.62 406 SER A O 1
ATOM 3099 N N . LEU A 1 407 ? -23.484 -13.969 -5.566 1 97.75 407 LEU A N 1
ATOM 3100 C CA . LEU A 1 407 ? -22.344 -13.078 -5.375 1 97.75 407 LEU A CA 1
ATOM 3101 C C . LEU A 1 407 ? -22.797 -11.711 -4.863 1 97.75 407 LEU A C 1
ATOM 3103 O O . LEU A 1 407 ? -21.984 -10.898 -4.441 1 97.75 407 LEU A O 1
ATOM 3107 N N . ASP A 1 408 ? -24.094 -11.516 -4.871 1 96.88 408 ASP A N 1
ATOM 3108 C CA . ASP A 1 408 ? -24.656 -10.242 -4.438 1 96.88 408 ASP A CA 1
ATOM 3109 C C . ASP A 1 408 ? -24.266 -9.93 -2.998 1 96.88 408 ASP A C 1
ATOM 3111 O O . ASP A 1 408 ? -24.094 -8.758 -2.635 1 96.88 408 ASP A O 1
ATOM 3115 N N . GLU A 1 409 ? -24.078 -10.922 -2.209 1 94.31 409 GLU A N 1
ATOM 3116 C CA . GLU A 1 409 ? -23.797 -10.781 -0.783 1 94.31 409 GLU A CA 1
ATOM 3117 C C . GLU A 1 409 ? -22.422 -10.164 -0.55 1 94.31 409 GLU A C 1
ATOM 3119 O O . GLU A 1 409 ? -22.109 -9.719 0.556 1 94.31 409 GLU A O 1
ATOM 3124 N N . PHE A 1 410 ? -21.625 -10.102 -1.571 1 96.69 410 PHE A N 1
ATOM 3125 C CA . PHE A 1 410 ? -20.25 -9.625 -1.408 1 96.69 410 PHE A CA 1
ATOM 3126 C C . PHE A 1 410 ? -20.109 -8.203 -1.932 1 96.69 410 PHE A C 1
ATOM 3128 O O . PHE A 1 410 ? -19.016 -7.648 -1.945 1 96.69 410 PHE A O 1
ATOM 3135 N N . LYS A 1 411 ? -21.219 -7.621 -2.414 1 96.38 411 LYS A N 1
ATOM 3136 C CA . LYS A 1 411 ? -21.25 -6.219 -2.807 1 96.38 411 LYS A CA 1
ATOM 3137 C C . LYS A 1 411 ? -21.25 -5.305 -1.584 1 96.38 411 LYS A C 1
ATOM 3139 O O . LYS A 1 411 ? -21.766 -5.672 -0.528 1 96.38 411 LYS A O 1
ATOM 3144 N N . TYR A 1 412 ? -20.656 -4.141 -1.734 1 95.12 412 TYR A N 1
ATOM 3145 C CA . TYR A 1 412 ? -20.891 -3.104 -0.733 1 95.12 412 TYR A CA 1
ATOM 3146 C C . TYR A 1 412 ? -22.25 -2.451 -0.929 1 95.12 412 TYR A C 1
ATOM 3148 O O . TYR A 1 412 ? -22.859 -2.584 -1.992 1 95.12 412 TYR A O 1
ATOM 3156 N N . THR A 1 413 ? -22.812 -1.896 0.082 1 94.56 413 THR A N 1
ATOM 3157 C CA . THR A 1 413 ? -23.969 -1.013 0.04 1 94.56 413 THR A CA 1
ATOM 3158 C C . THR A 1 413 ? -23.594 0.391 0.507 1 94.56 413 THR A C 1
ATOM 3160 O O . THR A 1 413 ? -23.141 0.575 1.638 1 94.56 413 THR A O 1
ATOM 3163 N N . ASP A 1 414 ? -23.734 1.317 -0.399 1 93.69 414 ASP A N 1
ATOM 3164 C CA . ASP A 1 414 ? -23.391 2.678 0.007 1 93.69 414 ASP A CA 1
ATOM 3165 C C . ASP A 1 414 ? -24.562 3.344 0.735 1 93.69 414 ASP A C 1
ATOM 3167 O O . ASP A 1 414 ? -25.578 2.703 1.002 1 93.69 414 ASP A O 1
ATOM 3171 N N . LEU A 1 415 ? -24.422 4.57 1.121 1 92.94 415 LEU A N 1
ATOM 3172 C CA . LEU A 1 415 ? -25.391 5.266 1.965 1 92.94 415 LEU A CA 1
ATOM 3173 C C . LEU A 1 415 ? -26.719 5.449 1.235 1 92.94 415 LEU A C 1
ATOM 3175 O O . LEU A 1 415 ? -27.766 5.621 1.87 1 92.94 415 LEU A O 1
ATOM 3179 N N . ASN A 1 416 ? -26.703 5.469 -0.094 1 93.06 416 ASN A N 1
ATOM 3180 C CA . ASN A 1 416 ? -27.906 5.641 -0.89 1 93.06 416 ASN A CA 1
ATOM 3181 C C . ASN A 1 416 ? -28.547 4.297 -1.244 1 93.06 416 ASN A C 1
ATOM 3183 O O . ASN A 1 416 ? -29.5 4.242 -2.021 1 93.06 416 ASN A O 1
ATOM 3187 N N . GLY A 1 417 ? -27.953 3.283 -0.787 1 93.19 417 GLY A N 1
ATOM 3188 C CA . GLY A 1 417 ? -28.484 1.956 -1.039 1 93.19 417 GLY A CA 1
ATOM 3189 C C . GLY A 1 417 ? -27.953 1.331 -2.316 1 93.19 417 GLY A C 1
ATOM 3190 O O . GLY A 1 417 ? -28.406 0.255 -2.719 1 93.19 417 GLY A O 1
ATOM 3191 N N . VAL A 1 418 ? -27.078 2.033 -2.947 1 94.44 418 VAL A N 1
ATOM 3192 C CA . VAL A 1 418 ? -26.469 1.477 -4.156 1 94.44 418 VAL A CA 1
ATOM 3193 C C . VAL A 1 418 ? -25.531 0.341 -3.783 1 94.44 418 VAL A C 1
ATOM 3195 O O . VAL A 1 418 ? -24.719 0.474 -2.857 1 94.44 418 VAL A O 1
ATOM 3198 N N . ARG A 1 419 ? -25.672 -0.77 -4.473 1 95.56 419 ARG A N 1
ATOM 3199 C CA . ARG A 1 419 ? -24.844 -1.946 -4.227 1 95.56 419 ARG A CA 1
ATOM 3200 C C . ARG A 1 419 ? -23.938 -2.236 -5.414 1 95.56 419 ARG A C 1
ATOM 3202 O O . ARG A 1 419 ? -24.375 -2.203 -6.566 1 95.56 419 ARG A O 1
ATOM 3209 N N . ASP A 1 420 ? -22.672 -2.43 -5.168 1 95.62 420 ASP A N 1
ATOM 3210 C CA . ASP A 1 420 ? -21.719 -2.725 -6.23 1 95.62 420 ASP A CA 1
ATOM 3211 C C . ASP A 1 420 ? -20.484 -3.438 -5.672 1 95.62 420 ASP A C 1
ATOM 3213 O O . ASP A 1 420 ? -20.391 -3.658 -4.465 1 95.62 420 ASP A O 1
ATOM 3217 N N . PHE A 1 421 ? -19.625 -3.9 -6.578 1 95.75 421 PHE A N 1
ATOM 3218 C CA . PHE A 1 421 ? -18.375 -4.559 -6.199 1 95.75 421 PHE A CA 1
ATOM 3219 C C . PHE A 1 421 ? -17.234 -3.555 -6.148 1 95.75 421 PHE A C 1
ATOM 3221 O O . PHE A 1 421 ? -17.25 -2.535 -6.84 1 95.75 421 PHE A O 1
ATOM 3228 N N . MET A 1 422 ? -16.297 -3.756 -5.293 1 93.75 422 MET A N 1
ATOM 3229 C CA . MET A 1 422 ? -15 -3.076 -5.34 1 93.75 422 MET A CA 1
ATOM 3230 C C . MET A 1 422 ? -13.938 -3.967 -5.973 1 93.75 422 MET A C 1
ATOM 3232 O O . MET A 1 422 ? -13.797 -5.133 -5.598 1 93.75 422 MET A O 1
ATOM 3236 N N . PHE A 1 423 ? -13.164 -3.455 -6.945 1 93.12 423 PHE A N 1
ATOM 3237 C CA . PHE A 1 423 ? -12.203 -4.254 -7.699 1 93.12 423 PHE A CA 1
ATOM 3238 C C . PHE A 1 423 ? -10.773 -3.885 -7.316 1 93.12 423 PHE A C 1
ATOM 3240 O O . PHE A 1 423 ? -10.461 -2.711 -7.102 1 93.12 423 PHE A O 1
ATOM 3247 N N . LEU A 1 424 ? -9.914 -4.82 -7.117 1 93.06 424 LEU A N 1
ATOM 3248 C CA . LEU A 1 424 ? -8.469 -4.629 -7.172 1 93.06 424 LEU A CA 1
ATOM 3249 C C . LEU A 1 424 ? -7.953 -4.824 -8.594 1 93.06 424 LEU A C 1
ATOM 3251 O O . LEU A 1 424 ? -8.016 -5.93 -9.133 1 93.06 424 LEU A O 1
ATOM 3255 N N . GLY A 1 425 ? -7.395 -3.768 -9.188 1 87.06 425 GLY A N 1
ATOM 3256 C CA . GLY A 1 425 ? -7.066 -3.793 -10.602 1 87.06 425 GLY A CA 1
ATOM 3257 C C . GLY A 1 425 ? -8.203 -3.318 -11.484 1 87.06 425 GLY A C 1
ATOM 3258 O O . GLY A 1 425 ? -9.18 -2.736 -10.992 1 87.06 425 GLY A O 1
ATOM 3259 N N . PRO A 1 426 ? -8.141 -3.498 -12.773 1 82.88 426 PRO A N 1
ATOM 3260 C CA . PRO A 1 426 ? -9.172 -3.006 -13.688 1 82.88 426 PRO A CA 1
ATOM 3261 C C . PRO A 1 426 ? -10.492 -3.77 -13.555 1 82.88 426 PRO A C 1
ATOM 3263 O O . PRO A 1 426 ? -10.484 -4.996 -13.438 1 82.88 426 PRO A O 1
ATOM 3266 N N . PRO A 1 427 ? -11.531 -3.02 -13.508 1 84.12 427 PRO A N 1
ATOM 3267 C CA . PRO A 1 427 ? -12.828 -3.699 -13.531 1 84.12 427 PRO A CA 1
ATOM 3268 C C . PRO A 1 427 ? -13.125 -4.355 -14.883 1 84.12 427 PRO A C 1
ATOM 3270 O O . PRO A 1 427 ? -12.555 -3.965 -15.898 1 84.12 427 PRO A O 1
ATOM 3273 N N . LEU A 1 428 ? -13.953 -5.352 -14.805 1 87.94 428 LEU A N 1
ATOM 3274 C CA . LEU A 1 428 ? -14.438 -5.953 -16.047 1 87.94 428 LEU A CA 1
ATOM 3275 C C . LEU A 1 428 ? -15.141 -4.914 -16.922 1 87.94 428 LEU A C 1
ATOM 3277 O O . LEU A 1 428 ? -15.914 -4.098 -16.422 1 87.94 428 LEU A O 1
ATOM 3281 N N . PRO A 1 429 ? -14.781 -4.836 -18.141 1 82.5 429 PRO A N 1
ATOM 3282 C CA . PRO A 1 429 ? -15.453 -3.863 -19.016 1 82.5 429 PRO A CA 1
ATOM 3283 C C . PRO A 1 429 ? -16.969 -4.02 -19.016 1 82.5 429 PRO A C 1
ATOM 3285 O O . PRO A 1 429 ? -17.484 -5.141 -18.969 1 82.5 429 PRO A O 1
ATOM 3288 N N . THR A 1 430 ? -17.766 -3.094 -18.547 1 66.19 430 THR A N 1
ATOM 3289 C CA . THR A 1 430 ? -19.203 -3.051 -18.312 1 66.19 430 THR A CA 1
ATOM 3290 C C . THR A 1 430 ? -19.969 -3.51 -19.547 1 66.19 430 THR A C 1
ATOM 3292 O O . THR A 1 430 ? -21 -4.184 -19.422 1 66.19 430 THR A O 1
ATOM 3295 N N . ASN A 1 431 ? -19.797 -2.881 -20.734 1 59 431 ASN A N 1
ATOM 3296 C CA . ASN A 1 431 ? -20.594 -3.42 -21.844 1 59 431 ASN A CA 1
ATOM 3297 C C . ASN A 1 431 ? -19.922 -4.645 -22.469 1 59 431 ASN A C 1
ATOM 3299 O O . ASN A 1 431 ? -19.156 -4.52 -23.422 1 59 431 ASN A O 1
ATOM 3303 N N . PRO A 1 432 ? -19.906 -5.656 -21.688 1 54.66 432 PRO A N 1
ATOM 3304 C CA . PRO A 1 432 ? -19.219 -6.832 -22.234 1 54.66 432 PRO A CA 1
ATOM 3305 C C . PRO A 1 432 ? -19.766 -7.246 -23.609 1 54.66 432 PRO A C 1
ATOM 3307 O O . PRO A 1 432 ? -19.094 -7.98 -24.344 1 54.66 432 PRO A O 1
ATOM 3310 N N . ASN A 1 433 ? -21.094 -7.09 -23.672 1 52.19 433 ASN A N 1
ATOM 3311 C CA . ASN A 1 433 ? -21.703 -7.461 -24.953 1 52.19 433 ASN A CA 1
ATOM 3312 C C . ASN A 1 433 ? -21.25 -6.531 -26.078 1 52.19 433 ASN A C 1
ATOM 3314 O O . ASN A 1 433 ? -21.578 -6.754 -27.234 1 52.19 433 ASN A O 1
ATOM 3318 N N . SER A 1 434 ? -20.984 -5.324 -25.672 1 53.09 434 SER A N 1
ATOM 3319 C CA . SER A 1 434 ? -20.688 -4.48 -26.828 1 53.09 434 SER A CA 1
ATOM 3320 C C . SER A 1 434 ? -19.422 -4.945 -27.547 1 53.09 434 SER A C 1
ATOM 3322 O O . SER A 1 434 ? -18.875 -6 -27.219 1 53.09 434 SER A O 1
ATOM 3324 N N . ASN A 1 435 ? -18.219 -4.035 -27.594 1 64.5 435 ASN A N 1
ATOM 3325 C CA . ASN A 1 435 ? -17.172 -4.059 -28.609 1 64.5 435 ASN A CA 1
ATOM 3326 C C . ASN A 1 435 ? -16.094 -5.09 -28.281 1 64.5 435 ASN A C 1
ATOM 3328 O O . ASN A 1 435 ? -15.539 -5.09 -27.172 1 64.5 435 ASN A O 1
ATOM 3332 N N . ASN A 1 436 ? -16.156 -6.285 -28.875 1 78.56 436 ASN A N 1
ATOM 3333 C CA . ASN A 1 436 ? -15.148 -7.34 -28.906 1 78.56 436 ASN A CA 1
ATOM 3334 C C . ASN A 1 436 ? -13.742 -6.773 -28.719 1 78.56 436 ASN A C 1
ATOM 3336 O O . ASN A 1 436 ? -12.922 -7.359 -28.016 1 78.56 436 ASN A O 1
ATOM 3340 N N . SER A 1 437 ? -13.703 -5.652 -29.062 1 84.81 437 SER A N 1
ATOM 3341 C CA . SER A 1 437 ? -12.359 -5.086 -29.047 1 84.81 437 SER A CA 1
ATOM 3342 C C . SER A 1 437 ? -11.922 -4.742 -27.625 1 84.81 437 SER A C 1
ATOM 3344 O O . SER A 1 437 ? -10.781 -5.012 -27.25 1 84.81 437 SER A O 1
ATOM 3346 N N . SER A 1 438 ? -12.867 -4.254 -26.828 1 86.69 438 SER A N 1
ATOM 3347 C CA . SER A 1 438 ? -12.523 -3.889 -25.453 1 86.69 438 SER A CA 1
ATOM 3348 C C . SER A 1 438 ? -12.234 -5.121 -24.609 1 86.69 438 SER A C 1
ATOM 3350 O O . SER A 1 438 ? -11.328 -5.113 -23.781 1 86.69 438 SER A O 1
ATOM 3352 N N . MET A 1 439 ? -12.969 -6.176 -24.859 1 90.69 439 MET A N 1
ATOM 3353 C CA . MET A 1 439 ? -12.758 -7.41 -24.109 1 90.69 439 MET A CA 1
ATOM 3354 C C . MET A 1 439 ? -11.445 -8.07 -24.5 1 90.69 439 MET A C 1
ATOM 3356 O O . MET A 1 439 ? -10.742 -8.633 -23.656 1 90.69 439 MET A O 1
ATOM 3360 N N . GLU A 1 440 ? -11.188 -7.973 -25.766 1 93.75 440 GLU A N 1
ATOM 3361 C CA . GLU A 1 440 ? -9.914 -8.516 -26.234 1 93.75 440 GLU A CA 1
ATOM 3362 C C . GLU A 1 440 ? -8.734 -7.777 -25.625 1 93.75 440 GLU A C 1
ATOM 3364 O O . GLU A 1 440 ? -7.758 -8.406 -25.203 1 93.75 440 GLU A O 1
ATOM 3369 N N . ASP A 1 441 ? -8.859 -6.492 -25.594 1 91.25 441 ASP A N 1
ATOM 3370 C CA . ASP A 1 441 ? -7.809 -5.684 -24.984 1 91.25 441 ASP A CA 1
ATOM 3371 C C . ASP A 1 441 ? -7.641 -6.02 -23.5 1 91.25 441 ASP A C 1
ATOM 3373 O O . ASP A 1 441 ? -6.52 -6.086 -23 1 91.25 441 ASP A O 1
ATOM 3377 N N . TYR A 1 442 ? -8.766 -6.223 -22.891 1 91.75 442 TYR A N 1
ATOM 3378 C CA . TYR A 1 442 ? -8.734 -6.609 -21.5 1 91.75 442 TYR A CA 1
ATOM 3379 C C . TYR A 1 442 ? -7.992 -7.93 -21.312 1 91.75 442 TYR A C 1
ATOM 3381 O O . TYR A 1 442 ? -7.141 -8.055 -20.422 1 91.75 442 TYR A O 1
ATOM 3389 N N . CYS A 1 443 ? -8.312 -8.891 -22.109 1 94.81 443 CYS A N 1
ATOM 3390 C CA . CYS A 1 443 ? -7.668 -10.195 -22.047 1 94.81 443 CYS A CA 1
ATOM 3391 C C . CYS A 1 443 ? -6.164 -10.07 -22.25 1 94.81 443 CYS A C 1
ATOM 3393 O O . CYS A 1 443 ? -5.379 -10.594 -21.453 1 94.81 443 CYS A O 1
ATOM 3395 N N . ARG A 1 444 ? -5.762 -9.305 -23.188 1 94.44 444 ARG A N 1
ATOM 3396 C CA . ARG A 1 444 ? -4.344 -9.164 -23.516 1 94.44 444 ARG A CA 1
ATOM 3397 C C . ARG A 1 444 ? -3.594 -8.438 -22.406 1 94.44 444 ARG A C 1
ATOM 3399 O O . ARG A 1 444 ? -2.479 -8.82 -22.047 1 94.44 444 ARG A O 1
ATOM 3406 N N . SER A 1 445 ? -4.266 -7.461 -21.828 1 91.69 445 SER A N 1
ATOM 3407 C CA . SER A 1 445 ? -3.566 -6.602 -20.891 1 91.69 445 SER A CA 1
ATOM 3408 C C . SER A 1 445 ? -3.52 -7.23 -19.5 1 91.69 445 SER A C 1
ATOM 3410 O O . SER A 1 445 ? -2.678 -6.867 -18.672 1 91.69 445 SER A O 1
ATOM 3412 N N . SER A 1 446 ? -4.371 -8.156 -19.266 1 93.06 446 SER A N 1
ATOM 3413 C CA . SER A 1 446 ? -4.473 -8.68 -17.906 1 93.06 446 SER A CA 1
ATOM 3414 C C . SER A 1 446 ? -3.998 -10.125 -17.844 1 93.06 446 SER A C 1
ATOM 3416 O O . SER A 1 446 ? -4.102 -10.766 -16.797 1 93.06 446 SER A O 1
ATOM 3418 N N . VAL A 1 447 ? -3.418 -10.633 -18.906 1 96 447 VAL A N 1
ATOM 3419 C CA . VAL A 1 447 ? -3.068 -12.047 -18.953 1 96 447 VAL A CA 1
ATOM 3420 C C . VAL A 1 447 ? -1.939 -12.336 -17.969 1 96 447 VAL A C 1
ATOM 3422 O O . VAL A 1 447 ? -1 -11.547 -17.844 1 96 447 VAL A O 1
ATOM 3425 N N . THR A 1 448 ? -2.135 -13.359 -17.234 1 95.88 448 THR A N 1
ATOM 3426 C CA . THR A 1 448 ? -1.086 -13.977 -16.422 1 95.88 448 THR A CA 1
ATOM 3427 C C . THR A 1 448 ? -0.918 -15.445 -16.781 1 95.88 448 THR A C 1
ATOM 3429 O O . THR A 1 448 ? -1.113 -15.844 -17.938 1 95.88 448 THR A O 1
ATOM 3432 N N . THR A 1 449 ? -0.419 -16.219 -15.805 1 96.88 449 THR A N 1
ATOM 3433 C CA . THR A 1 449 ? -0.127 -17.625 -16 1 96.88 449 THR A CA 1
ATOM 3434 C C . THR A 1 449 ? -0.937 -18.5 -15.039 1 96.88 449 THR A C 1
ATOM 3436 O O . THR A 1 449 ? -1.145 -18.109 -13.883 1 96.88 449 THR A O 1
ATOM 3439 N N . PHE A 1 450 ? -1.385 -19.656 -15.539 1 96.56 450 PHE A N 1
ATOM 3440 C CA . PHE A 1 450 ? -1.941 -20.656 -14.641 1 96.56 450 PHE A CA 1
ATOM 3441 C C . PHE A 1 450 ? -0.857 -21.625 -14.164 1 96.56 450 PHE A C 1
ATOM 3443 O O . PHE A 1 450 ? -1.13 -22.531 -13.375 1 96.56 450 PHE A O 1
ATOM 3450 N N . TRP A 1 451 ? 0.388 -21.422 -14.711 1 97.25 451 TRP A N 1
ATOM 3451 C CA . TRP A 1 451 ? 1.562 -22.234 -14.383 1 97.25 451 TRP A CA 1
ATOM 3452 C C . TRP A 1 451 ? 1.38 -23.672 -14.836 1 97.25 451 TRP A C 1
ATOM 3454 O O . TRP A 1 451 ? 1.773 -24.609 -14.133 1 97.25 451 TRP A O 1
ATOM 3464 N N . HIS A 1 452 ? 0.636 -23.891 -15.844 1 97.88 452 HIS A N 1
ATOM 3465 C CA . HIS A 1 452 ? 0.473 -25.219 -16.438 1 97.88 452 HIS A CA 1
ATOM 3466 C C . HIS A 1 452 ? 1.299 -25.359 -17.703 1 97.88 452 HIS A C 1
ATOM 3468 O O . HIS A 1 452 ? 0.754 -25.641 -18.781 1 97.88 452 HIS A O 1
ATOM 3474 N N . TYR A 1 453 ? 2.557 -25.266 -17.547 1 97.88 453 TYR A N 1
ATOM 3475 C CA . TYR A 1 453 ? 3.48 -25.312 -18.688 1 97.88 453 TYR A CA 1
ATOM 3476 C C . TYR A 1 453 ? 3.523 -26.703 -19.297 1 97.88 453 TYR A C 1
ATOM 3478 O O . TYR A 1 453 ? 3.494 -27.703 -18.594 1 97.88 453 TYR A O 1
ATOM 3486 N N . HIS A 1 454 ? 3.619 -26.734 -20.578 1 98.44 454 HIS A N 1
ATOM 3487 C CA . HIS A 1 454 ? 3.801 -28 -21.281 1 98.44 454 HIS A CA 1
ATOM 3488 C C . HIS A 1 454 ? 4.414 -27.766 -22.672 1 98.44 454 HIS A C 1
ATOM 3490 O O . HIS A 1 454 ? 4.574 -26.625 -23.094 1 98.44 454 HIS A O 1
ATOM 3496 N N . GLY A 1 455 ? 4.867 -28.859 -23.234 1 98.31 455 GLY A N 1
ATOM 3497 C CA . GLY A 1 455 ? 5.559 -28.797 -24.5 1 98.31 455 GLY A CA 1
ATOM 3498 C C . GLY A 1 455 ? 7.066 -28.734 -24.359 1 98.31 455 GLY A C 1
ATOM 3499 O O . GLY A 1 455 ? 7.59 -28.578 -23.266 1 98.31 455 GLY A O 1
ATOM 3500 N N . GLY A 1 456 ? 7.785 -28.859 -25.5 1 98.56 456 GLY A N 1
ATOM 3501 C CA . GLY A 1 456 ? 9.242 -28.844 -25.547 1 98.56 456 GLY A CA 1
ATOM 3502 C C . GLY A 1 456 ? 9.844 -30.203 -25.875 1 98.56 456 GLY A C 1
ATOM 3503 O O . GLY A 1 456 ? 10.953 -30.281 -26.406 1 98.56 456 GLY A O 1
ATOM 3504 N N . CYS A 1 457 ? 9.18 -31.281 -25.422 1 98.81 457 CYS A N 1
ATOM 3505 C CA . CYS A 1 457 ? 9.602 -32.656 -25.703 1 98.81 457 CYS A CA 1
ATOM 3506 C C . CYS A 1 457 ? 8.406 -33.5 -26.078 1 98.81 457 CYS A C 1
ATOM 3508 O O . CYS A 1 457 ? 8.266 -34.625 -25.594 1 98.81 457 CYS A O 1
ATOM 3510 N N . LEU A 1 458 ? 7.637 -33.125 -27.016 1 98.62 458 LEU A N 1
ATOM 3511 C CA . LEU A 1 458 ? 6.328 -33.688 -27.344 1 98.62 458 LEU A CA 1
ATOM 3512 C C . LEU A 1 458 ? 6.441 -35.156 -27.703 1 98.62 458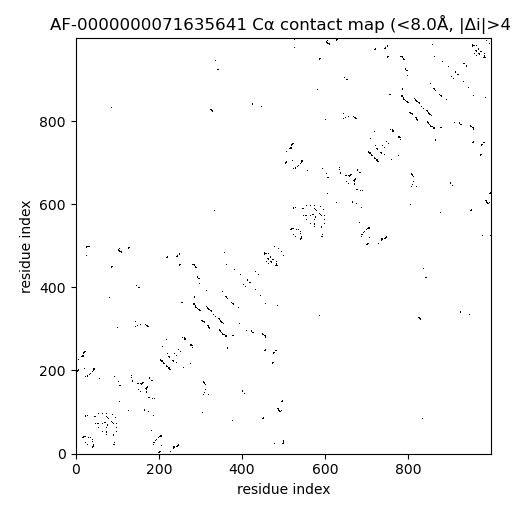 LEU A C 1
ATOM 3514 O O . LEU A 1 458 ? 7.379 -35.562 -28.406 1 98.62 458 LEU A O 1
ATOM 3518 N N . VAL A 1 459 ? 5.422 -35.906 -27.328 1 98.62 459 VAL A N 1
ATOM 3519 C CA . VAL A 1 459 ? 5.254 -37.25 -27.812 1 98.62 459 VAL A CA 1
ATOM 3520 C C . VAL A 1 459 ? 4.996 -37.219 -29.312 1 98.62 459 VAL A C 1
ATOM 3522 O O . VAL A 1 459 ? 4.203 -36.438 -29.812 1 98.62 459 VAL A O 1
ATOM 3525 N N . GLY A 1 460 ? 5.609 -38.156 -30.016 1 97.81 460 GLY A N 1
ATOM 3526 C CA . GLY A 1 460 ? 5.461 -38.188 -31.453 1 97.81 460 GLY A CA 1
ATOM 3527 C C . GLY A 1 460 ? 6.449 -37.312 -32.188 1 97.81 460 GLY A C 1
ATOM 3528 O O . GLY A 1 460 ? 6.582 -37.406 -33.406 1 97.81 460 GLY A O 1
ATOM 3529 N N . LYS A 1 461 ? 7.137 -36.5 -31.5 1 98.19 461 LYS A N 1
ATOM 3530 C CA . LYS A 1 461 ? 8.109 -35.625 -32.094 1 98.19 461 LYS A CA 1
ATOM 3531 C C . LYS A 1 461 ? 9.5 -35.812 -31.484 1 98.19 461 LYS A C 1
ATOM 3533 O O . LYS A 1 461 ? 10.438 -36.188 -32.188 1 98.19 461 LYS A O 1
ATOM 3538 N N . VAL A 1 462 ? 9.562 -35.656 -30.203 1 98.81 462 VAL A N 1
ATOM 3539 C CA . VAL A 1 462 ? 10.844 -35.812 -29.516 1 98.81 462 VAL A CA 1
ATOM 3540 C C . VAL A 1 462 ? 10.922 -37.188 -28.859 1 98.81 462 VAL A C 1
ATOM 3542 O O . VAL A 1 462 ? 11.961 -37.844 -28.906 1 98.81 462 VAL A O 1
ATOM 3545 N N . VAL A 1 463 ? 9.82 -37.594 -28.219 1 98.81 463 VAL A N 1
ATOM 3546 C CA . VAL A 1 463 ? 9.758 -38.906 -27.594 1 98.81 463 VAL A CA 1
ATOM 3547 C C . VAL A 1 463 ? 8.688 -39.75 -28.281 1 98.81 463 VAL A C 1
ATOM 3549 O O . VAL A 1 463 ? 7.793 -39.219 -28.938 1 98.81 463 VAL A O 1
ATOM 3552 N N . ASP A 1 464 ? 8.789 -41.031 -28.156 1 98.44 464 ASP A N 1
ATOM 3553 C CA . ASP A 1 464 ? 7.766 -41.938 -28.719 1 98.44 464 ASP A CA 1
ATOM 3554 C C . ASP A 1 464 ? 6.645 -42.188 -27.719 1 98.44 464 ASP A C 1
ATOM 3556 O O . ASP A 1 464 ? 6.555 -41.5 -26.688 1 98.44 464 ASP A O 1
ATOM 3560 N N . GLY A 1 465 ? 5.789 -43.094 -27.969 1 97.31 465 GLY A N 1
ATOM 3561 C CA . GLY A 1 465 ? 4.621 -43.375 -27.141 1 97.31 465 GLY A CA 1
ATOM 3562 C C . GLY A 1 465 ? 4.965 -44 -25.812 1 97.31 465 GLY A C 1
ATOM 3563 O O . GLY A 1 465 ? 4.117 -44.062 -24.922 1 97.31 465 GLY A O 1
ATOM 3564 N N . GLU A 1 466 ? 6.176 -44.406 -25.656 1 97.38 466 GLU A N 1
ATOM 3565 C CA . GLU A 1 466 ? 6.656 -44.969 -24.391 1 97.38 466 GLU A CA 1
ATOM 3566 C C . GLU A 1 466 ? 7.586 -44 -23.688 1 97.38 466 GLU A C 1
ATOM 3568 O O . GLU A 1 466 ? 8.328 -44.375 -22.781 1 97.38 466 GLU A O 1
ATOM 3573 N N . PHE A 1 467 ? 7.629 -42.75 -24.141 1 98.38 467 PHE A N 1
ATOM 3574 C CA . PHE A 1 467 ? 8.352 -41.625 -23.578 1 98.38 467 PHE A CA 1
ATOM 3575 C C . PHE A 1 467 ? 9.852 -41.781 -23.797 1 98.38 467 PHE A C 1
ATOM 3577 O O . PHE A 1 467 ? 10.648 -41.125 -23.125 1 98.38 467 PHE A O 1
ATOM 3584 N N . LYS A 1 468 ? 10.227 -42.688 -24.656 1 98.62 468 LYS A N 1
ATOM 3585 C CA . LYS A 1 468 ? 11.633 -42.844 -25.031 1 98.62 468 LYS A CA 1
ATOM 3586 C C . LYS A 1 468 ? 12.055 -41.75 -26.031 1 98.62 468 LYS A C 1
ATOM 3588 O O . LYS A 1 468 ? 11.328 -41.5 -26.984 1 98.62 468 LYS A O 1
ATOM 3593 N N . VAL A 1 469 ? 13.18 -41.156 -25.75 1 98.81 469 VAL A N 1
ATOM 3594 C CA . VAL A 1 469 ? 13.68 -40.156 -26.703 1 98.81 469 VAL A CA 1
ATOM 3595 C C . VAL A 1 469 ? 13.984 -40.812 -28.031 1 98.81 469 VAL A C 1
ATOM 3597 O O . VAL A 1 469 ? 14.82 -41.719 -28.109 1 98.81 469 VAL A O 1
ATOM 3600 N N . ILE A 1 470 ? 13.312 -40.375 -29.094 1 98.62 470 ILE A N 1
ATOM 3601 C CA . ILE A 1 470 ? 13.422 -40.969 -30.422 1 98.62 470 ILE A CA 1
ATOM 3602 C C . ILE A 1 470 ? 14.859 -40.844 -30.922 1 98.62 470 ILE A C 1
ATOM 3604 O O . ILE A 1 470 ? 15.445 -39.781 -30.906 1 98.62 470 ILE A O 1
ATOM 3608 N N . GLY A 1 471 ? 15.445 -41.938 -31.312 1 97.88 471 GLY A N 1
ATOM 3609 C CA . GLY A 1 471 ? 16.781 -41.938 -31.859 1 97.88 471 GLY A CA 1
ATOM 3610 C C . GLY A 1 471 ? 17.859 -42.219 -30.828 1 97.88 471 GLY A C 1
ATOM 3611 O O . GLY A 1 471 ? 19.062 -42.188 -31.156 1 97.88 471 GLY A O 1
ATOM 3612 N N . THR A 1 472 ? 17.5 -42.438 -29.578 1 97.94 472 THR A N 1
ATOM 3613 C CA . THR A 1 472 ? 18.453 -42.781 -28.531 1 97.94 472 THR A CA 1
ATOM 3614 C C . THR A 1 472 ? 18.062 -44.062 -27.844 1 97.94 472 THR A C 1
ATOM 3616 O O . THR A 1 472 ? 16.969 -44.594 -28.031 1 97.94 472 THR A O 1
ATOM 3619 N N . ASP A 1 473 ? 19.062 -44.594 -27.172 1 97.31 473 ASP A N 1
ATOM 3620 C CA . ASP A 1 473 ? 18.812 -45.75 -26.312 1 97.31 473 ASP A CA 1
ATOM 3621 C C . ASP A 1 473 ? 18.984 -45.375 -24.844 1 97.31 473 ASP A C 1
ATOM 3623 O O . ASP A 1 473 ? 19.812 -44.5 -24.516 1 97.31 473 ASP A O 1
ATOM 3627 N N . SER A 1 474 ? 18.141 -45.875 -23.969 1 98.12 474 SER A N 1
ATOM 3628 C CA . SER A 1 474 ? 18.266 -45.812 -22.516 1 98.12 474 SER A CA 1
ATOM 3629 C C . SER A 1 474 ? 17.984 -44.406 -22 1 98.12 474 SER A C 1
ATOM 3631 O O . SER A 1 474 ? 18.578 -43.969 -21.016 1 98.12 474 SER A O 1
ATOM 3633 N N . LEU A 1 475 ? 17.156 -43.688 -22.734 1 98.69 475 LEU A N 1
ATOM 3634 C CA . LEU A 1 475 ? 16.812 -42.312 -22.328 1 98.69 475 LEU A CA 1
ATOM 3635 C C . LEU A 1 475 ? 15.32 -42.062 -22.484 1 98.69 475 LEU A C 1
ATOM 3637 O O . LEU A 1 475 ? 14.75 -42.312 -23.547 1 98.69 475 LEU A O 1
ATOM 3641 N N . ARG A 1 476 ? 14.656 -41.656 -21.422 1 98.81 476 ARG A N 1
ATOM 3642 C CA . ARG A 1 476 ? 13.25 -41.281 -21.438 1 98.81 476 ARG A CA 1
ATOM 3643 C C . ARG A 1 476 ? 13.055 -39.844 -20.906 1 98.81 476 ARG A C 1
ATOM 3645 O O . ARG A 1 476 ? 13.938 -39.312 -20.234 1 98.81 476 ARG A O 1
ATOM 3652 N N . VAL A 1 477 ? 11.992 -39.219 -21.328 1 98.88 477 VAL A N 1
ATOM 3653 C CA . VAL A 1 477 ? 11.5 -37.969 -20.719 1 98.88 477 VAL A CA 1
ATOM 3654 C C . VAL A 1 477 ? 10.086 -38.188 -20.188 1 98.88 477 VAL A C 1
ATOM 3656 O O . VAL A 1 477 ? 9.188 -38.625 -20.922 1 98.88 477 VAL A O 1
ATOM 3659 N N . VAL A 1 478 ? 9.883 -37.969 -18.875 1 98.62 478 VAL A N 1
ATOM 3660 C CA . VAL A 1 478 ? 8.594 -38.188 -18.234 1 98.62 478 VAL A CA 1
ATOM 3661 C C . VAL A 1 478 ? 8.188 -36.969 -17.422 1 98.62 478 VAL A C 1
ATOM 3663 O O . VAL A 1 478 ? 8.492 -36.875 -16.234 1 98.62 478 VAL A O 1
ATOM 3666 N N . ASP A 1 479 ? 7.551 -36.062 -17.984 1 98.56 479 ASP A N 1
ATOM 3667 C CA . ASP A 1 479 ? 7.016 -34.875 -17.328 1 98.56 479 ASP A CA 1
ATOM 3668 C C . ASP A 1 479 ? 6.145 -34.062 -18.297 1 98.56 479 ASP A C 1
ATOM 3670 O O . ASP A 1 479 ? 5.766 -34.562 -19.359 1 98.56 479 ASP A O 1
ATOM 3674 N N . ALA A 1 480 ? 5.809 -32.875 -17.953 1 98.56 480 ALA A N 1
ATOM 3675 C CA . ALA A 1 480 ? 4.816 -32.094 -18.672 1 98.56 480 ALA A CA 1
ATOM 3676 C C . ALA A 1 480 ? 5.363 -31.625 -20.031 1 98.56 480 ALA A C 1
ATOM 3678 O O . ALA A 1 480 ? 4.602 -31.203 -20.891 1 98.56 480 ALA A O 1
ATOM 3679 N N . SER A 1 481 ? 6.707 -31.656 -20.219 1 98.69 481 SER A N 1
ATOM 3680 C CA . SER A 1 481 ? 7.289 -31.266 -21.5 1 98.69 481 SER A CA 1
ATOM 3681 C C . SER A 1 481 ? 6.82 -32.188 -22.625 1 98.69 481 SER A C 1
ATOM 3683 O O . SER A 1 481 ? 6.926 -31.828 -23.797 1 98.69 481 SER A O 1
ATOM 3685 N N . THR A 1 482 ? 6.246 -33.312 -22.312 1 98.69 482 THR A N 1
ATOM 3686 C CA . THR A 1 482 ? 5.863 -34.312 -23.312 1 98.69 482 THR A CA 1
ATOM 3687 C C . THR A 1 482 ? 4.402 -34.125 -23.719 1 98.69 482 THR A C 1
ATOM 3689 O O . THR A 1 482 ? 3.91 -34.812 -24.609 1 98.69 482 THR A O 1
ATOM 3692 N N . PHE A 1 483 ? 3.709 -33.188 -23.125 1 98.06 483 PHE A N 1
ATOM 3693 C CA . PHE A 1 483 ? 2.275 -33 -23.344 1 98.06 483 PHE A CA 1
ATOM 3694 C C . PHE A 1 483 ? 2.008 -32.062 -24.516 1 98.06 483 PHE A C 1
ATOM 3696 O O . PHE A 1 483 ? 2.695 -31.062 -24.672 1 98.06 483 PHE A O 1
ATOM 3703 N N . VAL A 1 484 ? 0.983 -32.375 -25.312 1 95.94 484 VAL A N 1
ATOM 3704 C CA . VAL A 1 484 ? 0.533 -31.469 -26.359 1 95.94 484 VAL A CA 1
ATOM 3705 C C . VAL A 1 484 ? -0.469 -30.469 -25.781 1 95.94 484 VAL A C 1
ATOM 3707 O O . VAL A 1 484 ? -0.723 -29.422 -26.375 1 95.94 484 VAL A O 1
ATOM 3710 N N . MET A 1 485 ? -1.045 -30.828 -24.688 1 96 485 MET A N 1
ATOM 3711 C CA . MET A 1 485 ? -1.985 -29.984 -23.953 1 96 485 MET A CA 1
ATOM 3712 C C . MET A 1 485 ? -1.974 -30.328 -22.469 1 96 485 MET A C 1
ATOM 3714 O O . MET A 1 485 ? -1.555 -31.422 -22.078 1 96 485 MET A O 1
ATOM 3718 N N . SER A 1 486 ? -2.361 -29.406 -21.672 1 96.31 486 SER A N 1
ATOM 3719 C CA . SER A 1 486 ? -2.475 -29.688 -20.25 1 96.31 486 SER A CA 1
ATOM 3720 C C . SER A 1 486 ? -3.672 -30.594 -19.953 1 96.31 486 SER A C 1
ATOM 3722 O O . SER A 1 486 ? -4.777 -30.344 -20.438 1 96.31 486 SER A O 1
ATOM 3724 N N . PRO A 1 487 ? -3.486 -31.672 -19.203 1 96.81 487 PRO A N 1
ATOM 3725 C CA . PRO A 1 487 ? -4.582 -32.594 -18.906 1 96.81 487 PRO A CA 1
ATOM 3726 C C . PRO A 1 487 ? -5.578 -32.031 -17.891 1 96.81 487 PRO A C 1
ATOM 3728 O O . PRO A 1 487 ? -5.176 -31.5 -16.859 1 96.81 487 PRO A O 1
ATOM 3731 N N . GLY A 1 488 ? -6.875 -32.156 -18.188 1 94.75 488 GLY A N 1
ATOM 3732 C CA . GLY A 1 488 ? -7.91 -31.781 -17.234 1 94.75 488 GLY A CA 1
ATOM 3733 C C . GLY A 1 488 ? -7.824 -30.344 -16.797 1 94.75 488 GLY A C 1
ATOM 3734 O O . GLY A 1 488 ? -7.441 -29.469 -17.594 1 94.75 488 GLY A O 1
ATOM 3735 N N . THR A 1 489 ? -8.266 -30.094 -15.531 1 95.38 489 THR A N 1
ATOM 3736 C CA . THR A 1 489 ? -8.242 -28.734 -14.992 1 95.38 489 THR A CA 1
ATOM 3737 C C . THR A 1 489 ? -6.828 -28.328 -14.602 1 95.38 489 THR A C 1
ATOM 3739 O O . THR A 1 489 ? -6.473 -27.156 -14.672 1 95.38 489 THR A O 1
ATOM 3742 N N . ASN A 1 490 ? -6.078 -29.234 -14.188 1 95.31 490 ASN A N 1
ATOM 3743 C CA . ASN A 1 490 ? -4.672 -29.031 -13.859 1 95.31 490 ASN A CA 1
ATOM 3744 C C . ASN A 1 490 ? -3.854 -30.312 -14.062 1 95.31 490 ASN A C 1
ATOM 3746 O O . ASN A 1 490 ? -4.402 -31.406 -14.047 1 95.31 490 ASN A O 1
ATOM 3750 N N . PRO A 1 491 ? -2.553 -30.172 -14.234 1 97.06 491 PRO A N 1
ATOM 3751 C CA . PRO A 1 491 ? -1.742 -31.312 -14.648 1 97.06 491 PRO A CA 1
ATOM 3752 C C . PRO A 1 491 ? -1.227 -32.125 -13.469 1 97.06 491 PRO A C 1
ATOM 3754 O O . PRO A 1 491 ? -0.675 -33.219 -13.656 1 97.06 491 PRO A O 1
ATOM 3757 N N . GLN A 1 492 ? -1.385 -31.75 -12.273 1 97.38 492 GLN A N 1
ATOM 3758 C CA . GLN A 1 492 ? -0.733 -32.312 -11.102 1 97.38 492 GLN A CA 1
ATOM 3759 C C . GLN A 1 492 ? -1.07 -33.812 -10.969 1 97.38 492 GLN A C 1
ATOM 3761 O O . GLN A 1 492 ? -0.173 -34.656 -10.844 1 97.38 492 GLN A O 1
ATOM 3766 N N . ALA A 1 493 ? -2.328 -34.125 -10.961 1 98 493 ALA A N 1
ATOM 3767 C CA . ALA A 1 493 ? -2.768 -35.5 -10.789 1 98 493 ALA A CA 1
ATOM 3768 C C . ALA A 1 493 ? -2.193 -36.406 -11.883 1 98 493 ALA A C 1
ATOM 3770 O O . ALA A 1 493 ? -1.705 -37.5 -11.602 1 98 493 ALA A O 1
ATOM 3771 N N . THR A 1 494 ? -2.277 -35.938 -13.078 1 98.31 494 THR A N 1
ATOM 3772 C CA . THR A 1 494 ? -1.852 -36.719 -14.234 1 98.31 494 THR A CA 1
ATOM 3773 C C . THR A 1 494 ? -0.341 -36.938 -14.219 1 98.31 494 THR A C 1
ATOM 3775 O O . THR A 1 494 ? 0.141 -38 -14.555 1 98.31 494 THR A O 1
ATOM 3778 N N . LEU A 1 495 ? 0.385 -35.906 -13.812 1 98.5 495 LEU A N 1
ATOM 3779 C CA . LEU A 1 495 ? 1.835 -36.062 -13.719 1 98.5 495 LEU A CA 1
ATOM 3780 C C . LEU A 1 495 ? 2.217 -37.094 -12.68 1 98.5 495 LEU A C 1
ATOM 3782 O O . LEU A 1 495 ? 3.135 -37.875 -12.891 1 98.5 495 LEU A O 1
ATOM 3786 N N . MET A 1 496 ? 1.524 -37.094 -11.555 1 98.62 496 MET A N 1
ATOM 3787 C CA . MET A 1 496 ? 1.777 -38.125 -10.539 1 98.62 496 MET A CA 1
ATOM 3788 C C . MET A 1 496 ? 1.371 -39.5 -11.039 1 98.62 496 MET A C 1
ATOM 3790 O O . MET A 1 496 ? 2.072 -40.469 -10.789 1 98.62 496 MET A O 1
ATOM 3794 N N . MET A 1 497 ? 0.25 -39.531 -11.727 1 98.31 497 MET A N 1
ATOM 3795 C CA . MET A 1 497 ? -0.246 -40.781 -12.297 1 98.31 497 MET A CA 1
ATOM 3796 C C . MET A 1 497 ? 0.772 -41.375 -13.266 1 98.31 497 MET A C 1
ATOM 3798 O O . MET A 1 497 ? 1.058 -42.562 -13.203 1 98.31 497 MET A O 1
ATOM 3802 N N . ILE A 1 498 ? 1.361 -40.531 -14.109 1 97.75 498 ILE A N 1
ATOM 3803 C CA . ILE A 1 498 ? 2.307 -41 -15.109 1 97.75 498 ILE A CA 1
ATOM 3804 C C . ILE A 1 498 ? 3.562 -41.531 -14.422 1 97.75 498 ILE A C 1
ATOM 3806 O O . ILE A 1 498 ? 4.184 -42.5 -14.906 1 97.75 498 ILE A O 1
ATOM 3810 N N . GLY A 1 499 ? 3.951 -40.938 -13.344 1 97.31 499 GLY A N 1
ATOM 3811 C CA . GLY A 1 499 ? 5.074 -41.438 -12.57 1 97.31 499 GLY A CA 1
ATOM 3812 C C . GLY A 1 499 ? 4.855 -42.844 -12.039 1 97.31 499 GLY A C 1
ATOM 3813 O O . GLY A 1 499 ? 5.801 -43.625 -11.93 1 97.31 499 GLY A O 1
ATOM 3814 N N . ARG A 1 500 ? 3.732 -43.188 -11.812 1 96.44 500 ARG A N 1
ATOM 3815 C CA . ARG A 1 500 ? 3.371 -44.531 -11.328 1 96.44 500 ARG A CA 1
ATOM 3816 C C . ARG A 1 500 ? 3.385 -45.531 -12.461 1 96.44 500 ARG A C 1
ATOM 3818 O O . ARG A 1 500 ? 3.846 -46.656 -12.289 1 96.44 500 ARG A O 1
ATOM 3825 N N . MET B 1 1 ? 0.82 39.156 -9.125 1 60.44 1 MET B N 1
ATOM 3826 C CA . MET B 1 1 ? 0.769 40.219 -8.117 1 60.44 1 MET B CA 1
ATOM 3827 C C . MET B 1 1 ? 1.856 41.281 -8.375 1 60.44 1 MET B C 1
ATOM 3829 O O . MET B 1 1 ? 3.043 40.938 -8.398 1 60.44 1 MET B O 1
ATOM 3833 N N . LYS B 1 2 ? 1.597 42.375 -8.781 1 65.38 2 LYS B N 1
ATOM 3834 C CA . LYS B 1 2 ? 2.48 43.438 -9.266 1 65.38 2 LYS B CA 1
ATOM 3835 C C . LYS B 1 2 ? 3.479 43.844 -8.195 1 65.38 2 LYS B C 1
ATOM 3837 O O . LYS B 1 2 ? 4.539 44.406 -8.5 1 65.38 2 LYS B O 1
ATOM 3842 N N . SER B 1 3 ? 3.402 43.406 -7.062 1 87.62 3 SER B N 1
ATOM 3843 C CA . SER B 1 3 ? 4.273 43.875 -5.992 1 87.62 3 SER B CA 1
ATOM 3844 C C . SER B 1 3 ? 5.152 42.75 -5.453 1 87.62 3 SER B C 1
ATOM 3846 O O . SER B 1 3 ? 5.793 42.906 -4.414 1 87.62 3 SER B O 1
ATOM 3848 N N . VAL B 1 4 ? 5.195 41.625 -6.152 1 94.56 4 VAL B N 1
ATOM 3849 C CA . VAL B 1 4 ? 6.008 40.469 -5.762 1 94.56 4 VAL B CA 1
ATOM 3850 C C . VAL B 1 4 ? 7.254 40.406 -6.641 1 94.56 4 VAL B C 1
ATOM 3852 O O . VAL B 1 4 ? 7.156 40.406 -7.867 1 94.56 4 VAL B O 1
ATOM 3855 N N . TYR B 1 5 ? 8.391 40.344 -6.078 1 96.5 5 TYR B N 1
ATOM 3856 C CA . TYR B 1 5 ? 9.664 40.25 -6.773 1 96.5 5 TYR B CA 1
ATOM 3857 C C . TYR B 1 5 ? 10.492 39.062 -6.273 1 96.5 5 TYR B C 1
ATOM 3859 O O . TYR B 1 5 ? 10.43 38.719 -5.098 1 96.5 5 TYR B O 1
ATOM 3867 N N . ASN B 1 6 ? 11.172 38.469 -7.223 1 97.38 6 ASN B N 1
ATOM 3868 C CA . ASN B 1 6 ? 12.25 37.625 -6.758 1 97.38 6 ASN B CA 1
ATOM 3869 C C . ASN B 1 6 ? 13.336 38.406 -6.039 1 97.38 6 ASN B C 1
ATOM 3871 O O . ASN B 1 6 ? 13.703 39.5 -6.48 1 97.38 6 ASN B O 1
ATOM 3875 N N . ALA B 1 7 ? 13.781 37.906 -4.961 1 97.69 7 ALA B N 1
ATOM 3876 C CA . ALA B 1 7 ? 14.797 38.625 -4.195 1 97.69 7 ALA B CA 1
ATOM 3877 C C . ALA B 1 7 ? 15.984 39 -5.074 1 97.69 7 ALA B C 1
ATOM 3879 O O . ALA B 1 7 ? 16.625 40.062 -4.859 1 97.69 7 ALA B O 1
ATOM 3880 N N . THR B 1 8 ? 16.281 38.219 -6.039 1 97.25 8 THR B N 1
ATOM 3881 C CA . THR B 1 8 ? 17.391 38.469 -6.945 1 97.25 8 THR B CA 1
ATOM 3882 C C . THR B 1 8 ? 17.203 39.781 -7.699 1 97.25 8 THR B C 1
ATOM 3884 O O . THR B 1 8 ? 18.156 40.344 -8.195 1 97.25 8 THR B O 1
ATOM 3887 N N . ASP B 1 9 ? 15.961 40.219 -7.809 1 96.62 9 ASP B N 1
ATOM 3888 C CA . ASP B 1 9 ? 15.656 41.375 -8.633 1 96.62 9 ASP B CA 1
ATOM 3889 C C . ASP B 1 9 ? 15.656 42.656 -7.793 1 96.62 9 ASP B C 1
ATOM 3891 O O . ASP B 1 9 ? 15.484 43.75 -8.328 1 96.62 9 ASP B O 1
ATOM 3895 N N . LEU B 1 10 ? 15.805 42.562 -6.512 1 96.81 10 LEU B N 1
ATOM 3896 C CA . LEU B 1 10 ? 15.789 43.719 -5.633 1 96.81 10 LEU B CA 1
ATOM 3897 C C . LEU B 1 10 ? 17.188 44.312 -5.484 1 96.81 10 LEU B C 1
ATOM 3899 O O . LEU B 1 10 ? 18.188 43.594 -5.68 1 96.81 10 LEU B O 1
ATOM 3903 N N . PRO B 1 11 ? 17.266 45.594 -5.137 1 95.75 11 PRO B N 1
ATOM 3904 C CA . PRO B 1 11 ? 18.594 46.188 -4.906 1 95.75 11 PRO B CA 1
ATOM 3905 C C . PRO B 1 11 ? 19.328 45.594 -3.717 1 95.75 11 PRO B C 1
ATOM 3907 O O . PRO B 1 11 ? 18.688 45.031 -2.811 1 95.75 11 PRO B O 1
ATOM 3910 N N . LEU B 1 12 ? 20.656 45.75 -3.762 1 96.88 12 LEU B N 1
ATOM 3911 C CA . LEU B 1 12 ? 21.5 45.188 -2.707 1 96.88 12 LEU B CA 1
ATOM 3912 C C . LEU B 1 12 ? 21.297 45.969 -1.397 1 96.88 12 LEU B C 1
ATOM 3914 O O . LEU B 1 12 ? 21.5 45.406 -0.317 1 96.88 12 LEU B O 1
ATOM 3918 N N . VAL B 1 13 ? 21 47.188 -1.512 1 97.62 13 VAL B N 1
ATOM 3919 C CA . VAL B 1 13 ? 20.734 48 -0.33 1 97.62 13 VAL B CA 1
ATOM 3920 C C . VAL B 1 13 ? 19.516 48.875 -0.583 1 97.62 13 VAL B C 1
ATOM 3922 O O . VAL B 1 13 ? 19.453 49.562 -1.612 1 97.62 13 VAL B O 1
ATOM 3925 N N . GLU B 1 14 ? 18.609 48.906 0.353 1 96.88 14 GLU B N 1
ATOM 3926 C CA . GLU B 1 14 ? 17.422 49.75 0.262 1 96.88 14 GLU B CA 1
ATOM 3927 C C . GLU B 1 14 ? 16.844 50.031 1.644 1 96.88 14 GLU B C 1
ATOM 3929 O O . GLU B 1 14 ? 17.172 49.344 2.617 1 96.88 14 GLU B O 1
ATOM 3934 N N . GLU B 1 15 ? 15.984 51.094 1.719 1 97.75 15 GLU B N 1
ATOM 3935 C CA . GLU B 1 15 ? 15.414 51.5 2.994 1 97.75 15 GLU B CA 1
ATOM 3936 C C . GLU B 1 15 ? 13.891 51.5 2.941 1 97.75 15 GLU B C 1
ATOM 3938 O O . GLU B 1 15 ? 13.297 51.875 1.926 1 97.75 15 GLU B O 1
ATOM 3943 N N . TYR B 1 16 ? 13.273 51.188 4 1 98.38 16 TYR B N 1
ATOM 3944 C CA . TYR B 1 16 ? 11.828 51.125 4.16 1 98.38 16 TYR B CA 1
ATOM 3945 C C . TYR B 1 16 ? 11.414 51.625 5.543 1 98.38 16 TYR B C 1
ATOM 3947 O O . TYR B 1 16 ? 12.242 51.688 6.461 1 98.38 16 TYR B O 1
ATOM 3955 N N . ASP B 1 17 ? 10.156 52.031 5.723 1 98.44 17 ASP B N 1
ATOM 3956 C CA . ASP B 1 17 ? 9.648 52.344 7.059 1 98.44 17 ASP B CA 1
ATOM 3957 C C . ASP B 1 17 ? 9.555 51.062 7.906 1 98.44 17 ASP B C 1
ATOM 3959 O O . ASP B 1 17 ? 10 51.062 9.055 1 98.44 17 ASP B O 1
ATOM 3963 N N . TYR B 1 18 ? 8.992 50.031 7.348 1 98.75 18 TYR B N 1
ATOM 3964 C CA . TYR B 1 18 ? 8.859 48.75 8.047 1 98.75 18 TYR B CA 1
ATOM 3965 C C . TYR B 1 18 ? 9.406 47.594 7.203 1 98.75 18 TYR B C 1
ATOM 3967 O O . TYR B 1 18 ? 9.242 47.594 5.98 1 98.75 18 TYR B O 1
ATOM 3975 N N . ILE B 1 19 ? 10.078 46.688 7.836 1 98.88 19 ILE B N 1
ATOM 3976 C CA . ILE B 1 19 ? 10.5 45.406 7.258 1 98.88 19 ILE B CA 1
ATOM 3977 C C . ILE B 1 19 ? 9.82 44.281 7.996 1 98.88 19 ILE B C 1
ATOM 3979 O O . ILE B 1 19 ? 10 44.094 9.203 1 98.88 19 ILE B O 1
ATOM 3983 N N . VAL B 1 20 ? 8.992 43.531 7.309 1 98.88 20 VAL B N 1
ATOM 3984 C CA . VAL B 1 20 ? 8.32 42.375 7.863 1 98.88 20 VAL B CA 1
ATOM 3985 C C . VAL B 1 20 ? 9.023 41.094 7.383 1 98.88 20 VAL B C 1
ATOM 3987 O O . VAL B 1 20 ? 9.125 40.875 6.18 1 98.88 20 VAL B O 1
ATOM 3990 N N . ILE B 1 21 ? 9.484 40.312 8.352 1 98.88 21 ILE B N 1
ATOM 3991 C CA . ILE B 1 21 ? 10.195 39.062 8.031 1 98.88 21 ILE B CA 1
ATOM 3992 C C . ILE B 1 21 ? 9.234 37.875 8.133 1 98.88 21 ILE B C 1
ATOM 3994 O O . ILE B 1 21 ? 8.891 37.438 9.234 1 98.88 21 ILE B O 1
ATOM 3998 N N . GLY B 1 22 ? 8.906 37.281 6.984 1 98.69 22 GLY B N 1
ATOM 3999 C CA . GLY B 1 22 ? 7.957 36.188 6.914 1 98.69 22 GLY B CA 1
ATOM 4000 C C . GLY B 1 22 ? 6.613 36.594 6.34 1 98.69 22 GLY B C 1
ATOM 4001 O O . GLY B 1 22 ? 5.82 37.25 7.012 1 98.69 22 GLY B O 1
ATOM 4002 N N . GLY B 1 23 ? 6.406 36.188 5.148 1 98.56 23 GLY B N 1
ATOM 4003 C CA . GLY B 1 23 ? 5.113 36.406 4.512 1 98.56 23 GLY B CA 1
ATOM 4004 C C . GLY B 1 23 ? 4.129 35.281 4.801 1 98.56 23 GLY B C 1
ATOM 4005 O O . GLY B 1 23 ? 3.555 34.688 3.875 1 98.56 23 GLY B O 1
ATOM 4006 N N . GLY B 1 24 ? 3.988 34.969 6.051 1 98.5 24 GLY B N 1
ATOM 4007 C CA . GLY B 1 24 ? 3.119 33.875 6.477 1 98.5 24 GLY B CA 1
ATOM 4008 C C . GLY B 1 24 ? 1.743 34.375 6.906 1 98.5 24 GLY B C 1
ATOM 4009 O O . GLY B 1 24 ? 1.231 35.344 6.391 1 98.5 24 GLY B O 1
ATOM 4010 N N . THR B 1 25 ? 1.154 33.656 7.824 1 98.75 25 THR B N 1
ATOM 4011 C CA . THR B 1 25 ? -0.23 33.812 8.25 1 98.75 25 THR B CA 1
ATOM 4012 C C . THR B 1 25 ? -0.418 35.188 8.914 1 98.75 25 THR B C 1
ATOM 4014 O O . THR B 1 25 ? -1.441 35.844 8.711 1 98.75 25 THR B O 1
ATOM 4017 N N . ALA B 1 26 ? 0.498 35.625 9.688 1 98.75 26 ALA B N 1
ATOM 4018 C CA . ALA B 1 26 ? 0.404 36.906 10.344 1 98.75 26 ALA B CA 1
ATOM 4019 C C . ALA B 1 26 ? 1.088 38 9.508 1 98.75 26 ALA B C 1
ATOM 4021 O O . ALA B 1 26 ? 0.643 39.156 9.484 1 98.75 26 ALA B O 1
ATOM 4022 N N . GLY B 1 27 ? 2.137 37.656 8.805 1 98.81 27 GLY B N 1
ATOM 4023 C CA . GLY B 1 27 ? 2.957 38.625 8.086 1 98.81 27 GLY B CA 1
ATOM 4024 C C . GLY B 1 27 ? 2.234 39.281 6.926 1 98.81 27 GLY B C 1
ATOM 4025 O O . GLY B 1 27 ? 2.41 40.469 6.672 1 98.81 27 GLY B O 1
ATOM 4026 N N . CYS B 1 28 ? 1.445 38.562 6.246 1 98.69 28 CYS B N 1
ATOM 4027 C CA . CYS B 1 28 ? 0.741 39.094 5.086 1 98.69 28 CYS B CA 1
ATOM 4028 C C . CYS B 1 28 ? -0.245 40.188 5.492 1 98.69 28 CYS B C 1
ATOM 4030 O O . CYS B 1 28 ? -0.169 41.312 4.996 1 98.69 28 CYS B O 1
ATOM 4032 N N . PRO B 1 29 ? -1.179 39.875 6.379 1 98.62 29 PRO B N 1
ATOM 4033 C CA . PRO B 1 29 ? -2.088 40.969 6.777 1 98.62 29 PRO B CA 1
ATOM 4034 C C . PRO B 1 29 ? -1.362 42.125 7.438 1 98.62 29 PRO B C 1
ATOM 4036 O O . PRO B 1 29 ? -1.784 43.281 7.297 1 98.62 29 PRO B O 1
ATOM 4039 N N . LEU B 1 30 ? -0.306 41.875 8.172 1 98.69 30 LEU B N 1
ATOM 4040 C CA . LEU B 1 30 ? 0.469 42.938 8.812 1 98.69 30 LEU B CA 1
ATOM 4041 C C . LEU B 1 30 ? 1.059 43.875 7.766 1 98.69 30 LEU B C 1
ATOM 4043 O O . LEU B 1 30 ? 0.955 45.094 7.898 1 98.69 30 LEU B O 1
ATOM 4047 N N . ALA B 1 31 ? 1.685 43.281 6.793 1 98.69 31 ALA B N 1
ATOM 4048 C CA . ALA B 1 31 ? 2.26 44.094 5.715 1 98.69 31 ALA B CA 1
ATOM 4049 C C . ALA B 1 31 ? 1.184 44.906 5.004 1 98.69 31 ALA B C 1
ATOM 4051 O O . ALA B 1 31 ? 1.395 46.062 4.68 1 98.69 31 ALA B O 1
ATOM 4052 N N . ALA B 1 32 ? 0.088 44.281 4.766 1 98.31 32 ALA B N 1
ATOM 4053 C CA . ALA B 1 32 ? -1.031 44.969 4.137 1 98.31 32 ALA B CA 1
ATOM 4054 C C . ALA B 1 32 ? -1.463 46.188 4.965 1 98.31 32 ALA B C 1
ATOM 4056 O O . ALA B 1 32 ? -1.625 47.281 4.434 1 98.31 32 ALA B O 1
ATOM 4057 N N . THR B 1 33 ? -1.663 45.938 6.211 1 98.19 33 THR B N 1
ATOM 4058 C CA . THR B 1 33 ? -2.137 47 7.117 1 98.19 33 THR B CA 1
ATOM 4059 C C . THR B 1 33 ? -1.134 48.125 7.191 1 98.19 33 THR B C 1
ATOM 4061 O O . THR B 1 33 ? -1.511 49.312 7.082 1 98.19 33 THR B O 1
ATOM 4064 N N . LEU B 1 34 ? 0.132 47.844 7.352 1 98 34 LEU B N 1
ATOM 4065 C CA . LEU B 1 34 ? 1.182 48.844 7.461 1 98 34 LEU B CA 1
ATOM 4066 C C . LEU B 1 34 ? 1.312 49.656 6.168 1 98 34 LEU B C 1
ATOM 4068 O O . LEU B 1 34 ? 1.597 50.844 6.195 1 98 34 LEU B O 1
ATOM 4072 N N . SER B 1 35 ? 1.136 49.031 5.082 1 97.88 35 SER B N 1
ATOM 4073 C CA . SER B 1 35 ? 1.357 49.656 3.773 1 97.88 35 SER B CA 1
ATOM 4074 C C . SER B 1 35 ? 0.361 50.781 3.506 1 97.88 35 SER B C 1
ATOM 4076 O O . SER B 1 35 ? 0.551 51.562 2.588 1 97.88 35 SER B O 1
ATOM 4078 N N . GLU B 1 36 ? -0.722 50.719 4.27 1 96.94 36 GLU B N 1
ATOM 4079 C CA . GLU B 1 36 ? -1.71 51.781 4.105 1 96.94 36 GLU B CA 1
ATOM 4080 C C . GLU B 1 36 ? -1.077 53.156 4.293 1 96.94 36 GLU B C 1
ATOM 4082 O O . GLU B 1 36 ? -1.5 54.156 3.668 1 96.94 36 GLU B O 1
ATOM 4087 N N . LYS B 1 37 ? -0.07 53.219 5.098 1 96.69 37 LYS B N 1
ATOM 4088 C CA . LYS B 1 37 ? 0.483 54.531 5.43 1 96.69 37 LYS B CA 1
ATOM 4089 C C . LYS B 1 37 ? 1.999 54.562 5.258 1 96.69 37 LYS B C 1
ATOM 4091 O O . LYS B 1 37 ? 2.604 55.625 5.145 1 96.69 37 LYS B O 1
ATOM 4096 N N . TYR B 1 38 ? 2.596 53.438 5.199 1 97.94 38 TYR B N 1
ATOM 4097 C CA . TYR B 1 38 ? 4.051 53.375 5.27 1 97.94 38 TYR B CA 1
ATOM 4098 C C . TYR B 1 38 ? 4.613 52.531 4.137 1 97.94 38 TYR B C 1
ATOM 4100 O O . TYR B 1 38 ? 3.904 51.688 3.557 1 97.94 38 TYR B O 1
ATOM 4108 N N . SER B 1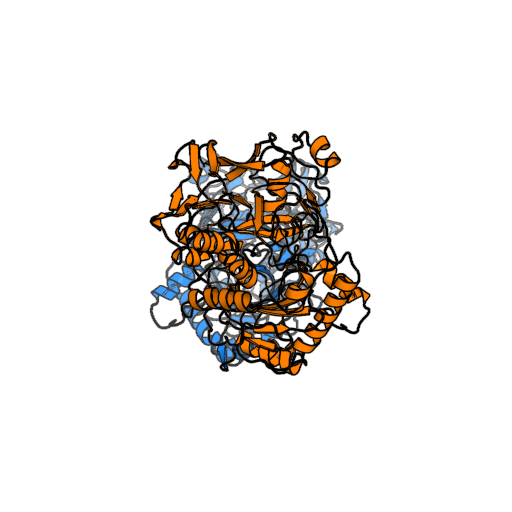 39 ? 5.883 52.75 3.791 1 97.81 39 SER B N 1
ATOM 4109 C CA . SER B 1 39 ? 6.59 51.844 2.895 1 97.81 39 SER B CA 1
ATOM 4110 C C . SER B 1 39 ? 6.996 50.562 3.611 1 97.81 39 SER B C 1
ATOM 4112 O O . SER B 1 39 ? 7.566 50.625 4.703 1 97.81 39 SER B O 1
ATOM 4114 N N . VAL B 1 40 ? 6.668 49.469 3.014 1 98.38 40 VAL B N 1
ATOM 4115 C CA . VAL B 1 40 ? 6.852 48.188 3.686 1 98.38 40 VAL B CA 1
ATOM 4116 C C . VAL B 1 40 ? 7.582 47.219 2.76 1 98.38 40 VAL B C 1
ATOM 4118 O O . VAL B 1 40 ? 7.266 47.125 1.571 1 98.38 40 VAL B O 1
ATOM 4121 N N . LEU B 1 41 ? 8.641 46.5 3.26 1 98.62 41 LEU B N 1
ATOM 4122 C CA . LEU B 1 41 ? 9.25 45.344 2.613 1 98.62 41 LEU B CA 1
ATOM 4123 C C . LEU B 1 41 ? 8.836 44.062 3.32 1 98.62 41 LEU B C 1
ATOM 4125 O O . LEU B 1 41 ? 9.062 43.906 4.523 1 98.62 41 LEU B O 1
ATOM 4129 N N . LEU B 1 42 ? 8.148 43.219 2.621 1 98.75 42 LEU B N 1
ATOM 4130 C CA . LEU B 1 42 ? 7.824 41.875 3.109 1 98.75 42 LEU B CA 1
ATOM 4131 C C . LEU B 1 42 ? 8.766 40.844 2.516 1 98.75 42 LEU B C 1
ATOM 4133 O O . LEU B 1 42 ? 8.891 40.75 1.294 1 98.75 42 LEU B O 1
ATOM 4137 N N . LEU B 1 43 ? 9.445 40.062 3.395 1 98.81 43 LEU B N 1
ATOM 4138 C CA . LEU B 1 43 ? 10.398 39.062 2.957 1 98.81 43 LEU B CA 1
ATOM 4139 C C . LEU B 1 43 ? 9.852 37.656 3.188 1 98.81 43 LEU B C 1
ATOM 4141 O O . LEU B 1 43 ? 9.398 37.344 4.289 1 98.81 43 LEU B O 1
ATOM 4145 N N . GLU B 1 44 ? 9.812 36.812 2.174 1 98.69 44 GLU B N 1
ATOM 4146 C CA . GLU B 1 44 ? 9.328 35.438 2.232 1 98.69 44 GLU B CA 1
ATOM 4147 C C . GLU B 1 44 ? 10.336 34.469 1.617 1 98.69 44 GLU B C 1
ATOM 4149 O O . GLU B 1 44 ? 10.781 34.688 0.485 1 98.69 44 GLU B O 1
ATOM 4154 N N . ARG B 1 45 ? 10.648 33.469 2.371 1 97.44 45 ARG B N 1
ATOM 4155 C CA . ARG B 1 45 ? 11.672 32.5 1.939 1 97.44 45 ARG B CA 1
ATOM 4156 C C . ARG B 1 45 ? 11.141 31.594 0.835 1 97.44 45 ARG B C 1
ATOM 4158 O O . ARG B 1 45 ? 11.922 31.062 0.045 1 97.44 45 ARG B O 1
ATOM 4165 N N . GLY B 1 46 ? 9.867 31.391 0.787 1 97.44 46 GLY B N 1
ATOM 4166 C CA . GLY B 1 46 ? 9.273 30.5 -0.199 1 97.44 46 GLY B CA 1
ATOM 4167 C C . GLY B 1 46 ? 8.875 31.203 -1.48 1 97.44 46 GLY B C 1
ATOM 4168 O O . GLY B 1 46 ? 9.172 32.406 -1.655 1 97.44 46 GLY B O 1
ATOM 4169 N N . ASN B 1 47 ? 8.219 30.469 -2.381 1 97.62 47 ASN B N 1
ATOM 4170 C CA . ASN B 1 47 ? 7.703 30.969 -3.65 1 97.62 47 ASN B CA 1
ATOM 4171 C C . ASN B 1 47 ? 6.258 31.438 -3.521 1 97.62 47 ASN B C 1
ATOM 4173 O O . ASN B 1 47 ? 5.695 31.438 -2.426 1 97.62 47 ASN B O 1
ATOM 4177 N N . THR B 1 48 ? 5.703 31.969 -4.582 1 97.25 48 THR B N 1
ATOM 4178 C CA . THR B 1 48 ? 4.289 32.312 -4.621 1 97.25 48 THR B CA 1
ATOM 4179 C C . THR B 1 48 ? 3.426 31.062 -4.703 1 97.25 48 THR B C 1
ATOM 4181 O O . THR B 1 48 ? 3.902 30 -5.117 1 97.25 48 THR B O 1
ATOM 4184 N N . PRO B 1 49 ? 2.16 31.188 -4.297 1 96.81 49 PRO B N 1
ATOM 4185 C CA . PRO B 1 49 ? 1.267 30.031 -4.383 1 96.81 49 PRO B CA 1
ATOM 4186 C C . PRO B 1 49 ? 1.086 29.531 -5.812 1 96.81 49 PRO B C 1
ATOM 4188 O O . PRO B 1 49 ? 0.892 28.328 -6.031 1 96.81 49 PRO B O 1
ATOM 4191 N N . LEU B 1 50 ? 1.186 30.344 -6.809 1 95.56 50 LEU B N 1
ATOM 4192 C CA . LEU B 1 50 ? 0.97 29.969 -8.203 1 95.56 50 LEU B CA 1
ATOM 4193 C C . LEU B 1 50 ? 2.025 28.984 -8.672 1 95.56 50 LEU B C 1
ATOM 4195 O O . LEU B 1 50 ? 1.779 28.188 -9.594 1 95.56 50 LEU B O 1
ATOM 4199 N N . ALA B 1 51 ? 3.164 29.016 -7.996 1 95.88 51 ALA B N 1
ATOM 4200 C CA . ALA B 1 51 ? 4.227 28.078 -8.328 1 95.88 51 ALA B CA 1
ATOM 4201 C C . ALA B 1 51 ? 3.91 26.688 -7.789 1 95.88 51 ALA B C 1
ATOM 4203 O O . ALA B 1 51 ? 4.535 25.703 -8.195 1 95.88 51 ALA B O 1
ATOM 4204 N N . HIS B 1 52 ? 2.969 26.578 -6.895 1 95.94 52 HIS B N 1
ATOM 4205 C CA . HIS B 1 52 ? 2.521 25.328 -6.281 1 95.94 52 HIS B CA 1
ATOM 4206 C C . HIS B 1 52 ? 1.009 25.172 -6.395 1 95.94 52 HIS B C 1
ATOM 4208 O O . HIS B 1 52 ? 0.293 25.25 -5.395 1 95.94 52 HIS B O 1
ATOM 4214 N N . PRO B 1 53 ? 0.537 24.812 -7.496 1 94.88 53 PRO B N 1
ATOM 4215 C CA . PRO B 1 53 ? -0.905 24.875 -7.75 1 94.88 53 PRO B CA 1
ATOM 4216 C C . PRO B 1 53 ? -1.712 24.031 -6.77 1 94.88 53 PRO B C 1
ATOM 4218 O O . PRO B 1 53 ? -2.863 24.359 -6.473 1 94.88 53 PRO B O 1
ATOM 4221 N N . ASN B 1 54 ? -1.153 22.984 -6.227 1 95 54 ASN B N 1
ATOM 4222 C CA . ASN B 1 54 ? -1.875 22.109 -5.301 1 95 54 ASN B CA 1
ATOM 4223 C C . ASN B 1 54 ? -2.293 22.859 -4.039 1 95 54 ASN B C 1
ATOM 4225 O O . ASN B 1 54 ? -3.283 22.5 -3.398 1 95 54 ASN B O 1
ATOM 4229 N N . VAL B 1 55 ? -1.599 23.969 -3.652 1 97.31 55 VAL B N 1
ATOM 4230 C CA . VAL B 1 55 ? -1.893 24.656 -2.4 1 97.31 55 VAL B CA 1
ATOM 4231 C C . VAL B 1 55 ? -3.18 25.469 -2.545 1 97.31 55 VAL B C 1
ATOM 4233 O O . VAL B 1 55 ? -3.75 25.922 -1.552 1 97.31 55 VAL B O 1
ATOM 4236 N N . LEU B 1 56 ? -3.674 25.641 -3.803 1 96.88 56 LEU B N 1
ATOM 4237 C CA . LEU B 1 56 ? -4.809 26.516 -4.074 1 96.88 56 LEU B CA 1
ATOM 4238 C C . LEU B 1 56 ? -6.113 25.719 -4.098 1 96.88 56 LEU B C 1
ATOM 4240 O O . LEU B 1 56 ? -7.199 26.312 -4.141 1 96.88 56 LEU B O 1
ATOM 4244 N N . ILE B 1 57 ? -5.945 24.391 -4.008 1 95.19 57 ILE B N 1
ATOM 4245 C CA . ILE B 1 57 ? -7.102 23.531 -4.25 1 95.19 57 ILE B CA 1
ATOM 4246 C C . ILE B 1 57 ? -7.309 22.609 -3.057 1 95.19 57 ILE B C 1
ATOM 4248 O O . ILE B 1 57 ? -6.402 21.875 -2.668 1 95.19 57 ILE B O 1
ATOM 4252 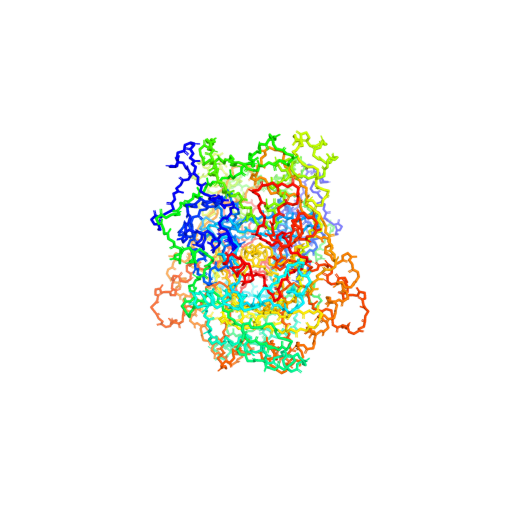N N . ALA B 1 58 ? -8.57 22.578 -2.553 1 92.44 58 ALA B N 1
ATOM 4253 C CA . ALA B 1 58 ? -8.906 21.781 -1.372 1 92.44 58 ALA B CA 1
ATOM 4254 C C . ALA B 1 58 ? -8.664 20.297 -1.62 1 92.44 58 ALA B C 1
ATOM 4256 O O . ALA B 1 58 ? -8.086 19.609 -0.779 1 92.44 58 ALA B O 1
ATOM 4257 N N . SER B 1 59 ? -9.039 19.781 -2.768 1 89.31 59 SER B N 1
ATOM 4258 C CA . SER B 1 59 ? -8.977 18.344 -3.07 1 89.31 59 SER B CA 1
ATOM 4259 C C . SER B 1 59 ? -7.531 17.891 -3.252 1 89.31 59 SER B C 1
ATOM 4261 O O . SER B 1 59 ? -7.254 16.688 -3.293 1 89.31 59 SER B O 1
ATOM 4263 N N . LYS B 1 60 ? -6.602 18.828 -3.311 1 90.5 60 LYS B N 1
ATOM 4264 C CA . LYS B 1 60 ? -5.199 18.484 -3.506 1 90.5 60 LYS B CA 1
ATOM 4265 C C . LYS B 1 60 ? -4.375 18.797 -2.262 1 90.5 60 LYS B C 1
ATOM 4267 O O . LYS B 1 60 ? -3.143 18.812 -2.312 1 90.5 60 LYS B O 1
ATOM 4272 N N . ASN B 1 61 ? -5.047 19.062 -1.233 1 89.5 61 ASN B N 1
ATOM 4273 C CA . ASN B 1 61 ? -4.363 19.406 0.006 1 89.5 61 ASN B CA 1
ATOM 4274 C C . ASN B 1 61 ? -3.426 18.297 0.464 1 89.5 61 ASN B C 1
ATOM 4276 O O . ASN B 1 61 ? -2.273 18.562 0.815 1 89.5 61 ASN B O 1
ATOM 4280 N N . LEU B 1 62 ? -3.893 17.094 0.396 1 89.56 62 LEU B N 1
ATOM 4281 C CA . LEU B 1 62 ? -3.074 15.969 0.835 1 89.56 62 LEU B CA 1
ATOM 4282 C C . LEU B 1 62 ? -1.9 15.75 -0.114 1 89.56 62 LEU B C 1
ATOM 4284 O O . LEU B 1 62 ? -0.835 15.289 0.304 1 89.56 62 LEU B O 1
ATOM 4288 N N . ALA B 1 63 ? -2.119 16.047 -1.361 1 90.75 63 ALA B N 1
ATOM 4289 C CA . ALA B 1 63 ? -1.062 15.883 -2.357 1 90.75 63 ALA B CA 1
ATOM 4290 C C . ALA B 1 63 ? 0.173 16.688 -1.983 1 90.75 63 ALA B C 1
ATOM 4292 O O . ALA B 1 63 ? 1.304 16.266 -2.225 1 90.75 63 ALA B O 1
ATOM 4293 N N . ASN B 1 64 ? -0.016 17.844 -1.332 1 92.31 64 ASN B N 1
ATOM 4294 C CA . ASN B 1 64 ? 1.097 18.672 -0.877 1 92.31 64 ASN B CA 1
ATOM 4295 C C . ASN B 1 64 ? 1.955 17.938 0.15 1 92.31 64 ASN B C 1
ATOM 4297 O O . ASN B 1 64 ? 3.182 18.062 0.146 1 92.31 64 ASN B O 1
ATOM 4301 N N . LEU B 1 65 ? 1.308 17.172 0.9 1 92.88 65 LEU B N 1
ATOM 4302 C CA . LEU B 1 65 ? 1.986 16.484 1.994 1 92.88 65 LEU B CA 1
ATOM 4303 C C . LEU B 1 65 ? 2.568 15.148 1.524 1 92.88 65 LEU B C 1
ATOM 4305 O O . LEU B 1 65 ? 3.35 14.523 2.242 1 92.88 65 LEU B O 1
ATOM 4309 N N . MET B 1 66 ? 2.207 14.758 0.36 1 92.88 66 MET B N 1
ATOM 4310 C CA . MET B 1 66 ? 2.723 13.508 -0.188 1 92.88 66 MET B CA 1
ATOM 4311 C C . MET B 1 66 ? 3.947 13.758 -1.061 1 92.88 66 MET B C 1
ATOM 4313 O O . MET B 1 66 ? 4.691 12.828 -1.375 1 92.88 66 MET B O 1
ATOM 4317 N N . GLU B 1 67 ? 4.117 14.992 -1.421 1 91.62 67 GLU B N 1
ATOM 4318 C CA . GLU B 1 67 ? 5.273 15.344 -2.238 1 91.62 67 GLU B CA 1
ATOM 4319 C C . GLU B 1 67 ? 6.566 15.234 -1.438 1 91.62 67 GLU B C 1
ATOM 4321 O O . GLU B 1 67 ? 6.609 15.609 -0.263 1 91.62 67 GLU B O 1
ATOM 4326 N N . GLU B 1 68 ? 7.582 14.695 -2.072 1 91.25 68 GLU B N 1
ATOM 4327 C CA . GLU B 1 68 ? 8.898 14.695 -1.44 1 91.25 68 GLU B CA 1
ATOM 4328 C C . GLU B 1 68 ? 9.438 16.125 -1.278 1 91.25 68 GLU B C 1
ATOM 4330 O O . GLU B 1 68 ? 9.32 16.938 -2.191 1 91.25 68 GLU B O 1
ATOM 4335 N N . ASP B 1 69 ? 9.883 16.406 -0.136 1 92.5 69 ASP B N 1
ATOM 4336 C CA . ASP B 1 69 ? 10.445 17.734 0.115 1 92.5 69 ASP B CA 1
ATOM 4337 C C . ASP B 1 69 ? 11.828 17.875 -0.514 1 92.5 69 ASP B C 1
ATOM 4339 O O . ASP B 1 69 ? 12.812 17.328 0.005 1 92.5 69 ASP B O 1
ATOM 4343 N N . ASP B 1 70 ? 11.977 18.625 -1.581 1 90.62 70 ASP B N 1
ATOM 4344 C CA . ASP B 1 70 ? 13.234 18.797 -2.301 1 90.62 70 ASP B CA 1
ATOM 4345 C C . ASP B 1 70 ? 13.883 20.125 -1.953 1 90.62 70 ASP B C 1
ATOM 4347 O O . ASP B 1 70 ? 14.812 20.578 -2.633 1 90.62 70 ASP B O 1
ATOM 4351 N N . GLY B 1 71 ? 13.336 20.844 -0.99 1 90.94 71 GLY B N 1
ATOM 4352 C CA . GLY B 1 71 ? 13.875 22.141 -0.604 1 90.94 71 GLY B CA 1
ATOM 4353 C C . GLY B 1 71 ? 13.07 23.312 -1.161 1 90.94 71 GLY B C 1
ATOM 4354 O O . GLY B 1 71 ? 13.258 24.453 -0.736 1 90.94 71 GLY B O 1
ATOM 4355 N N . ASP B 1 72 ? 12.148 22.984 -1.999 1 91.38 72 ASP B N 1
ATOM 4356 C CA . ASP B 1 72 ? 11.391 24.062 -2.615 1 91.38 72 ASP B CA 1
ATOM 4357 C C . ASP B 1 72 ? 9.883 23.828 -2.5 1 91.38 72 ASP B C 1
ATOM 4359 O O . ASP B 1 72 ? 9.078 24.688 -2.867 1 91.38 72 ASP B O 1
ATOM 4363 N N . THR B 1 73 ? 9.5 22.703 -2.004 1 95.06 73 THR B N 1
ATOM 4364 C CA . THR B 1 73 ? 8.078 22.406 -1.858 1 95.06 73 THR B CA 1
ATOM 4365 C C . THR B 1 73 ? 7.43 23.344 -0.843 1 95.06 73 THR B C 1
ATOM 4367 O O . THR B 1 73 ? 8.102 23.875 0.036 1 95.06 73 THR B O 1
ATOM 4370 N N . PRO B 1 74 ? 6.145 23.578 -0.97 1 97 74 PRO B N 1
ATOM 4371 C CA . PRO B 1 74 ? 5.473 24.516 -0.07 1 97 74 PRO B CA 1
ATOM 4372 C C . PRO B 1 74 ? 5.375 24 1.361 1 97 74 PRO B C 1
ATOM 4374 O O . PRO B 1 74 ? 5.23 24.781 2.301 1 97 74 PRO B O 1
ATOM 4377 N N . ALA B 1 75 ? 5.387 22.688 1.473 1 96.62 75 ALA B N 1
ATOM 4378 C CA . ALA B 1 75 ? 5.406 22.094 2.805 1 96.62 75 ALA B CA 1
ATOM 4379 C C . ALA B 1 75 ? 6.816 21.656 3.193 1 96.62 75 ALA B C 1
ATOM 4381 O O . ALA B 1 75 ? 7.309 20.625 2.73 1 96.62 75 ALA B O 1
ATOM 4382 N N . GLN B 1 76 ? 7.434 22.453 4.047 1 96.69 76 GLN B N 1
ATOM 4383 C CA . GLN B 1 76 ? 8.742 22.078 4.559 1 96.69 76 GLN B CA 1
ATOM 4384 C C . GLN B 1 76 ? 8.625 21.031 5.664 1 96.69 76 GLN B C 1
ATOM 4386 O O . GLN B 1 76 ? 8.008 21.297 6.703 1 96.69 76 GLN B O 1
ATOM 4391 N N . ARG B 1 77 ? 9.242 19.906 5.426 1 96.12 77 ARG B N 1
ATOM 4392 C CA . ARG B 1 77 ? 9.148 18.797 6.371 1 96.12 77 ARG B CA 1
ATOM 4393 C C . ARG B 1 77 ? 10.219 18.906 7.449 1 96.12 77 ARG B C 1
ATOM 4395 O O . ARG B 1 77 ? 11.32 19.391 7.195 1 96.12 77 ARG B O 1
ATOM 4402 N N . PHE B 1 78 ? 9.805 18.516 8.688 1 96.25 78 PHE B N 1
ATOM 4403 C CA . PHE B 1 78 ? 10.781 18.297 9.758 1 96.25 78 PHE B CA 1
ATOM 4404 C C . PHE B 1 78 ? 10.25 17.297 10.773 1 96.25 78 PHE B C 1
ATOM 4406 O O . PHE B 1 78 ? 9.07 16.953 10.766 1 96.25 78 PHE B O 1
ATOM 4413 N N . THR B 1 79 ? 11.086 16.703 11.539 1 96.62 79 THR B N 1
ATOM 4414 C CA . THR B 1 79 ? 10.727 15.797 12.617 1 96.62 79 THR B CA 1
ATOM 4415 C C . THR B 1 79 ? 11.18 16.344 13.969 1 96.62 79 THR B C 1
ATOM 4417 O O . THR B 1 79 ? 12.336 16.734 14.125 1 96.62 79 THR B O 1
ATOM 4420 N N . SER B 1 80 ? 10.25 16.516 14.852 1 97.25 80 SER B N 1
ATOM 4421 C CA . SER B 1 80 ? 10.633 16.969 16.188 1 97.25 80 SER B CA 1
ATOM 4422 C C . SER B 1 80 ? 11.594 15.992 16.844 1 97.25 80 SER B C 1
ATOM 4424 O O . SER B 1 80 ? 11.773 14.867 16.375 1 97.25 80 SER B O 1
ATOM 4426 N N . MET B 1 81 ? 12.219 16.375 17.891 1 96.81 81 MET B N 1
ATOM 4427 C CA . MET B 1 81 ? 13.242 15.555 18.547 1 96.81 81 MET B CA 1
ATOM 4428 C C . MET B 1 81 ? 12.625 14.289 19.125 1 96.81 81 MET B C 1
ATOM 4430 O O . MET B 1 81 ? 13.328 13.297 19.328 1 96.81 81 MET B O 1
ATOM 4434 N N . GLU B 1 82 ? 11.32 14.305 19.344 1 93.5 82 GLU B N 1
ATOM 4435 C CA . GLU B 1 82 ? 10.617 13.141 19.875 1 93.5 82 GLU B CA 1
ATOM 4436 C C . GLU B 1 82 ? 10.242 12.164 18.766 1 93.5 82 GLU B C 1
ATOM 4438 O O . GLU B 1 82 ? 9.719 11.086 19.016 1 93.5 82 GLU B O 1
ATOM 4443 N N . GLY B 1 83 ? 10.422 12.555 17.625 1 94.62 83 GLY B N 1
ATOM 4444 C CA . GLY B 1 83 ? 10.18 11.648 16.516 1 94.62 83 GLY B CA 1
ATOM 4445 C C . GLY B 1 83 ? 8.859 11.891 15.82 1 94.62 83 GLY B C 1
ATOM 4446 O O . GLY B 1 83 ? 8.445 11.102 14.969 1 94.62 83 GLY B O 1
ATOM 4447 N N . VAL B 1 84 ? 8.148 12.93 16.062 1 96.25 84 VAL B N 1
ATOM 4448 C CA . VAL B 1 84 ? 6.871 13.25 15.422 1 96.25 84 VAL B CA 1
ATOM 4449 C C . VAL B 1 84 ? 7.125 14.008 14.117 1 96.25 84 VAL B C 1
ATOM 4451 O O . VAL B 1 84 ? 7.883 14.977 14.094 1 96.25 84 VAL B O 1
ATOM 4454 N N . GLN B 1 85 ? 6.531 13.547 13.023 1 95.94 85 GLN B N 1
ATOM 4455 C CA . GLN B 1 85 ? 6.66 14.188 11.719 1 95.94 85 GLN B CA 1
ATOM 4456 C C . GLN B 1 85 ? 5.816 15.461 11.648 1 95.94 85 GLN B C 1
ATOM 4458 O O . GLN B 1 85 ? 4.633 15.445 11.992 1 95.94 85 GLN B O 1
ATOM 4463 N N . ASN B 1 86 ? 6.465 16.547 11.258 1 96.81 86 ASN B N 1
ATOM 4464 C CA . ASN B 1 86 ? 5.84 17.859 11.188 1 96.81 86 ASN B CA 1
ATOM 4465 C C . ASN B 1 86 ? 6.117 18.547 9.859 1 96.81 86 ASN B C 1
ATOM 4467 O O . ASN B 1 86 ? 6.914 18.062 9.055 1 96.81 86 ASN B O 1
ATOM 4471 N N . PHE B 1 87 ? 5.363 19.625 9.625 1 96.62 87 PHE B N 1
ATOM 4472 C CA . PHE B 1 87 ? 5.652 20.469 8.469 1 96.62 87 PHE B CA 1
ATOM 4473 C C . PHE B 1 87 ? 5.301 21.922 8.75 1 96.62 87 PHE B C 1
ATOM 4475 O O . PHE B 1 87 ? 4.562 22.219 9.695 1 96.62 87 PHE B O 1
ATOM 4482 N N . ARG B 1 88 ? 5.852 22.844 8.07 1 96.94 88 ARG B N 1
ATOM 4483 C CA . ARG B 1 88 ? 5.5 24.266 8.086 1 96.94 88 ARG B CA 1
ATOM 4484 C C . ARG B 1 88 ? 5.555 24.859 6.688 1 96.94 88 ARG B C 1
ATOM 4486 O O . ARG B 1 88 ? 6.262 24.344 5.816 1 96.94 88 ARG B O 1
ATOM 4493 N N . GLY B 1 89 ? 4.863 25.859 6.512 1 97.19 89 GLY B N 1
ATOM 4494 C CA . GLY B 1 89 ? 4.727 26.438 5.184 1 97.19 89 GLY B CA 1
ATOM 4495 C C . GLY B 1 89 ? 5.984 27.125 4.703 1 97.19 89 GLY B C 1
ATOM 4496 O O . GLY B 1 89 ? 6.66 27.797 5.48 1 97.19 89 GLY B O 1
ATOM 4497 N N . ARG B 1 90 ? 6.348 26.875 3.488 1 97.44 90 ARG B N 1
ATOM 4498 C CA . ARG B 1 90 ? 7.375 27.562 2.721 1 97.44 90 ARG B CA 1
ATOM 4499 C C . ARG B 1 90 ? 6.812 28.094 1.407 1 97.44 90 ARG B C 1
ATOM 4501 O O . ARG B 1 90 ? 7.148 27.594 0.332 1 97.44 90 ARG B O 1
ATOM 4508 N N . VAL B 1 91 ? 5.98 29.016 1.561 1 98.25 91 VAL B N 1
ATOM 4509 C CA . VAL B 1 91 ? 5.227 29.641 0.474 1 98.25 91 VAL B CA 1
ATOM 4510 C C . VAL B 1 91 ? 4.621 30.953 0.947 1 98.25 91 VAL B C 1
ATOM 4512 O O . VAL B 1 91 ? 4.254 31.094 2.115 1 98.25 91 VAL B O 1
ATOM 4515 N N . LEU B 1 92 ? 4.543 31.922 0.039 1 98.56 92 LEU B N 1
ATOM 4516 C CA . LEU B 1 92 ? 3.881 33.188 0.399 1 98.56 92 LEU B CA 1
ATOM 4517 C C . LEU B 1 92 ? 2.465 32.906 0.901 1 98.56 92 LEU B C 1
ATOM 4519 O O . LEU B 1 92 ? 1.674 32.25 0.223 1 98.56 92 LEU B O 1
ATOM 4523 N N . GLY B 1 93 ? 2.182 33.344 2.049 1 98.25 93 GLY B N 1
ATOM 4524 C CA . GLY B 1 93 ? 0.979 32.969 2.781 1 98.25 93 GLY B CA 1
ATOM 4525 C C . GLY B 1 93 ? 1.243 32.031 3.928 1 98.25 93 GLY B C 1
ATOM 4526 O O . GLY B 1 93 ? 0.396 31.844 4.805 1 98.25 93 GLY B O 1
ATOM 4527 N N . GLY B 1 94 ? 2.391 31.406 3.881 1 97.88 94 GLY B N 1
ATOM 4528 C CA . GLY B 1 94 ? 2.832 30.531 4.953 1 97.88 94 GLY B CA 1
ATOM 4529 C C . GLY B 1 94 ? 1.979 29.297 5.094 1 97.88 94 GLY B C 1
ATOM 4530 O O . GLY B 1 94 ? 1.542 28.719 4.094 1 97.88 94 GLY B O 1
ATOM 4531 N N . THR B 1 95 ? 1.788 28.844 6.355 1 97.69 95 THR B N 1
ATOM 4532 C CA . THR B 1 95 ? 1.104 27.594 6.629 1 97.69 95 THR B CA 1
ATOM 4533 C C . THR B 1 95 ? -0.388 27.703 6.328 1 97.69 95 THR B C 1
ATOM 4535 O O . THR B 1 95 ? -1.075 26.703 6.156 1 97.69 95 THR B O 1
ATOM 4538 N N . SER B 1 96 ? -0.917 28.922 6.152 1 97.81 96 SER B N 1
ATOM 4539 C CA . SER B 1 96 ? -2.311 29.109 5.758 1 97.81 96 SER B CA 1
ATOM 4540 C C . SER B 1 96 ? -2.555 28.594 4.344 1 97.81 96 SER B C 1
ATOM 4542 O O . SER B 1 96 ? -3.703 28.406 3.936 1 97.81 96 SER B O 1
ATOM 4544 N N . MET B 1 97 ? -1.465 28.312 3.592 1 97.56 97 MET B N 1
ATOM 4545 C CA . MET B 1 97 ? -1.576 27.875 2.205 1 97.56 97 MET B CA 1
ATOM 4546 C C . MET B 1 97 ? -1.503 26.359 2.111 1 97.56 97 MET B C 1
ATOM 4548 O O . MET B 1 97 ? -1.705 25.781 1.038 1 97.56 97 MET B O 1
ATOM 4552 N N . ILE B 1 98 ? -1.264 25.688 3.254 1 96.31 98 ILE B N 1
ATOM 4553 C CA . ILE B 1 98 ? -1.097 24.25 3.166 1 96.31 98 ILE B CA 1
ATOM 4554 C C . ILE B 1 98 ? -1.893 23.562 4.277 1 96.31 98 ILE B C 1
ATOM 4556 O O . ILE B 1 98 ? -1.836 22.344 4.43 1 96.31 98 ILE B O 1
ATOM 4560 N N . ASN B 1 99 ? -2.617 24.328 5.094 1 95.62 99 ASN B N 1
ATOM 4561 C CA . ASN B 1 99 ? -3.381 23.734 6.184 1 95.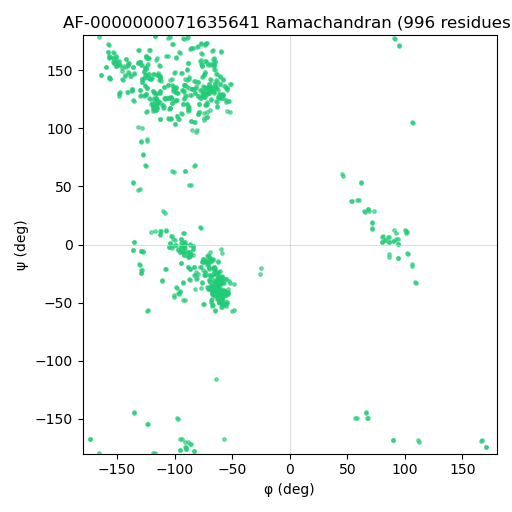62 99 ASN B CA 1
ATOM 4562 C C . ASN B 1 99 ? -4.762 23.281 5.719 1 95.62 99 ASN B C 1
ATOM 4564 O O . ASN B 1 99 ? -5.051 23.281 4.523 1 95.62 99 ASN B O 1
ATOM 4568 N N . GLY B 1 100 ? -5.602 22.891 6.672 1 93.62 100 GLY B N 1
ATOM 4569 C CA . GLY B 1 100 ? -6.906 22.328 6.359 1 93.62 100 GLY B CA 1
ATOM 4570 C C . GLY B 1 100 ? -7.969 23.391 6.125 1 93.62 100 GLY B C 1
ATOM 4571 O O . GLY B 1 100 ? -9.109 23.062 5.785 1 93.62 100 GLY B O 1
ATOM 4572 N N . GLY B 1 101 ? -7.641 24.625 6.297 1 95.38 101 GLY B N 1
ATOM 4573 C CA . GLY B 1 101 ? -8.508 25.734 5.918 1 95.38 101 GLY B CA 1
ATOM 4574 C C . GLY B 1 101 ? -9.594 26.016 6.934 1 95.38 101 GLY B C 1
ATOM 4575 O O . GLY B 1 101 ? -10.508 26.797 6.672 1 95.38 101 GLY B O 1
ATOM 4576 N N . PHE B 1 102 ? -9.562 25.344 8.086 1 95.25 102 PHE B N 1
ATOM 4577 C CA . PHE B 1 102 ? -10.562 25.547 9.125 1 95.25 102 PHE B CA 1
ATOM 4578 C C . PHE B 1 102 ? -10.391 26.922 9.773 1 95.25 102 PHE B C 1
ATOM 4580 O O . PHE B 1 102 ? -9.273 27.328 10.094 1 95.25 102 PHE B O 1
ATOM 4587 N N . PHE B 1 103 ? -11.469 27.719 9.898 1 96.56 103 PHE B N 1
ATOM 4588 C CA . PHE B 1 103 ? -11.414 29.094 10.398 1 96.56 103 PHE B CA 1
ATOM 4589 C C . PHE B 1 103 ? -12.242 29.234 11.664 1 96.56 103 PHE B C 1
ATOM 4591 O O . PHE B 1 103 ? -13.469 29.109 11.625 1 96.56 103 PHE B O 1
ATOM 4598 N N . SER B 1 104 ? -11.602 29.516 12.742 1 96.06 104 SER B N 1
ATOM 4599 C CA . SER B 1 104 ? -12.234 29.719 14.047 1 96.06 104 SER B CA 1
ATOM 4600 C C . SER B 1 104 ? -11.516 30.797 14.852 1 96.06 104 SER B C 1
ATOM 4602 O O . SER B 1 104 ? -10.289 30.875 14.836 1 96.06 104 SER B O 1
ATOM 4604 N N . GLU B 1 105 ? -12.32 31.609 15.578 1 97.69 105 GLU B N 1
ATOM 4605 C CA . GLU B 1 105 ? -11.766 32.719 16.344 1 97.69 105 GLU B CA 1
ATOM 4606 C C . GLU B 1 105 ? -11.273 32.25 17.719 1 97.69 105 GLU B C 1
ATOM 4608 O O . GLU B 1 105 ? -11.5 31.109 18.109 1 97.69 105 GLU B O 1
ATOM 4613 N N . ALA B 1 106 ? -10.562 33.125 18.391 1 97.31 106 ALA B N 1
ATOM 4614 C CA . ALA B 1 106 ? -9.953 32.781 19.672 1 97.31 106 ALA B CA 1
ATOM 4615 C C . ALA B 1 106 ? -11.008 32.656 20.766 1 97.31 106 ALA B C 1
ATOM 4617 O O . ALA B 1 106 ? -12.109 33.219 20.641 1 97.31 106 ALA B O 1
ATOM 4618 N N . ASP B 1 107 ? -10.727 31.953 21.734 1 94.75 107 ASP B N 1
ATOM 4619 C CA . ASP B 1 107 ? -11.539 31.875 22.953 1 94.75 107 ASP B CA 1
ATOM 4620 C C . ASP B 1 107 ? -11.172 32.969 23.938 1 94.75 107 ASP B C 1
ATOM 4622 O O . ASP B 1 107 ? -10.148 33.656 23.781 1 94.75 107 ASP B O 1
ATOM 4626 N N . ASN B 1 108 ? -11.977 33.125 24.938 1 92.06 108 ASN B N 1
ATOM 4627 C CA . ASN B 1 108 ? -11.742 34.125 25.953 1 92.06 108 ASN B CA 1
ATOM 4628 C C . ASN B 1 108 ? -10.477 33.812 26.75 1 92.06 108 ASN B C 1
ATOM 4630 O O . ASN B 1 108 ? -9.797 34.75 27.219 1 92.06 108 ASN B O 1
ATOM 4634 N N . ASP B 1 109 ? -10.242 32.594 26.922 1 91.88 109 ASP B N 1
ATOM 4635 C CA . ASP B 1 109 ? -9.047 32.219 27.672 1 91.88 109 ASP B CA 1
ATOM 4636 C C . ASP B 1 109 ? -7.785 32.781 27.031 1 91.88 109 ASP B C 1
ATOM 4638 O O . ASP B 1 109 ? -6.93 33.344 27.719 1 91.88 109 ASP B O 1
ATOM 4642 N N . PHE B 1 110 ? -7.707 32.594 25.781 1 94.69 110 PHE B N 1
ATOM 4643 C CA . PHE B 1 110 ? -6.559 33.156 25.078 1 94.69 110 PHE B CA 1
ATOM 4644 C C . PHE B 1 110 ? -6.492 34.688 25.266 1 94.69 110 PHE B C 1
ATOM 4646 O O . PHE B 1 110 ? -5.438 35.219 25.578 1 94.69 110 PHE B O 1
ATOM 4653 N N . LEU B 1 111 ? -7.504 35.375 25.031 1 94.38 111 LEU B N 1
ATOM 4654 C CA . LEU B 1 111 ? -7.539 36.844 25.094 1 94.38 111 LEU B CA 1
ATOM 4655 C C . LEU B 1 111 ? -7.168 37.344 26.484 1 94.38 111 LEU B C 1
ATOM 4657 O O . LEU B 1 111 ? -6.508 38.375 26.625 1 94.38 111 LEU B O 1
ATOM 4661 N N . THR B 1 112 ? -7.535 36.562 27.438 1 94 112 THR B N 1
ATOM 4662 C CA . THR B 1 112 ? -7.309 37 28.812 1 94 112 THR B CA 1
ATOM 4663 C C . THR B 1 112 ? -5.91 36.594 29.281 1 94 112 THR B C 1
ATOM 4665 O O . THR B 1 112 ? -5.285 37.312 30.062 1 94 112 THR B O 1
ATOM 4668 N N . LYS B 1 113 ? -5.402 35.531 28.766 1 93.81 113 LYS B N 1
ATOM 4669 C CA . LYS B 1 113 ? -4.168 34.969 29.312 1 93.81 113 LYS B CA 1
ATOM 4670 C C . LYS B 1 113 ? -2.975 35.312 28.422 1 93.81 113 LYS B C 1
ATOM 4672 O O . LYS B 1 113 ? -1.831 35 28.781 1 93.81 113 LYS B O 1
ATOM 4677 N N . SER B 1 114 ? -3.172 35.938 27.359 1 94.38 114 SER B N 1
ATOM 4678 C CA . SER B 1 114 ? -2.131 36.156 26.359 1 94.38 114 SER B CA 1
ATOM 4679 C C . SER B 1 114 ? -1.12 37.188 26.844 1 94.38 114 SER B C 1
ATOM 4681 O O . SER B 1 114 ? -0.036 37.344 26.281 1 94.38 114 SER B O 1
ATOM 4683 N N . GLY B 1 115 ? -1.369 37.938 27.859 1 94.44 115 GLY B N 1
ATOM 4684 C CA . GLY B 1 115 ? -0.498 39 28.344 1 94.44 115 GLY B CA 1
ATOM 4685 C C . GLY B 1 115 ? -0.637 40.281 27.547 1 94.44 115 GLY B C 1
ATOM 4686 O O . GLY B 1 115 ? 0.089 41.25 27.797 1 94.44 115 GLY B O 1
ATOM 4687 N N . VAL B 1 116 ? -1.496 40.344 26.594 1 96.38 116 VAL B N 1
ATOM 4688 C CA . VAL B 1 116 ? -1.778 41.531 25.781 1 96.38 116 VAL B CA 1
ATOM 4689 C C . VAL B 1 116 ? -3.062 42.188 26.266 1 96.38 116 VAL B C 1
ATOM 4691 O O . VAL B 1 116 ? -4.039 41.5 26.578 1 96.38 116 VAL B O 1
ATOM 4694 N N . GLU B 1 117 ? -3.018 43.469 26.422 1 95.44 117 GLU B N 1
ATOM 4695 C CA . GLU B 1 117 ? -4.246 44.219 26.703 1 95.44 117 GLU B CA 1
ATOM 4696 C C . GLU B 1 117 ? -5.031 44.5 25.438 1 95.44 117 GLU B C 1
ATOM 4698 O O . GLU B 1 117 ? -4.828 45.531 24.781 1 95.44 117 GLU B O 1
ATOM 4703 N N . TRP B 1 118 ? -5.984 43.656 25.219 1 96.06 118 TRP B N 1
ATOM 4704 C CA . TRP B 1 118 ? -6.723 43.688 23.953 1 96.06 118 TRP B CA 1
ATOM 4705 C C . TRP B 1 118 ? -7.84 44.75 24 1 96.06 118 TRP B C 1
ATOM 4707 O O . TRP B 1 118 ? -8.547 44.844 25.016 1 96.06 118 TRP B O 1
ATOM 4717 N N . ASP B 1 119 ? -7.969 45.531 23 1 95.75 119 ASP B N 1
ATOM 4718 C CA . ASP B 1 119 ? -9.195 46.25 22.719 1 95.75 119 ASP B CA 1
ATOM 4719 C C . ASP B 1 119 ? -10.195 45.375 21.969 1 95.75 119 ASP B C 1
ATOM 4721 O O . ASP B 1 119 ? -10.086 45.188 20.75 1 95.75 119 ASP B O 1
ATOM 4725 N N . LEU B 1 120 ? -11.195 44.938 22.656 1 95.94 120 LEU B N 1
ATOM 4726 C CA . LEU B 1 120 ? -12.086 43.906 22.141 1 95.94 120 LEU B CA 1
ATOM 4727 C C . LEU B 1 120 ? -12.844 44.406 20.922 1 95.94 120 LEU B C 1
ATOM 4729 O O . LEU B 1 120 ? -13.172 43.625 20.016 1 95.94 120 LEU B O 1
ATOM 4733 N N . ASP B 1 121 ? -13.133 45.688 20.891 1 96.88 121 ASP B N 1
ATOM 4734 C CA . ASP B 1 121 ? -13.766 46.281 19.703 1 96.88 121 ASP B CA 1
ATOM 4735 C C . ASP B 1 121 ? -12.844 46.188 18.5 1 96.88 121 ASP B C 1
ATOM 4737 O O . ASP B 1 121 ? -13.289 45.844 17.391 1 96.88 121 ASP B O 1
ATOM 4741 N N . GLU B 1 122 ? -11.609 46.5 18.688 1 96.38 122 GLU B N 1
ATOM 4742 C CA . GLU B 1 122 ? -10.641 46.438 17.594 1 96.38 122 GLU B CA 1
ATOM 4743 C C . GLU B 1 122 ? -10.398 44.969 17.172 1 96.38 122 GLU B C 1
ATOM 4745 O O . GLU B 1 122 ? -10.164 44.688 16 1 96.38 122 GLU B O 1
ATOM 4750 N N . VAL B 1 123 ? -10.422 44.125 18.188 1 97.44 123 VAL B N 1
ATOM 4751 C CA . VAL B 1 123 ? -10.273 42.688 17.906 1 97.44 123 VAL B CA 1
ATOM 4752 C C . VAL B 1 123 ? -11.398 42.219 16.984 1 97.44 123 VAL B C 1
ATOM 4754 O O . VAL B 1 123 ? -11.148 41.594 15.969 1 97.44 123 VAL B O 1
ATOM 4757 N N . GLU B 1 124 ? -12.594 42.594 17.312 1 97.5 124 GLU B N 1
ATOM 4758 C CA . GLU B 1 124 ? -13.742 42.188 16.5 1 97.5 124 GLU B CA 1
ATOM 4759 C C . GLU B 1 124 ? -13.664 42.781 15.094 1 97.5 124 GLU B C 1
ATOM 4761 O O . GLU B 1 124 ? -13.977 42.094 14.109 1 97.5 124 GLU B O 1
ATOM 4766 N N . LYS B 1 125 ? -13.297 44.031 15.023 1 98 125 LYS B N 1
ATOM 4767 C CA . LYS B 1 125 ? -13.156 44.656 13.719 1 98 125 LYS B CA 1
ATOM 4768 C C . LYS B 1 125 ? -12.102 43.938 12.875 1 98 125 LYS B C 1
ATOM 4770 O O . LYS B 1 125 ? -12.266 43.812 11.664 1 98 125 LYS B O 1
ATOM 4775 N N . ALA B 1 126 ? -11.047 43.562 13.523 1 98.12 126 ALA B N 1
ATOM 4776 C CA . ALA B 1 126 ? -9.969 42.875 12.812 1 98.12 126 ALA B CA 1
ATOM 4777 C C . ALA B 1 126 ? -10.422 41.5 12.328 1 98.12 126 ALA B C 1
ATOM 4779 O O . ALA B 1 126 ? -10.141 41.125 11.195 1 98.12 126 ALA B O 1
ATOM 4780 N N . TYR B 1 127 ? -11.133 40.781 13.195 1 98.12 127 TYR B N 1
ATOM 4781 C CA . TYR B 1 127 ? -11.688 39.469 12.781 1 98.12 127 TYR B CA 1
ATOM 4782 C C . TYR B 1 127 ? -12.625 39.656 11.594 1 98.12 127 TYR B C 1
ATOM 4784 O O . TYR B 1 127 ? -12.586 38.875 10.641 1 98.12 127 TYR B O 1
ATOM 4792 N N . LYS B 1 128 ? -13.453 40.625 11.68 1 97.94 128 LYS B N 1
ATOM 4793 C CA . LYS B 1 128 ? -14.398 40.906 10.602 1 97.94 128 LYS B CA 1
ATOM 4794 C C . LYS B 1 128 ? -13.672 41.219 9.297 1 97.94 128 LYS B C 1
ATOM 4796 O O . LYS B 1 128 ? -14.078 40.75 8.227 1 97.94 128 LYS B O 1
ATOM 4801 N N . TRP B 1 129 ? -12.633 42.031 9.414 1 97.88 129 TRP B N 1
ATOM 4802 C CA . TRP B 1 129 ? -11.797 42.375 8.266 1 97.88 129 TRP B CA 1
ATOM 4803 C C . TRP B 1 129 ? -11.281 41.125 7.57 1 97.88 129 TRP B C 1
ATOM 4805 O O . TRP B 1 129 ? -11.273 41.031 6.34 1 97.88 129 TRP B O 1
ATOM 4815 N N . VAL B 1 130 ? -10.883 40.125 8.336 1 98.06 130 VAL B N 1
ATOM 4816 C CA . VAL B 1 130 ? -10.359 38.875 7.816 1 98.06 130 VAL B CA 1
ATOM 4817 C C . VAL B 1 130 ? -11.5 38.031 7.262 1 98.06 130 VAL B C 1
ATOM 4819 O O . VAL B 1 130 ? -11.469 37.625 6.098 1 98.06 130 VAL B O 1
ATOM 4822 N N . ARG B 1 131 ? -12.555 37.812 8.016 1 96.31 131 ARG B N 1
ATOM 4823 C CA . ARG B 1 131 ? -13.68 36.938 7.672 1 96.31 131 ARG B CA 1
ATOM 4824 C C . ARG B 1 131 ? -14.336 37.375 6.367 1 96.31 131 ARG B C 1
ATOM 4826 O O . ARG B 1 131 ? -14.625 36.562 5.5 1 96.31 131 ARG B O 1
ATOM 4833 N N . ASP B 1 132 ? -14.5 38.656 6.242 1 95.75 132 ASP B N 1
ATOM 4834 C CA . ASP B 1 132 ? -15.195 39.219 5.082 1 95.75 132 ASP B CA 1
ATOM 4835 C C . ASP B 1 132 ? -14.359 39.062 3.812 1 95.75 132 ASP B C 1
ATOM 4837 O O . ASP B 1 132 ? -14.883 39.156 2.701 1 95.75 132 ASP B O 1
ATOM 4841 N N . SER B 1 133 ? -13.125 38.75 4.004 1 95.5 133 SER B N 1
ATOM 4842 C CA . SER B 1 133 ? -12.227 38.688 2.852 1 95.5 133 SER B CA 1
ATOM 4843 C C . SER B 1 133 ? -12.031 37.25 2.361 1 95.5 133 SER B C 1
ATOM 4845 O O . SER B 1 133 ? -11.953 37.031 1.155 1 95.5 133 SER B O 1
ATOM 4847 N N . ILE B 1 134 ? -11.984 36.312 3.322 1 96.56 134 ILE B N 1
ATOM 4848 C CA . ILE B 1 134 ? -11.414 35.062 2.846 1 96.56 134 ILE B CA 1
ATOM 4849 C C . ILE B 1 134 ? -12.25 33.875 3.357 1 96.56 134 ILE B C 1
ATOM 4851 O O . ILE B 1 134 ? -11.969 32.719 3.045 1 96.56 134 ILE B O 1
ATOM 4855 N N . VAL B 1 135 ? -13.227 34.062 4.168 1 97.25 135 VAL B N 1
ATOM 4856 C CA . VAL B 1 135 ? -13.914 32.969 4.836 1 97.25 135 VAL B CA 1
ATOM 4857 C C . VAL B 1 135 ? -15.227 32.656 4.113 1 97.25 135 VAL B C 1
ATOM 4859 O O . VAL B 1 135 ? -15.945 33.562 3.711 1 97.25 135 VAL B O 1
ATOM 4862 N N . SER B 1 136 ? -15.477 31.422 3.891 1 96.38 136 SER B N 1
ATOM 4863 C CA . SER B 1 136 ? -16.719 30.906 3.316 1 96.38 136 SER B CA 1
ATOM 4864 C C . SER B 1 136 ? -17.375 29.875 4.23 1 96.38 136 SER B C 1
ATOM 4866 O O . SER B 1 136 ? -16.734 29.375 5.152 1 96.38 136 SER B O 1
ATOM 4868 N N . TYR B 1 137 ? -18.609 29.672 3.996 1 93.75 137 TYR B N 1
ATOM 4869 C CA . TYR B 1 137 ? -19.391 28.656 4.707 1 93.75 137 TYR B CA 1
ATOM 4870 C C . TYR B 1 137 ? -20.062 27.703 3.73 1 93.75 137 TYR B C 1
ATOM 4872 O O . TYR B 1 137 ? -20.844 28.109 2.871 1 93.75 137 TYR B O 1
ATOM 4880 N N . SER B 1 138 ? -19.672 26.547 3.754 1 90.25 138 SER B N 1
ATOM 4881 C CA . SER B 1 138 ? -20.203 25.578 2.811 1 90.25 138 SER B CA 1
ATOM 4882 C C . SER B 1 138 ? -21.172 24.609 3.496 1 90.25 138 SER B C 1
ATOM 4884 O O . SER B 1 138 ? -21.188 24.5 4.723 1 90.25 138 SER B O 1
ATOM 4886 N N . ASN B 1 139 ? -21.953 23.953 2.643 1 93.12 139 ASN B N 1
ATOM 4887 C CA . ASN B 1 139 ? -22.797 22.875 3.16 1 93.12 139 ASN B CA 1
ATOM 4888 C C . ASN B 1 139 ? -21.953 21.734 3.715 1 93.12 139 ASN B C 1
ATOM 4890 O O . ASN B 1 139 ? -20.875 21.453 3.203 1 93.12 139 ASN B O 1
ATOM 4894 N N . LEU B 1 140 ? -22.547 21.172 4.711 1 95.19 140 LEU B N 1
ATOM 4895 C CA . LEU B 1 140 ? -21.812 20.078 5.324 1 95.19 140 LEU B CA 1
ATOM 4896 C C . LEU B 1 140 ? -21.781 18.859 4.395 1 95.19 140 LEU B C 1
ATOM 4898 O O . LEU B 1 140 ? -22.781 18.547 3.74 1 95.19 140 LEU B O 1
ATOM 4902 N N . SER B 1 141 ? -20.656 18.266 4.285 1 94.44 141 SER B N 1
ATOM 4903 C CA . SER B 1 141 ? -20.547 16.969 3.605 1 94.44 141 SER B CA 1
ATOM 4904 C C . SER B 1 141 ? -21.281 15.875 4.379 1 94.44 141 SER B C 1
ATOM 4906 O O . SER B 1 141 ? -21.609 16.047 5.555 1 94.44 141 SER B O 1
ATOM 4908 N N . VAL B 1 142 ? -21.484 14.758 3.783 1 94.81 142 VAL B N 1
ATOM 4909 C CA . VAL B 1 142 ? -22.156 13.625 4.406 1 94.81 142 VAL B CA 1
ATOM 4910 C C . VAL B 1 142 ? -21.375 13.156 5.629 1 94.81 142 VAL B C 1
ATOM 4912 O O . VAL B 1 142 ? -21.953 12.914 6.691 1 94.81 142 VAL B O 1
ATOM 4915 N N . TRP B 1 143 ? -20.109 13.023 5.488 1 96.88 143 TRP B N 1
ATOM 4916 C CA . TRP B 1 143 ? -19.266 12.578 6.586 1 96.88 143 TRP B CA 1
ATOM 4917 C C . TRP B 1 143 ? -19.328 13.547 7.758 1 96.88 143 TRP B C 1
ATOM 4919 O O . TRP B 1 143 ? -19.531 13.141 8.898 1 96.88 143 TRP B O 1
ATOM 4929 N N . ASN B 1 144 ? -19.125 14.844 7.469 1 97.31 144 ASN B N 1
ATOM 4930 C CA . ASN B 1 144 ? -19.156 15.844 8.523 1 97.31 144 ASN B CA 1
ATOM 4931 C C . ASN B 1 144 ? -20.516 15.898 9.219 1 97.31 144 ASN B C 1
ATOM 4933 O O . ASN B 1 144 ? -20.578 16.094 10.438 1 97.31 144 ASN B O 1
ATOM 4937 N N . LEU B 1 145 ? -21.531 15.766 8.461 1 97.5 145 LEU B N 1
ATOM 4938 C CA . LEU B 1 145 ? -22.875 15.75 9.047 1 97.5 145 LEU B CA 1
ATOM 4939 C C . LEU B 1 145 ? -23.031 14.555 9.984 1 97.5 145 LEU B C 1
ATOM 4941 O O . LEU B 1 145 ? -23.562 14.703 11.094 1 97.5 145 LEU B O 1
ATOM 4945 N N . ALA B 1 146 ? -22.625 13.375 9.547 1 97.69 146 ALA B N 1
ATOM 4946 C CA . ALA B 1 146 ? -22.719 12.172 10.367 1 97.69 146 ALA B CA 1
ATOM 4947 C C . ALA B 1 146 ? -21.938 12.32 11.664 1 97.69 146 ALA B C 1
ATOM 4949 O O . ALA B 1 146 ? -22.438 11.961 12.742 1 97.69 146 ALA B O 1
ATOM 4950 N N . VAL B 1 147 ? -20.75 12.836 11.578 1 98.56 147 VAL B N 1
ATOM 4951 C CA . VAL B 1 147 ? -19.922 12.977 12.766 1 98.56 147 VAL B CA 1
ATOM 4952 C C . VAL B 1 147 ? -20.484 14.062 13.672 1 98.56 147 VAL B C 1
ATOM 4954 O O . VAL B 1 147 ? -20.438 13.953 14.898 1 98.56 147 VAL B O 1
ATOM 4957 N N . LYS B 1 148 ? -21.016 15.156 13.047 1 98.69 148 LYS B N 1
ATOM 4958 C CA . LYS B 1 148 ? -21.688 16.172 13.852 1 98.69 148 LYS B CA 1
ATOM 4959 C C . LYS B 1 148 ? -22.781 15.562 14.703 1 98.69 148 LYS B C 1
ATOM 4961 O O . LYS B 1 148 ? -22.844 15.797 15.914 1 98.69 148 LYS B O 1
ATOM 4966 N N . GLU B 1 149 ? -23.625 14.805 14.102 1 98.69 149 GLU B N 1
ATOM 4967 C CA . GLU B 1 149 ? -24.719 14.148 14.82 1 98.69 149 GLU B CA 1
ATOM 4968 C C . GLU B 1 149 ? -24.188 13.18 15.867 1 98.69 149 GLU B C 1
ATOM 4970 O O . GLU B 1 149 ? -24.734 13.07 16.969 1 98.69 149 GLU B O 1
ATOM 4975 N N . ALA B 1 150 ? -23.141 12.477 15.516 1 98.75 150 ALA B N 1
ATOM 4976 C CA . ALA B 1 150 ? -22.531 11.547 16.469 1 98.75 150 ALA B CA 1
ATOM 4977 C C . ALA B 1 150 ? -22.016 12.281 17.688 1 98.75 150 ALA B C 1
ATOM 4979 O O . ALA B 1 150 ? -22.141 11.797 18.812 1 98.75 150 ALA B O 1
ATOM 4980 N N . LEU B 1 151 ? -21.344 13.43 17.469 1 98.88 151 LEU B N 1
ATOM 4981 C CA . LEU B 1 151 ? -20.875 14.25 18.578 1 98.88 151 LEU B CA 1
ATOM 4982 C C . LEU B 1 151 ? -22.016 14.641 19.5 1 98.88 151 LEU B C 1
ATOM 4984 O O . LEU B 1 151 ? -21.906 14.523 20.719 1 98.88 151 LEU B O 1
ATOM 4988 N N . LEU B 1 152 ? -23.125 15.031 18.906 1 98.75 152 LEU B N 1
ATOM 4989 C CA . LEU B 1 152 ? -24.281 15.43 19.688 1 98.75 152 LEU B CA 1
ATOM 4990 C C . LEU B 1 152 ? -24.875 14.234 20.438 1 98.75 152 LEU B C 1
ATOM 4992 O O . LEU B 1 152 ? -25.203 14.336 21.625 1 98.75 152 LEU B O 1
ATOM 4996 N N . GLU B 1 153 ? -24.953 13.086 19.781 1 98.56 153 GLU B N 1
ATOM 4997 C CA . GLU B 1 153 ? -25.438 11.852 20.391 1 98.56 153 GLU B CA 1
ATOM 4998 C C . GLU B 1 153 ? -24.547 11.453 21.578 1 98.56 153 GLU B C 1
ATOM 5000 O O . GLU B 1 153 ? -25.031 10.898 22.562 1 98.56 153 GLU B O 1
ATOM 5005 N N . ALA B 1 154 ? -23.312 11.719 21.438 1 97.94 154 ALA B N 1
ATOM 5006 C CA . ALA B 1 154 ? -22.344 11.32 22.453 1 97.94 154 ALA B CA 1
ATOM 5007 C C . ALA B 1 154 ? -22.234 12.375 23.547 1 97.94 154 ALA B C 1
ATOM 5009 O O . ALA B 1 154 ? -21.359 12.297 24.422 1 97.94 154 ALA B O 1
ATOM 5010 N N . GLY B 1 155 ? -22.953 13.43 23.484 1 98.12 155 GLY B N 1
ATOM 5011 C CA . GLY B 1 155 ? -23.078 14.359 24.594 1 98.12 155 GLY B CA 1
ATOM 5012 C C . GLY B 1 155 ? -22.203 15.594 24.438 1 98.12 155 GLY B C 1
ATOM 5013 O O . GLY B 1 155 ? -22.031 16.359 25.391 1 98.12 155 GLY B O 1
ATOM 5014 N N . VAL B 1 156 ? -21.625 15.844 23.266 1 98.56 156 VAL B N 1
ATOM 5015 C CA . VAL B 1 156 ? -20.828 17.047 23.031 1 98.56 156 VAL B CA 1
ATOM 5016 C C . VAL B 1 156 ? -21.719 18.172 22.5 1 98.56 156 VAL B C 1
ATOM 5018 O O . VAL B 1 156 ? -21.547 18.609 21.359 1 98.56 156 VAL B O 1
ATOM 5021 N N . GLY B 1 157 ? -22.641 18.594 23.266 1 97.44 157 GLY B N 1
ATOM 5022 C CA . GLY B 1 157 ? -23.562 19.656 22.922 1 97.44 157 GLY B CA 1
ATOM 5023 C C . GLY B 1 157 ? -23.266 20.953 23.641 1 97.44 157 GLY B C 1
ATOM 5024 O O . GLY B 1 157 ? -22.344 21.031 24.453 1 97.44 157 GLY B O 1
ATOM 5025 N N . PRO B 1 158 ? -23.984 22 23.391 1 98.31 158 PRO B N 1
ATOM 5026 C CA . PRO B 1 158 ? -25.109 22.047 22.453 1 98.31 158 PRO B CA 1
ATOM 5027 C C . PRO B 1 158 ? -24.672 22.188 21 1 98.31 158 PRO B C 1
ATOM 5029 O O . PRO B 1 158 ? -23.469 22.281 20.719 1 98.31 158 PRO B O 1
ATOM 5032 N N . ASP B 1 159 ? -25.625 22.031 20.094 1 98.62 159 ASP B N 1
ATOM 5033 C CA . ASP B 1 159 ? -25.406 22.422 18.703 1 98.62 159 ASP B CA 1
ATOM 5034 C C . ASP B 1 159 ? -25.391 23.953 18.562 1 98.62 159 ASP B C 1
ATOM 5036 O O . ASP B 1 159 ? -26.438 24.594 18.672 1 98.62 159 ASP B O 1
ATOM 5040 N N . ASN B 1 160 ? -24.266 24.531 18.297 1 98.38 160 ASN B N 1
ATOM 5041 C CA . ASN B 1 160 ? -24.094 25.969 18.234 1 98.38 160 ASN B CA 1
ATOM 5042 C C . ASN B 1 160 ? -24.312 26.5 16.812 1 98.38 160 ASN B C 1
ATOM 5044 O O . ASN B 1 160 ? -24.078 27.672 16.547 1 98.38 160 ASN B O 1
ATOM 5048 N N . GLY B 1 161 ? -24.656 25.625 15.875 1 97.88 161 GLY B N 1
ATOM 5049 C CA . GLY B 1 161 ? -24.891 26.031 14.5 1 97.88 161 GLY B CA 1
ATOM 5050 C C . GLY B 1 161 ? -23.625 26.516 13.805 1 97.88 161 GLY B C 1
ATOM 5051 O O . GLY B 1 161 ? -22.562 25.922 13.977 1 97.88 161 GLY B O 1
ATOM 5052 N N . VAL B 1 162 ? -23.797 27.438 12.883 1 97.75 162 VAL B N 1
ATOM 5053 C CA . VAL B 1 162 ? -22.688 27.969 12.102 1 97.75 162 VAL B CA 1
ATOM 5054 C C . VAL B 1 162 ? -22.141 29.234 12.758 1 97.75 162 VAL B C 1
ATOM 5056 O O . VAL B 1 162 ? -22.828 30.266 12.812 1 97.75 162 VAL B O 1
ATOM 5059 N N . THR B 1 163 ? -20.938 29.188 13.281 1 97.25 163 THR B N 1
ATOM 5060 C CA . THR B 1 163 ? -20.328 30.344 13.922 1 97.25 163 THR B CA 1
ATOM 5061 C C . THR B 1 163 ? -18.797 30.234 13.906 1 97.25 163 THR B C 1
ATOM 5063 O O . THR B 1 163 ? -18.25 29.141 14.016 1 97.25 163 THR B O 1
ATOM 5066 N N . THR B 1 164 ? -18.141 31.359 13.734 1 97.19 164 THR B N 1
ATOM 5067 C CA . THR B 1 164 ? -16.672 31.391 13.805 1 97.19 164 THR B CA 1
ATOM 5068 C C . THR B 1 164 ? -16.203 31.578 15.25 1 97.19 164 THR B C 1
ATOM 5070 O O . THR B 1 164 ? -15.016 31.469 15.539 1 97.19 164 THR B O 1
ATOM 5073 N N . LYS B 1 165 ? -17.125 31.812 16.156 1 96.94 165 LYS B N 1
ATOM 5074 C CA . LYS B 1 165 ? -16.797 32 17.562 1 96.94 165 LYS B CA 1
ATOM 5075 C C . LYS B 1 165 ? -16.438 30.688 18.25 1 96.94 165 LYS B C 1
ATOM 5077 O O . LYS B 1 165 ? -16.953 29.641 17.875 1 96.94 165 LYS B O 1
ATOM 5082 N N . HIS B 1 166 ? -15.547 30.781 19.156 1 96.75 166 HIS B N 1
ATOM 5083 C CA . HIS B 1 166 ? -15.219 29.609 19.953 1 96.75 166 HIS B CA 1
ATOM 5084 C C . HIS B 1 166 ? -16.25 29.391 21.062 1 96.75 166 HIS B C 1
ATOM 5086 O O . HIS B 1 166 ? -16.359 30.188 21.984 1 96.75 166 HIS B O 1
ATOM 5092 N N . LYS B 1 167 ? -16.984 28.344 20.922 1 96.69 167 LYS B N 1
ATOM 5093 C CA . LYS B 1 167 ? -18.047 28.031 21.875 1 96.69 167 LYS B CA 1
ATOM 5094 C C . LYS B 1 167 ? -18.047 26.547 22.219 1 96.69 167 LYS B C 1
ATOM 5096 O O . LYS B 1 167 ? -17.984 25.688 21.328 1 96.69 167 LYS B O 1
ATOM 5101 N N . VAL B 1 168 ? -18.156 26.25 23.516 1 97.56 168 VAL B N 1
ATOM 5102 C CA . VAL B 1 168 ? -18.266 24.875 23.953 1 97.56 168 VAL B CA 1
ATOM 5103 C C . VAL B 1 168 ? -19.484 24.219 23.297 1 97.56 168 VAL B C 1
ATOM 5105 O O . VAL B 1 168 ? -20.547 24.844 23.203 1 97.56 168 VAL B O 1
ATOM 5108 N N . GLY B 1 169 ? -19.359 23 22.922 1 98.5 169 GLY B N 1
ATOM 5109 C CA . GLY B 1 169 ? -20.375 22.312 22.125 1 98.5 169 GLY B CA 1
ATOM 5110 C C . GLY B 1 169 ? -19.906 22 20.719 1 98.5 169 GLY B C 1
ATOM 5111 O O . GLY B 1 169 ? -18.703 22.016 20.422 1 98.5 169 GLY B O 1
ATOM 5112 N N . THR B 1 170 ? -20.859 21.578 19.906 1 98.81 170 THR B N 1
ATOM 5113 C CA . THR B 1 170 ? -20.562 21.234 18.516 1 98.81 170 THR B CA 1
ATOM 5114 C C . THR B 1 170 ? -20.984 22.375 17.578 1 98.81 170 THR B C 1
ATOM 5116 O O . THR B 1 170 ? -22.047 22.969 17.75 1 98.81 170 THR B O 1
ATOM 5119 N N . LYS B 1 171 ? -20.109 22.656 16.641 1 98.31 171 LYS B N 1
ATOM 5120 C CA . LYS B 1 171 ? -20.438 23.734 15.703 1 98.31 171 LYS B CA 1
ATOM 5121 C C . LYS B 1 171 ? -19.844 23.453 14.32 1 98.31 171 LYS B C 1
ATOM 5123 O O . LYS B 1 171 ? -18.906 22.672 14.188 1 98.31 171 LYS B O 1
ATOM 5128 N N . GLN B 1 172 ? -20.469 24.016 13.312 1 97.94 172 GLN B N 1
ATOM 5129 C CA . GLN B 1 172 ? -19.844 24.234 12.016 1 97.94 172 GLN B CA 1
ATOM 5130 C C . GLN B 1 172 ? -19.109 25.578 11.984 1 97.94 172 GLN B C 1
ATOM 5132 O O 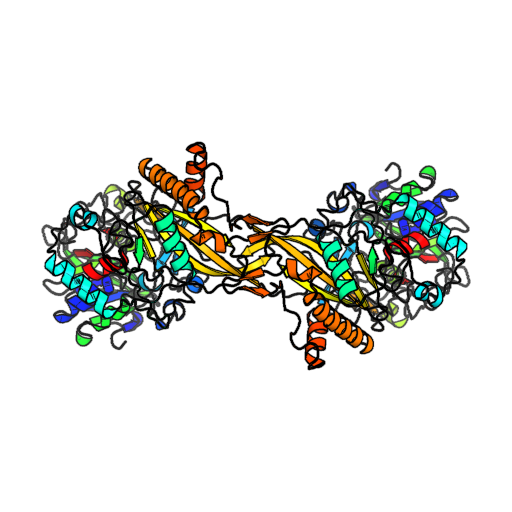. GLN B 1 172 ? -19.594 26.562 12.516 1 97.94 172 GLN B O 1
ATOM 5137 N N . SER B 1 173 ? -17.891 25.578 11.461 1 96.31 173 SER B N 1
ATOM 5138 C CA . SER B 1 173 ? -17.141 26.828 11.43 1 96.31 173 SER B CA 1
ATOM 5139 C C . SER B 1 173 ? -16.859 27.266 10 1 96.31 173 SER B C 1
ATOM 5141 O O . SER B 1 173 ? -17.391 26.688 9.047 1 96.31 173 SER B O 1
ATOM 5143 N N . GLY B 1 174 ? -16.188 28.422 9.867 1 95.44 174 GLY B N 1
ATOM 5144 C CA . GLY B 1 174 ? -15.82 28.922 8.555 1 95.44 174 GLY B CA 1
ATOM 5145 C C . GLY B 1 174 ? -14.633 28.203 7.953 1 95.44 174 GLY B C 1
ATOM 5146 O O . GLY B 1 174 ? -13.969 27.406 8.625 1 95.44 174 GLY B O 1
ATOM 5147 N N . SER B 1 175 ? -14.453 28.391 6.66 1 96.62 175 SER B N 1
ATOM 5148 C CA . SER B 1 175 ? -13.359 27.781 5.906 1 96.62 175 SER B CA 1
ATOM 5149 C C . SER B 1 175 ? -12.703 28.781 4.973 1 96.62 175 SER B C 1
ATOM 5151 O O . SER B 1 175 ? -13.367 29.688 4.449 1 96.62 175 SER B O 1
ATOM 5153 N N . THR B 1 176 ? -11.422 28.609 4.801 1 97.56 176 THR B N 1
ATOM 5154 C CA . THR B 1 176 ? -10.727 29.453 3.826 1 97.56 176 THR B CA 1
ATOM 5155 C C . THR B 1 176 ? -10.867 28.859 2.422 1 97.56 176 THR B C 1
ATOM 5157 O O . THR B 1 176 ? -10.32 29.422 1.461 1 97.56 176 THR B O 1
ATOM 5160 N N . PHE B 1 177 ? -11.531 27.734 2.305 1 96.19 177 PHE B N 1
ATOM 5161 C CA . PHE B 1 177 ? -11.93 27.219 1.002 1 96.19 177 PHE B CA 1
ATOM 5162 C C . PHE B 1 177 ? -13.32 27.703 0.621 1 96.19 177 PHE B C 1
ATOM 5164 O O . PHE B 1 177 ? -14.227 27.719 1.453 1 96.19 177 PHE B O 1
ATOM 5171 N N . ASP B 1 178 ? -13.453 28.078 -0.587 1 95.25 178 ASP B N 1
ATOM 5172 C CA . ASP B 1 178 ? -14.773 28.5 -1.035 1 95.25 178 ASP B CA 1
ATOM 5173 C C . ASP B 1 178 ? -15.57 27.328 -1.583 1 95.25 178 ASP B C 1
ATOM 5175 O O . ASP B 1 178 ? -15.164 26.172 -1.438 1 95.25 178 ASP B O 1
ATOM 5179 N N . ASP B 1 179 ? -16.734 27.594 -2.094 1 90.62 179 ASP B N 1
ATOM 5180 C CA . ASP B 1 179 ? -17.672 26.547 -2.514 1 90.62 179 ASP B CA 1
ATOM 5181 C C . ASP B 1 179 ? -17.109 25.75 -3.682 1 90.62 179 ASP B C 1
ATOM 5183 O O . ASP B 1 179 ? -17.547 24.625 -3.945 1 90.62 179 ASP B O 1
ATOM 5187 N N . LYS B 1 180 ? -16.125 26.312 -4.422 1 91.81 180 LYS B N 1
ATOM 5188 C CA . LYS B 1 180 ? -15.516 25.625 -5.555 1 91.81 180 LYS B CA 1
ATOM 5189 C C . LYS B 1 180 ? -14.25 24.891 -5.137 1 91.81 180 LYS B C 1
ATOM 5191 O O . LYS B 1 180 ? -13.578 24.266 -5.965 1 91.81 180 LYS B O 1
ATOM 5196 N N . GLY B 1 181 ? -13.945 24.984 -3.832 1 93 181 GLY B N 1
ATOM 5197 C CA . GLY B 1 181 ? -12.773 24.281 -3.332 1 93 181 GLY B CA 1
ATOM 5198 C C . GLY B 1 181 ? -11.492 25.094 -3.484 1 93 181 GLY B C 1
ATOM 5199 O O . GLY B 1 181 ? -10.391 24.562 -3.316 1 93 181 GLY B O 1
ATOM 5200 N N . ARG B 1 182 ? -11.602 26.312 -3.895 1 95.56 182 ARG B N 1
ATOM 5201 C CA . ARG B 1 182 ? -10.43 27.172 -4.039 1 95.56 182 ARG B CA 1
ATOM 5202 C C . ARG B 1 182 ? -10.023 27.766 -2.695 1 95.56 182 ARG B C 1
ATOM 5204 O O . ARG B 1 182 ? -10.859 28.266 -1.944 1 95.56 182 ARG B O 1
ATOM 5211 N N . ARG B 1 183 ? -8.789 27.781 -2.406 1 97.06 183 ARG B N 1
ATOM 5212 C CA . ARG B 1 183 ? -8.258 28.297 -1.146 1 97.06 183 ARG B CA 1
ATOM 5213 C C . ARG B 1 183 ? -8.094 29.812 -1.191 1 97.06 183 ARG B C 1
ATOM 5215 O O . ARG B 1 183 ? -7.633 30.359 -2.193 1 97.06 183 ARG B O 1
ATOM 5222 N N . HIS B 1 184 ? -8.406 30.406 -0.131 1 97.06 184 HIS B N 1
ATOM 5223 C CA . HIS B 1 184 ? -8.125 31.812 0.136 1 97.06 184 HIS B CA 1
ATOM 5224 C C . HIS B 1 184 ? -7.32 31.969 1.423 1 97.06 184 HIS B C 1
ATOM 5226 O O . HIS B 1 184 ? -7.895 32.156 2.498 1 97.06 184 HIS B O 1
ATOM 5232 N N . GLY B 1 185 ? -6 31.938 1.322 1 96.69 185 GLY B N 1
ATOM 5233 C CA . GLY B 1 185 ? -5.137 32.031 2.492 1 96.69 185 GLY B CA 1
ATOM 5234 C C . GLY B 1 185 ? -4.695 33.438 2.803 1 96.69 185 GLY B C 1
ATOM 5235 O O . GLY B 1 185 ? -5.289 34.406 2.316 1 96.69 185 GLY B O 1
ATOM 5236 N N . ALA B 1 186 ? -3.713 33.625 3.676 1 98 186 ALA B N 1
ATOM 5237 C CA . ALA B 1 186 ? -3.234 34.906 4.16 1 98 186 ALA B CA 1
ATOM 5238 C C . ALA B 1 186 ? -2.729 35.781 3.008 1 98 186 ALA B C 1
ATOM 5240 O O . ALA B 1 186 ? -2.801 37 3.068 1 98 186 ALA B O 1
ATOM 5241 N N . VAL B 1 187 ? -2.254 35.125 1.955 1 97.62 187 VAL B N 1
ATOM 5242 C CA . VAL B 1 187 ? -1.709 35.844 0.797 1 97.62 187 VAL B CA 1
ATOM 5243 C C . VAL B 1 187 ? -2.777 36.75 0.197 1 97.62 187 VAL B C 1
ATOM 5245 O O . VAL B 1 187 ? -2.467 37.844 -0.302 1 97.62 187 VAL B O 1
ATOM 5248 N N . GLU B 1 188 ? -3.982 36.406 0.248 1 97 188 GLU B N 1
ATOM 5249 C CA . GLU B 1 188 ? -5.07 37.188 -0.334 1 97 188 GLU B CA 1
ATOM 5250 C C . GLU B 1 188 ? -5.273 38.5 0.426 1 97 188 GLU B C 1
ATOM 5252 O O . GLU B 1 188 ? -5.734 39.469 -0.146 1 97 188 GLU B O 1
ATOM 5257 N N . LEU B 1 189 ? -4.941 38.5 1.647 1 97.69 189 LEU B N 1
ATOM 5258 C CA . LEU B 1 189 ? -5.113 39.688 2.467 1 97.69 189 LEU B CA 1
ATOM 5259 C C . LEU B 1 189 ? -4.133 40.781 2.051 1 97.69 189 LEU B C 1
ATOM 5261 O O . LEU B 1 189 ? -4.332 41.969 2.371 1 97.69 189 LEU B O 1
ATOM 5265 N N . LEU B 1 190 ? -3.072 40.406 1.388 1 97.25 190 LEU B N 1
ATOM 5266 C CA . LEU B 1 190 ? -2.133 41.406 0.86 1 97.25 190 LEU B CA 1
ATOM 5267 C C . LEU B 1 190 ? -2.834 42.375 -0.091 1 97.25 190 LEU B C 1
ATOM 5269 O O . LEU B 1 190 ? -2.445 43.531 -0.197 1 97.25 190 LEU B O 1
ATOM 5273 N N . ASN B 1 191 ? -3.844 41.906 -0.711 1 95.12 191 ASN B N 1
ATOM 5274 C CA . ASN B 1 191 ? -4.574 42.719 -1.688 1 95.12 191 ASN B CA 1
ATOM 5275 C C . ASN B 1 191 ? -5.324 43.875 -1.021 1 95.12 191 ASN B C 1
ATOM 5277 O O . ASN B 1 191 ? -5.77 44.812 -1.696 1 95.12 191 ASN B O 1
ATOM 5281 N N . LYS B 1 192 ? -5.449 43.812 0.212 1 95.69 192 LYS B N 1
ATOM 5282 C CA . LYS B 1 192 ? -6.168 44.844 0.942 1 95.69 192 LYS B CA 1
ATOM 5283 C C . LYS B 1 192 ? -5.234 46 1.31 1 95.69 192 LYS B C 1
ATOM 5285 O O . LYS B 1 192 ? -5.684 47.031 1.807 1 95.69 192 LYS B O 1
ATOM 5290 N N . GLY B 1 193 ? -3.955 45.812 1.103 1 95.75 193 GLY B N 1
ATOM 5291 C CA . GLY B 1 193 ? -2.99 46.875 1.358 1 95.75 193 GLY B CA 1
ATOM 5292 C C . GLY B 1 193 ? -2.768 47.781 0.162 1 95.75 193 GLY B C 1
ATOM 5293 O O . GLY B 1 193 ? -3.422 47.625 -0.871 1 95.75 193 GLY B O 1
ATOM 5294 N N . ASP B 1 194 ? -1.893 48.844 0.333 1 96.44 194 ASP B N 1
ATOM 5295 C CA . ASP B 1 194 ? -1.474 49.719 -0.762 1 96.44 194 ASP B CA 1
ATOM 5296 C C . ASP B 1 194 ? -0.272 49.125 -1.499 1 96.44 194 ASP B C 1
ATOM 5298 O O . ASP B 1 194 ? 0.861 49.219 -1.023 1 96.44 194 ASP B O 1
ATOM 5302 N N . LEU B 1 195 ? -0.509 48.656 -2.586 1 90.5 195 LEU B N 1
ATOM 5303 C CA . LEU B 1 195 ? 0.499 47.906 -3.352 1 90.5 195 LEU B CA 1
ATOM 5304 C C . LEU B 1 195 ? 1.635 48.844 -3.771 1 90.5 195 LEU B C 1
ATOM 5306 O O . LEU B 1 195 ? 2.74 48.375 -4.066 1 90.5 195 LEU B O 1
ATOM 5310 N N . LYS B 1 196 ? 1.396 50.156 -3.789 1 94.38 196 LYS B N 1
ATOM 5311 C CA . LYS B 1 196 ? 2.439 51.094 -4.148 1 94.38 196 LYS B CA 1
ATOM 5312 C C . LYS B 1 196 ? 3.453 51.281 -3.02 1 94.38 196 LYS B C 1
ATOM 5314 O O . LYS B 1 196 ? 4.609 51.625 -3.262 1 94.38 196 LYS B O 1
ATOM 5319 N N . ASN B 1 197 ? 2.99 50.969 -1.843 1 96.5 197 ASN B N 1
ATOM 5320 C CA . ASN B 1 197 ? 3.834 51.125 -0.666 1 96.5 197 ASN B CA 1
ATOM 5321 C C . ASN B 1 197 ? 4.426 49.812 -0.203 1 96.5 197 ASN B C 1
ATOM 5323 O O . ASN B 1 197 ? 5.109 49.75 0.821 1 96.5 197 ASN B O 1
ATOM 5327 N N . MET B 1 198 ? 4.18 48.781 -0.963 1 96.38 198 MET B N 1
ATOM 5328 C CA . MET B 1 198 ? 4.559 47.438 -0.487 1 96.38 198 MET B CA 1
ATOM 5329 C C . MET B 1 198 ? 5.418 46.719 -1.519 1 96.38 198 MET B C 1
ATOM 5331 O O . MET B 1 198 ? 5.066 46.656 -2.697 1 96.38 198 MET B O 1
ATOM 5335 N N . LYS B 1 199 ? 6.539 46.219 -1.121 1 97.12 199 LYS B N 1
ATOM 5336 C CA . LYS B 1 199 ? 7.371 45.312 -1.911 1 97.12 199 LYS B CA 1
ATOM 5337 C C . LYS B 1 199 ? 7.473 43.938 -1.251 1 97.12 199 LYS B C 1
ATOM 5339 O O . LYS B 1 199 ? 7.789 43.812 -0.065 1 97.12 199 LYS B O 1
ATOM 5344 N N . ILE B 1 200 ? 7.148 42.938 -2.025 1 98.31 200 ILE B N 1
ATOM 5345 C CA . ILE B 1 200 ? 7.23 41.562 -1.538 1 98.31 200 ILE B CA 1
ATOM 5346 C C . ILE B 1 200 ? 8.383 40.812 -2.232 1 98.31 200 ILE B C 1
ATOM 5348 O O . ILE B 1 200 ? 8.391 40.688 -3.457 1 98.31 200 ILE B O 1
ATOM 5352 N N . ALA B 1 201 ? 9.32 40.406 -1.454 1 98.56 201 ALA B N 1
ATOM 5353 C CA . ALA B 1 201 ? 10.453 39.656 -1.989 1 98.56 201 ALA B CA 1
ATOM 5354 C C . ALA B 1 201 ? 10.32 38.188 -1.658 1 98.56 201 ALA B C 1
ATOM 5356 O O . ALA B 1 201 ? 10.344 37.781 -0.487 1 98.56 201 ALA B O 1
ATOM 5357 N N . ILE B 1 202 ? 10.211 37.344 -2.648 1 98.25 202 ILE B N 1
ATOM 5358 C CA . ILE B 1 202 ? 10.172 35.906 -2.469 1 98.25 202 ILE B CA 1
ATOM 5359 C C . ILE B 1 202 ? 11.57 35.344 -2.67 1 98.25 202 ILE B C 1
ATOM 5361 O O . ILE B 1 202 ? 12.469 36.031 -3.152 1 98.25 202 ILE B O 1
ATOM 5365 N N . HIS B 1 203 ? 11.727 34.094 -2.244 1 97.81 203 HIS B N 1
ATOM 5366 C CA . HIS B 1 203 ? 13.039 33.469 -2.242 1 97.81 203 HIS B CA 1
ATOM 5367 C C . HIS B 1 203 ? 14.062 34.312 -1.497 1 97.81 203 HIS B C 1
ATOM 5369 O O . HIS B 1 203 ? 15.203 34.469 -1.942 1 97.81 203 HIS B O 1
ATOM 5375 N N . ALA B 1 204 ? 13.586 34.906 -0.455 1 98.31 204 ALA B N 1
ATOM 5376 C CA . ALA B 1 204 ? 14.414 35.75 0.393 1 98.31 204 ALA B CA 1
ATOM 5377 C C . ALA B 1 204 ? 14.609 35.125 1.772 1 98.31 204 ALA B C 1
ATOM 5379 O O . ALA B 1 204 ? 13.695 35.125 2.598 1 98.31 204 ALA B O 1
ATOM 5380 N N . TYR B 1 205 ? 15.789 34.656 2.016 1 97.38 205 TYR B N 1
ATOM 5381 C CA . TYR B 1 205 ? 16.109 34.062 3.309 1 97.38 205 TYR B CA 1
ATOM 5382 C C . TYR B 1 205 ? 16.797 35.094 4.219 1 97.38 205 TYR B C 1
ATOM 5384 O O . TYR B 1 205 ? 17.938 35.469 3.977 1 97.38 205 TYR B O 1
ATOM 5392 N N . VAL B 1 206 ? 16.062 35.531 5.219 1 98.38 206 VAL B N 1
ATOM 5393 C CA . VAL B 1 206 ? 16.656 36.469 6.148 1 98.38 206 VAL B CA 1
ATOM 5394 C C . VAL B 1 206 ? 17.656 35.75 7.055 1 98.38 206 VAL B C 1
ATOM 5396 O O . VAL B 1 206 ? 17.312 34.781 7.719 1 98.38 206 VAL B O 1
ATOM 5399 N N . LYS B 1 207 ? 18.844 36.25 7.125 1 96.25 207 LYS B N 1
ATOM 5400 C CA . LYS B 1 207 ? 19.938 35.625 7.852 1 96.25 207 LYS B CA 1
ATOM 5401 C C . LYS B 1 207 ? 20.094 36.219 9.25 1 96.25 207 LYS B C 1
ATOM 5403 O O . LYS B 1 207 ? 20.375 35.5 10.203 1 96.25 207 LYS B O 1
ATOM 5408 N N . LYS B 1 208 ? 19.953 37.531 9.242 1 96.31 208 LYS B N 1
ATOM 5409 C CA . LYS B 1 208 ? 20.234 38.188 10.516 1 96.31 208 LYS B CA 1
ATOM 5410 C C . LYS B 1 208 ? 19.594 39.562 10.57 1 96.31 208 LYS B C 1
ATOM 5412 O O . LYS B 1 208 ? 19.391 40.219 9.531 1 96.31 208 LYS B O 1
ATOM 5417 N N . ILE B 1 209 ? 19.297 39.969 11.789 1 98.25 209 ILE B N 1
ATOM 5418 C CA . ILE B 1 209 ? 18.891 41.344 12.07 1 98.25 209 ILE B CA 1
ATOM 5419 C C . ILE B 1 209 ? 20.109 42.188 12.398 1 98.25 209 ILE B C 1
ATOM 5421 O O . ILE B 1 209 ? 21 41.75 13.125 1 98.25 209 ILE B O 1
ATOM 5425 N N . ILE B 1 210 ? 20.141 43.406 11.844 1 97.94 210 ILE B N 1
ATOM 5426 C CA . ILE B 1 210 ? 21.25 44.312 12.086 1 97.94 210 ILE B CA 1
ATOM 5427 C C . ILE B 1 210 ? 20.922 45.219 13.258 1 97.94 210 ILE B C 1
ATOM 5429 O O . ILE B 1 210 ? 19.844 45.844 13.297 1 97.94 210 ILE B O 1
ATOM 5433 N N . PHE B 1 211 ? 21.875 45.375 14.211 1 97.69 211 PHE B N 1
ATOM 5434 C CA . PHE B 1 211 ? 21.625 46.219 15.383 1 97.69 211 PHE B CA 1
ATOM 5435 C C . PHE B 1 211 ? 22.656 47.344 15.469 1 97.69 211 PHE B C 1
ATOM 5437 O O . PHE B 1 211 ? 23.812 47.156 15.094 1 97.69 211 PHE B O 1
ATOM 5444 N N . SER B 1 212 ? 22.172 48.5 15.898 1 95.5 212 SER B N 1
ATOM 5445 C CA . SER B 1 212 ? 23.031 49.562 16.344 1 95.5 212 SER B CA 1
ATOM 5446 C C . SER B 1 212 ? 23.141 49.594 17.875 1 95.5 212 SER B C 1
ATOM 5448 O O . SER B 1 212 ? 22.141 49.438 18.562 1 95.5 212 SER B O 1
ATOM 5450 N N . THR B 1 213 ? 24.359 49.75 18.406 1 88.31 213 THR B N 1
ATOM 5451 C CA . THR B 1 213 ? 24.578 49.781 19.844 1 88.31 213 THR B CA 1
ATOM 5452 C C . THR B 1 213 ? 24.922 51.188 20.312 1 88.31 213 THR B C 1
ATOM 5454 O O . THR B 1 213 ? 25.578 51.344 21.344 1 88.31 213 THR B O 1
ATOM 5457 N N . LYS B 1 214 ? 24.516 52.156 19.688 1 86.31 214 LYS B N 1
ATOM 5458 C CA . LYS B 1 214 ? 24.875 53.531 20.016 1 86.31 214 LYS B CA 1
ATOM 5459 C C . LYS B 1 214 ? 24.016 54.062 21.156 1 86.31 214 LYS B C 1
ATOM 5461 O O . LYS B 1 214 ? 24.391 55.031 21.812 1 86.31 214 LYS B O 1
ATOM 5466 N N . SER B 1 215 ? 22.906 53.5 21.328 1 86 215 SER B N 1
ATOM 5467 C CA . SER B 1 215 ? 21.984 53.875 22.391 1 86 215 SER B CA 1
ATOM 5468 C C . SER B 1 215 ? 22.047 52.906 23.547 1 86 215 SER B C 1
ATOM 5470 O O . SER B 1 215 ? 22.812 51.906 23.516 1 86 215 SER B O 1
ATOM 5472 N N . SER B 1 216 ? 21.359 53.219 24.641 1 89.31 216 SER B N 1
ATOM 5473 C CA . SER B 1 216 ? 21.344 52.375 25.828 1 89.31 216 SER B CA 1
ATOM 5474 C C . SER B 1 216 ? 20.906 50.969 25.5 1 89.31 216 SER B C 1
ATOM 5476 O O . SER B 1 216 ? 21.5 50 25.984 1 89.31 216 SER B O 1
ATOM 5478 N N . ASN B 1 217 ? 19.875 50.812 24.688 1 94.5 217 ASN B N 1
ATOM 5479 C CA . ASN B 1 217 ? 19.422 49.531 24.188 1 94.5 217 ASN B CA 1
ATOM 5480 C C . ASN B 1 217 ? 19.859 49.281 22.75 1 94.5 217 ASN B C 1
ATOM 5482 O O . ASN B 1 217 ? 19.938 50.25 21.953 1 94.5 217 ASN B O 1
ATOM 5486 N N . PRO B 1 218 ? 20.219 48 22.469 1 97 218 PRO B N 1
ATOM 5487 C CA . PRO B 1 218 ? 20.406 47.719 21.047 1 97 218 PRO B CA 1
ATOM 5488 C C . PRO B 1 218 ? 19.188 48.094 20.203 1 97 218 PRO B C 1
ATOM 5490 O O . PRO B 1 218 ? 18.047 47.781 20.594 1 97 218 PRO B O 1
ATOM 5493 N N . THR B 1 219 ? 19.422 48.781 19.109 1 97.44 219 THR B N 1
ATOM 5494 C CA . THR B 1 219 ? 18.359 49.219 18.219 1 97.44 219 THR B CA 1
ATOM 5495 C C . THR B 1 219 ? 18.453 48.5 16.875 1 97.44 219 THR B C 1
ATOM 5497 O O . THR B 1 219 ? 19.484 48.531 16.219 1 97.44 219 THR B O 1
ATOM 5500 N N . ALA B 1 220 ? 17.359 47.812 16.5 1 98.44 220 ALA B N 1
ATOM 5501 C CA . ALA B 1 220 ? 17.328 47.188 15.164 1 98.44 220 ALA B CA 1
ATOM 5502 C C . ALA B 1 220 ? 17.344 48.281 14.078 1 98.44 220 ALA B C 1
ATOM 5504 O O . ALA B 1 220 ? 16.562 49.219 14.125 1 98.44 220 ALA B O 1
ATOM 5505 N N . ILE B 1 221 ? 18.203 48.062 13.062 1 98.19 221 ILE B N 1
ATOM 5506 C CA . ILE B 1 221 ? 18.312 49.125 12.039 1 98.19 221 ILE B CA 1
ATOM 5507 C C . ILE B 1 221 ? 18.094 48.5 10.656 1 98.19 221 ILE B C 1
ATOM 5509 O O . ILE B 1 221 ? 18.062 49.219 9.648 1 98.19 221 ILE B O 1
ATOM 5513 N N . GLY B 1 222 ? 17.969 47.219 10.586 1 98.56 222 GLY B N 1
ATOM 5514 C CA . GLY B 1 222 ? 17.75 46.562 9.312 1 98.56 222 GLY B CA 1
ATOM 5515 C C . GLY B 1 222 ? 17.953 45.062 9.383 1 98.56 222 GLY B C 1
ATOM 5516 O O . GLY B 1 222 ? 17.953 44.469 10.469 1 98.56 222 GLY B O 1
ATOM 5517 N N . VAL B 1 223 ? 18 44.406 8.148 1 98.75 223 VAL B N 1
ATOM 5518 C CA . VAL B 1 223 ? 18.203 42.969 8.062 1 98.75 223 VAL B CA 1
ATOM 5519 C C . VAL B 1 223 ? 19.125 42.656 6.895 1 98.75 223 VAL B C 1
ATOM 5521 O O . VAL B 1 223 ? 19.266 43.438 5.961 1 98.75 223 VAL B O 1
ATOM 5524 N N . ILE B 1 224 ? 19.781 41.531 7.02 1 98.25 224 ILE B N 1
ATOM 5525 C CA . ILE B 1 224 ? 20.516 40.906 5.914 1 98.25 224 ILE B CA 1
ATOM 5526 C C . ILE B 1 224 ? 19.781 39.688 5.422 1 98.25 224 ILE B C 1
ATOM 5528 O O . ILE B 1 224 ? 19.406 38.812 6.223 1 98.25 224 ILE B O 1
ATOM 5532 N N . TYR B 1 225 ? 19.484 39.594 4.137 1 98.06 225 TYR B N 1
ATOM 5533 C CA . TYR B 1 225 ? 18.891 38.406 3.564 1 98.06 225 TYR B CA 1
ATOM 5534 C C . TYR B 1 225 ? 19.609 37.969 2.295 1 98.06 225 TYR B C 1
ATOM 5536 O O . TYR B 1 225 ? 20.344 38.781 1.694 1 98.06 225 TYR B O 1
ATOM 5544 N N . THR B 1 226 ? 19.484 36.719 2.004 1 97 226 THR B N 1
ATOM 5545 C CA . THR B 1 226 ? 20.141 36.156 0.831 1 97 226 THR B CA 1
ATOM 5546 C C . THR B 1 226 ? 19.125 35.719 -0.22 1 97 226 THR B C 1
ATOM 5548 O O . THR B 1 226 ? 18.031 35.25 0.119 1 97 226 THR B O 1
ATOM 5551 N N . ASP B 1 227 ? 19.453 35.875 -1.49 1 96.75 227 ASP B N 1
ATOM 5552 C CA . ASP B 1 227 ? 18.594 35.438 -2.59 1 96.75 227 ASP B CA 1
ATOM 5553 C C . ASP B 1 227 ? 19 34.062 -3.082 1 96.75 227 ASP B C 1
ATOM 5555 O O . ASP B 1 227 ? 19.797 33.375 -2.445 1 96.75 227 ASP B O 1
ATOM 5559 N N . THR B 1 228 ? 18.359 33.531 -4.145 1 94.12 228 THR B N 1
ATOM 5560 C CA . THR B 1 228 ? 18.547 32.156 -4.617 1 94.12 228 THR B CA 1
ATOM 5561 C C . THR B 1 228 ? 19.922 31.984 -5.258 1 94.12 228 THR B C 1
ATOM 5563 O O . THR B 1 228 ? 20.391 30.859 -5.461 1 94.12 228 THR B O 1
ATOM 5566 N N . LYS B 1 229 ? 20.562 33.031 -5.598 1 95.25 229 LYS B N 1
ATOM 5567 C CA . LYS B 1 229 ? 21.906 33 -6.191 1 95.25 229 LYS B CA 1
ATOM 5568 C C . LYS B 1 229 ? 22.984 33.094 -5.125 1 95.25 229 LYS B C 1
ATOM 5570 O O . LYS B 1 229 ? 24.172 33.125 -5.445 1 95.25 229 LYS B O 1
ATOM 5575 N N . GLY B 1 230 ? 22.594 33.312 -3.936 1 93.25 230 GLY B N 1
ATOM 5576 C CA . GLY B 1 230 ? 23.547 33.375 -2.84 1 93.25 230 GLY B CA 1
ATOM 5577 C C . GLY B 1 230 ? 24 34.781 -2.541 1 93.25 230 GLY B C 1
ATOM 5578 O O . GLY B 1 230 ? 24.859 35 -1.677 1 93.25 230 GLY B O 1
ATOM 5579 N N . LYS B 1 231 ? 23.453 35.75 -3.186 1 96.31 231 LYS B N 1
ATOM 5580 C CA . LYS B 1 231 ? 23.828 37.125 -2.959 1 96.31 231 LYS B CA 1
ATOM 5581 C C . LYS B 1 231 ? 23.156 37.688 -1.705 1 96.31 231 LYS B C 1
ATOM 5583 O O . LYS B 1 231 ? 21.984 37.406 -1.457 1 96.31 231 LYS B O 1
ATOM 5588 N N . SER B 1 232 ? 23.938 38.469 -0.977 1 96.62 232 SER B N 1
ATOM 5589 C CA . SER B 1 232 ? 23.438 39.094 0.247 1 96.62 232 SER B CA 1
ATOM 5590 C C . SER B 1 232 ? 22.859 40.469 -0.03 1 96.62 232 SER B C 1
ATOM 5592 O O . SER B 1 232 ? 23.469 41.281 -0.736 1 96.62 232 SER B O 1
ATOM 5594 N N . HIS B 1 233 ? 21.703 40.688 0.488 1 98.12 233 HIS B N 1
ATOM 5595 C CA . HIS B 1 233 ? 21.016 41.969 0.434 1 98.12 233 HIS B CA 1
ATOM 5596 C C . HIS B 1 233 ? 20.891 42.594 1.823 1 98.12 233 HIS B C 1
ATOM 5598 O O . HIS B 1 233 ? 20.812 41.875 2.82 1 98.12 233 HIS B O 1
ATOM 5604 N N . LYS B 1 234 ? 20.953 43.938 1.879 1 98.12 234 LYS B N 1
ATOM 5605 C CA . LYS B 1 234 ? 20.734 44.688 3.117 1 98.12 234 LYS B CA 1
ATOM 5606 C C . LYS B 1 234 ? 19.5 45.562 2.996 1 98.12 234 LYS B C 1
ATOM 5608 O O . LYS B 1 234 ? 19.453 46.469 2.131 1 98.12 234 LYS B O 1
ATOM 5613 N N . ALA B 1 235 ? 18.531 45.312 3.74 1 98.56 235 ALA B N 1
ATOM 5614 C CA . ALA B 1 235 ? 17.375 46.219 3.873 1 98.56 235 ALA B CA 1
ATOM 5615 C C . ALA B 1 235 ? 17.422 47 5.184 1 98.56 235 ALA B C 1
ATOM 5617 O O . ALA B 1 235 ? 17.562 46.406 6.258 1 98.56 235 ALA B O 1
ATOM 5618 N N . LEU B 1 236 ? 17.344 48.25 5.137 1 98.38 236 LEU B N 1
ATOM 5619 C CA . LEU B 1 236 ? 17.453 49.125 6.309 1 98.38 236 LEU B CA 1
ATOM 5620 C C . LEU B 1 236 ? 16.125 49.812 6.598 1 98.38 236 LEU B C 1
ATOM 5622 O O . LEU B 1 236 ? 15.266 49.906 5.719 1 98.38 236 LEU B O 1
ATOM 5626 N N . ILE B 1 237 ? 15.906 50.188 7.883 1 98 237 ILE B N 1
ATOM 5627 C CA . ILE B 1 237 ? 14.68 50.906 8.211 1 98 237 ILE B CA 1
ATOM 5628 C C . ILE B 1 237 ? 14.969 52.406 8.305 1 98 237 ILE B C 1
ATOM 5630 O O . ILE B 1 237 ? 16.062 52.812 8.711 1 98 237 ILE B O 1
ATOM 5634 N N . CYS B 1 238 ? 13.961 53.188 7.949 1 94.75 238 CYS B N 1
ATOM 5635 C CA . CYS B 1 238 ? 14.016 54.625 8.117 1 94.75 238 CYS B CA 1
ATOM 5636 C C . CYS B 1 238 ? 13.898 55 9.586 1 94.75 238 CYS B C 1
ATOM 5638 O O . CYS B 1 238 ? 13.617 54.156 10.43 1 94.75 238 CYS B O 1
ATOM 5640 N N . ASN B 1 239 ? 14.102 56.375 9.742 1 86.12 239 ASN B N 1
ATOM 5641 C CA . ASN B 1 239 ? 13.945 56.875 11.102 1 86.12 239 ASN B CA 1
ATOM 5642 C C . ASN B 1 239 ? 12.555 56.562 11.656 1 86.12 239 ASN B C 1
ATOM 5644 O O . ASN B 1 239 ? 11.555 56.719 10.953 1 86.12 239 ASN B O 1
ATOM 5648 N N . LYS B 1 240 ? 12.367 55.938 12.773 1 88.88 240 LYS B N 1
ATOM 5649 C CA . LYS B 1 240 ? 11.141 55.594 13.484 1 88.88 240 LYS B CA 1
ATOM 5650 C C . LYS B 1 240 ? 10.531 54.312 12.922 1 88.88 240 LYS B C 1
ATOM 5652 O O . LYS B 1 240 ? 9.398 53.969 13.258 1 88.88 240 LYS B O 1
ATOM 5657 N N . GLY B 1 241 ? 11.242 53.75 12 1 96.25 241 GLY B N 1
ATOM 5658 C CA . GLY B 1 241 ? 10.766 52.469 11.469 1 96.25 241 GLY B CA 1
ATOM 5659 C C . GLY B 1 241 ? 11.039 51.312 12.391 1 96.25 241 GLY B C 1
ATOM 5660 O O . GLY B 1 241 ? 11.641 51.469 13.453 1 96.25 241 GLY B O 1
ATOM 5661 N N . GLU B 1 242 ? 10.508 50.094 12.039 1 98.38 242 GLU B N 1
ATOM 5662 C CA . GLU B 1 242 ? 10.711 48.906 12.852 1 98.38 242 GLU B CA 1
ATOM 5663 C C . GLU B 1 242 ? 10.938 47.688 11.977 1 98.38 242 GLU B C 1
ATOM 5665 O O . GLU B 1 242 ? 10.484 47.625 10.836 1 98.38 242 GLU B O 1
ATOM 5670 N N . VAL B 1 243 ? 11.719 46.812 12.508 1 98.81 243 VAL B N 1
ATOM 5671 C CA . VAL B 1 243 ? 11.797 45.438 12 1 98.81 243 VAL B CA 1
ATOM 5672 C C . VAL B 1 243 ? 10.812 44.562 12.742 1 98.81 243 VAL B C 1
ATOM 5674 O O . VAL B 1 243 ? 10.781 44.531 13.977 1 98.81 243 VAL B O 1
ATOM 5677 N N . ILE B 1 244 ? 9.961 43.875 12.008 1 98.94 244 ILE B N 1
ATOM 5678 C CA . ILE B 1 244 ? 8.969 43 12.625 1 98.94 244 ILE B CA 1
ATOM 5679 C C . ILE B 1 244 ? 9.195 41.562 12.18 1 98.94 244 ILE B C 1
ATOM 5681 O O . ILE B 1 244 ? 9.07 41.25 10.992 1 98.94 244 ILE B O 1
ATOM 5685 N N . VAL B 1 245 ? 9.477 40.719 13.172 1 98.88 245 VAL B N 1
ATOM 5686 C CA . VAL B 1 245 ? 9.719 39.281 12.906 1 98.88 245 VAL B CA 1
ATOM 5687 C C . VAL B 1 245 ? 8.398 38.531 12.938 1 98.88 245 VAL B C 1
ATOM 5689 O O . VAL B 1 245 ? 7.723 38.5 13.969 1 98.88 245 VAL B O 1
ATOM 5692 N N . SER B 1 246 ? 8.023 37.969 11.859 1 98.88 246 SER B N 1
ATOM 5693 C CA . SER B 1 246 ? 6.836 37.156 11.688 1 98.88 246 SER B CA 1
ATOM 5694 C C . SER B 1 246 ? 7.172 35.844 10.961 1 98.88 246 SER B C 1
ATOM 5696 O O . SER B 1 246 ? 6.512 35.5 9.984 1 98.88 246 SER B O 1
ATOM 5698 N N . ALA B 1 247 ? 8.195 35.219 11.391 1 98.31 247 ALA B N 1
ATOM 5699 C CA . ALA B 1 247 ? 8.758 34.031 10.711 1 98.31 247 ALA B CA 1
ATOM 5700 C C . ALA B 1 247 ? 8.164 32.75 11.258 1 98.31 247 ALA B C 1
ATOM 5702 O O . ALA B 1 247 ? 8.664 31.656 10.977 1 98.31 247 ALA B O 1
ATOM 5703 N N . GLY B 1 248 ? 7.098 32.844 12.102 1 97.69 248 GLY B N 1
ATOM 5704 C CA . GLY B 1 248 ? 6.414 31.688 12.633 1 97.69 248 GLY B CA 1
ATOM 5705 C C . GLY B 1 248 ? 6.98 31.203 13.953 1 97.69 248 GLY B C 1
ATOM 5706 O O . GLY B 1 248 ? 8.016 31.703 14.406 1 97.69 248 GLY B O 1
ATOM 5707 N N . ALA B 1 249 ? 6.371 30.203 14.492 1 97.62 249 ALA B N 1
ATOM 5708 C CA . ALA B 1 249 ? 6.695 29.719 15.828 1 97.62 249 ALA B CA 1
ATOM 5709 C C . ALA B 1 249 ? 8.133 29.188 15.891 1 97.62 249 ALA B C 1
ATOM 5711 O O . ALA B 1 249 ? 8.781 29.266 16.938 1 97.62 249 ALA B O 1
ATOM 5712 N N . LEU B 1 250 ? 8.633 28.672 14.805 1 98.06 250 LEU B N 1
ATOM 5713 C CA . LEU B 1 250 ? 9.992 28.141 14.789 1 98.06 250 LEU B CA 1
ATOM 5714 C C . LEU B 1 250 ? 10.977 29.188 14.273 1 98.06 250 LEU B C 1
ATOM 5716 O O . LEU B 1 250 ? 12.062 29.344 14.828 1 98.06 250 LEU B O 1
ATOM 5720 N N . GLY B 1 251 ? 10.531 29.875 13.281 1 97.69 251 GLY B N 1
ATOM 5721 C CA . GLY B 1 251 ? 11.445 30.766 12.594 1 97.69 251 GLY B CA 1
ATOM 5722 C C . GLY B 1 251 ? 11.812 32 13.406 1 97.69 251 GLY B C 1
ATOM 5723 O O . GLY B 1 251 ? 12.938 32.469 13.336 1 97.69 251 GLY B O 1
ATOM 5724 N N . SER B 1 252 ? 10.883 32.531 14.141 1 98.62 252 SER B N 1
ATOM 5725 C CA . SER B 1 252 ? 11.117 33.781 14.859 1 98.62 252 SER B CA 1
ATOM 5726 C C . SER B 1 252 ? 12.156 33.562 15.969 1 98.62 252 SER B C 1
ATOM 5728 O O . SER B 1 252 ? 13.141 34.312 16.031 1 98.62 252 SER B O 1
ATOM 5730 N N . PRO B 1 253 ? 12 32.594 16.875 1 98.56 253 PRO B N 1
ATOM 5731 C CA . PRO B 1 253 ? 13.07 32.375 17.844 1 98.56 253 PRO B CA 1
ATOM 5732 C C . PRO B 1 253 ? 14.398 32 17.188 1 98.56 253 PRO B C 1
ATOM 5734 O O . PRO B 1 253 ? 15.461 32.406 17.672 1 98.56 253 PRO B O 1
ATOM 5737 N N . GLN B 1 254 ? 14.375 31.203 16.141 1 98.25 254 GLN B N 1
ATOM 5738 C CA . GLN B 1 254 ? 15.594 30.859 15.422 1 98.25 254 GLN B CA 1
ATOM 5739 C C . GLN B 1 254 ? 16.328 32.125 14.969 1 98.25 254 GLN B C 1
ATOM 5741 O O . GLN B 1 254 ? 17.547 32.25 15.18 1 98.25 254 GLN B O 1
ATOM 5746 N N . LEU B 1 255 ? 15.562 33 14.352 1 98 255 LEU B N 1
ATOM 5747 C CA . LEU B 1 255 ? 16.172 34.219 13.812 1 98 255 LEU B CA 1
ATOM 5748 C C . LEU B 1 255 ? 16.703 35.094 14.93 1 98 255 LEU B C 1
ATOM 5750 O O . LEU B 1 255 ? 17.766 35.688 14.789 1 98 255 LEU B O 1
ATOM 5754 N N . LEU B 1 256 ? 15.984 35.219 16.031 1 98.44 256 LEU B N 1
ATOM 5755 C CA . LEU B 1 256 ? 16.469 36 17.172 1 98.44 256 LEU B CA 1
ATOM 5756 C C . LEU B 1 256 ? 17.797 35.438 17.688 1 98.44 256 LEU B C 1
ATOM 5758 O O . LEU B 1 256 ? 18.75 36.188 17.922 1 98.44 256 LEU B O 1
ATOM 5762 N N . LEU B 1 257 ? 17.875 34.125 17.812 1 98.19 257 LEU B N 1
ATOM 5763 C CA . LEU B 1 257 ? 19.094 33.469 18.266 1 98.19 257 LEU B CA 1
ATOM 5764 C C . LEU B 1 257 ? 20.25 33.75 17.312 1 98.19 257 LEU B C 1
ATOM 5766 O O . LEU B 1 257 ? 21.344 34.156 17.734 1 98.19 257 LEU B O 1
ATOM 5770 N N . LEU B 1 258 ? 19.984 33.594 16.078 1 97.31 258 LEU B N 1
ATOM 5771 C CA . LEU B 1 258 ? 21 33.781 15.07 1 97.31 258 LEU B CA 1
ATOM 5772 C C . LEU B 1 258 ? 21.469 35.25 15.047 1 97.31 258 LEU B C 1
ATOM 5774 O O . LEU B 1 258 ? 22.578 35.531 14.609 1 97.31 258 LEU B O 1
ATOM 5778 N N . SER B 1 259 ? 20.578 36.156 15.531 1 97.62 259 SER B N 1
ATOM 5779 C CA . SER B 1 259 ? 20.875 37.594 15.516 1 97.62 259 SER B CA 1
ATOM 5780 C C . SER B 1 259 ? 21.484 38.031 16.844 1 97.62 259 SER B C 1
ATOM 5782 O O . SER B 1 259 ? 21.641 39.25 17.062 1 97.62 259 SER B O 1
ATOM 5784 N N . GLY B 1 260 ? 21.734 37.125 17.719 1 97.25 260 GLY B N 1
ATOM 5785 C CA . GLY B 1 260 ? 22.453 37.438 18.953 1 97.25 260 GLY B CA 1
ATOM 5786 C C . GLY B 1 260 ? 21.531 37.781 20.094 1 97.25 260 GLY B C 1
ATOM 5787 O O . GLY B 1 260 ? 21.969 38.344 21.094 1 97.25 260 GLY B O 1
ATOM 5788 N N . ILE B 1 261 ? 20.281 37.594 19.984 1 98.31 261 ILE B N 1
ATOM 5789 C CA . ILE B 1 261 ? 19.312 37.781 21.062 1 98.31 261 ILE B CA 1
ATOM 5790 C C . ILE B 1 261 ? 18.891 36.438 21.641 1 98.31 261 ILE B C 1
ATOM 5792 O O . ILE B 1 261 ? 18.156 35.688 21.016 1 98.31 261 ILE B O 1
ATOM 5796 N N . GLY B 1 262 ? 19.297 36.062 22.859 1 98.38 262 GLY B N 1
ATOM 5797 C CA . GLY B 1 262 ? 19.016 34.781 23.469 1 98.38 262 GLY B CA 1
ATOM 5798 C C . GLY B 1 262 ? 19.797 34.562 24.766 1 98.38 262 GLY B C 1
ATOM 5799 O O . GLY B 1 262 ? 20.422 35.5 25.281 1 98.38 262 GLY B O 1
ATOM 5800 N N . PRO B 1 263 ? 19.656 33.375 25.266 1 98.19 263 PRO B N 1
ATOM 5801 C CA . PRO B 1 263 ? 20.422 33.094 26.484 1 98.19 263 PRO B CA 1
ATOM 5802 C C . PRO B 1 263 ? 21.922 33.25 26.281 1 98.19 263 PRO B C 1
ATOM 5804 O O . PRO B 1 263 ? 22.5 32.656 25.359 1 98.19 263 PRO B O 1
ATOM 5807 N N . LYS B 1 264 ? 22.5 34 27.172 1 97.88 264 LYS B N 1
ATOM 5808 C CA . LYS B 1 264 ? 23.906 34.375 27.031 1 97.88 264 LYS B CA 1
ATOM 5809 C C . LYS B 1 264 ? 24.781 33.125 26.922 1 97.88 264 LYS B C 1
ATOM 5811 O O . LYS B 1 264 ? 25.609 33.031 26.016 1 97.88 264 LYS B O 1
ATOM 5816 N N . SER B 1 265 ? 24.625 32.219 27.844 1 97.69 265 SER B N 1
ATOM 5817 C CA . SER B 1 265 ? 25.453 31.016 27.875 1 97.69 265 SER B CA 1
ATOM 5818 C C . SER B 1 265 ? 25.297 30.203 26.578 1 97.69 265 SER B C 1
ATOM 5820 O O . SER B 1 265 ? 26.266 29.688 26.047 1 97.69 265 SER B O 1
ATOM 5822 N N . TYR B 1 266 ? 24.141 30.141 26.125 1 97 266 TYR B N 1
ATOM 5823 C CA . TYR B 1 266 ? 23.859 29.391 24.906 1 97 266 TYR B CA 1
ATOM 5824 C C . TYR B 1 266 ? 24.5 30.062 23.703 1 97 266 TYR B C 1
ATOM 5826 O O . TYR B 1 266 ? 25.156 29.391 22.891 1 97 266 TYR B O 1
ATOM 5834 N N . LEU B 1 267 ? 24.281 31.328 23.516 1 97.38 267 LEU B N 1
ATOM 5835 C CA . LEU B 1 267 ? 24.875 32.062 22.406 1 97.38 267 LEU B CA 1
ATOM 5836 C C . LEU B 1 267 ? 26.391 31.953 22.406 1 97.38 267 LEU B C 1
ATOM 5838 O O . LEU B 1 267 ? 27 31.75 21.359 1 97.38 267 LEU B O 1
ATOM 5842 N N . SER B 1 268 ? 26.906 32.031 23.625 1 97.31 268 SER B N 1
ATOM 5843 C CA . SER B 1 268 ? 28.359 31.891 23.75 1 97.31 268 SER B CA 1
ATOM 5844 C C . SER B 1 268 ? 28.828 30.516 23.312 1 97.31 268 SER B C 1
ATOM 5846 O O . SER B 1 268 ? 29.844 30.391 22.609 1 97.31 268 SER B O 1
ATOM 5848 N N . SER B 1 269 ? 28.141 29.578 23.734 1 96.5 269 SER B N 1
ATOM 5849 C CA . SER B 1 269 ? 28.5 28.203 23.375 1 96.5 269 SER B CA 1
ATOM 5850 C C . SER B 1 269 ? 28.438 27.984 21.875 1 96.5 269 SER B C 1
ATOM 5852 O O . SER B 1 269 ? 29.141 27.141 21.328 1 96.5 269 SER B O 1
ATOM 5854 N N . GLN B 1 270 ? 27.578 28.734 21.156 1 95.56 270 GLN B N 1
ATOM 5855 C CA . GLN B 1 270 ? 27.422 28.625 19.719 1 95.56 270 GLN B CA 1
ATOM 5856 C C . GLN B 1 270 ? 28.344 29.609 18.984 1 95.56 270 GLN B C 1
ATOM 5858 O O . GLN B 1 270 ? 28.344 29.672 17.75 1 95.56 270 GLN B O 1
ATOM 5863 N N . HIS B 1 271 ? 29.094 30.359 19.703 1 96.38 271 HIS B N 1
ATOM 5864 C CA . HIS B 1 271 ? 29.984 31.375 19.172 1 96.38 271 HIS B CA 1
ATOM 5865 C C . HIS B 1 271 ? 29.234 32.406 18.359 1 96.38 271 HIS B C 1
ATOM 5867 O O . HIS B 1 271 ? 29.688 32.844 17.297 1 96.38 271 HIS B O 1
ATOM 5873 N N . ILE B 1 272 ? 28.062 32.75 18.828 1 96.44 272 ILE B N 1
ATOM 5874 C CA . ILE B 1 272 ? 27.266 33.812 18.234 1 96.44 272 ILE B CA 1
ATOM 5875 C C . ILE B 1 272 ? 27.469 35.125 19.047 1 96.44 272 ILE B C 1
ATOM 5877 O O . ILE B 1 272 ? 27.312 35.125 20.266 1 96.44 272 ILE B O 1
ATOM 5881 N N . PRO B 1 273 ? 27.891 36.219 18.359 1 96.06 273 PRO B N 1
ATOM 5882 C CA . PRO B 1 273 ? 28.047 37.469 19.094 1 96.06 273 PRO B CA 1
ATOM 5883 C C . PRO B 1 273 ? 26.766 37.875 19.828 1 96.06 273 PRO B C 1
ATOM 5885 O O . PRO B 1 273 ? 25.688 37.844 19.234 1 96.06 273 PRO B O 1
ATOM 5888 N N . ILE B 1 274 ? 26.922 38.281 21.094 1 97.06 274 ILE B N 1
ATOM 5889 C CA . ILE B 1 274 ? 25.781 38.594 21.938 1 97.06 274 ILE B CA 1
ATOM 5890 C C . ILE B 1 274 ? 25.375 40.031 21.75 1 97.06 274 ILE B C 1
ATOM 5892 O O . ILE B 1 274 ? 26.172 40.938 22 1 97.06 274 ILE B O 1
ATOM 5896 N N . VAL B 1 275 ? 24.219 40.25 21.312 1 97.75 275 VAL B N 1
ATOM 5897 C CA . VAL B 1 275 ? 23.641 41.594 21.203 1 97.75 275 VAL B CA 1
ATOM 5898 C C . VAL B 1 275 ? 22.859 41.938 22.469 1 97.75 275 VAL B C 1
ATOM 5900 O O . VAL B 1 275 ? 22.984 43.031 23.016 1 97.75 275 VAL B O 1
ATOM 5903 N N . LEU B 1 276 ? 22.016 41 22.906 1 97.69 276 LEU B N 1
ATOM 5904 C CA . LEU B 1 276 ? 21.203 41.156 24.109 1 97.69 276 LEU B CA 1
ATOM 5905 C C . LEU B 1 276 ? 20.969 39.812 24.781 1 97.69 276 LEU B C 1
ATOM 5907 O O . LEU B 1 276 ? 20.578 38.844 24.109 1 97.69 276 LEU B O 1
ATOM 5911 N N . SER B 1 277 ? 21.25 39.75 26.031 1 97.69 277 SER B N 1
ATOM 5912 C CA . SER B 1 277 ? 20.906 38.562 26.812 1 97.69 277 SER B CA 1
ATOM 5913 C C . SER B 1 277 ? 19.406 38.469 27.047 1 97.69 277 SER B C 1
ATOM 5915 O O . SER B 1 277 ? 18.828 39.375 27.688 1 97.69 277 SER B O 1
ATOM 5917 N N . GLN B 1 278 ? 18.812 37.562 26.531 1 97.69 278 GLN B N 1
ATOM 5918 C CA . GLN B 1 278 ? 17.391 37.25 26.703 1 97.69 278 GLN B CA 1
ATOM 5919 C C . GLN B 1 278 ? 17.203 35.75 27 1 97.69 278 GLN B C 1
ATOM 5921 O O . GLN B 1 278 ? 17.047 34.938 26.094 1 97.69 278 GLN B O 1
ATOM 5926 N N . PRO B 1 279 ? 17 35.344 28.203 1 97.88 279 PRO B N 1
ATOM 5927 C CA . PRO B 1 279 ? 17.109 33.938 28.625 1 97.88 279 PRO B CA 1
ATOM 5928 C C . PRO B 1 279 ? 15.961 33.094 28.125 1 97.88 279 PRO B C 1
ATOM 5930 O O . PRO B 1 279 ? 16.062 31.844 28.125 1 97.88 279 PRO B O 1
ATOM 5933 N N . ASN B 1 280 ? 14.883 33.688 27.656 1 98.56 280 ASN B N 1
ATOM 5934 C CA . ASN B 1 280 ? 13.688 32.875 27.406 1 98.56 280 ASN B CA 1
ATOM 5935 C C . ASN B 1 280 ? 13.484 32.625 25.922 1 98.56 280 ASN B C 1
ATOM 5937 O O . ASN B 1 280 ? 12.539 31.938 25.516 1 98.56 280 ASN B O 1
ATOM 5941 N N . VAL B 1 281 ? 14.359 33.188 25.047 1 98.81 281 VAL B N 1
ATOM 5942 C CA . VAL B 1 281 ? 14.219 32.938 23.625 1 98.81 281 VAL B CA 1
ATOM 5943 C C . VAL B 1 281 ? 14.398 31.453 23.344 1 98.81 281 VAL B C 1
ATOM 5945 O O . VAL B 1 281 ? 15.375 30.844 23.781 1 98.81 281 VAL B O 1
ATOM 5948 N N . GLY B 1 282 ? 13.453 30.828 22.656 1 98.56 282 GLY B N 1
ATOM 5949 C CA . GLY B 1 282 ? 13.516 29.422 22.281 1 98.56 282 GLY B CA 1
ATOM 5950 C C . GLY B 1 282 ? 12.984 28.484 23.359 1 98.56 282 GLY B C 1
ATOM 5951 O O . GLY B 1 282 ? 12.984 27.266 23.188 1 98.56 282 GLY B O 1
ATOM 5952 N N . LYS B 1 283 ? 12.516 29.062 24.422 1 98.44 283 LYS B N 1
ATOM 5953 C CA . LYS B 1 283 ? 11.961 28.25 25.5 1 98.44 283 LYS B CA 1
ATOM 5954 C C . LYS B 1 283 ? 10.438 28.203 25.422 1 98.44 283 LYS B C 1
ATOM 5956 O O . LYS B 1 283 ? 9.82 28.922 24.625 1 98.44 283 LYS B O 1
ATOM 5961 N N . PHE B 1 284 ? 9.789 27.234 26.062 1 98.38 284 PHE B N 1
ATOM 5962 C CA . PHE B 1 284 ? 8.352 27.062 26.203 1 98.38 284 PHE B CA 1
ATOM 5963 C C . PHE B 1 284 ? 7.719 26.719 24.859 1 98.38 284 PHE B C 1
ATOM 5965 O O . PHE B 1 284 ? 6.598 27.141 24.562 1 98.38 284 PHE B O 1
ATOM 5972 N N . MET B 1 285 ? 8.492 26.047 24.016 1 98.69 285 MET B N 1
ATOM 5973 C CA . MET B 1 285 ? 7.922 25.547 22.766 1 98.69 285 MET B CA 1
ATOM 5974 C C . MET B 1 285 ? 6.809 24.547 23.031 1 98.69 285 MET B C 1
ATOM 5976 O O . MET B 1 285 ? 6.977 23.625 23.844 1 98.69 285 MET B O 1
ATOM 5980 N N . ALA B 1 286 ? 5.676 24.719 22.344 1 98.44 286 ALA B N 1
ATOM 5981 C CA . ALA B 1 286 ? 4.574 23.781 22.516 1 98.44 286 ALA B CA 1
ATOM 5982 C C . ALA B 1 286 ? 3.848 23.516 21.203 1 98.44 286 ALA B C 1
ATOM 5984 O O . ALA B 1 286 ? 3.947 24.312 20.266 1 98.44 286 ALA B O 1
ATOM 5985 N N . ASP B 1 287 ? 3.256 22.391 21.078 1 98.25 287 ASP B N 1
ATOM 5986 C CA . ASP B 1 287 ? 2.328 21.984 20.031 1 98.25 287 ASP B CA 1
ATOM 5987 C C . ASP B 1 287 ? 1.154 21.203 20.609 1 98.25 287 ASP B C 1
ATOM 5989 O O . ASP B 1 287 ? 1.295 20.531 21.625 1 98.25 287 ASP B O 1
ATOM 5993 N N . ASN B 1 288 ? 0.006 21.391 20.031 1 97.94 288 ASN B N 1
ATOM 5994 C CA . ASN B 1 288 ? -1.137 20.609 20.484 1 97.94 288 ASN B CA 1
ATOM 5995 C C . ASN B 1 288 ? -1.03 19.156 20.016 1 97.94 288 ASN B C 1
ATOM 5997 O O . ASN B 1 288 ? -1.006 18.891 18.812 1 97.94 288 ASN B O 1
ATOM 6001 N N . PRO B 1 289 ? -0.997 18.219 21.016 1 97.25 289 PRO B N 1
ATOM 6002 C CA . PRO B 1 289 ? -1 16.812 20.609 1 97.25 289 PRO B CA 1
ATOM 6003 C C . PRO B 1 289 ? -2.281 16.406 19.875 1 97.25 289 PRO B C 1
ATOM 6005 O O . PRO B 1 289 ? -3.371 16.859 20.25 1 97.25 289 PRO B O 1
ATOM 6008 N N . ARG B 1 290 ? -2.117 15.586 18.844 1 97.44 290 ARG B N 1
ATOM 6009 C CA . ARG B 1 290 ? -3.234 15.047 18.078 1 97.44 290 ARG B CA 1
ATOM 6010 C C . ARG B 1 290 ? -3.24 13.523 18.109 1 97.44 290 ARG B C 1
ATOM 6012 O O . ARG B 1 290 ? -2.221 12.891 17.828 1 97.44 290 ARG B O 1
ATOM 6019 N N . ASN B 1 291 ? -4.262 12.969 18.484 1 95.88 291 ASN B N 1
ATOM 6020 C CA . ASN B 1 291 ? -4.547 11.547 18.344 1 95.88 291 ASN B CA 1
ATOM 6021 C C . ASN B 1 291 ? -5.871 11.305 17.625 1 95.88 291 ASN B C 1
ATOM 6023 O O . ASN B 1 291 ? -6.746 12.172 17.625 1 95.88 291 ASN B O 1
ATOM 6027 N N . GLY B 1 292 ? -5.957 10.219 16.984 1 93.94 292 GLY B N 1
ATOM 6028 C CA . GLY B 1 292 ? -7.203 9.984 16.266 1 93.94 292 GLY B CA 1
ATOM 6029 C C . GLY B 1 292 ? -7.367 8.539 15.82 1 93.94 292 GLY B C 1
ATOM 6030 O O . GLY B 1 292 ? -6.602 7.668 16.234 1 93.94 292 GLY B O 1
ATOM 6031 N N . ILE B 1 293 ? -8.484 8.273 15.188 1 94.38 293 ILE B N 1
ATOM 6032 C CA . ILE B 1 293 ? -8.781 7 14.547 1 94.38 293 ILE B CA 1
ATOM 6033 C C . ILE B 1 293 ? -9.078 7.219 13.07 1 94.38 293 ILE B C 1
ATOM 6035 O O . ILE B 1 293 ? -9.633 8.258 12.688 1 94.38 293 ILE B O 1
ATOM 6039 N N . ASP B 1 294 ? -8.656 6.305 12.297 1 94.94 294 ASP B N 1
ATOM 6040 C CA . ASP B 1 294 ? -8.938 6.273 10.867 1 94.94 294 ASP B CA 1
ATOM 6041 C C . ASP B 1 294 ? -9.781 5.059 10.5 1 94.94 294 ASP B C 1
ATOM 6043 O O . ASP B 1 294 ? -9.383 3.918 10.742 1 94.94 294 ASP B O 1
ATOM 6047 N N . LEU B 1 295 ? -10.922 5.324 9.969 1 96.19 295 LEU B N 1
ATOM 6048 C CA . LEU B 1 295 ? -11.859 4.27 9.594 1 96.19 295 LEU B CA 1
ATOM 6049 C C . LEU B 1 295 ? -11.836 4.043 8.086 1 96.19 295 LEU B C 1
ATOM 6051 O O . LEU B 1 295 ? -11.992 4.988 7.305 1 96.19 295 LEU B O 1
ATOM 6055 N N . ILE B 1 296 ? -11.625 2.848 7.695 1 95.44 296 ILE B N 1
ATOM 6056 C CA . ILE B 1 296 ? -11.812 2.48 6.297 1 95.44 296 ILE B CA 1
ATOM 6057 C C . ILE B 1 296 ? -13.305 2.297 6.008 1 95.44 296 ILE B C 1
ATOM 6059 O O . ILE B 1 296 ? -13.938 1.38 6.535 1 95.44 296 ILE B O 1
ATOM 6063 N N . ILE B 1 297 ? -13.844 3.145 5.191 1 96.56 297 ILE B N 1
ATOM 6064 C CA . ILE B 1 297 ? -15.266 3.094 4.84 1 96.56 297 ILE B CA 1
ATOM 6065 C C . ILE B 1 297 ? -15.492 2.012 3.789 1 96.56 297 ILE B C 1
ATOM 6067 O O . ILE B 1 297 ? -14.789 1.961 2.775 1 96.56 297 ILE B O 1
ATOM 6071 N N . PRO B 1 298 ? -16.453 1.085 4.023 1 95.12 298 PRO B N 1
ATOM 6072 C CA . PRO B 1 298 ? -16.578 -0.098 3.172 1 95.12 298 PRO B CA 1
ATOM 6073 C C . PRO B 1 298 ? -17.266 0.209 1.839 1 95.12 298 PRO B C 1
ATOM 6075 O O . PRO B 1 298 ? -17.734 -0.703 1.159 1 95.12 298 PRO B O 1
ATOM 6078 N N . PHE B 1 299 ? -17.422 1.466 1.391 1 95.31 299 PHE B N 1
ATOM 6079 C CA . PHE B 1 299 ? -17.953 1.92 0.111 1 95.31 299 PHE B CA 1
ATOM 6080 C C . PHE B 1 299 ? -17.312 3.242 -0.301 1 95.31 299 PHE B C 1
ATOM 6082 O O . PHE B 1 299 ? -16.797 3.975 0.541 1 95.31 299 PHE B O 1
ATOM 6089 N N . PRO B 1 300 ? -17.281 3.516 -1.629 1 90.81 300 PRO B N 1
ATOM 6090 C CA . PRO B 1 300 ? -16.75 4.809 -2.057 1 90.81 300 PRO B CA 1
ATOM 6091 C C . PRO B 1 300 ? -17.531 5.992 -1.494 1 90.81 300 PRO B C 1
ATOM 6093 O O . PRO B 1 300 ? -18.766 5.922 -1.378 1 90.81 300 PRO B O 1
ATOM 6096 N N . PHE B 1 301 ? -16.703 6.914 -1.109 1 88.12 301 PHE B N 1
ATOM 6097 C CA . PHE B 1 301 ? -17.312 8.094 -0.511 1 88.12 301 PHE B CA 1
ATOM 6098 C C . PHE B 1 301 ? -16.516 9.352 -0.865 1 88.12 301 PHE B C 1
ATOM 6100 O O . PHE B 1 301 ? -15.312 9.289 -1.111 1 88.12 301 PHE B O 1
ATOM 6107 N N . GLN B 1 302 ? -17.266 10.492 -0.959 1 88.69 302 GLN B N 1
ATOM 6108 C CA . GLN B 1 302 ? -16.578 11.734 -1.317 1 88.69 302 GLN B CA 1
ATOM 6109 C C . GLN B 1 302 ? -15.773 12.281 -0.142 1 88.69 302 GLN B C 1
ATOM 6111 O O . GLN B 1 302 ? -16.281 12.375 0.976 1 88.69 302 GLN B O 1
ATOM 6116 N N . GLY B 1 303 ? -14.539 12.625 -0.46 1 90.75 303 GLY B N 1
ATOM 6117 C CA . GLY B 1 303 ? -13.711 13.25 0.56 1 90.75 303 GLY B CA 1
ATOM 6118 C C . GLY B 1 303 ? -14.211 14.625 0.967 1 90.75 303 GLY B C 1
ATOM 6119 O O . GLY B 1 303 ? -14.992 15.25 0.244 1 90.75 303 GLY B O 1
ATOM 6120 N N . SER B 1 304 ? -13.781 15.062 2.145 1 92.56 304 SER B N 1
ATOM 6121 C CA . SER B 1 304 ? -14.164 16.375 2.643 1 92.56 304 SER B CA 1
ATOM 6122 C C . SER B 1 304 ? -13.156 16.906 3.662 1 92.56 304 SER B C 1
ATOM 6124 O O . SER B 1 304 ? -12.633 16.141 4.473 1 92.56 304 SER B O 1
ATOM 6126 N N . SER B 1 305 ? -12.938 18.203 3.592 1 92.5 305 SER B N 1
ATOM 6127 C CA . SER B 1 305 ? -12.133 18.875 4.609 1 92.5 305 SER B CA 1
ATOM 6128 C C . SER B 1 305 ? -12.906 19 5.922 1 92.5 305 SER B C 1
ATOM 6130 O O . SER B 1 305 ? -14.086 18.656 5.992 1 92.5 305 SER B O 1
ATOM 6132 N N . ALA B 1 306 ? -12.211 19.453 6.961 1 94.81 306 ALA B N 1
ATOM 6133 C CA . ALA B 1 306 ? -12.852 19.672 8.25 1 94.81 306 ALA B CA 1
ATOM 6134 C C . ALA B 1 306 ? -13.859 20.828 8.172 1 94.81 306 ALA B C 1
ATOM 6136 O O . ALA B 1 306 ? -13.547 21.891 7.648 1 94.81 306 ALA B O 1
ATOM 6137 N N . GLN B 1 307 ? -15.07 20.609 8.703 1 96.31 307 GLN B N 1
ATOM 6138 C CA . GLN B 1 307 ? -16.125 21.625 8.68 1 96.31 307 GLN B CA 1
ATOM 6139 C C . GLN B 1 307 ? -16.719 21.828 10.062 1 96.31 307 GLN B C 1
ATOM 6141 O O . GLN B 1 307 ? -17.312 22.875 10.344 1 96.31 307 GLN B O 1
ATOM 6146 N N . ILE B 1 308 ? -16.594 20.797 10.883 1 98.12 308 ILE B N 1
ATOM 6147 C CA . ILE B 1 308 ? -17.219 20.844 12.203 1 98.12 308 ILE B CA 1
ATOM 6148 C C . ILE B 1 308 ? -16.156 20.625 13.281 1 98.12 308 ILE B C 1
ATOM 6150 O O . ILE B 1 308 ? -15.07 20.125 13 1 98.12 308 ILE B O 1
ATOM 6154 N N . VAL B 1 309 ? -16.484 21.031 14.477 1 98.56 309 VAL B N 1
ATOM 6155 C CA . VAL B 1 309 ? -15.641 20.766 15.641 1 98.56 309 VAL B CA 1
ATOM 6156 C C . VAL B 1 309 ? -16.516 20.594 16.875 1 98.56 309 VAL B C 1
ATOM 6158 O O . VAL B 1 309 ? -17.516 21.297 17.047 1 98.56 309 VAL B O 1
ATOM 6161 N N . GLY B 1 310 ? -16.266 19.531 17.641 1 98.81 310 GLY B N 1
ATOM 6162 C CA . GLY B 1 310 ? -16.766 19.406 19 1 98.81 310 GLY B CA 1
ATOM 6163 C C . GLY B 1 310 ? -15.812 19.984 20.031 1 98.81 310 GLY B C 1
ATOM 6164 O O . GLY B 1 310 ? -14.656 19.562 20.125 1 98.81 310 GLY B O 1
ATOM 6165 N N . ILE B 1 311 ? -16.281 20.969 20.812 1 98.56 311 ILE B N 1
ATOM 6166 C CA . ILE B 1 311 ? -15.445 21.703 21.766 1 98.56 311 ILE B CA 1
ATOM 6167 C C . ILE B 1 311 ? -15.844 21.328 23.188 1 98.56 311 ILE B C 1
ATOM 6169 O O . ILE B 1 311 ? -17 21.5 23.578 1 98.56 311 ILE B O 1
ATOM 6173 N N . THR B 1 312 ? -14.898 20.797 23.891 1 98.06 312 THR B N 1
ATOM 6174 C CA . THR B 1 312 ? -15.047 20.562 25.328 1 98.06 312 THR B CA 1
ATOM 6175 C C . THR B 1 312 ? -14.008 21.359 26.109 1 98.06 312 THR B C 1
ATOM 6177 O O . THR B 1 312 ? -13.195 22.078 25.531 1 98.06 312 THR B O 1
ATOM 6180 N N . LYS B 1 313 ? -14.023 21.219 27.422 1 94.44 313 LYS B N 1
ATOM 6181 C CA . LYS B 1 313 ? -13.07 21.922 28.281 1 94.44 313 LYS B CA 1
ATOM 6182 C C . LYS B 1 313 ? -11.68 21.297 28.172 1 94.44 313 LYS B C 1
ATOM 6184 O O . LYS B 1 313 ? -10.672 21.984 28.344 1 94.44 313 LYS B O 1
ATOM 6189 N N . ASP B 1 314 ? -11.648 20.062 27.781 1 95.75 314 ASP B N 1
ATOM 6190 C CA . ASP B 1 314 ? -10.398 19.312 27.875 1 95.75 314 ASP B CA 1
ATOM 6191 C C . ASP B 1 314 ? -9.828 19.016 26.484 1 95.75 314 ASP B C 1
ATOM 6193 O O . ASP B 1 314 ? -8.617 18.859 26.328 1 95.75 314 ASP B O 1
ATOM 6197 N N . TYR B 1 315 ? -10.641 18.859 25.531 1 97.56 315 TYR B N 1
ATOM 6198 C CA . TYR B 1 315 ? -10.219 18.469 24.188 1 97.56 315 TYR B CA 1
ATOM 6199 C C . TYR B 1 315 ? -11.195 18.984 23.141 1 97.56 315 TYR B C 1
ATOM 6201 O O . TYR B 1 315 ? -12.344 19.297 23.469 1 97.56 315 TYR B O 1
ATOM 6209 N N . TYR B 1 316 ? -10.742 19.125 21.938 1 98.5 316 TYR B N 1
ATOM 6210 C CA . TYR B 1 316 ? -11.562 19.391 20.75 1 98.5 316 TYR B CA 1
ATOM 6211 C C . TYR B 1 316 ? -11.539 18.203 19.797 1 98.5 316 TYR B C 1
ATOM 6213 O O . TYR B 1 316 ? -10.523 17.516 19.672 1 98.5 316 TYR B O 1
ATOM 6221 N N . ILE B 1 317 ? -12.625 17.891 19.156 1 98.62 317 ILE B N 1
ATOM 6222 C CA . ILE B 1 317 ? -12.711 16.812 18.188 1 98.62 317 ILE B CA 1
ATOM 6223 C C . ILE B 1 317 ? -13.031 17.375 16.812 1 98.62 317 ILE B C 1
ATOM 6225 O O . ILE B 1 317 ? -13.992 18.141 16.656 1 98.62 317 ILE B O 1
ATOM 6229 N N . GLU B 1 318 ? -12.234 17.078 15.859 1 97.94 318 GLU B N 1
ATOM 6230 C CA . GLU B 1 318 ? -12.438 17.422 14.453 1 97.94 318 GLU B CA 1
ATOM 6231 C C . GLU B 1 318 ? -12.461 16.172 13.578 1 97.94 318 GLU B C 1
ATOM 6233 O O . GLU B 1 318 ? -12.188 15.07 14.055 1 97.94 318 GLU B O 1
ATOM 6238 N N . THR B 1 319 ? -12.914 16.406 12.328 1 97.62 319 THR B N 1
ATOM 6239 C CA . THR B 1 319 ? -13.047 15.266 11.438 1 97.62 319 THR B CA 1
ATOM 6240 C C . THR B 1 319 ? -12.852 15.68 9.984 1 97.62 319 THR B C 1
ATOM 6242 O O . THR B 1 319 ? -13.008 16.859 9.641 1 97.62 319 THR B O 1
ATOM 6245 N N . PHE B 1 320 ? -12.43 14.797 9.172 1 95.44 320 PHE B N 1
ATOM 6246 C CA . PHE B 1 320 ? -12.344 14.938 7.723 1 95.44 320 PHE B CA 1
ATOM 6247 C C . PHE B 1 320 ? -12.352 13.57 7.043 1 95.44 320 PHE B C 1
ATOM 6249 O O . PHE B 1 320 ? -12.219 12.547 7.711 1 95.44 320 PHE B O 1
ATOM 6256 N N . ALA B 1 321 ? -12.664 13.57 5.797 1 95.62 321 ALA B N 1
ATOM 6257 C CA . ALA B 1 321 ? -12.656 12.359 4.98 1 95.62 321 ALA B CA 1
ATOM 6258 C C . ALA B 1 321 ? -11.773 12.531 3.746 1 95.62 321 ALA B C 1
ATOM 6260 O O . ALA B 1 321 ? -11.664 13.641 3.207 1 95.62 321 ALA B O 1
ATOM 6261 N N . TYR B 1 322 ? -11.156 11.516 3.361 1 93.31 322 TYR B N 1
ATOM 6262 C CA . TYR B 1 322 ? -10.312 11.586 2.17 1 93.31 322 TYR B CA 1
ATOM 6263 C C . TYR B 1 322 ? -10.203 10.219 1.504 1 93.31 322 TYR B C 1
ATOM 6265 O O . TYR B 1 322 ? -10.648 9.211 2.061 1 93.31 322 TYR B O 1
ATOM 6273 N N . ASN B 1 323 ? -9.734 10.211 0.273 1 93.12 323 ASN B N 1
ATOM 6274 C CA . ASN B 1 323 ? -9.461 9.008 -0.511 1 93.12 323 ASN B CA 1
ATOM 6275 C C . ASN B 1 323 ? -7.969 8.828 -0.768 1 93.12 323 ASN B C 1
ATOM 6277 O O . ASN B 1 323 ? -7.273 9.789 -1.092 1 93.12 323 ASN B O 1
ATOM 6281 N N . LEU B 1 324 ? -7.512 7.641 -0.519 1 91.88 324 LEU B N 1
ATOM 6282 C CA . LEU B 1 324 ? -6.113 7.324 -0.774 1 91.88 324 LEU B CA 1
ATOM 6283 C C . LEU B 1 324 ? -5.984 6.062 -1.624 1 91.88 324 LEU B C 1
ATOM 6285 O O . LEU B 1 324 ? -6.762 5.117 -1.46 1 91.88 324 LEU B O 1
ATOM 6289 N N . PRO B 1 325 ? -4.992 6.094 -2.541 1 91.56 325 PRO B N 1
ATOM 6290 C CA . PRO B 1 325 ? -4.688 4.832 -3.223 1 91.56 325 PRO B CA 1
ATOM 6291 C C . PRO B 1 325 ? -4.023 3.812 -2.303 1 91.56 325 PRO B C 1
ATOM 6293 O O . PRO B 1 325 ? -3.092 4.152 -1.568 1 91.56 325 PRO B O 1
ATOM 6296 N N . PHE B 1 326 ? -4.551 2.641 -2.33 1 91.94 326 PHE B N 1
ATOM 6297 C CA . PHE B 1 326 ? -3.98 1.555 -1.54 1 91.94 326 PHE B CA 1
ATOM 6298 C C . PHE B 1 326 ? -3.428 0.459 -2.443 1 91.94 326 PHE B C 1
ATOM 6300 O O . PHE B 1 326 ? -3.969 0.208 -3.523 1 91.94 326 PHE B O 1
ATOM 6307 N N . SER B 1 327 ? -2.355 -0.146 -1.986 1 90.44 327 SER B N 1
ATOM 6308 C CA . SER B 1 327 ? -1.787 -1.312 -2.654 1 90.44 327 SER B CA 1
ATOM 6309 C C . SER B 1 327 ? -1.402 -2.393 -1.646 1 90.44 327 SER B C 1
ATOM 6311 O O . SER B 1 327 ? -1.129 -2.094 -0.482 1 90.44 327 SER B O 1
ATOM 6313 N N . PRO B 1 328 ? -1.436 -3.596 -2.15 1 89.12 328 PRO B N 1
ATOM 6314 C CA . PRO B 1 328 ? -0.838 -4.609 -1.277 1 89.12 328 PRO B CA 1
ATOM 6315 C C . PRO B 1 328 ? 0.608 -4.289 -0.906 1 89.12 328 PRO B C 1
ATOM 6317 O O . PRO B 1 328 ? 1.367 -3.787 -1.739 1 89.12 328 PRO B O 1
ATOM 6320 N N . THR B 1 329 ? 0.95 -4.469 0.383 1 85.69 329 THR B N 1
ATOM 6321 C CA . THR B 1 329 ? 2.309 -4.195 0.835 1 85.69 329 THR B CA 1
ATOM 6322 C C . THR B 1 329 ? 3.32 -5.02 0.048 1 85.69 329 THR B C 1
ATOM 6324 O O . THR B 1 329 ? 4.402 -4.531 -0.287 1 85.69 329 THR B O 1
ATOM 6327 N N . LYS B 1 330 ? 2.963 -6.223 -0.22 1 86.5 330 LYS B N 1
ATOM 6328 C CA . LYS B 1 330 ? 3.713 -7.148 -1.064 1 86.5 330 LYS B CA 1
ATOM 6329 C C . LYS B 1 330 ? 2.775 -7.977 -1.936 1 86.5 330 LYS B C 1
ATOM 6331 O O . LYS B 1 330 ? 1.763 -8.492 -1.453 1 86.5 330 LYS B O 1
ATOM 6336 N N . LEU B 1 331 ? 3.094 -8.031 -3.176 1 87.12 331 LEU B N 1
ATOM 6337 C CA . LEU B 1 331 ? 2.281 -8.797 -4.109 1 87.12 331 LEU B CA 1
ATOM 6338 C C . LEU B 1 331 ? 2.881 -10.18 -4.34 1 87.12 331 LEU B C 1
ATOM 6340 O O . LEU B 1 331 ? 4.094 -10.312 -4.531 1 87.12 331 LEU B O 1
ATOM 6344 N N . PRO B 1 332 ? 2.047 -11.117 -4.219 1 90.25 332 PRO B N 1
ATOM 6345 C CA . PRO B 1 332 ? 2.562 -12.43 -4.633 1 90.25 332 PRO B CA 1
ATOM 6346 C C . PRO B 1 332 ? 2.988 -12.461 -6.098 1 90.25 332 PRO B C 1
ATOM 6348 O O . PRO B 1 332 ? 2.197 -12.117 -6.984 1 90.25 332 PRO B O 1
ATOM 6351 N N . PHE B 1 333 ? 4.176 -12.922 -6.352 1 88.75 333 PHE B N 1
ATOM 6352 C CA . PHE B 1 333 ? 4.793 -12.922 -7.676 1 88.75 333 PHE B CA 1
ATOM 6353 C C . PHE B 1 333 ? 4.012 -13.812 -8.633 1 88.75 333 PHE B C 1
ATOM 6355 O O . PHE B 1 333 ? 3.725 -14.977 -8.312 1 88.75 333 PHE B O 1
ATOM 6362 N N . GLY B 1 334 ? 3.57 -13.242 -9.727 1 90.31 334 GLY B N 1
ATOM 6363 C CA . GLY B 1 334 ? 2.957 -14.023 -10.789 1 90.31 334 GLY B CA 1
ATOM 6364 C C . GLY B 1 334 ? 1.445 -14.086 -10.68 1 90.31 334 GLY B C 1
ATOM 6365 O O . GLY B 1 334 ? 0.776 -14.578 -11.594 1 90.31 334 GLY B O 1
ATOM 6366 N N . LEU B 1 335 ? 0.891 -13.664 -9.586 1 91 335 LEU B N 1
ATOM 6367 C CA . LEU B 1 335 ? -0.544 -13.805 -9.367 1 91 335 LEU B CA 1
ATOM 6368 C C . LEU B 1 335 ? -1.312 -12.68 -10.047 1 91 335 LEU B C 1
ATOM 6370 O O . LEU B 1 335 ? -2.482 -12.844 -10.398 1 91 335 LEU B O 1
ATOM 6374 N N . TYR B 1 336 ? -0.645 -11.531 -10.219 1 90.19 336 TYR B N 1
ATOM 6375 C CA . TYR B 1 336 ? -1.313 -10.359 -10.766 1 90.19 336 TYR B CA 1
ATOM 6376 C C . TYR B 1 336 ? -0.574 -9.836 -11.992 1 90.19 336 TYR B C 1
ATOM 6378 O O . TYR B 1 336 ? 0.635 -10.031 -12.133 1 90.19 336 TYR B O 1
ATOM 6386 N N . PRO B 1 337 ? -1.468 -9.195 -12.852 1 86.19 337 PRO B N 1
ATOM 6387 C CA . PRO B 1 337 ? -0.78 -8.477 -13.93 1 86.19 337 PRO B CA 1
ATOM 6388 C C . PRO B 1 337 ? 0.057 -7.305 -13.414 1 86.19 337 PRO B C 1
ATOM 6390 O O . PRO B 1 337 ? -0.186 -6.805 -12.312 1 86.19 337 PRO B O 1
ATOM 6393 N N . ASN B 1 338 ? 1.091 -7.016 -14.133 1 78.69 338 ASN B N 1
ATOM 6394 C CA . ASN B 1 338 ? 1.979 -5.902 -13.82 1 78.69 338 ASN B CA 1
ATOM 6395 C C . ASN B 1 338 ? 2.006 -4.871 -14.945 1 78.69 338 ASN B C 1
ATOM 6397 O O . ASN B 1 338 ? 2.377 -5.191 -16.078 1 78.69 338 ASN B O 1
ATOM 6401 N N . PRO B 1 339 ? 1.584 -3.553 -14.672 1 79.44 339 PRO B N 1
ATOM 6402 C CA . PRO B 1 339 ? 1.346 -2.994 -13.336 1 79.44 339 PRO B CA 1
ATOM 6403 C C . PRO B 1 339 ? -0.089 -3.207 -12.859 1 79.44 339 PRO B C 1
ATOM 6405 O O . PRO B 1 339 ? -1.002 -3.354 -13.672 1 79.44 339 PRO B O 1
ATOM 6408 N N . LEU B 1 340 ? -0.173 -3.297 -11.547 1 85.25 340 LEU B N 1
ATOM 6409 C CA . LEU B 1 340 ? -1.484 -3.361 -10.914 1 85.25 340 LEU B CA 1
ATOM 6410 C C . LEU B 1 340 ? -1.988 -1.965 -10.562 1 85.25 340 LEU B C 1
ATOM 6412 O O . LEU B 1 340 ? -1.267 -1.178 -9.945 1 85.25 340 LEU B O 1
ATOM 6416 N N . THR B 1 341 ? -3.172 -1.648 -10.953 1 84.69 341 THR B N 1
ATOM 6417 C CA . THR B 1 341 ? -3.775 -0.377 -10.57 1 84.69 341 THR B CA 1
ATOM 6418 C C . THR B 1 341 ? -4.293 -0.435 -9.141 1 84.69 341 THR B C 1
ATOM 6420 O O . THR B 1 341 ? -5.121 -1.284 -8.805 1 84.69 341 THR B O 1
ATOM 6423 N N . PRO B 1 342 ? -3.863 0.5 -8.336 1 88.88 342 PRO B N 1
ATOM 6424 C CA . PRO B 1 342 ? -4.34 0.474 -6.949 1 88.88 342 PRO B CA 1
ATOM 6425 C C . PRO B 1 342 ? -5.777 0.969 -6.812 1 88.88 342 PRO B C 1
ATOM 6427 O O . PRO B 1 342 ? -6.191 1.882 -7.527 1 88.88 342 PRO B O 1
ATOM 6430 N N . PRO B 1 343 ? -6.484 0.37 -5.91 1 89.5 343 PRO B N 1
ATOM 6431 C CA . PRO B 1 343 ? -7.812 0.906 -5.605 1 89.5 343 PRO B CA 1
ATOM 6432 C C . PRO B 1 343 ? -7.762 2.168 -4.746 1 89.5 343 PRO B C 1
ATOM 6434 O O . PRO B 1 343 ? -6.777 2.395 -4.039 1 89.5 343 PRO B O 1
ATOM 6437 N N . GLN B 1 344 ? -8.828 2.982 -4.906 1 91.12 344 GLN B N 1
ATOM 6438 C CA . GLN B 1 344 ? -9.023 4.105 -4 1 91.12 344 GLN B CA 1
ATOM 6439 C C . GLN B 1 344 ? -9.914 3.713 -2.824 1 91.12 344 GLN B C 1
ATOM 6441 O O . GLN B 1 344 ? -11.062 3.299 -3.018 1 91.12 344 GLN B O 1
ATOM 6446 N N . LEU B 1 345 ? -9.383 3.846 -1.66 1 93.38 345 LEU B N 1
ATOM 6447 C CA . LEU B 1 345 ? -10.203 3.559 -0.49 1 93.38 345 LEU B CA 1
ATOM 6448 C C . LEU B 1 345 ? -10.617 4.848 0.215 1 93.38 345 LEU B C 1
ATOM 6450 O O . LEU B 1 345 ? -9.82 5.785 0.317 1 93.38 345 LEU B O 1
ATOM 6454 N N . SER B 1 346 ? -11.875 4.883 0.606 1 95.56 346 SER B N 1
ATOM 6455 C CA . SER B 1 346 ? -12.391 6.023 1.356 1 95.56 346 SER B CA 1
ATOM 6456 C C . SER B 1 346 ? -12.109 5.879 2.848 1 95.56 346 SER B C 1
ATOM 6458 O O . SER B 1 346 ? -12.328 4.812 3.428 1 95.56 346 SER B O 1
ATOM 6460 N N . LEU B 1 347 ? -11.633 6.965 3.416 1 95.69 347 LEU B N 1
ATOM 6461 C CA . LEU B 1 347 ? -11.289 6.984 4.832 1 95.69 347 LEU B CA 1
ATOM 6462 C C . LEU B 1 347 ? -12.039 8.094 5.559 1 95.69 347 LEU B C 1
ATOM 6464 O O . LEU B 1 347 ? -12.203 9.195 5.023 1 95.69 347 LEU B O 1
ATOM 6468 N N . GLY B 1 348 ? -12.57 7.777 6.676 1 96.88 348 GLY B N 1
ATOM 6469 C CA . GLY B 1 348 ? -13.055 8.758 7.637 1 96.88 348 GLY B CA 1
ATOM 6470 C C . GLY B 1 348 ? -12.148 8.898 8.852 1 96.88 348 GLY B C 1
ATOM 6471 O O . GLY B 1 348 ? -11.836 7.902 9.508 1 96.88 348 GLY B O 1
ATOM 6472 N N . THR B 1 349 ? -11.75 10.102 9.117 1 96.5 349 THR B N 1
ATOM 6473 C CA . THR B 1 349 ? -10.812 10.352 10.211 1 96.5 349 THR B CA 1
ATOM 6474 C C . THR B 1 349 ? -11.469 11.211 11.289 1 96.5 349 THR B C 1
ATOM 6476 O O . THR B 1 349 ? -12.125 12.211 10.984 1 96.5 349 THR B O 1
ATOM 6479 N N . ILE B 1 350 ? -11.367 10.805 12.5 1 97.62 350 ILE B N 1
ATOM 6480 C CA . ILE B 1 350 ? -11.75 11.578 13.68 1 97.62 350 ILE B CA 1
ATOM 6481 C C . ILE B 1 350 ? -10.531 11.82 14.555 1 97.62 350 ILE B C 1
ATOM 6483 O O . ILE B 1 350 ? -9.82 10.883 14.93 1 97.62 350 ILE B O 1
ATOM 6487 N N . VAL B 1 351 ? -10.281 13.055 14.852 1 97.44 351 VAL B N 1
ATOM 6488 C CA . VAL B 1 351 ? -9.07 13.398 15.594 1 97.44 351 VAL B CA 1
ATOM 6489 C C . VAL B 1 351 ? -9.43 14.266 16.797 1 97.44 351 VAL B C 1
ATOM 6491 O O . VAL B 1 351 ? -10.461 14.945 16.781 1 97.44 351 VAL B O 1
ATOM 6494 N N . GLU B 1 352 ? -8.594 14.211 17.781 1 97.69 352 GLU B N 1
ATOM 6495 C CA . GLU B 1 352 ? -8.742 15.078 18.938 1 97.69 352 GLU B CA 1
ATOM 6496 C C . GLU B 1 352 ? -7.523 15.984 19.109 1 97.69 352 GLU B C 1
ATOM 6498 O O . GLU B 1 352 ? -6.41 15.609 18.734 1 97.69 352 GLU B O 1
ATOM 6503 N N . LYS B 1 353 ? -7.766 17.094 19.562 1 97.56 353 LYS B N 1
ATOM 6504 C CA . LYS B 1 353 ? -6.773 18.094 19.938 1 97.56 353 LYS B CA 1
ATOM 6505 C C . LYS B 1 353 ? -6.801 18.359 21.453 1 97.56 353 LYS B C 1
ATOM 6507 O O . LYS B 1 353 ? -7.824 18.766 21.984 1 97.56 353 LYS B O 1
ATOM 6512 N N . VAL B 1 354 ? -5.668 18.172 22.125 1 96.75 354 VAL B N 1
ATOM 6513 C CA . VAL B 1 354 ? -5.562 18.516 23.547 1 96.75 354 VAL B CA 1
ATOM 6514 C C . VAL B 1 354 ? -5.48 20.031 23.688 1 96.75 354 VAL B C 1
ATOM 6516 O O . VAL B 1 354 ? -4.66 20.688 23.031 1 96.75 354 VAL B O 1
ATOM 6519 N N . VAL B 1 355 ? -6.34 20.562 24.547 1 93.06 355 VAL B N 1
ATOM 6520 C CA . VAL B 1 355 ? -6.426 22.016 24.734 1 93.06 355 VAL B CA 1
ATOM 6521 C C . VAL B 1 355 ? -5.234 22.5 25.547 1 93.06 355 VAL B C 1
ATOM 6523 O O . VAL B 1 355 ? -4.875 21.906 26.562 1 93.06 355 VAL B O 1
ATOM 6526 N N . GLY B 1 356 ? -4.641 23.547 25.172 1 91.44 356 GLY B N 1
ATOM 6527 C CA . GLY B 1 356 ? -3.664 24.266 25.969 1 91.44 356 GLY B CA 1
ATOM 6528 C C . GLY B 1 356 ? -2.643 23.344 26.625 1 91.44 356 GLY B C 1
ATOM 6529 O O . GLY B 1 356 ? -2.533 23.281 27.844 1 91.44 356 GLY B O 1
ATOM 6530 N N . PRO B 1 357 ? -1.916 22.625 25.844 1 96 357 PRO B N 1
ATOM 6531 C CA . PRO B 1 357 ? -0.96 21.703 26.453 1 96 357 PRO B CA 1
ATOM 6532 C C . PRO B 1 357 ? -0.057 22.375 27.484 1 96 357 PRO B C 1
ATOM 6534 O O . PRO B 1 357 ? 0.364 23.516 27.281 1 96 357 PRO B O 1
ATOM 6537 N N . LEU B 1 358 ? 0.159 21.688 28.594 1 97.44 358 LEU B N 1
ATOM 6538 C CA . LEU B 1 358 ? 1.047 22.156 29.656 1 97.44 358 LEU B CA 1
ATOM 6539 C C . LEU B 1 358 ? 2.48 21.703 29.406 1 97.44 358 LEU B C 1
ATOM 6541 O O . LEU B 1 358 ? 3.42 22.234 30 1 97.44 358 LEU B O 1
ATOM 6545 N N . SER B 1 359 ? 2.594 20.719 28.594 1 98.19 359 SER B N 1
ATOM 6546 C CA . SER B 1 359 ? 3.908 20.234 28.188 1 98.19 359 SER B CA 1
ATOM 6547 C C . SER B 1 359 ? 4.625 21.25 27.312 1 98.19 359 SER B C 1
ATOM 6549 O O . SER B 1 359 ? 4.062 21.734 26.328 1 98.19 359 SER B O 1
ATOM 6551 N N . THR B 1 360 ? 5.793 21.672 27.625 1 98.12 360 THR B N 1
ATOM 6552 C CA . THR B 1 360 ? 6.586 22.594 26.828 1 98.12 360 THR B CA 1
ATOM 6553 C C . THR B 1 360 ? 8 22.062 26.625 1 98.12 360 THR B C 1
ATOM 6555 O O . THR B 1 360 ? 8.445 21.172 27.359 1 98.12 360 THR B O 1
ATOM 6558 N N . GLY B 1 361 ? 8.586 22.531 25.609 1 98.5 361 GLY B N 1
ATOM 6559 C CA . GLY B 1 361 ? 9.961 22.172 25.297 1 98.5 361 GLY B CA 1
ATOM 6560 C C . GLY B 1 361 ? 10.812 23.375 24.906 1 98.5 361 GLY B C 1
ATOM 6561 O O . GLY B 1 361 ? 10.703 24.438 25.5 1 98.5 361 GLY B O 1
ATOM 6562 N N . SER B 1 362 ? 11.703 23.094 23.984 1 98.5 362 SER B N 1
ATOM 6563 C CA . SER B 1 362 ? 12.656 24.141 23.625 1 98.5 362 SER B CA 1
ATOM 6564 C C . SER B 1 362 ? 13.109 24 22.172 1 98.5 362 SER B C 1
ATOM 6566 O O . SER B 1 362 ? 12.875 22.969 21.547 1 98.5 362 SER B O 1
ATOM 6568 N N . LEU B 1 363 ? 13.641 25.094 21.688 1 98.44 363 LEU B N 1
ATOM 6569 C CA . LEU B 1 363 ? 14.203 25.172 20.344 1 98.44 363 LEU B CA 1
ATOM 6570 C C . LEU B 1 363 ? 15.695 25.484 20.391 1 98.44 363 LEU B C 1
ATOM 6572 O O . LEU B 1 363 ? 16.125 26.328 21.172 1 98.44 363 LEU B O 1
ATOM 6576 N N . ARG B 1 364 ? 16.484 24.703 19.641 1 97.25 364 ARG B N 1
ATOM 6577 C CA . ARG B 1 364 ? 17.922 24.922 19.5 1 97.25 364 ARG B CA 1
ATOM 6578 C C . ARG B 1 364 ? 18.312 25 18.016 1 97.25 364 ARG B C 1
ATOM 6580 O O . ARG B 1 364 ? 17.672 24.391 17.172 1 97.25 364 ARG B O 1
ATOM 6587 N N . LEU B 1 365 ? 19.297 25.766 17.828 1 97.75 365 LEU B N 1
ATOM 6588 C CA . LEU B 1 365 ? 19.766 25.938 16.453 1 97.75 365 LEU B CA 1
ATOM 6589 C C . LEU B 1 365 ? 20.375 24.641 15.93 1 97.75 365 LEU B C 1
ATOM 6591 O O . LEU B 1 365 ? 21.062 23.922 16.656 1 97.75 365 LEU B O 1
ATOM 6595 N N . ALA B 1 366 ? 20.047 24.234 14.672 1 96.19 366 ALA B N 1
ATOM 6596 C CA . ALA B 1 366 ? 20.688 23.125 13.984 1 96.19 366 ALA B CA 1
ATOM 6597 C C . ALA B 1 366 ? 22.016 23.562 13.367 1 96.19 366 ALA B C 1
ATOM 6599 O O . ALA B 1 366 ? 22.922 22.75 13.188 1 96.19 366 ALA B O 1
ATOM 6600 N N . SER B 1 367 ? 22.094 24.828 13 1 93.38 367 SER B N 1
ATOM 6601 C CA . SER B 1 367 ? 23.281 25.438 12.43 1 93.38 367 SER B CA 1
ATOM 6602 C C . SER B 1 367 ? 23.453 26.875 12.914 1 93.38 367 SER B C 1
ATOM 6604 O O . SER B 1 367 ? 22.484 27.609 13.039 1 93.38 367 SER B O 1
ATOM 6606 N N . LYS B 1 368 ? 24.75 27.281 13.102 1 90.19 368 LYS B N 1
ATOM 6607 C CA . LYS B 1 368 ? 25.031 28.625 13.57 1 90.19 368 LYS B CA 1
ATOM 6608 C C . LYS B 1 368 ? 25.125 29.609 12.406 1 90.19 368 LYS B C 1
ATOM 6610 O O . LYS B 1 368 ? 25.078 30.828 12.602 1 90.19 368 LYS B O 1
ATOM 6615 N N . THR B 1 369 ? 25.125 29.047 11.234 1 85.12 369 THR B N 1
ATOM 6616 C CA . THR B 1 369 ? 25.391 29.922 10.109 1 85.12 369 THR B CA 1
ATOM 6617 C C . THR B 1 369 ? 24.328 29.766 9.023 1 85.12 369 THR B C 1
ATOM 6619 O O . THR B 1 369 ? 24.172 30.641 8.172 1 85.12 369 THR B O 1
ATOM 6622 N N . ASP B 1 370 ? 23.641 28.672 9 1 86.19 370 ASP B N 1
ATOM 6623 C CA . ASP B 1 370 ? 22.688 28.391 7.941 1 86.19 370 ASP B CA 1
ATOM 6624 C C . ASP B 1 370 ? 21.25 28.578 8.438 1 86.19 370 ASP B C 1
ATOM 6626 O O . ASP B 1 370 ? 20.703 27.688 9.109 1 86.19 370 ASP B O 1
ATOM 6630 N N . VAL B 1 371 ? 20.594 29.609 8.008 1 85.62 371 VAL B N 1
ATOM 6631 C CA . VAL B 1 371 ? 19.234 29.922 8.453 1 85.62 371 VAL B CA 1
ATOM 6632 C C . VAL B 1 371 ? 18.25 28.984 7.781 1 85.62 371 VAL B C 1
ATOM 6634 O O . VAL B 1 371 ? 17.125 28.812 8.25 1 85.62 371 VAL B O 1
ATOM 6637 N N . LYS B 1 372 ? 18.641 28.25 6.707 1 89.5 372 LYS B N 1
ATOM 6638 C CA . LYS B 1 372 ? 17.734 27.344 5.988 1 89.5 372 LYS B CA 1
ATOM 6639 C C . LYS B 1 372 ? 17.547 26.047 6.758 1 89.5 372 LYS B C 1
ATOM 6641 O O . LYS B 1 372 ? 16.578 25.312 6.512 1 89.5 372 LYS B O 1
ATOM 6646 N N . ALA B 1 373 ? 18.5 25.812 7.648 1 93.19 373 ALA B N 1
ATOM 6647 C CA . ALA B 1 373 ? 18.406 24.594 8.445 1 93.19 373 ALA B CA 1
ATOM 6648 C C . ALA B 1 373 ? 17.281 24.688 9.469 1 93.19 373 ALA B C 1
ATOM 6650 O O . ALA B 1 373 ? 17.266 25.609 10.297 1 93.19 373 ALA B O 1
ATOM 6651 N N . THR B 1 374 ? 16.328 23.797 9.406 1 94.5 374 THR B N 1
ATOM 6652 C CA . THR B 1 374 ? 15.273 23.75 10.406 1 94.5 374 THR B CA 1
ATOM 6653 C C . THR B 1 374 ? 15.852 23.516 11.797 1 94.5 374 THR B C 1
ATOM 6655 O O . THR B 1 374 ? 16.625 22.578 12 1 94.5 374 THR B O 1
ATOM 6658 N N . PRO B 1 375 ? 15.492 24.344 12.719 1 97.5 375 PRO B N 1
ATOM 6659 C CA . PRO B 1 375 ? 16.016 24.156 14.07 1 97.5 375 PRO B CA 1
ATOM 6660 C C . PRO B 1 375 ? 15.516 22.859 14.727 1 97.5 375 PRO B C 1
ATOM 6662 O O . PRO B 1 375 ? 14.5 22.312 14.305 1 97.5 375 PRO B O 1
ATOM 6665 N N . HIS B 1 376 ? 16.328 22.391 15.688 1 97.88 376 HIS B N 1
ATOM 6666 C CA . HIS B 1 376 ? 15.875 21.281 16.516 1 97.88 376 HIS B CA 1
ATOM 6667 C C . HIS B 1 376 ? 14.805 21.734 17.5 1 97.88 376 HIS B C 1
ATOM 6669 O O . HIS B 1 376 ? 15.016 22.688 18.266 1 97.88 376 HIS B O 1
ATOM 6675 N N . VAL B 1 377 ? 13.688 21.109 17.375 1 98.44 377 VAL B N 1
ATOM 6676 C CA . VAL B 1 377 ? 12.625 21.5 18.281 1 98.44 377 VAL B CA 1
ATOM 6677 C C . VAL B 1 377 ? 12.094 20.281 19.031 1 98.44 377 VAL B C 1
ATOM 6679 O O . VAL B 1 377 ? 11.992 19.203 18.469 1 98.44 377 VAL B O 1
ATOM 6682 N N . ARG B 1 378 ? 11.867 20.391 20.297 1 97.81 378 ARG B N 1
ATOM 6683 C CA . ARG B 1 378 ? 11.188 19.438 21.172 1 97.81 378 ARG B CA 1
ATOM 6684 C C . ARG B 1 378 ? 9.938 20.062 21.781 1 97.81 378 ARG B C 1
ATOM 6686 O O . ARG B 1 378 ? 9.984 21.172 22.312 1 97.81 378 ARG B O 1
ATOM 6693 N N . PHE B 1 379 ? 8.836 19.359 21.734 1 98.38 379 PHE B N 1
ATOM 6694 C CA . PHE B 1 379 ? 7.582 19.875 22.281 1 98.38 379 PHE B CA 1
ATOM 6695 C C . PHE B 1 379 ? 7.215 19.156 23.578 1 98.38 379 PHE B C 1
ATOM 6697 O O . PHE B 1 379 ? 6.387 19.641 24.344 1 98.38 379 PHE B O 1
ATOM 6704 N N . ASN B 1 380 ? 7.785 17.953 23.781 1 98.12 380 ASN B N 1
ATOM 6705 C CA . ASN B 1 380 ? 7.574 17.125 24.969 1 98.12 380 ASN B CA 1
ATOM 6706 C C . ASN B 1 380 ? 6.113 16.719 25.109 1 98.12 380 ASN B C 1
ATOM 6708 O O . ASN B 1 380 ? 5.527 16.875 26.188 1 98.12 380 ASN B O 1
ATOM 6712 N N . TYR B 1 381 ? 5.598 16.141 24.031 1 97.75 381 TYR B N 1
ATOM 6713 C CA . TYR B 1 381 ? 4.211 15.688 24.047 1 97.75 381 TYR B CA 1
ATOM 6714 C C . TYR B 1 381 ? 3.947 14.773 25.234 1 97.75 381 TYR B C 1
ATOM 6716 O O . TYR B 1 381 ? 4.668 13.805 25.453 1 97.75 381 TYR B O 1
ATOM 6724 N N . PHE B 1 382 ? 2.963 15.148 26.062 1 97.5 382 PHE B N 1
ATOM 6725 C CA . PHE B 1 382 ? 2.412 14.352 27.156 1 97.5 382 PHE B CA 1
ATOM 6726 C C . PHE B 1 382 ? 3.41 14.242 28.312 1 97.5 382 PHE B C 1
ATOM 6728 O O . PHE B 1 382 ? 3.334 13.32 29.125 1 97.5 382 PHE B O 1
ATOM 6735 N N . SER B 1 383 ? 4.348 15.133 28.328 1 97.62 383 SER B N 1
ATOM 6736 C CA . SER B 1 383 ? 5.23 15.156 29.484 1 97.62 383 SER B CA 1
ATOM 6737 C C . SER B 1 383 ? 4.473 15.555 30.75 1 97.62 383 SER B C 1
ATOM 6739 O O . SER B 1 383 ? 4.805 15.109 31.859 1 97.62 383 SER B O 1
ATOM 6741 N N . HIS B 1 384 ? 3.564 16.453 30.656 1 97.81 384 HIS B N 1
ATOM 6742 C CA . HIS B 1 384 ? 2.695 16.797 31.781 1 97.81 384 HIS B CA 1
ATOM 6743 C C . HIS B 1 384 ? 1.528 15.82 31.891 1 97.81 384 HIS B C 1
ATOM 6745 O O . HIS B 1 384 ? 0.813 15.594 30.922 1 97.81 384 HIS B O 1
ATOM 6751 N N . PRO B 1 385 ? 1.233 15.273 32.969 1 97 385 PRO B N 1
ATOM 6752 C CA . PRO B 1 385 ? 0.203 14.242 33.125 1 97 385 PRO B CA 1
ATOM 6753 C C . PRO B 1 385 ? -1.193 14.742 32.781 1 97 385 PRO B C 1
ATOM 6755 O O . PRO B 1 385 ? -2.035 13.969 32.312 1 97 385 PRO B O 1
ATOM 6758 N N . THR B 1 386 ? -1.404 16 32.969 1 97.5 386 THR B N 1
ATOM 6759 C CA . THR B 1 386 ? -2.709 16.578 32.625 1 97.5 386 THR B CA 1
ATOM 6760 C C . THR B 1 386 ? -2.996 16.453 31.141 1 97.5 386 THR B C 1
ATOM 6762 O O . THR B 1 386 ? -4.129 16.156 30.75 1 97.5 386 THR B O 1
ATOM 6765 N N . ASP B 1 387 ? -2.021 16.688 30.344 1 98.12 387 ASP B N 1
ATOM 6766 C CA . ASP B 1 387 ? -2.186 16.547 28.906 1 98.12 387 ASP B CA 1
ATOM 6767 C C . ASP B 1 387 ? -2.57 15.109 28.531 1 98.12 387 ASP B C 1
ATOM 6769 O O . ASP B 1 387 ? -3.443 14.898 27.688 1 98.12 387 ASP B O 1
ATOM 6773 N N . LEU B 1 388 ? -1.873 14.18 29.156 1 97.12 388 LEU B N 1
ATOM 6774 C CA . LEU B 1 388 ? -2.146 12.773 28.906 1 97.12 388 LEU B CA 1
ATOM 6775 C C . LEU B 1 388 ? -3.562 12.406 29.328 1 97.12 388 LEU B C 1
ATOM 6777 O O . LEU B 1 388 ? -4.266 11.688 28.625 1 97.12 388 LEU B O 1
ATOM 6781 N N . SER B 1 389 ? -3.938 12.891 30.484 1 96.62 389 SER B N 1
ATOM 6782 C CA . SER B 1 389 ? -5.277 12.625 31 1 96.62 389 SER B CA 1
ATOM 6783 C C . SER B 1 389 ? -6.348 13.172 30.047 1 96.62 389 SER B C 1
ATOM 6785 O O . SER B 1 389 ? -7.395 12.539 29.859 1 96.62 389 SER B O 1
ATOM 6787 N N . ARG B 1 390 ? -6.125 14.328 29.484 1 97.25 390 ARG B N 1
ATOM 6788 C CA . ARG B 1 390 ? -7.055 14.906 28.516 1 97.25 390 ARG B CA 1
ATOM 6789 C C . ARG B 1 390 ? -7.172 14.039 27.266 1 97.25 390 ARG B C 1
ATOM 6791 O O . ARG B 1 390 ? -8.266 13.836 26.75 1 97.25 390 ARG B O 1
ATOM 6798 N N . CYS B 1 391 ? -6.074 13.531 26.828 1 96.94 391 CYS B N 1
ATOM 6799 C CA . CYS B 1 391 ? -6.09 12.641 25.672 1 96.94 391 CYS B CA 1
ATOM 6800 C C . CYS B 1 391 ? -6.887 11.375 25.984 1 96.94 391 CYS B C 1
ATOM 6802 O O . CYS B 1 391 ? -7.695 10.938 25.156 1 96.94 391 CYS B O 1
ATOM 6804 N N . VAL B 1 392 ? -6.625 10.773 27.141 1 95.25 392 VAL B N 1
ATOM 6805 C CA . VAL B 1 392 ? -7.34 9.562 27.547 1 95.25 392 VAL B CA 1
ATOM 6806 C C . VAL B 1 392 ? -8.844 9.836 27.562 1 95.25 392 VAL B C 1
ATOM 6808 O O . VAL B 1 392 ? -9.633 9.016 27.094 1 95.25 392 VAL B O 1
ATOM 6811 N N . SER B 1 393 ? -9.172 11 28.109 1 95.25 393 SER B N 1
ATOM 6812 C CA . SER B 1 393 ? -10.578 11.391 28.141 1 95.25 393 SER B CA 1
ATOM 6813 C C . SER B 1 393 ? -11.156 11.469 26.734 1 95.25 393 SER B C 1
ATOM 6815 O O . SER B 1 393 ? -12.289 11.047 26.5 1 95.25 393 SER B O 1
ATOM 6817 N N . ALA B 1 394 ? -10.461 11.992 25.828 1 96.44 394 ALA B N 1
ATOM 6818 C CA . ALA B 1 394 ? -10.906 12.094 24.453 1 96.44 394 ALA B CA 1
ATOM 6819 C C . ALA B 1 394 ? -11.07 10.719 23.828 1 96.44 394 ALA B C 1
ATOM 6821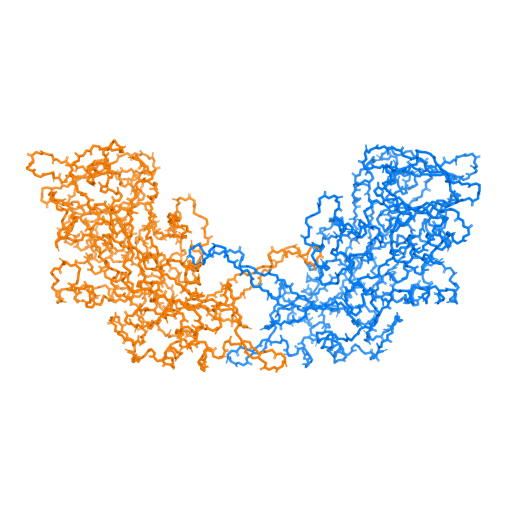 O O . ALA B 1 394 ? -12.016 10.477 23.062 1 96.44 394 ALA B O 1
ATOM 6822 N N . MET B 1 395 ? -10.148 9.781 24.125 1 94.31 395 MET B N 1
ATOM 6823 C CA . MET B 1 395 ? -10.234 8.422 23.594 1 94.31 395 MET B CA 1
ATOM 6824 C C . MET B 1 395 ? -11.508 7.734 24.078 1 94.31 395 MET B C 1
ATOM 6826 O O . MET B 1 395 ? -12.133 6.98 23.328 1 94.31 395 MET B O 1
ATOM 6830 N N . ARG B 1 396 ? -11.836 8.023 25.281 1 93.88 396 ARG B N 1
ATOM 6831 C CA . ARG B 1 396 ? -13.086 7.477 25.812 1 93.88 396 ARG B CA 1
ATOM 6832 C C . ARG B 1 396 ? -14.289 8.039 25.062 1 93.88 396 ARG B C 1
ATOM 6834 O O . ARG B 1 396 ? -15.242 7.32 24.781 1 93.88 396 ARG B O 1
ATOM 6841 N N . LYS B 1 397 ? -14.219 9.258 24.766 1 95.5 397 LYS B N 1
ATOM 6842 C CA . LYS B 1 397 ? -15.289 9.867 23.969 1 95.5 397 LYS B CA 1
ATOM 6843 C C . LYS B 1 397 ? -15.375 9.234 22.594 1 95.5 397 LYS B C 1
ATOM 6845 O O . LYS B 1 397 ? -16.469 9.023 22.062 1 95.5 397 LYS B O 1
ATOM 6850 N N . PHE B 1 398 ? -14.219 8.961 21.938 1 95.94 398 PHE B N 1
ATOM 6851 C CA . PHE B 1 398 ? -14.203 8.273 20.656 1 95.94 398 PHE B CA 1
ATOM 6852 C C . PHE B 1 398 ? -14.961 6.957 20.734 1 95.94 398 PHE B C 1
ATOM 6854 O O . PHE B 1 398 ? -15.711 6.605 19.812 1 95.94 398 PHE B O 1
ATOM 6861 N N . SER B 1 399 ? -14.734 6.258 21.844 1 93.56 399 SER B N 1
ATOM 6862 C CA . SER B 1 399 ? -15.453 5 22.031 1 93.56 399 SER B CA 1
ATOM 6863 C C . SER B 1 399 ? -16.953 5.215 22.047 1 93.56 399 SER B C 1
ATOM 6865 O O . SER B 1 399 ? -17.719 4.41 21.484 1 93.56 399 SER B O 1
ATOM 6867 N N . GLU B 1 400 ? -17.375 6.289 22.688 1 95.5 400 GLU B N 1
ATOM 6868 C CA . GLU B 1 400 ? -18.797 6.629 22.703 1 95.5 400 GLU B CA 1
ATOM 6869 C C . GLU B 1 400 ? -19.297 6.996 21.312 1 95.5 400 GLU B C 1
ATOM 6871 O O . GLU B 1 400 ? -20.391 6.59 20.922 1 95.5 400 GLU B O 1
ATOM 6876 N N . LEU B 1 401 ? -18.516 7.754 20.594 1 96.69 401 LEU B N 1
ATOM 6877 C CA . LEU B 1 401 ? -18.891 8.148 19.234 1 96.69 401 LEU B CA 1
ATOM 6878 C C . LEU B 1 401 ? -19.125 6.93 18.359 1 96.69 401 LEU B C 1
ATOM 6880 O O . LEU B 1 401 ? -20.094 6.875 17.609 1 96.69 401 LEU B O 1
ATOM 6884 N N . LEU B 1 402 ? -18.281 5.941 18.453 1 95.62 402 LEU B N 1
ATOM 6885 C CA . LEU B 1 402 ? -18.328 4.762 17.594 1 95.62 402 LEU B CA 1
ATOM 6886 C C . LEU B 1 402 ? -19.562 3.918 17.891 1 95.62 402 LEU B C 1
ATOM 6888 O O . LEU B 1 402 ? -19.922 3.039 17.109 1 95.62 402 LEU B O 1
ATOM 6892 N N . LYS B 1 403 ? -20.234 4.219 19.016 1 95.38 403 LYS B N 1
ATOM 6893 C CA . LYS B 1 403 ? -21.422 3.463 19.406 1 95.38 403 LYS B CA 1
ATOM 6894 C C . LYS B 1 403 ? -22.703 4.203 19.016 1 95.38 403 LYS B C 1
ATOM 6896 O O . LYS B 1 403 ? -23.812 3.707 19.25 1 95.38 403 LYS B O 1
ATOM 6901 N N . THR B 1 404 ? -22.531 5.336 18.438 1 97.75 404 THR B N 1
ATOM 6902 C CA . THR B 1 404 ? -23.703 6.141 18.094 1 97.75 404 THR B CA 1
ATOM 6903 C C . THR B 1 404 ? -24.391 5.59 16.844 1 97.75 404 THR B C 1
ATOM 6905 O O . THR B 1 404 ? -23.766 4.898 16.031 1 97.75 404 THR B O 1
ATOM 6908 N N . LYS B 1 405 ? -25.656 5.945 16.703 1 97.75 405 LYS B N 1
ATOM 6909 C CA . LYS B 1 405 ? -26.438 5.551 15.539 1 97.75 405 LYS B CA 1
ATOM 6910 C C . LYS B 1 405 ? -25.922 6.234 14.273 1 97.75 405 LYS B C 1
ATOM 6912 O O . LYS B 1 405 ? -25.906 5.633 13.195 1 97.75 405 LYS B O 1
ATOM 6917 N N . SER B 1 406 ? -25.484 7.457 14.375 1 97.56 406 SER B N 1
ATOM 6918 C CA . SER B 1 406 ? -25.062 8.273 13.242 1 97.56 406 SER B CA 1
ATOM 6919 C C . SER B 1 406 ? -23.844 7.668 12.555 1 97.56 406 SER B C 1
ATOM 6921 O O . SER B 1 406 ? -23.688 7.77 11.336 1 97.56 406 SER B O 1
ATOM 6923 N N . LEU B 1 407 ? -22.953 7.023 13.336 1 97.75 407 LEU B N 1
ATOM 6924 C CA . LEU B 1 407 ? -21.766 6.438 12.734 1 97.75 407 LEU B CA 1
ATOM 6925 C C . LEU B 1 407 ? -22 4.984 12.352 1 97.75 407 LEU B C 1
ATOM 6927 O O . LEU B 1 407 ? -21.188 4.383 11.641 1 97.75 407 LEU B O 1
ATOM 6931 N N . ASP B 1 408 ? -23.125 4.473 12.781 1 96.81 408 ASP B N 1
ATOM 6932 C CA . ASP B 1 408 ? -23.453 3.08 12.516 1 96.81 408 ASP B CA 1
ATOM 6933 C C . ASP B 1 408 ? -23.5 2.807 11.008 1 96.81 408 ASP B C 1
ATOM 6935 O O . ASP B 1 408 ? -23.172 1.703 10.562 1 96.81 408 ASP B O 1
ATOM 6939 N N . GLU B 1 409 ? -23.859 3.781 10.242 1 94.31 409 GLU B N 1
ATOM 6940 C CA . GLU B 1 409 ? -24.047 3.645 8.805 1 94.31 409 GLU B CA 1
ATOM 6941 C C . GLU B 1 409 ? -22.719 3.393 8.094 1 94.31 409 GLU B C 1
ATOM 6943 O O . GLU B 1 409 ? -22.688 2.988 6.934 1 94.31 409 GLU B O 1
ATOM 6948 N N . PHE B 1 410 ? -21.625 3.582 8.789 1 96.69 410 PHE B N 1
ATOM 6949 C CA . PHE B 1 410 ? -20.312 3.461 8.156 1 96.69 410 PHE B CA 1
ATOM 6950 C C . PHE B 1 410 ? -19.656 2.143 8.539 1 96.69 410 PHE B C 1
ATOM 6952 O O . PHE B 1 410 ? -18.516 1.888 8.156 1 96.69 410 PHE B O 1
ATOM 6959 N N . LYS B 1 411 ? -20.344 1.317 9.336 1 96.44 411 LYS B N 1
ATOM 6960 C CA . LYS B 1 411 ? -19.891 -0.034 9.656 1 96.44 411 LYS B CA 1
ATOM 6961 C C . LYS B 1 411 ? -20.062 -0.969 8.461 1 96.44 411 LYS B C 1
ATOM 6963 O O . LYS B 1 411 ? -20.984 -0.795 7.656 1 96.44 411 LYS B O 1
ATOM 6968 N N . TYR B 1 412 ? -19.172 -1.929 8.352 1 95.12 412 TYR B N 1
ATOM 6969 C CA . TYR B 1 412 ? -19.453 -3.033 7.438 1 95.12 412 TYR B CA 1
ATOM 6970 C C . TYR B 1 412 ? -20.469 -3.998 8.047 1 95.12 412 TYR B C 1
ATOM 6972 O O . TYR B 1 412 ? -20.703 -3.971 9.258 1 95.12 412 TYR B O 1
ATOM 6980 N N . THR B 1 413 ? -21.172 -4.723 7.262 1 94.62 413 THR B N 1
ATOM 6981 C CA . THR B 1 413 ? -21.984 -5.867 7.648 1 94.62 413 THR B CA 1
ATOM 6982 C C . THR B 1 413 ? -21.453 -7.148 7.02 1 94.62 413 THR B C 1
ATOM 6984 O O . THR B 1 413 ? -21.375 -7.262 5.793 1 94.62 413 THR B O 1
ATOM 6987 N N . ASP B 1 414 ? -21.047 -8.047 7.875 1 93.75 414 ASP B N 1
ATOM 6988 C CA . ASP B 1 414 ? -20.531 -9.289 7.316 1 93.75 414 ASP B CA 1
ATOM 6989 C C . ASP B 1 414 ? -21.656 -10.258 6.988 1 93.75 414 ASP B C 1
ATOM 6991 O O . ASP B 1 414 ? -22.828 -9.906 7.102 1 93.75 414 ASP B O 1
ATOM 6995 N N . LEU B 1 415 ? -21.359 -11.43 6.531 1 93 415 LEU B N 1
ATOM 6996 C CA . LEU B 1 415 ? -22.344 -12.375 6.023 1 93 415 LEU B CA 1
ATOM 6997 C C . LEU B 1 415 ? -23.266 -12.859 7.141 1 93 415 LEU B C 1
ATOM 6999 O O . LEU B 1 415 ? -24.375 -13.328 6.879 1 93 415 LEU B O 1
ATOM 7003 N N . ASN B 1 416 ? -22.781 -12.82 8.375 1 93 416 ASN B N 1
ATOM 7004 C CA . ASN B 1 416 ? -23.578 -13.258 9.516 1 93 416 ASN B CA 1
ATOM 7005 C C . ASN B 1 416 ? -24.375 -12.109 10.125 1 93 416 ASN B C 1
ATOM 7007 O O . ASN B 1 416 ? -24.984 -12.266 11.18 1 93 416 ASN B O 1
ATOM 7011 N N . GLY B 1 417 ? -24.234 -10.992 9.555 1 93.12 417 GLY B N 1
ATOM 7012 C CA . GLY B 1 417 ? -24.969 -9.836 10.039 1 93.12 417 GLY B CA 1
ATOM 7013 C C . GLY B 1 417 ? -24.219 -9.047 11.094 1 93.12 417 GLY B C 1
ATOM 7014 O O . GLY B 1 417 ? -24.766 -8.102 11.672 1 93.12 417 GLY B O 1
ATOM 7015 N N . VAL B 1 418 ? -23.031 -9.469 11.352 1 94.38 418 VAL B N 1
ATOM 7016 C CA . VAL B 1 418 ? -22.219 -8.727 12.312 1 94.38 418 VAL B CA 1
ATOM 7017 C C . VAL B 1 418 ? -21.766 -7.406 11.703 1 94.38 418 VAL B C 1
ATOM 7019 O O . VAL B 1 418 ? -21.312 -7.371 10.555 1 94.38 418 VAL B O 1
ATOM 7022 N N . ARG B 1 419 ? -21.953 -6.344 12.453 1 95.56 419 ARG B N 1
ATOM 7023 C CA . ARG B 1 419 ? -21.594 -5.004 12 1 95.56 419 ARG B CA 1
ATOM 7024 C C . ARG B 1 419 ? -20.438 -4.441 12.828 1 95.56 419 ARG B C 1
ATOM 7026 O O . ARG B 1 419 ? -20.453 -4.547 14.062 1 95.56 419 ARG B O 1
ATOM 7033 N N . ASP B 1 420 ? -19.438 -3.943 12.18 1 95.62 420 ASP B N 1
ATOM 7034 C CA . ASP B 1 420 ? -18.297 -3.363 12.875 1 95.62 420 ASP B CA 1
ATOM 7035 C C . ASP B 1 420 ? -17.547 -2.387 11.969 1 95.62 420 ASP B C 1
ATOM 7037 O O . ASP B 1 420 ? -17.906 -2.201 10.805 1 95.62 420 ASP B O 1
ATOM 7041 N N . PHE B 1 421 ? -16.562 -1.679 12.547 1 95.75 421 PHE B N 1
ATOM 7042 C CA . PHE B 1 421 ? -15.727 -0.746 11.805 1 95.75 421 PHE B CA 1
ATOM 7043 C C . PHE B 1 421 ? -14.445 -1.428 11.336 1 95.75 421 PHE B C 1
ATOM 7045 O O . PHE B 1 421 ? -13.984 -2.389 11.953 1 95.75 421 PHE B O 1
ATOM 7052 N N . MET B 1 422 ? -13.93 -1.036 10.219 1 93.75 422 MET B N 1
ATOM 7053 C CA . MET B 1 422 ? -12.57 -1.364 9.805 1 93.75 422 MET B CA 1
ATOM 7054 C C . MET B 1 422 ? -11.625 -0.207 10.086 1 93.75 422 MET B C 1
ATOM 7056 O O . MET B 1 422 ? -11.914 0.941 9.75 1 93.75 422 MET B O 1
ATOM 7060 N N . PHE B 1 423 ? -10.461 -0.464 10.719 1 93.06 423 PHE B N 1
ATOM 7061 C CA . PHE B 1 423 ? -9.547 0.585 11.141 1 93.06 423 PHE B CA 1
ATOM 7062 C C . PHE B 1 423 ? -8.281 0.577 10.289 1 93.06 423 PHE B C 1
ATOM 7064 O O . PHE B 1 423 ? -7.777 -0.489 9.93 1 93.06 423 PHE B O 1
ATOM 7071 N N . LEU B 1 424 ? -7.801 1.678 9.844 1 93.06 424 LEU B N 1
ATOM 7072 C CA . LEU B 1 424 ? -6.422 1.863 9.398 1 93.06 424 LEU B CA 1
ATOM 7073 C C . LEU B 1 424 ? -5.523 2.248 10.57 1 93.06 424 LEU B C 1
ATOM 7075 O O . LEU B 1 424 ? -5.684 3.324 11.156 1 93.06 424 LEU B O 1
ATOM 7079 N N . GLY B 1 425 ? -4.555 1.395 10.906 1 87.06 425 GLY B N 1
ATOM 7080 C CA . GLY B 1 425 ? -3.789 1.562 12.133 1 87.06 425 GLY B CA 1
ATOM 7081 C C . GLY B 1 425 ? -4.406 0.851 13.32 1 87.06 425 GLY B C 1
ATOM 7082 O O . GLY B 1 425 ? -5.301 0.019 13.156 1 87.06 425 GLY B O 1
ATOM 7083 N N . PRO B 1 426 ? -3.955 1.114 14.508 1 82.94 426 PRO B N 1
ATOM 7084 C CA . PRO B 1 426 ? -4.461 0.413 15.695 1 82.94 426 PRO B CA 1
ATOM 7085 C C . PRO B 1 426 ? -5.895 0.809 16.047 1 82.94 426 PRO B C 1
ATOM 7087 O O . PRO B 1 426 ? -6.242 1.989 15.984 1 82.94 426 PRO B O 1
ATOM 7090 N N . PRO B 1 427 ? -6.672 -0.195 16.328 1 84.38 427 PRO B N 1
ATOM 7091 C CA . PRO B 1 427 ? -8.008 0.134 16.828 1 84.38 427 PRO B CA 1
ATOM 7092 C C . PRO B 1 427 ? -7.992 0.757 18.219 1 84.38 427 PRO B C 1
ATOM 7094 O O . PRO B 1 427 ? -7.027 0.581 18.969 1 84.38 427 PRO B O 1
ATOM 7097 N N . LEU B 1 428 ? -9.016 1.498 18.453 1 87.94 428 LEU B N 1
ATOM 7098 C CA . LEU B 1 428 ? -9.188 2.02 19.812 1 87.94 428 LEU B CA 1
ATOM 7099 C C . LEU B 1 428 ? -9.266 0.883 20.828 1 87.94 428 LEU B C 1
ATOM 7101 O O . LEU B 1 428 ? -9.938 -0.123 20.578 1 87.94 428 LEU B O 1
ATOM 7105 N N . PRO B 1 429 ? -8.492 0.935 21.844 1 82.69 429 PRO B N 1
ATOM 7106 C CA . PRO B 1 429 ? -8.578 -0.13 22.859 1 82.69 429 PRO B CA 1
ATOM 7107 C C . PRO B 1 429 ? -10 -0.361 23.359 1 82.69 429 PRO B C 1
ATOM 7109 O O . PRO B 1 429 ? -10.766 0.593 23.5 1 82.69 429 PRO B O 1
ATOM 7112 N N . THR B 1 430 ? -10.609 -1.515 23.094 1 66.94 430 THR B N 1
ATOM 7113 C CA . THR B 1 430 ? -11.992 -1.939 23.297 1 66.94 430 THR B CA 1
ATOM 7114 C C . THR B 1 430 ? -12.453 -1.591 24.719 1 66.94 430 THR B C 1
ATOM 7116 O O . THR B 1 430 ? -13.609 -1.212 24.922 1 66.94 430 THR B O 1
ATOM 7119 N N . ASN B 1 431 ? -11.758 -2.049 25.766 1 59.5 431 ASN B N 1
ATOM 7120 C CA . ASN B 1 431 ? -12.297 -1.636 27.062 1 59.5 431 ASN B CA 1
ATOM 7121 C C . ASN B 1 431 ? -11.812 -0.242 27.453 1 59.5 431 ASN B C 1
ATOM 7123 O O . ASN B 1 431 ? -10.758 -0.098 28.078 1 59.5 431 ASN B O 1
ATOM 7127 N N . PRO B 1 432 ? -12.289 0.667 26.703 1 54.53 432 PRO B N 1
ATOM 7128 C CA . PRO B 1 432 ? -11.797 2.008 27.031 1 54.53 432 PRO B CA 1
ATOM 7129 C C . PRO B 1 432 ? -11.891 2.32 28.516 1 54.53 432 PRO B C 1
ATOM 7131 O O . PRO B 1 432 ? -11.234 3.248 29 1 54.53 432 PRO B O 1
ATOM 7134 N N . ASN B 1 433 ? -13.023 1.695 29.047 1 53.66 433 ASN B N 1
ATOM 7135 C CA . ASN B 1 433 ? -13.086 1.835 30.5 1 53.66 433 ASN B CA 1
ATOM 7136 C C . ASN B 1 433 ? -11.992 1.018 31.188 1 53.66 433 ASN B C 1
ATOM 7138 O O . ASN B 1 433 ? -12 0.87 32.406 1 53.66 433 ASN B O 1
ATOM 7142 N N . SER B 1 434 ? -11.336 0.26 30.281 1 55.25 434 SER B N 1
ATOM 7143 C CA . SER B 1 434 ? -10.25 -0.544 30.828 1 55.25 434 SER B CA 1
ATOM 7144 C C . SER B 1 434 ? -9.227 0.326 31.547 1 55.25 434 SER B C 1
ATOM 7146 O O . SER B 1 434 ? -9.258 1.553 31.438 1 55.25 434 SER B O 1
ATOM 7148 N N . ASN B 1 435 ? -8.109 -0.274 31.828 1 65.5 435 ASN B N 1
ATOM 7149 C CA . ASN B 1 435 ? -7.078 0.253 32.719 1 65.5 435 ASN B CA 1
ATOM 7150 C C . ASN B 1 435 ? -6.387 1.472 32.094 1 65.5 435 ASN B C 1
ATOM 7152 O O . ASN B 1 435 ? -6.168 1.528 30.891 1 65.5 435 ASN B O 1
ATOM 7156 N N . ASN B 1 436 ? -6.496 2.596 32.656 1 79 436 ASN B N 1
ATOM 7157 C CA . ASN B 1 436 ? -5.832 3.867 32.375 1 79 436 ASN B CA 1
ATOM 7158 C C . ASN B 1 436 ? -4.484 3.662 31.688 1 79 436 ASN B C 1
ATOM 7160 O O . ASN B 1 436 ? -4.133 4.398 30.766 1 79 436 ASN B O 1
ATOM 7164 N N . SER B 1 437 ? -4.062 2.539 31.875 1 84.88 437 SER B N 1
ATOM 7165 C CA . SER B 1 437 ? -2.705 2.334 31.375 1 84.88 437 SER B CA 1
ATOM 7166 C C . SER B 1 437 ? -2.703 2.043 29.875 1 84.88 437 SER B C 1
ATOM 7168 O O . SER B 1 437 ? -1.868 2.57 29.141 1 84.88 437 SER B O 1
ATOM 7170 N N . SER B 1 438 ? -3.695 1.283 29.422 1 86.81 438 SER B N 1
ATOM 7171 C CA . SER B 1 438 ? -3.758 0.95 28 1 86.81 438 SER B CA 1
ATOM 7172 C C . SER B 1 438 ? -4.094 2.176 27.156 1 86.81 438 SER B C 1
ATOM 7174 O O . SER B 1 438 ? -3.545 2.357 26.062 1 86.81 438 SER B O 1
ATOM 7176 N N . MET B 1 439 ? -4.949 3.004 27.656 1 90.81 439 MET B N 1
ATOM 7177 C CA . MET B 1 439 ? -5.328 4.215 26.938 1 90.81 439 MET B CA 1
ATOM 7178 C C . MET B 1 439 ? -4.172 5.211 26.906 1 90.81 439 MET B C 1
ATOM 7180 O O . MET B 1 439 ? -3.969 5.895 25.906 1 90.81 439 MET B O 1
ATOM 7184 N N . GLU B 1 440 ? -3.48 5.242 28 1 93.81 440 GLU B N 1
ATOM 7185 C CA . GLU B 1 440 ? -2.309 6.109 28.047 1 93.81 440 GLU B CA 1
ATOM 7186 C C . GLU B 1 440 ? -1.258 5.672 27.016 1 93.81 440 GLU B C 1
ATOM 7188 O O . GLU B 1 440 ? -0.675 6.508 26.328 1 93.81 440 GLU B O 1
ATOM 7193 N N . ASP B 1 441 ? -1.068 4.391 26.969 1 91.31 441 ASP B N 1
ATOM 7194 C CA . ASP B 1 441 ? -0.111 3.852 26.016 1 91.31 441 ASP B CA 1
ATOM 7195 C C . ASP B 1 441 ? -0.545 4.148 24.578 1 91.31 441 ASP B C 1
ATOM 7197 O O . ASP B 1 441 ? 0.286 4.477 23.734 1 91.31 441 ASP B O 1
ATOM 7201 N N . TYR B 1 442 ? -1.817 4.031 24.391 1 91.69 442 TYR B N 1
ATOM 7202 C CA . TYR B 1 442 ? -2.357 4.352 23.078 1 91.69 442 TYR B CA 1
ATOM 7203 C C . TYR B 1 442 ? -2.088 5.809 22.719 1 91.69 442 TYR B C 1
ATOM 7205 O O . TYR B 1 442 ? -1.65 6.109 21.609 1 91.69 442 TYR B O 1
ATOM 7213 N N . CYS B 1 443 ? -2.348 6.684 23.625 1 94.81 443 CYS B N 1
ATOM 7214 C CA . CYS B 1 443 ? -2.117 8.109 23.406 1 94.81 443 CYS B CA 1
ATOM 7215 C C . CYS B 1 443 ? -0.652 8.375 23.094 1 94.81 443 CYS B C 1
ATOM 7217 O O . CYS B 1 443 ? -0.344 9.055 22.109 1 94.81 443 CYS B O 1
ATOM 7219 N N . ARG B 1 444 ? 0.227 7.785 23.781 1 94.38 444 ARG B N 1
ATOM 7220 C CA . ARG B 1 444 ? 1.656 8.023 23.609 1 94.38 444 ARG B CA 1
ATOM 7221 C C . ARG B 1 444 ? 2.15 7.465 22.281 1 94.38 444 ARG B C 1
ATOM 7223 O O . ARG B 1 444 ? 2.947 8.102 21.594 1 94.38 444 ARG B O 1
ATOM 7230 N N . SER B 1 445 ? 1.593 6.324 21.938 1 91.62 445 SER B N 1
ATOM 7231 C CA . SER B 1 445 ? 2.129 5.629 20.766 1 91.62 445 SER B CA 1
ATOM 7232 C C . SER B 1 445 ? 1.545 6.184 19.469 1 91.62 445 SER B C 1
ATOM 7234 O O . SER B 1 445 ? 2.121 6 18.391 1 91.62 445 SER B O 1
ATOM 7236 N N . SER B 1 446 ? 0.46 6.852 19.578 1 92.94 446 SER B N 1
ATOM 7237 C CA . SER B 1 446 ? -0.219 7.27 18.359 1 92.94 446 SER B CA 1
ATOM 7238 C C . SER B 1 446 ? -0.182 8.781 18.188 1 92.94 446 SER B C 1
ATOM 7240 O O . SER B 1 446 ? -0.795 9.328 17.266 1 92.94 446 SER B O 1
ATOM 7242 N N . VAL B 1 447 ? 0.578 9.469 19.031 1 95.88 447 VAL B N 1
ATOM 7243 C CA . VAL B 1 447 ? 0.552 10.93 19.016 1 95.88 447 VAL B CA 1
ATOM 7244 C C . VAL B 1 447 ? 1.169 11.453 17.719 1 95.88 447 VAL B C 1
ATOM 7246 O O . VAL B 1 447 ? 2.18 10.93 17.25 1 95.88 447 VAL B O 1
ATOM 7249 N N . THR B 1 448 ? 0.484 12.359 17.156 1 95.81 448 THR B N 1
ATOM 7250 C CA . THR B 1 448 ? 1.007 13.18 16.062 1 95.81 448 THR B CA 1
ATOM 7251 C C . THR B 1 448 ? 0.904 14.664 16.406 1 95.81 448 THR B C 1
ATOM 7253 O O . THR B 1 448 ? 1.008 15.039 17.578 1 95.81 448 THR B O 1
ATOM 7256 N N . THR B 1 449 ? 0.836 15.5 15.367 1 96.81 449 THR B N 1
ATOM 7257 C CA . THR B 1 449 ? 0.81 16.953 15.523 1 96.81 449 THR B CA 1
ATOM 7258 C C . THR B 1 449 ? -0.469 17.531 14.93 1 96.81 449 THR B C 1
ATOM 7260 O O . THR B 1 449 ? -0.956 17.062 13.898 1 96.81 449 THR B O 1
ATOM 7263 N N . PHE B 1 450 ? -0.993 18.562 15.586 1 96.5 450 PHE B N 1
ATOM 7264 C CA . PHE B 1 450 ? -2.051 19.359 14.969 1 96.5 450 PHE B CA 1
ATOM 7265 C C . PHE B 1 450 ? -1.467 20.547 14.211 1 96.5 450 PHE B C 1
ATOM 7267 O O . PHE B 1 450 ? -2.205 21.328 13.617 1 96.5 450 PHE B O 1
ATOM 7274 N N . TRP B 1 451 ? -0.101 20.688 14.305 1 97.19 451 TRP B N 1
ATOM 7275 C CA . TRP B 1 451 ? 0.653 21.75 13.641 1 97.19 451 TRP B CA 1
ATOM 7276 C C . TRP B 1 451 ? 0.277 23.125 14.203 1 97.19 451 TRP B C 1
ATOM 7278 O O . TRP B 1 451 ? 0.164 24.094 13.453 1 97.19 451 TRP B O 1
ATOM 7288 N N . HIS B 1 452 ? -0.126 23.172 15.398 1 97.88 452 HIS B N 1
ATOM 7289 C CA . HIS B 1 452 ? -0.414 24.438 16.078 1 97.88 452 HIS B CA 1
ATOM 7290 C C . HIS B 1 452 ? 0.726 24.844 17 1 97.88 452 HIS B C 1
ATOM 7292 O O . HIS B 1 452 ? 0.517 25.016 18.203 1 97.88 452 HIS B O 1
ATOM 7298 N N . TYR B 1 453 ? 1.852 25.062 16.438 1 97.88 453 TYR B N 1
ATOM 7299 C CA . TYR B 1 453 ? 3.057 25.391 17.188 1 97.88 453 TYR B CA 1
ATOM 7300 C C . TYR B 1 453 ? 2.949 26.766 17.828 1 97.88 453 TYR B C 1
ATOM 7302 O O . TYR B 1 453 ? 2.428 27.703 17.203 1 97.88 453 TYR B O 1
ATOM 7310 N N . HIS B 1 454 ? 3.453 26.875 19 1 98.44 454 HIS B N 1
ATOM 7311 C CA . HIS B 1 454 ? 3.535 28.172 19.656 1 98.44 454 HIS B CA 1
ATOM 7312 C C . HIS B 1 454 ? 4.613 28.172 20.75 1 98.44 454 HIS B C 1
ATOM 7314 O O . HIS B 1 454 ? 5.195 27.125 21.047 1 98.44 454 HIS B O 1
ATOM 7320 N N . GLY B 1 455 ? 4.938 29.359 21.172 1 98.31 455 GLY B N 1
ATOM 7321 C CA . GLY B 1 455 ? 6.012 29.531 22.141 1 98.31 455 GLY B CA 1
ATOM 7322 C C . GLY B 1 455 ? 7.348 29.844 21.5 1 98.31 455 GLY B C 1
ATOM 7323 O O . GLY B 1 455 ? 7.492 29.781 20.281 1 98.31 455 GLY B O 1
ATOM 7324 N N . GLY B 1 456 ? 8.344 30.188 22.344 1 98.56 456 GLY B N 1
ATOM 7325 C CA . GLY B 1 456 ? 9.688 30.547 21.906 1 98.56 456 GLY B CA 1
ATOM 7326 C C . GLY B 1 456 ? 10 32.031 22.062 1 98.56 456 GLY B C 1
ATOM 7327 O O . GLY B 1 456 ? 11.164 32.406 22.203 1 98.56 456 GLY B O 1
ATOM 7328 N N . CYS B 1 457 ? 8.969 32.875 21.906 1 98.81 457 CYS B N 1
ATOM 7329 C CA . CYS B 1 457 ? 9.094 34.312 22.094 1 98.81 457 CYS B CA 1
ATOM 7330 C C . CYS B 1 457 ? 7.922 34.875 22.891 1 98.81 457 CYS B C 1
ATOM 7332 O O . CYS B 1 457 ? 7.34 35.875 22.531 1 98.81 457 CYS B O 1
ATOM 7334 N N . LEU B 1 458 ? 7.637 34.344 24.016 1 98.62 458 LEU B N 1
ATOM 7335 C CA . LEU B 1 458 ? 6.418 34.562 24.781 1 98.62 458 LEU B CA 1
ATOM 7336 C C . LEU B 1 458 ? 6.27 36.031 25.156 1 98.62 458 LEU B C 1
ATOM 7338 O O . LEU B 1 458 ? 7.25 36.688 25.516 1 98.62 458 LEU B O 1
ATOM 7342 N N . VAL B 1 459 ? 5.031 36.469 25.156 1 98.62 459 VAL B N 1
ATOM 7343 C CA . VAL B 1 459 ? 4.695 37.75 25.734 1 98.62 459 VAL B CA 1
ATOM 7344 C C . VAL B 1 459 ? 4.969 37.719 27.234 1 98.62 459 VAL B C 1
ATOM 7346 O O . VAL B 1 459 ? 4.617 36.781 27.922 1 98.62 459 VAL B O 1
ATOM 7349 N N . GLY B 1 460 ? 5.531 38.781 27.734 1 97.81 460 GLY B N 1
ATOM 7350 C CA . GLY B 1 460 ? 5.867 38.875 29.156 1 97.81 460 GLY B CA 1
ATOM 7351 C C . GLY B 1 460 ? 7.234 38.281 29.484 1 97.81 460 GLY B C 1
ATOM 7352 O O . GLY B 1 460 ? 7.742 38.469 30.578 1 97.81 460 GLY B O 1
ATOM 7353 N N . LYS B 1 461 ? 7.824 37.656 28.547 1 98.25 461 LYS B N 1
ATOM 7354 C CA . LYS B 1 461 ? 9.141 37.062 28.75 1 98.25 461 LYS B CA 1
ATOM 7355 C C . LYS B 1 461 ? 10.141 37.594 27.719 1 98.25 461 LYS B C 1
ATOM 7357 O O . LYS B 1 461 ? 11.133 38.219 28.078 1 98.25 461 LYS B O 1
ATOM 7362 N N . VAL B 1 462 ? 9.812 37.406 26.484 1 98.81 462 VAL B N 1
ATOM 7363 C CA . VAL B 1 462 ? 10.703 37.844 25.406 1 98.81 462 VAL B CA 1
ATOM 7364 C C . VAL B 1 462 ? 10.211 39.156 24.844 1 98.81 462 VAL B C 1
ATOM 7366 O O . VAL B 1 462 ? 11.008 40.062 24.562 1 98.81 462 VAL B O 1
ATOM 7369 N N . VAL B 1 463 ? 8.883 39.25 24.609 1 98.81 463 VAL B N 1
ATOM 7370 C CA . VAL B 1 463 ? 8.289 40.5 24.125 1 98.81 463 VAL B CA 1
ATOM 7371 C C . VAL B 1 463 ? 7.332 41.062 25.172 1 98.81 463 VAL B C 1
ATOM 7373 O O . VAL B 1 463 ? 6.875 40.344 26.062 1 98.81 463 VAL B O 1
ATOM 7376 N N . ASP B 1 464 ? 7.055 42.312 25.062 1 98.44 464 ASP B N 1
ATOM 7377 C CA . ASP B 1 464 ? 6.102 42.938 25.984 1 98.44 464 ASP B CA 1
ATOM 7378 C C . ASP B 1 464 ? 4.68 42.875 25.422 1 98.44 464 ASP B C 1
ATOM 7380 O O . ASP B 1 464 ? 4.422 42.125 24.469 1 98.44 464 ASP B O 1
ATOM 7384 N N . GLY B 1 465 ? 3.758 43.531 26 1 97.31 465 GLY B N 1
ATOM 7385 C CA . GLY B 1 465 ? 2.352 43.469 25.625 1 97.31 465 GLY B CA 1
ATOM 7386 C C . GLY B 1 465 ? 2.059 44.125 24.281 1 97.31 465 GLY B C 1
ATOM 7387 O O . GLY B 1 465 ? 0.977 43.938 23.719 1 97.31 465 GLY B O 1
ATOM 7388 N N 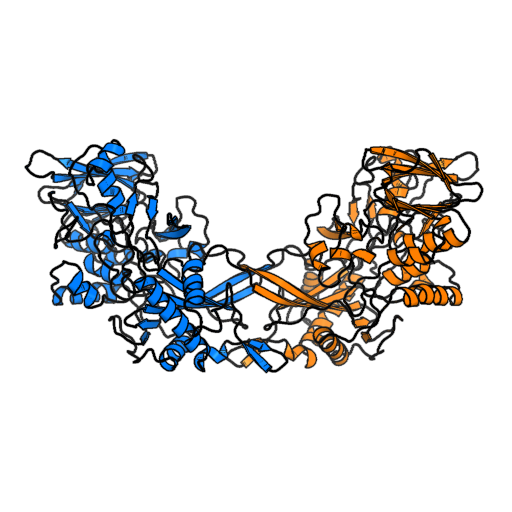. GLU B 1 466 ? 3.014 44.812 23.75 1 97.38 466 GLU B N 1
ATOM 7389 C CA . GLU B 1 466 ? 2.887 45.438 22.422 1 97.38 466 GLU B CA 1
ATOM 7390 C C . GLU B 1 466 ? 3.742 44.688 21.406 1 97.38 466 GLU B C 1
ATOM 7392 O O . GLU B 1 466 ? 4.016 45.219 20.312 1 97.38 466 GLU B O 1
ATOM 7397 N N . PHE B 1 467 ? 4.238 43.531 21.766 1 98.44 467 PHE B N 1
ATOM 7398 C CA . PHE B 1 467 ? 4.988 42.594 20.938 1 98.44 467 PHE B CA 1
ATOM 7399 C C . PHE B 1 467 ? 6.387 43.125 20.641 1 98.44 467 PHE B C 1
ATOM 7401 O O . PHE B 1 467 ? 7.051 42.656 19.719 1 98.44 467 PHE B O 1
ATOM 7408 N N . LYS B 1 468 ? 6.785 44.156 21.375 1 98.62 468 LYS B N 1
ATOM 7409 C CA . LYS B 1 468 ? 8.148 44.656 21.266 1 98.62 468 LYS B CA 1
ATOM 7410 C C . LYS B 1 468 ? 9.133 43.75 22.016 1 98.62 468 LYS B C 1
ATOM 7412 O O . LYS B 1 468 ? 8.867 43.344 23.141 1 98.62 468 LYS B O 1
ATOM 7417 N N . VAL B 1 469 ? 10.227 43.438 21.344 1 98.81 469 VAL B N 1
ATOM 7418 C CA . VAL B 1 469 ? 11.242 42.656 22.016 1 98.81 469 VAL B CA 1
ATOM 7419 C C . VAL B 1 469 ? 11.812 43.406 23.203 1 98.81 469 VAL B C 1
ATOM 7421 O O . VAL B 1 469 ? 12.367 44.5 23.047 1 98.81 469 VAL B O 1
ATOM 7424 N N . ILE B 1 470 ? 11.664 42.875 24.406 1 98.62 470 ILE B N 1
ATOM 7425 C CA . ILE B 1 470 ? 12.055 43.531 25.641 1 98.62 470 ILE B CA 1
ATOM 7426 C C . ILE B 1 470 ? 13.555 43.812 25.625 1 98.62 470 ILE B C 1
ATOM 7428 O O . ILE B 1 470 ? 14.352 42.906 25.359 1 98.62 470 ILE B O 1
ATOM 7432 N N . GLY B 1 471 ? 13.945 45 25.844 1 97.88 471 GLY B N 1
ATOM 7433 C CA . GLY B 1 471 ? 15.352 45.375 25.922 1 97.88 471 GLY B CA 1
ATOM 7434 C C . GLY B 1 471 ? 15.906 45.875 24.609 1 97.88 471 GLY B C 1
ATOM 7435 O O . GLY B 1 471 ? 17.094 46.188 24.5 1 97.88 471 GLY B O 1
ATOM 7436 N N . THR B 1 472 ? 15.086 45.938 23.562 1 97.94 472 THR B N 1
ATOM 7437 C CA . THR B 1 472 ? 15.516 46.469 22.266 1 97.94 472 THR B CA 1
ATOM 7438 C C . THR B 1 472 ? 14.609 47.594 21.812 1 97.94 472 THR B C 1
ATOM 7440 O O . THR B 1 472 ? 13.539 47.812 22.391 1 97.94 472 THR B O 1
ATOM 7443 N N . ASP B 1 473 ? 15.164 48.312 20.875 1 97.31 473 ASP B N 1
ATOM 7444 C CA . ASP B 1 473 ? 14.352 49.312 20.203 1 97.31 473 ASP B CA 1
ATOM 7445 C C . ASP B 1 473 ? 14.117 48.938 18.734 1 97.31 473 ASP B C 1
ATOM 7447 O O . ASP B 1 473 ? 14.977 48.312 18.109 1 97.31 473 ASP B O 1
ATOM 7451 N N . SER B 1 474 ? 12.938 49.219 18.234 1 98.12 474 SER B N 1
ATOM 7452 C CA . SER B 1 474 ? 12.57 49.094 16.828 1 98.12 474 SER B CA 1
ATOM 7453 C C . SER B 1 474 ? 12.5 47.656 16.359 1 98.12 474 SER B C 1
ATOM 7455 O O . SER B 1 474 ? 12.812 47.344 15.219 1 98.12 474 SER B O 1
ATOM 7457 N N . LEU B 1 475 ? 12.188 46.75 17.297 1 98.62 475 LEU B N 1
ATOM 7458 C CA . LEU B 1 475 ? 12.078 45.344 16.969 1 98.62 475 LEU B CA 1
ATOM 7459 C C . LEU B 1 475 ? 10.836 44.719 17.609 1 98.62 475 LEU B C 1
ATOM 7461 O O . LEU B 1 475 ? 10.617 44.875 18.812 1 98.62 475 LEU B O 1
ATOM 7465 N N . ARG B 1 476 ? 9.984 44.125 16.797 1 98.81 476 ARG B N 1
ATOM 7466 C CA . ARG B 1 476 ? 8.812 43.406 17.281 1 98.81 476 ARG B CA 1
ATOM 7467 C C . ARG B 1 476 ? 8.812 41.938 16.781 1 98.81 476 ARG B C 1
ATOM 7469 O O . ARG B 1 476 ? 9.531 41.625 15.828 1 98.81 476 ARG B O 1
ATOM 7476 N N . VAL B 1 477 ? 8.148 41.094 17.5 1 98.88 477 VAL B N 1
ATOM 7477 C CA . VAL B 1 477 ? 7.809 39.75 17.031 1 98.88 477 VAL B CA 1
ATOM 7478 C C . VAL B 1 477 ? 6.293 39.562 17.016 1 98.88 477 VAL B C 1
ATOM 7480 O O . VAL B 1 477 ? 5.621 39.75 18.031 1 98.88 477 VAL B O 1
ATOM 7483 N N . VAL B 1 478 ? 5.73 39.25 15.836 1 98.62 478 VAL B N 1
ATOM 7484 C CA . VAL B 1 478 ? 4.285 39.094 15.68 1 98.62 478 VAL B CA 1
ATOM 7485 C C . VAL B 1 478 ? 3.955 37.781 14.992 1 98.62 478 VAL B C 1
ATOM 7487 O O . VAL B 1 478 ? 3.83 37.719 13.766 1 98.62 478 VAL B O 1
ATOM 7490 N N . ASP B 1 479 ? 3.793 36.781 15.688 1 98.56 479 ASP B N 1
ATOM 7491 C CA . ASP B 1 479 ? 3.387 35.469 15.195 1 98.56 479 ASP B CA 1
ATOM 7492 C C . ASP B 1 479 ? 3.125 34.5 16.359 1 98.56 479 ASP B C 1
ATOM 7494 O O . ASP B 1 479 ? 3.006 34.938 17.5 1 98.56 479 ASP B O 1
ATOM 7498 N N . ALA B 1 480 ? 3.01 33.25 16.078 1 98.56 480 ALA B N 1
ATOM 7499 C CA . ALA B 1 480 ? 2.551 32.25 17.047 1 98.56 480 ALA B CA 1
ATOM 7500 C C . ALA B 1 480 ? 3.609 32.031 18.125 1 98.56 480 ALA B C 1
ATOM 7502 O O . ALA B 1 480 ? 3.316 31.453 19.172 1 98.56 480 ALA B O 1
ATOM 7503 N N . SER B 1 481 ? 4.887 32.406 17.859 1 98.69 481 SER B N 1
ATOM 7504 C CA . SER B 1 481 ? 5.941 32.219 18.844 1 98.69 481 SER B CA 1
ATOM 7505 C C . SER B 1 481 ? 5.66 33.031 20.109 1 98.69 481 SER B C 1
ATOM 7507 O O . SER B 1 481 ? 6.242 32.781 21.172 1 98.69 481 SER B O 1
ATOM 7509 N N . THR B 1 482 ? 4.75 33.969 20.047 1 98.69 482 THR B N 1
ATOM 7510 C CA . THR B 1 482 ? 4.492 34.875 21.172 1 98.69 482 THR B CA 1
ATOM 7511 C C . THR B 1 482 ? 3.352 34.344 22.031 1 98.69 482 THR B C 1
ATOM 7513 O O . THR B 1 482 ? 3.021 34.938 23.062 1 98.69 482 THR B O 1
ATOM 7516 N N . PHE B 1 483 ? 2.754 33.219 21.672 1 98.06 483 PHE B N 1
ATOM 7517 C CA . PHE B 1 483 ? 1.567 32.719 22.344 1 98.06 483 PHE B CA 1
ATOM 7518 C C . PHE B 1 483 ? 1.953 31.781 23.5 1 98.06 483 PHE B C 1
ATOM 7520 O O . PHE B 1 483 ? 2.896 31 23.375 1 98.06 483 PHE B O 1
ATOM 7527 N N . VAL B 1 484 ? 1.217 31.844 24.609 1 95.88 484 VAL B N 1
ATOM 7528 C CA . VAL B 1 484 ? 1.386 30.906 25.703 1 95.88 484 VAL B CA 1
ATOM 7529 C C . VAL B 1 484 ? 0.535 29.656 25.453 1 95.88 484 VAL B C 1
ATOM 7531 O O . VAL B 1 484 ? 0.779 28.594 26.031 1 95.88 484 VAL B O 1
ATOM 7534 N N . MET B 1 485 ? -0.443 29.812 24.625 1 95.94 485 MET B N 1
ATOM 7535 C CA . MET B 1 485 ? -1.333 28.734 24.203 1 95.94 485 MET B CA 1
ATOM 7536 C C . MET B 1 485 ? -1.905 29 22.812 1 95.94 485 MET B C 1
ATOM 7538 O O . MET B 1 485 ? -1.933 30.156 22.359 1 95.94 485 MET B O 1
ATOM 7542 N N . SER B 1 486 ? -2.295 27.984 22.141 1 96.25 486 SER B N 1
ATOM 7543 C CA . SER B 1 486 ? -2.949 28.172 20.859 1 96.25 486 SER B CA 1
ATOM 7544 C C . SER B 1 486 ? -4.359 28.719 21.016 1 96.25 486 SER B C 1
ATOM 7546 O O . SER B 1 486 ? -5.133 28.234 21.844 1 96.25 486 SER B O 1
ATOM 7548 N N . PRO B 1 487 ? -4.711 29.781 20.297 1 96.75 487 PRO B N 1
ATOM 7549 C CA . PRO B 1 487 ? -6.043 30.391 20.422 1 96.75 487 PRO B CA 1
ATOM 7550 C C . PRO B 1 487 ? -7.137 29.531 19.781 1 96.75 487 PRO B C 1
ATOM 7552 O O . PRO B 1 487 ? -6.992 29.094 18.641 1 96.75 487 PRO B O 1
ATOM 7555 N N . GLY B 1 488 ? -8.25 29.359 20.5 1 94.75 488 GLY B N 1
ATOM 7556 C CA . GLY B 1 488 ? -9.414 28.688 19.938 1 94.75 488 GLY B CA 1
ATOM 7557 C C . GLY B 1 488 ? -9.109 27.297 19.422 1 94.75 488 GLY B C 1
ATOM 7558 O O . GLY B 1 488 ? -8.281 26.578 20 1 94.75 488 GLY B O 1
ATOM 7559 N N . THR B 1 489 ? -9.867 26.891 18.359 1 95.38 489 THR B N 1
ATOM 7560 C CA . THR B 1 489 ? -9.688 25.562 17.781 1 95.38 489 THR B CA 1
ATOM 7561 C C . THR B 1 489 ? -8.422 25.516 16.922 1 95.38 489 THR B C 1
ATOM 7563 O O . THR B 1 489 ? -7.785 24.469 16.812 1 95.38 489 THR B O 1
ATOM 7566 N N . ASN B 1 490 ? -8.117 26.562 16.328 1 95.38 490 ASN B N 1
ATOM 7567 C CA . ASN B 1 490 ? -6.895 26.703 15.539 1 95.38 490 ASN B CA 1
ATOM 7568 C C . ASN B 1 490 ? -6.402 28.141 15.523 1 95.38 490 ASN B C 1
ATOM 7570 O O . ASN B 1 490 ? -7.188 29.078 15.742 1 95.38 490 ASN B O 1
ATOM 7574 N N . PRO B 1 491 ? -5.137 28.375 15.234 1 97.06 491 PRO B N 1
ATOM 7575 C CA . PRO B 1 491 ? -4.559 29.703 15.414 1 97.06 491 PRO B CA 1
ATOM 7576 C C . PRO B 1 491 ? -4.688 30.578 14.164 1 97.06 491 PRO B C 1
ATOM 7578 O O . PRO B 1 491 ? -4.391 31.766 14.211 1 97.06 491 PRO B O 1
ATOM 7581 N N . GLN B 1 492 ? -5.133 30.094 13.078 1 97.44 492 GLN B N 1
ATOM 7582 C CA . GLN B 1 492 ? -5.086 30.766 11.781 1 97.44 492 GLN B CA 1
ATOM 7583 C C . GLN B 1 492 ? -5.812 32.094 11.836 1 97.44 492 GLN B C 1
ATOM 7585 O O . GLN B 1 492 ? -5.25 33.125 11.461 1 97.44 492 GLN B O 1
ATOM 7590 N N . ALA B 1 493 ? -7.043 32.094 12.273 1 98 493 ALA B N 1
ATOM 7591 C CA . ALA B 1 493 ? -7.848 33.312 12.32 1 98 493 ALA B CA 1
ATOM 7592 C C . ALA B 1 493 ? -7.188 34.375 13.203 1 98 493 ALA B C 1
ATOM 7594 O O . ALA B 1 493 ? -7.129 35.531 12.828 1 98 493 ALA B O 1
ATOM 7595 N N . THR B 1 494 ? -6.742 33.938 14.336 1 98.31 494 THR B N 1
ATOM 7596 C CA . THR B 1 494 ? -6.168 34.844 15.32 1 98.31 494 THR B CA 1
ATOM 7597 C C . THR B 1 494 ? -4.855 35.438 14.805 1 98.31 494 THR B C 1
ATOM 7599 O O . THR B 1 494 ? -4.578 36.625 15.023 1 98.31 494 THR B O 1
ATOM 7602 N N . LEU B 1 495 ? -4.074 34.625 14.133 1 98.5 495 LEU B N 1
ATOM 7603 C CA . LEU B 1 495 ? -2.824 35.125 13.57 1 98.5 495 LEU B CA 1
ATOM 7604 C C . LEU B 1 495 ? -3.094 36.188 12.508 1 98.5 495 LEU B C 1
ATOM 7606 O O . LEU B 1 495 ? -2.387 37.188 12.438 1 98.5 495 LEU B O 1
ATOM 7610 N N . MET B 1 496 ? -4.098 35.969 11.688 1 98.62 496 MET B N 1
ATOM 7611 C CA . MET B 1 496 ? -4.465 36.969 10.695 1 98.62 496 MET B CA 1
ATOM 7612 C C . MET B 1 496 ? -5.016 38.219 11.359 1 98.62 496 MET B C 1
ATOM 7614 O O . MET B 1 496 ? -4.715 39.344 10.938 1 98.62 496 MET B O 1
ATOM 7618 N N . MET B 1 497 ? -5.812 38 12.383 1 98.31 497 MET B N 1
ATOM 7619 C CA . MET B 1 497 ? -6.387 39.125 13.148 1 98.31 497 MET B CA 1
ATOM 7620 C C . MET B 1 497 ? -5.289 40 13.742 1 98.31 497 MET B C 1
ATOM 7622 O O . MET B 1 497 ? -5.355 41.219 13.656 1 98.31 497 MET B O 1
ATOM 7626 N N . ILE B 1 498 ? -4.258 39.375 14.297 1 97.69 498 ILE B N 1
ATOM 7627 C CA . ILE B 1 498 ? -3.18 40.094 14.945 1 97.69 498 ILE B CA 1
ATOM 7628 C C . ILE B 1 498 ? -2.408 40.906 13.906 1 97.69 498 ILE B C 1
ATOM 7630 O O . ILE B 1 498 ? -1.927 42 14.188 1 97.69 498 ILE B O 1
ATOM 7634 N N . GLY B 1 499 ? -2.273 40.375 12.742 1 97.19 499 GLY B N 1
ATOM 7635 C CA . GLY B 1 499 ? -1.636 41.094 11.656 1 97.19 499 GLY B CA 1
ATOM 7636 C C . GLY B 1 499 ? -2.367 42.375 11.289 1 97.19 499 GLY B C 1
ATOM 7637 O O . GLY B 1 499 ? -1.743 43.375 10.891 1 97.19 499 GLY B O 1
ATOM 7638 N N . ARG B 1 500 ? -3.547 42.438 11.477 1 96.31 500 ARG B N 1
ATOM 7639 C CA . ARG B 1 500 ? -4.375 43.594 11.195 1 96.31 500 ARG B CA 1
ATOM 7640 C C . ARG B 1 500 ? -4.246 44.625 12.305 1 96.31 500 ARG B C 1
ATOM 7642 O O . ARG B 1 500 ? -4.18 45.844 12.039 1 96.31 500 ARG B O 1
#

Radius of gyration: 37.03 Å; Cα contacts (8 Å, |Δi|>4): 2647; chains: 2; bounding box: 60×110×70 Å

Nearest PDB structures (foldseek):
  8jm1-assembly1_A  TM=9.470E-01  e=2.464E-73  Prunus dulcis
  5eb4-assembly2_B  TM=9.500E-01  e=2.527E-72  Prunus dulcis
  6lr8-assembly1_A  TM=9.463E-01  e=6.970E-72  Prunus dulcis
  3qvp-assembly1_A  TM=7.839E-01  e=1.496E-31  Aspergillus niger
  6xuv-assembly1_A  TM=7.888E-01  e=4.338E-29  Trametes cinnabarina

Secondary structure (DSSP, 8-state):
-TTEEEGGGS-SEEEEEEEEE--STTHHHHHHHHHTTS-EEEE-SSB-GGGSGGGGBGGGHHHHHHS---SSSSEEEEE-TTS-EEEEE-BTTGGGGTS--EE-PPPHHHHHHSS----HHHHHHHHHHHHHHH-B--PPPHHHHHHHHHHHHTT---EEEE-SS--SEEEE-EESB-TTSBB--GGGGGGGS-GGGEEEEES-EEEEEEEE-SSSS-EEEEEEEE-TTS-EEEEEEEEEEEEEE-SHHHHHHHHHHHTTEE-HHHHHHTTPPPSEE-TTTTEEEB--EEEEEEEEESS----B---EEEE-SSEEEEEEEEEEEEEESSPPTTTS-SSPPPPEEEEEEEEEEESS----EEEE-S-SS-TTSPPEEE--TT-SHHHHHHHHHHHHHHHHHTTSHHHHTTSEE-TTS-EE-EESSSPP-S-TTS-HHHHHHHHHHH-EE----B-SS-BTTTB-TTSBBTT-BSEEE-SGGG-SS--SS-SHHHHHHHH-/-TTEEEGGGS-SEEEEEEEEE--STTHHHHHHHHHTTS-EEEE-SSB-GGG-GGGGBGGGHHHHHHS---S-SSEEEEE-TTS-EEEEE-BTTGGGGTS--EE-PPPHHHHHHSS----HHHHHHHHHHHHHHH-B--PPPHHHHHHHHHHHHTT---EEEE-SS--SEEEE-EESB-TTSBB--GGGGGGGS-GGGEEEEES-EEEEEEEE-SSSS-EEEEEEEE-TTS-EEEEEEEEEEEEEE-SHHHHHHHHHHHTTEE-HHHHHHTTPPPSEE-TTTTEEEB--EEEEEEEEESS----B---EEEE-SSEEEEEEEEEEEEEESSPPTTTS-SSPPPPEEEEEEEEEEESS----EEEE-S-SS-TTSPPEEE--TT-SHHHHHHHHHHHHHHHHHTTSHHHHTTSEE-TTS-EE-EESSSPP-S-TTS-HHHHHHHHHHH-EE----B-SS-BTTTB-TTSBBTT-BSEEE-SGGG-SS--SS-SHHHHHHHH-

Sequence (1000 aa):
MKSVYNATDLPLVEEYDYIVIGGGTAGCPLAATLSEKYSVLLLERGNTPLAHPNVLIASKNLANLMEEDDGDTPAQRFTSMEGVQNFRGRVLGGTSMINGGFFSEADNDFLTKSGVEWDLDEVEKAYKWVRDSIVSYSNLSVWNLAVKEALLEAGVGPDNGVTTKHKVGTKQSGSTFDDKGRRHGAVELLNKGDLKNMKIAIHAYVKKIIFSTKSSNPTAIGVIYTDTKGKSHKALICNKGEVIVSAGALGSPQLLLLSGIGPKSYLSSQHIPIVLSQPNVGKFMADNPRNGIDLIIPFPFQGSSAQIVGITKDYYIETFAYNLPFSPTKLPFGLYPNPLTPPQLSLGTIVEKVVGPLSTGSLRLASKTDVKATPHVRFNYFSHPTDLSRCVSAMRKFSELLKTKSLDEFKYTDLNGVRDFMFLGPPLPTNPNSNNSSMEDYCRSSVTTFWHYHGGCLVGKVVDGEFKVIGTDSLRVVDASTFVMSPGTNPQATLMMIGRMKSVYNATDLPLVEEYDYIVIGGGTAGCPLAATLSEKYSVLLLERGNTPLAHPNVLIASKNLANLMEEDDGDTPAQRFTSMEGVQNFRGRVLGGTSMINGGFFSEADNDFLTKSGVEWDLDEVEKAYKWVRDSIVSYSNLSVWNLAVKEALLEAGVGPDNGVTTKHKVGTKQSGSTFDDKGRRHGAVELLNKGDLKNMKIAIHAYVKKIIFSTKSSNPTAIGVIYTDTKGKSHKALICNKGEVIVSAGALGSPQLLLLSGIGPKSYLSSQHIPIVLSQPNVGKFMADNPRNGIDLIIPFPFQGSSAQIVGITKDYYIETFAYNLPFSPTKLPFGLYPNPLTPPQLSLGTIVEKVVGPLSTGSLRLASKTDVKATPHVRFNYFSHPTDLSRCVSAMRKFSELLKTKSLDEFKYTDLNGVRDFMFLGPPLPTNPNSNNSSMEDYCRSSVTTFWHYHGGCLVGKVVDGEFKVIGTDSLRVVDASTFVMSPGTNPQATLMMIGR

pLDDT: mean 95.2, std 5.7, range [52.19, 98.94]